Protein AF-A0A7G2EHH8-F1 (afdb_monomer)

Foldseek 3Di:
DPVVVVVVVVVVVVVVVPPQPCDPQDSCVPDPVNVVLLVLLLVQLVVLFDPPLLQQQFPPPPPDPPPPPPPPDDPVVVVLLVVLVVVLVLLPPDDPDLADDDDDDDDDDDDDPDPDPPDQDQADAQLCVQQVRDSCCSSVVQSSLCSDGHLLNPFSALSVHHEAEQEDLDQPDQADDDRSYPLVQQQEPHAYEYEYSEADEHAHAEERAGAERHEYEDRSYAYEHEPHAAYEDASHERYHYEQYEFAHFAKHQFQWGRNHPVDTDTGGIDHFERYEAHSYESYEYYNYEYEHTNDEPYEHEHLYASYEHELYEYEQDEQYYEQYDDLPRQSSLSHTYEYYLYEADYNYADPLPEYANYEYEYALYEHDHHNADNAAYDHQYAYEAFQAEEAYDQPDQDHDRYPPDDPVVCLQHQHDYYLYHYHNNDDDDGHHDPPPDPPDDQSRRSNHDRNVCSVSNSCSNDDPQFFDFDADVAGTWGKAWADDDQWIWIAIQQLRFTAFIWGAFPVRDTFTFWHHDPGVVVLLVDPPLARGKADDQFAPPDPAPPDDVNGDDSGHPPTRNGHGWDWPDFDRDDQKGKTKTWDWDDQDPDAAIKIKIWMWIDHDPQKIKIKIKMAGAPFWHQGKMKTWIWGANVHLPDQANQLKWKAFQFQWWFDADPVRHGPLDIDGCPPHQNPRNDTDGLPPCQVVDPQGFWIKGQHDDDAQDWDWGMWMARPPRQKIKIKIKNERMWTKHAAADDVPDPGHGRSGITIIGIHDDRPSDRPDIHGHPDMDMIMMMMGMDGDD

Sequence (784 aa):
METARLFKLVCVICIASLIPTIRANVAEETDEYWVNKANEARKHTLMAYHPDPYEIVDHFHERHYDNSTDVEGTEEEKAVAFEEEDVIEMISSPTNSTRRSLTGRGKGKGKGKWSKLTGPCTASNPIDKCWRCQPDWARRRKKLVHCVRGFGYRTTGGKRGRIYVVTSPRDDDMVNPRPGTLRHAVIQKEPLWIVFKHDMSIRLSQELMITSDKTIDARGANVHIAYGAGITMQYVHNIIIHGLHVHHIVKSSGGLIRDSINHFGHRGEADGDGISIFGATNIWLDHISMSKCQDGLIDAIMGSTAITISNSHFTHHNDVMLLGAQNNNMDDKKMQVTVAYNHFGKGLVQRMPRVRWGFVHVVNNDYTHWELYAIGGSQGPTILSHGNRFIAPPHKQHYRERDYASESEWKNWNWRSEKDVFMNNAYFRQSGNPHFKCSHSRQQMIKPKNGVMVSVSLADNNEEKSTDLKKFKGGTLRVHELKKGNLTVKFTNRGASIMSLLFPNINGKLEDIVLGYDSVNDHMSDTVFCGVTLARVASKKEKAAANDGKNTIHGGTKEFSDVIWTVKKHKHNGKKPYIVFTYTTSPDGDQGKLEVTVTYKLVGENRLKMVMQAKAKEKTTPLNLVHRSYWNLGGHNNEDIFSEEIQILGSGYTHLDDNLTPTGKILAVKGTPFDFRQLRPIKDNINELKTGYGINYCLDGVANKMRKVVELVDNKSKIKMELSTDQSGLRLKTTKPKNGSVHKAYSGLCLESHAINYQYRSSQIIEPGETYKHTMLFKFSFVP

Secondary str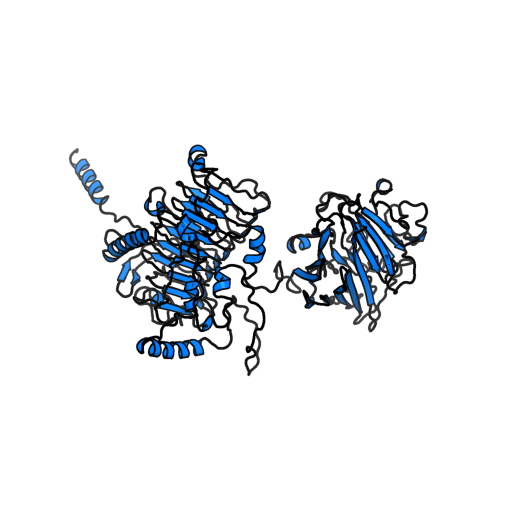ucture (DSSP, 8-state):
--HHHHHHHHHHHHHTT-S--EETTEETTT-HHHHHHHHHHHHHHHHH--SSTTTTT-TTS-----TT------HHHHHHHHHHHHHHHHH-SS----S----------S----S---S-----SHHHHHHHT-TTTTTSGGGGGGG--GGGTT--TTTTSEEEEE-B-----SSSPPTTBHHHHHT-SS-EEEEESS-EEE--SS-EE--SSEEEE-TTS-EEEESS--EEEES-EEEEEES-EEES---B--EEEEEETTEEEEE--B---SEEEES-EEEEEES-EEE--SSEEEEEETT-EEEEEES-EEESEEEEEEE---TT-GGGGG-EEEEES-EE-TTEEE-TTEEESSEEEEES-EEE-BSS-SSEEESS-EEEEES-EEE--TT-S---TTTTS-HHHHTTS-EEEES-EEETT-----BS-TT----S-TTSSS-PPPGGGHHHHSTTSSS-S-S---EETTEE--EEEEEETTEEEEEETBTTEEEEEEEE-TTS-EEE-B---SSHHHHHT-SS-TT-EE-----TTS-PPP-BTTB--TTSSS-SSSSB-EEEEEE-SSSS-EEEEEEE----GGG--EEEEEEEEE-SSSEEEEEEEEEESSS-EE---EE-PEE-TT-TTSS-STTEEEEE--SEEEEE-TTS-EEEEEEE-TTSTT--SS-EETTTTGGGSTTSSEEEEE-SS-TTS-EEEEEEEETTT-EEEEEEESSSEEEEEE----TT-SS-TTS-EEEEEE---GGGS-S-EE-TT--EEEEEEEEEEE--

Radius of gyration: 33.2 Å; Cα contacts (8 Å, |Δi|>4): 1936; chains: 1; bounding box: 104×71×96 Å

Nearest PDB structures (foldseek):
  1pxz-assembly2_B  TM=9.636E-01  e=1.527E-28  Juniperus ashei
  1so0-assembly4_D  TM=8.891E-01  e=4.828E-24  Homo sapiens
  1lur-assembly2_B  TM=8.958E-01  e=7.306E-21  Caenorhabditis elegans
  1z45-assembly1_A-2  TM=6.348E-01  e=3.189E-19  Saccharomyces cerevisiae
  2bsp-assembly1_A  TM=6.965E-01  e=2.309E-09  Bacillus subtilis

InterPro domains:
  IPR002022 Pectate lyase [PF00544] (208-391)
  IPR002022 Pectate lyase [SM00656] (199-396)
  IPR007524 Pectate lyase, N-terminal [PF04431] (29-102)
  IPR008183 Aldose 1-/Glucose-6-phosphate 1-epimerase [PF01263] (479-778)
  IPR011013 Galactose mutarotase-like domain superfamily [SSF74650] (472-781)
  IPR011050 Pectin lyase fold/virulence factor [SSF51126] (125-438)
  IPR012334 Pectin lyase fold [G3DSA:2.160.20.10] (124-463)
  IPR014718 Glycoside hydrolase-type carbohydrate-binding [G3DSA:2.70.98.10] (470-783)
  IPR018082 AmbAllergen [PR00807] (147-164)
  IPR018082 AmbAllergen [PR00807] (171-196)
  IPR018082 AmbAllergen [PR00807] (207-223)
  IPR018082 AmbAllergen [PR00807] (271-292)
  IPR018082 AmbAllergen [PR00807] (351-370)
  IPR018082 AmbAllergen [PR00807] (373-392)
  IPR018082 AmbAllergen [PR00807] (413-437)
  IPR045032 Pectin lyase family [PTHR31683] (91-455)
  IPR047215 Galactose mutarotase-like [cd09019] (480-780)

Solvent-accessible surface area (backbone atoms only — not comparable to full-atom values): 40810 Å² total; per-residue (Å²): 133,70,74,70,58,55,57,56,54,54,56,55,58,64,57,70,77,70,66,61,67,68,51,94,41,28,49,48,79,78,37,69,69,54,41,51,34,49,57,51,23,54,52,48,31,63,72,58,41,56,96,57,67,65,59,62,30,26,81,76,81,74,72,70,87,67,86,77,74,78,64,83,71,54,78,71,54,58,59,54,52,60,58,48,49,61,55,45,54,76,70,64,74,92,63,97,34,86,58,85,80,80,90,74,92,74,93,78,87,84,84,84,91,76,84,75,88,92,69,81,71,73,55,64,40,74,47,47,42,64,41,75,58,44,95,54,37,85,83,44,55,68,60,50,42,78,31,50,55,41,47,9,42,82,22,48,22,7,58,93,24,61,79,40,62,27,74,42,54,63,54,89,42,56,69,69,46,52,86,37,16,56,68,33,62,38,18,38,84,61,39,28,31,32,33,51,75,50,65,36,71,26,45,30,68,41,69,42,39,39,36,43,24,26,21,46,40,27,72,59,25,60,37,33,45,32,76,16,24,23,38,36,34,61,38,28,37,23,33,30,44,33,40,40,34,39,32,42,13,30,61,21,78,50,42,66,38,39,45,36,82,89,42,64,47,70,32,43,61,43,74,6,31,36,34,38,33,33,25,20,30,23,30,32,43,29,47,31,36,40,32,40,32,64,46,31,42,34,38,37,24,72,23,26,17,15,23,19,42,28,54,23,39,39,32,46,33,56,44,40,25,42,36,36,84,59,98,80,55,67,53,17,54,52,16,30,38,23,42,30,47,28,39,40,33,57,56,23,26,32,24,70,45,25,34,24,34,17,40,37,43,39,32,34,25,38,39,34,42,44,73,52,31,54,55,34,45,44,72,64,29,34,36,41,39,25,4,24,26,37,35,41,40,97,88,63,92,79,63,68,42,42,86,80,54,55,70,84,58,51,44,67,21,43,28,46,76,47,57,54,34,64,33,68,82,38,83,81,87,65,32,28,66,87,83,69,59,82,88,63,65,98,69,27,43,76,75,62,49,49,10,77,50,31,68,64,42,61,56,65,64,85,62,75,85,39,60,57,83,53,88,50,99,76,50,74,41,31,34,45,59,37,42,48,91,66,34,38,37,34,29,31,30,45,9,63,12,44,32,39,36,32,36,53,37,83,87,66,51,72,32,36,31,27,45,61,45,97,43,61,67,58,50,70,68,54,86,81,55,60,14,19,31,42,28,38,60,54,59,97,87,55,96,53,56,55,70,52,82,92,36,47,54,63,38,35,86,78,63,36,48,79,38,59,32,46,76,78,46,76,37,44,53,67,91,68,14,32,39,30,32,35,46,67,54,68,74,65,71,93,51,34,32,37,43,37,36,43,33,44,31,43,51,83,80,42,23,48,35,40,40,40,35,35,32,26,68,78,30,62,27,62,54,48,70,34,50,37,44,25,38,14,59,68,16,47,89,34,74,51,40,63,61,24,27,34,21,35,47,33,64,26,26,57,39,55,48,99,83,71,43,75,69,64,46,74,41,66,19,77,96,45,80,71,54,27,71,53,76,40,53,59,56,56,58,34,86,80,33,96,68,43,50,74,46,41,30,38,38,63,77,65,60,78,40,77,40,79,38,35,43,38,36,15,74,82,35,31,31,29,42,37,36,24,33,18,52,35,18,34,32,42,34,42,43,57,75,50,97,86,53,94,57,59,51,34,31,24,39,28,69,30,48,31,75,62,55,74,70,83,47,74,72,37,66,37,44,54,82,46,72,53,76,48,44,41,37,40,37,54,48,70,59,134

pLDDT: mean 78.96, std 21.88, range [23.11, 98.88]

Organism: Arabidopsis thaliana (NCBI:txid3702)

Mean predicted aligned error: 18.76 Å

Structure (mmCIF, N/CA/C/O backbone):
data_AF-A0A7G2EHH8-F1
#
_entry.id   AF-A0A7G2EHH8-F1
#
loop_
_atom_site.group_PDB
_atom_site.id
_atom_site.type_symbol
_atom_site.label_atom_id
_atom_site.label_alt_id
_atom_site.label_comp_id
_atom_site.label_asym_id
_atom_site.label_entity_id
_atom_site.label_seq_id
_atom_site.pdbx_PDB_ins_code
_atom_site.Cartn_x
_atom_site.Cartn_y
_atom_site.Cartn_z
_atom_site.occupancy
_atom_site.B_iso_or_equiv
_atom_site.auth_seq_id
_atom_site.auth_comp_id
_atom_site.auth_asym_id
_atom_site.auth_atom_id
_atom_site.pdbx_PDB_model_num
ATOM 1 N N . MET A 1 1 ? 68.563 24.458 -15.896 1.00 47.81 1 MET A N 1
ATOM 2 C CA . MET A 1 1 ? 67.618 23.691 -15.049 1.00 47.81 1 MET A CA 1
ATOM 3 C C . MET A 1 1 ? 66.205 24.287 -14.995 1.00 47.81 1 MET A C 1
ATOM 5 O O . MET A 1 1 ? 65.363 23.709 -14.323 1.00 47.81 1 MET A O 1
ATOM 9 N N . GLU A 1 2 ? 65.894 25.360 -15.737 1.00 46.41 2 GLU A N 1
ATOM 10 C CA . GLU A 1 2 ? 64.544 25.964 -15.740 1.00 46.41 2 GLU A CA 1
ATOM 11 C C . GLU A 1 2 ? 63.712 25.680 -17.000 1.00 46.41 2 GLU A C 1
ATOM 13 O O . GLU A 1 2 ? 62.490 25.772 -16.963 1.00 46.41 2 GLU A O 1
ATOM 18 N N . THR A 1 3 ? 64.314 25.201 -18.089 1.00 42.44 3 THR A N 1
ATOM 19 C CA . THR A 1 3 ? 63.587 24.858 -19.327 1.00 42.44 3 THR A CA 1
ATOM 20 C C . THR A 1 3 ? 62.887 23.490 -19.279 1.00 42.44 3 THR A C 1
ATOM 22 O O . THR A 1 3 ? 61.934 23.253 -20.015 1.00 42.44 3 THR A O 1
ATOM 25 N N . ALA A 1 4 ? 63.276 22.602 -18.356 1.00 40.41 4 ALA A N 1
ATOM 26 C CA . ALA A 1 4 ? 62.697 21.258 -18.221 1.00 40.41 4 ALA A CA 1
ATOM 27 C C . ALA A 1 4 ? 61.414 21.202 -17.361 1.00 40.41 4 ALA A C 1
ATOM 29 O O . ALA A 1 4 ? 60.696 20.200 -17.392 1.00 40.41 4 ALA A O 1
ATOM 30 N N . ARG A 1 5 ? 61.099 22.262 -16.599 1.00 40.59 5 ARG A N 1
ATOM 31 C CA . ARG A 1 5 ? 59.858 22.342 -15.802 1.00 40.59 5 ARG A CA 1
ATOM 32 C C . ARG A 1 5 ? 58.678 22.909 -16.590 1.00 40.59 5 ARG A C 1
ATOM 34 O O . ARG A 1 5 ? 57.549 22.514 -16.320 1.00 40.59 5 ARG A O 1
ATOM 41 N N . LEU A 1 6 ? 58.929 23.737 -17.606 1.00 38.91 6 LEU A N 1
ATOM 42 C CA . LEU A 1 6 ? 57.864 24.298 -18.441 1.00 38.91 6 LEU A CA 1
ATOM 43 C C . LEU A 1 6 ? 57.293 23.257 -19.424 1.00 38.91 6 LEU A C 1
ATOM 45 O O . LEU A 1 6 ? 56.083 23.190 -19.609 1.00 38.91 6 LEU A O 1
ATOM 49 N N . PHE A 1 7 ? 58.126 22.353 -19.953 1.00 37.44 7 PHE A N 1
ATOM 50 C CA . PHE A 1 7 ? 57.669 21.295 -20.868 1.00 37.44 7 PHE A CA 1
ATOM 51 C C . PHE A 1 7 ? 56.823 20.209 -20.174 1.00 37.44 7 PHE A C 1
ATOM 53 O O . PHE A 1 7 ? 55.897 19.666 -20.770 1.00 37.44 7 PHE A O 1
ATOM 60 N N . LYS A 1 8 ? 57.070 19.931 -18.883 1.00 34.81 8 LYS A N 1
ATOM 61 C CA . LYS A 1 8 ? 56.219 19.021 -18.091 1.00 34.81 8 LYS A CA 1
ATOM 62 C C . LYS A 1 8 ? 54.890 19.659 -17.677 1.00 34.81 8 LYS A C 1
ATOM 64 O O . LYS A 1 8 ? 53.907 18.938 -17.559 1.00 34.81 8 LYS A O 1
ATOM 69 N N . LEU A 1 9 ? 54.834 20.981 -17.504 1.00 36.00 9 LEU A N 1
ATOM 70 C CA . LEU A 1 9 ? 53.585 21.677 -17.182 1.00 36.00 9 LEU A CA 1
ATOM 71 C C . LEU A 1 9 ? 52.679 21.820 -18.419 1.00 36.00 9 LEU A C 1
ATOM 73 O O . LEU A 1 9 ? 51.471 21.646 -18.309 1.00 36.00 9 LEU A O 1
ATOM 77 N N . VAL A 1 10 ? 53.255 22.033 -19.608 1.00 38.06 10 VAL A N 1
ATOM 78 C CA . VAL A 1 10 ? 52.490 22.122 -20.867 1.00 38.06 10 VAL A CA 1
ATOM 79 C C . VAL A 1 10 ? 51.979 20.748 -21.330 1.00 38.06 10 VAL A C 1
ATOM 81 O O . VAL A 1 10 ? 50.833 20.645 -21.759 1.00 38.06 10 VAL A O 1
ATOM 84 N N . CYS A 1 11 ? 52.736 19.658 -21.147 1.00 34.34 11 CYS A N 1
ATOM 85 C CA . CYS A 1 11 ? 52.240 18.313 -21.483 1.00 34.34 11 CYS A CA 1
ATOM 86 C C . CYS A 1 11 ? 51.165 17.783 -20.513 1.00 34.34 11 CYS A C 1
ATOM 88 O O . CYS A 1 11 ? 50.312 17.005 -20.928 1.00 34.34 11 CYS A O 1
ATOM 90 N N . VAL A 1 12 ? 51.156 18.210 -19.244 1.00 35.38 12 VAL A N 1
ATOM 91 C CA . VAL A 1 12 ? 50.111 17.809 -18.277 1.00 35.38 12 VAL A CA 1
ATOM 92 C C . VAL A 1 12 ? 48.817 18.611 -18.472 1.00 35.38 12 VAL A C 1
ATOM 94 O O . VAL A 1 12 ? 47.735 18.081 -18.235 1.00 35.38 12 VAL A O 1
ATOM 97 N N . ILE A 1 13 ? 48.895 19.840 -18.994 1.00 35.41 13 ILE A N 1
ATOM 98 C CA . ILE A 1 13 ? 47.708 20.652 -19.311 1.00 35.41 13 ILE A CA 1
ATOM 99 C C . ILE A 1 13 ? 47.052 20.212 -20.636 1.00 35.41 13 ILE A C 1
ATOM 101 O O . ILE A 1 13 ? 45.831 20.267 -20.739 1.00 35.41 13 ILE A O 1
ATOM 105 N N . CYS A 1 14 ? 47.805 19.670 -21.602 1.00 32.69 14 CYS A N 1
ATOM 106 C CA . CYS A 1 14 ? 47.232 19.141 -22.853 1.00 32.69 14 CYS A CA 1
ATOM 107 C C . CYS A 1 14 ? 46.656 17.712 -22.752 1.00 32.69 14 CYS A C 1
ATOM 109 O O . CYS A 1 14 ? 45.901 17.305 -23.632 1.00 32.69 14 CYS A O 1
ATOM 111 N N . ILE A 1 15 ? 46.980 16.940 -21.705 1.00 34.94 15 ILE A N 1
ATOM 112 C CA . ILE A 1 15 ? 46.412 15.589 -21.488 1.00 34.94 15 ILE A CA 1
ATOM 113 C C . ILE A 1 15 ? 45.169 15.639 -20.578 1.00 34.94 15 ILE A C 1
ATOM 115 O O . ILE A 1 15 ? 44.313 14.760 -20.645 1.00 34.94 15 ILE A O 1
ATOM 119 N N . ALA A 1 16 ? 44.993 16.709 -19.795 1.00 33.81 16 ALA A N 1
ATOM 120 C CA . ALA A 1 16 ? 43.781 16.936 -19.004 1.00 33.81 16 ALA A CA 1
ATOM 121 C C . ALA A 1 16 ? 42.568 17.412 -19.838 1.00 33.81 16 ALA A C 1
ATOM 123 O O . ALA A 1 16 ? 41.455 17.446 -19.321 1.00 33.81 16 ALA A O 1
ATOM 124 N N . SER A 1 17 ? 42.757 17.753 -21.119 1.00 36.97 17 SER A N 1
ATOM 125 C CA . SER A 1 17 ? 41.707 18.242 -22.028 1.00 36.97 17 SER A CA 1
ATOM 126 C C . SER A 1 17 ? 41.137 17.183 -22.985 1.00 36.97 17 SER A C 1
ATOM 128 O O . SER A 1 17 ? 40.386 17.533 -23.889 1.00 36.97 17 SER A O 1
ATOM 130 N N . LEU A 1 18 ? 41.479 15.902 -22.807 1.00 34.50 18 LEU A N 1
ATOM 131 C CA . LEU A 1 18 ? 41.011 14.792 -23.657 1.00 34.50 18 LEU A CA 1
ATOM 132 C C . LEU A 1 18 ? 40.596 13.546 -22.851 1.00 34.50 18 LEU A C 1
ATOM 134 O O . LEU A 1 18 ? 40.626 12.433 -23.370 1.00 34.50 18 LEU A O 1
ATOM 138 N N . ILE A 1 19 ? 40.213 13.702 -21.579 1.00 37.66 19 ILE A N 1
ATOM 139 C CA . ILE A 1 19 ? 39.471 12.644 -20.881 1.00 37.66 19 ILE A CA 1
ATOM 140 C C . ILE A 1 19 ? 37.998 12.883 -21.223 1.00 37.66 19 ILE A C 1
ATOM 142 O O . ILE A 1 19 ? 37.441 13.846 -20.691 1.00 37.66 19 ILE A O 1
ATOM 146 N N . PRO A 1 20 ? 37.372 12.077 -22.105 1.00 41.44 20 PRO A N 1
ATOM 147 C CA . PRO A 1 20 ? 35.960 12.247 -22.411 1.00 41.44 20 PRO A CA 1
ATOM 148 C C . PRO A 1 20 ? 35.185 12.209 -21.099 1.00 41.44 20 PRO A C 1
ATOM 150 O O . PRO A 1 20 ? 35.374 11.289 -20.294 1.00 41.44 20 PRO A O 1
ATOM 153 N N . THR A 1 21 ? 34.351 13.219 -20.841 1.00 41.06 21 THR A N 1
ATOM 154 C CA . THR A 1 21 ? 33.505 13.171 -19.651 1.00 41.06 21 THR A CA 1
ATOM 155 C C . THR A 1 21 ? 32.557 11.981 -19.794 1.00 41.06 21 THR A C 1
ATOM 157 O O . THR A 1 21 ? 31.637 11.989 -20.606 1.00 41.06 21 THR A O 1
ATOM 160 N N . ILE A 1 22 ? 32.812 10.909 -19.036 1.00 47.94 22 ILE A N 1
ATOM 161 C CA . ILE A 1 22 ? 31.942 9.732 -19.021 1.00 47.94 22 ILE A CA 1
ATOM 162 C C . ILE A 1 22 ? 30.658 10.155 -18.310 1.00 47.94 22 ILE A C 1
ATOM 164 O O . ILE A 1 22 ? 30.603 10.246 -17.083 1.00 47.94 22 ILE A O 1
ATOM 168 N N . ARG A 1 23 ? 29.630 10.474 -19.092 1.00 57.91 23 ARG A N 1
ATOM 169 C CA . ARG A 1 23 ? 28.269 10.709 -18.612 1.00 57.91 23 ARG A CA 1
ATOM 170 C C . ARG A 1 23 ? 27.437 9.493 -18.997 1.00 57.91 23 ARG A C 1
ATOM 172 O O . ARG A 1 23 ? 27.596 8.953 -20.085 1.00 57.91 23 ARG A O 1
ATOM 179 N N . ALA A 1 24 ? 26.577 9.033 -18.089 1.00 61.50 24 ALA A N 1
ATOM 180 C CA . ALA A 1 24 ? 25.653 7.927 -18.365 1.00 61.50 24 ALA A CA 1
ATOM 181 C C . ALA A 1 24 ? 26.324 6.603 -18.794 1.00 61.50 24 ALA A C 1
ATOM 183 O O . ALA A 1 24 ? 25.794 5.891 -19.646 1.00 61.50 24 ALA A O 1
ATOM 184 N N . ASN A 1 25 ? 27.499 6.292 -18.238 1.00 61.97 25 ASN A N 1
ATOM 185 C CA . ASN A 1 25 ? 28.309 5.104 -18.548 1.00 61.97 25 ASN A CA 1
ATOM 186 C C . ASN A 1 25 ? 28.752 4.994 -20.022 1.00 61.97 25 ASN A C 1
ATOM 188 O O . ASN A 1 25 ? 29.104 3.905 -20.474 1.00 61.97 25 ASN A O 1
ATOM 192 N N . VAL A 1 26 ? 28.780 6.108 -20.764 1.00 62.94 26 VAL A N 1
ATOM 193 C CA . VAL A 1 26 ? 29.291 6.193 -22.142 1.00 62.94 26 VAL A CA 1
ATOM 194 C C . VAL A 1 26 ? 30.240 7.383 -22.277 1.00 62.94 26 VAL A C 1
ATOM 196 O O . VAL A 1 26 ? 30.090 8.400 -21.601 1.00 62.94 26 VAL A O 1
ATOM 199 N N . ALA A 1 27 ? 31.215 7.279 -23.177 1.00 59.12 27 ALA A N 1
ATOM 200 C CA . ALA A 1 27 ? 31.985 8.425 -23.647 1.00 59.12 27 ALA A CA 1
ATOM 201 C C . ALA A 1 27 ? 31.148 9.239 -24.660 1.00 59.12 27 ALA A C 1
ATOM 203 O O . ALA A 1 27 ? 31.315 9.110 -25.872 1.00 59.12 27 ALA A O 1
ATOM 204 N N . GLU A 1 28 ? 30.215 10.056 -24.156 1.00 57.19 28 GLU A N 1
ATOM 205 C CA . GLU A 1 28 ? 29.288 10.868 -24.970 1.00 57.19 28 GLU A CA 1
ATOM 206 C C . GLU A 1 28 ? 29.989 11.851 -25.920 1.00 57.19 28 GLU A C 1
ATOM 208 O O . GLU A 1 28 ? 29.366 12.335 -26.852 1.00 57.19 28 GLU A O 1
ATOM 213 N N . GLU A 1 29 ? 31.271 12.152 -25.718 1.00 58.72 29 GLU A N 1
ATOM 214 C CA . GLU A 1 29 ? 32.037 13.068 -26.575 1.00 58.72 29 GLU A CA 1
ATOM 215 C C . GLU A 1 29 ? 32.674 12.378 -27.795 1.00 58.72 29 GLU A C 1
ATOM 217 O O . GLU A 1 29 ? 33.087 13.058 -28.731 1.00 58.72 29 GLU A O 1
ATOM 222 N N . THR A 1 30 ? 32.748 11.042 -27.810 1.00 68.12 30 THR A N 1
ATOM 223 C CA . THR A 1 30 ? 33.445 10.276 -28.862 1.00 68.12 30 THR A CA 1
ATOM 224 C C . THR A 1 30 ? 32.533 9.361 -29.679 1.00 68.12 30 THR A C 1
ATOM 226 O O . THR A 1 30 ? 32.954 8.868 -30.721 1.00 68.12 30 THR A O 1
ATOM 229 N N . ASP A 1 31 ? 31.304 9.115 -29.220 1.00 81.75 31 ASP A N 1
ATOM 230 C CA . ASP A 1 31 ? 30.334 8.242 -29.886 1.00 81.75 31 ASP A CA 1
ATOM 231 C C . ASP A 1 31 ? 29.205 9.066 -30.533 1.00 81.75 31 ASP A C 1
ATOM 233 O O . ASP A 1 31 ? 28.297 9.565 -29.861 1.00 81.75 31 ASP A O 1
ATOM 237 N N . GLU A 1 32 ? 29.263 9.215 -31.860 1.00 86.06 32 GLU A N 1
ATOM 238 C CA . GLU A 1 32 ? 28.323 10.032 -32.639 1.00 86.06 32 GLU A CA 1
ATOM 239 C C . GLU A 1 32 ? 26.861 9.569 -32.489 1.00 86.06 32 GLU A C 1
ATOM 241 O O . GLU A 1 32 ? 25.939 10.394 -32.483 1.00 86.06 32 GLU A O 1
ATOM 246 N N . TYR A 1 33 ? 26.623 8.264 -32.312 1.00 89.12 33 TYR A N 1
ATOM 247 C CA . TYR A 1 33 ? 25.276 7.735 -32.103 1.00 89.12 33 TYR A CA 1
ATOM 248 C C . TYR A 1 33 ? 24.669 8.285 -30.807 1.00 89.12 33 TYR A C 1
ATOM 250 O O . TYR A 1 33 ? 23.529 8.767 -30.804 1.00 89.12 33 TYR A O 1
ATOM 258 N N . TRP A 1 34 ? 25.445 8.289 -29.720 1.00 89.25 34 TRP A N 1
ATOM 259 C CA . TRP A 1 34 ? 24.995 8.796 -28.425 1.00 89.25 34 TRP A CA 1
ATOM 260 C C . TRP A 1 34 ? 24.879 10.325 -28.383 1.00 89.25 34 TRP A C 1
ATOM 262 O O . TRP A 1 34 ? 23.925 10.832 -27.786 1.00 89.25 34 TRP A O 1
ATOM 272 N N . VAL A 1 35 ? 25.746 11.063 -29.091 1.00 88.38 35 VAL A N 1
ATOM 273 C CA . VAL A 1 35 ? 25.592 12.521 -29.288 1.00 88.38 35 VAL A CA 1
ATOM 274 C C . VAL A 1 35 ? 24.250 12.840 -29.950 1.00 88.38 35 VAL A C 1
ATOM 276 O O . VAL A 1 35 ? 23.495 13.698 -29.480 1.00 88.38 35 VAL A O 1
ATOM 279 N N . ASN A 1 36 ? 23.925 12.131 -31.033 1.00 90.56 36 ASN A N 1
ATOM 280 C CA . ASN A 1 36 ? 22.679 12.328 -31.767 1.00 90.56 36 ASN A CA 1
ATOM 281 C C . ASN A 1 36 ? 21.455 11.980 -30.911 1.00 90.56 36 ASN A C 1
ATOM 283 O O . ASN A 1 36 ? 20.508 12.769 -30.850 1.00 90.56 36 ASN A O 1
ATOM 287 N N . LYS A 1 37 ? 21.505 10.861 -30.177 1.00 92.06 37 LYS A N 1
ATOM 288 C CA . LYS A 1 37 ? 20.467 10.469 -29.211 1.00 92.06 37 LYS A CA 1
ATOM 289 C C . LYS A 1 37 ? 20.246 11.523 -28.128 1.00 92.06 37 LYS A C 1
ATOM 291 O O . LYS A 1 37 ? 19.103 11.897 -27.876 1.00 92.06 37 LYS A O 1
ATOM 296 N N . ALA A 1 38 ? 21.313 12.050 -27.531 1.00 91.44 38 ALA A N 1
ATOM 297 C CA . ALA A 1 38 ? 21.221 13.091 -26.510 1.00 91.44 38 ALA A CA 1
ATOM 298 C C . ALA A 1 38 ? 20.583 14.381 -27.058 1.00 91.44 38 ALA A C 1
ATOM 300 O O . ALA A 1 38 ? 19.726 14.990 -26.412 1.00 91.44 38 ALA A O 1
ATOM 301 N N . ASN A 1 39 ? 20.957 14.795 -28.272 1.00 90.31 39 ASN A N 1
ATOM 302 C CA . ASN A 1 39 ? 20.377 15.969 -28.929 1.00 90.31 39 ASN A CA 1
ATOM 303 C C . ASN A 1 39 ? 18.892 15.786 -29.261 1.00 90.31 39 ASN A C 1
ATOM 305 O O . ASN A 1 39 ? 18.101 16.716 -29.087 1.00 90.31 39 ASN A O 1
ATOM 309 N N . GLU A 1 40 ? 18.500 14.598 -29.717 1.00 93.00 40 GLU A N 1
ATOM 310 C CA . GLU A 1 40 ? 17.100 14.258 -29.955 1.00 93.00 40 GLU A CA 1
ATOM 311 C C . GLU A 1 40 ? 16.301 14.273 -28.646 1.00 93.00 40 GLU A C 1
ATOM 313 O O . GLU A 1 40 ? 15.265 14.933 -28.551 1.00 93.00 40 GLU A O 1
ATOM 318 N N . ALA A 1 41 ? 16.824 13.627 -27.603 1.00 93.50 41 ALA A N 1
ATOM 319 C CA . ALA A 1 41 ? 16.219 13.578 -26.279 1.00 93.50 41 ALA A CA 1
ATOM 320 C C . ALA A 1 41 ? 15.944 14.974 -25.703 1.00 93.50 41 ALA A C 1
ATOM 322 O O . ALA A 1 41 ? 14.847 15.221 -25.205 1.00 93.50 41 ALA A O 1
ATOM 323 N N . ARG A 1 42 ? 16.874 15.930 -25.851 1.00 91.12 42 ARG A N 1
ATOM 324 C CA . ARG A 1 42 ? 16.654 17.330 -25.437 1.00 91.12 42 ARG A CA 1
ATOM 325 C C . ARG A 1 42 ? 15.445 17.966 -26.128 1.00 91.12 42 ARG A C 1
ATOM 327 O O . ARG A 1 42 ? 14.686 18.685 -25.477 1.00 91.12 42 ARG A O 1
ATOM 334 N N . LYS A 1 43 ? 15.237 17.700 -27.424 1.00 92.88 43 LYS A N 1
ATOM 335 C CA . LYS A 1 43 ? 14.054 18.185 -28.161 1.00 92.88 43 LYS A CA 1
ATOM 336 C C . LYS A 1 43 ? 12.778 17.557 -27.605 1.00 92.88 43 LYS A C 1
ATOM 338 O O . LYS A 1 43 ? 11.822 18.279 -27.335 1.00 92.88 43 LYS A O 1
ATOM 343 N N . HIS A 1 44 ? 12.784 16.246 -27.363 1.00 93.31 44 HIS A N 1
ATOM 344 C CA . HIS A 1 44 ? 11.649 15.546 -26.753 1.00 93.31 44 HIS A CA 1
ATOM 345 C C . HIS A 1 44 ? 11.334 16.068 -25.346 1.00 93.31 44 HIS A C 1
ATOM 347 O O . HIS A 1 44 ? 10.164 16.267 -25.029 1.00 93.31 44 HIS A O 1
ATOM 353 N N . THR A 1 45 ? 12.343 16.378 -24.523 1.00 91.94 45 THR A N 1
ATOM 354 C CA . THR A 1 45 ? 12.150 17.022 -23.211 1.00 91.94 45 THR A CA 1
ATOM 355 C C . THR A 1 45 ? 11.439 18.361 -23.349 1.00 91.94 45 THR A C 1
ATOM 357 O O . THR A 1 45 ? 10.502 18.622 -22.600 1.00 91.94 45 THR A O 1
ATOM 360 N N . LEU A 1 46 ? 11.825 19.197 -24.318 1.00 90.75 46 LEU A N 1
ATOM 361 C CA . LEU A 1 46 ? 11.148 20.474 -24.570 1.00 90.75 46 LEU A CA 1
ATOM 362 C C . LEU A 1 46 ? 9.701 20.292 -25.048 1.00 90.75 46 LEU A C 1
ATOM 364 O O . LEU A 1 46 ? 8.839 21.065 -24.649 1.00 90.75 46 LEU A O 1
ATOM 368 N N . MET A 1 47 ? 9.426 19.272 -25.865 1.00 90.69 47 MET A N 1
ATOM 369 C CA . MET A 1 47 ? 8.074 18.965 -26.354 1.00 90.69 47 MET A CA 1
ATOM 370 C C . MET A 1 47 ? 7.161 18.362 -25.277 1.00 90.69 47 MET A C 1
ATOM 372 O O . MET A 1 47 ? 5.943 18.549 -25.311 1.00 90.69 47 MET A O 1
ATOM 376 N N . ALA A 1 48 ? 7.733 17.585 -24.358 1.00 89.12 48 ALA A N 1
ATOM 377 C CA . ALA A 1 48 ? 7.006 16.913 -23.287 1.00 89.12 48 ALA A CA 1
ATOM 378 C C . ALA A 1 48 ? 6.799 17.813 -22.059 1.00 89.12 48 ALA A C 1
ATOM 380 O O . ALA A 1 48 ? 5.821 17.640 -21.333 1.00 89.12 48 ALA A O 1
ATOM 381 N N . TYR A 1 49 ? 7.709 18.763 -21.831 1.00 88.62 49 TYR A N 1
ATOM 382 C CA . TYR A 1 49 ? 7.632 19.726 -20.742 1.00 88.62 49 TYR A CA 1
ATOM 383 C C . TYR A 1 49 ? 6.432 20.660 -20.898 1.00 88.62 49 TYR A C 1
ATOM 385 O O . TYR A 1 49 ? 6.232 21.269 -21.948 1.00 88.62 49 TYR A O 1
ATOM 393 N N . HIS A 1 50 ? 5.677 20.832 -19.814 1.00 83.69 50 HIS A N 1
ATOM 394 C CA . HIS A 1 50 ? 4.667 21.880 -19.735 1.00 83.69 50 HIS A CA 1
ATOM 395 C C . HIS A 1 50 ? 5.203 23.109 -19.005 1.00 83.69 50 HIS A C 1
ATOM 397 O O . HIS A 1 50 ? 5.649 22.961 -17.867 1.00 83.69 50 HIS A O 1
ATOM 403 N N . PRO A 1 51 ? 5.108 24.322 -19.569 1.00 80.50 51 PRO A N 1
ATOM 404 C CA . PRO A 1 51 ? 5.491 25.536 -18.847 1.00 80.50 51 PRO A CA 1
ATOM 405 C C . PRO A 1 51 ? 4.613 25.768 -17.610 1.00 80.50 51 PRO A C 1
ATOM 407 O O . PRO A 1 51 ? 5.095 26.284 -16.604 1.00 80.50 51 PRO A O 1
ATOM 410 N N . ASP A 1 52 ? 3.360 25.310 -17.663 1.00 76.88 52 ASP A N 1
ATOM 411 C CA . ASP A 1 52 ? 2.448 25.247 -16.524 1.00 76.88 52 ASP A CA 1
ATOM 412 C C . ASP A 1 52 ? 2.206 23.775 -16.111 1.00 76.88 52 ASP A C 1
ATOM 414 O O . ASP A 1 52 ? 1.236 23.162 -16.561 1.00 76.88 52 ASP A O 1
ATOM 418 N N . PRO A 1 53 ? 3.081 23.142 -15.301 1.00 65.88 53 PRO A N 1
ATOM 419 C CA . PRO A 1 53 ? 2.908 21.746 -14.877 1.00 65.88 53 PRO A CA 1
ATOM 420 C C . PRO A 1 53 ? 1.541 21.435 -14.256 1.00 65.88 53 PRO A C 1
ATOM 422 O O . PRO A 1 53 ? 1.168 20.265 -14.167 1.00 65.88 53 PRO A O 1
ATOM 425 N N . TYR A 1 54 ? 0.807 22.449 -13.801 1.00 62.97 54 TYR A N 1
ATOM 426 C CA . TYR A 1 54 ? -0.468 22.280 -13.128 1.00 62.97 54 TYR A CA 1
ATOM 427 C C . TYR A 1 54 ? -1.614 21.990 -14.121 1.00 62.97 54 TYR A C 1
ATOM 429 O O . TYR A 1 54 ? -2.578 21.340 -13.726 1.00 62.97 54 TYR A O 1
ATOM 437 N N . GLU A 1 55 ? -1.484 22.347 -15.409 1.00 59.62 55 GLU A N 1
ATOM 438 C CA . GLU A 1 55 ? -2.488 22.064 -16.458 1.00 59.62 55 GLU A CA 1
ATOM 439 C C . GLU A 1 55 ? -2.481 20.605 -16.954 1.00 59.62 55 GLU A C 1
ATOM 441 O O . GLU A 1 55 ? -3.530 20.032 -17.253 1.00 59.62 55 GLU A O 1
ATOM 446 N N . ILE A 1 56 ? -1.313 19.947 -17.018 1.00 54.12 56 ILE A N 1
ATOM 447 C CA . ILE A 1 56 ? -1.196 18.566 -17.541 1.00 54.12 56 ILE A CA 1
ATOM 448 C C . ILE A 1 56 ? -1.998 17.558 -16.718 1.00 54.12 56 ILE A C 1
ATOM 450 O O . ILE A 1 56 ? -2.393 16.494 -17.204 1.00 54.12 56 ILE A O 1
ATOM 454 N N . VAL A 1 57 ? -2.261 17.881 -15.462 1.00 52.72 57 VAL A N 1
ATOM 455 C CA . VAL A 1 57 ? -2.926 16.960 -14.560 1.00 52.72 57 VAL A CA 1
ATOM 456 C C . VAL A 1 57 ? -4.472 17.062 -14.696 1.00 52.72 57 VAL A C 1
ATOM 458 O O . VAL A 1 57 ? -5.179 16.278 -14.056 1.00 52.72 57 VAL A O 1
ATOM 461 N N . ASP A 1 58 ? -4.991 17.940 -15.580 1.00 43.91 58 ASP A N 1
ATOM 462 C CA . ASP A 1 58 ? -6.425 18.213 -15.816 1.00 43.91 58 ASP A CA 1
ATOM 463 C C . ASP A 1 58 ? -7.108 17.464 -16.936 1.00 43.91 58 ASP A C 1
ATOM 465 O O . ASP A 1 58 ? -8.322 17.283 -16.911 1.00 43.91 58 ASP A O 1
ATOM 469 N N . HIS A 1 59 ? -6.372 17.023 -17.946 1.00 41.19 59 HIS A N 1
ATOM 470 C CA . HIS A 1 59 ? -6.991 16.719 -19.237 1.00 41.19 59 HIS A CA 1
ATOM 471 C C . HIS A 1 59 ? -7.849 15.420 -19.258 1.00 41.19 59 HIS A C 1
ATOM 473 O O . HIS A 1 59 ? -8.035 14.789 -20.299 1.00 41.19 59 HIS A O 1
ATOM 479 N N . PHE A 1 60 ? -8.368 14.941 -18.123 1.00 47.06 60 PHE A N 1
ATOM 480 C CA . PHE A 1 60 ? -8.975 13.619 -17.995 1.00 47.06 60 PHE A CA 1
ATOM 481 C C . PHE A 1 60 ? -10.397 13.541 -17.433 1.00 47.06 60 PHE A C 1
ATOM 483 O O . PHE A 1 60 ? -10.833 12.442 -17.080 1.00 47.06 60 PHE A O 1
ATOM 490 N N . HIS A 1 61 ? -11.160 14.638 -17.433 1.00 37.94 61 HIS A N 1
ATOM 491 C CA . HIS A 1 61 ? -12.620 14.546 -17.279 1.00 37.94 61 HIS A CA 1
ATOM 492 C C . HIS A 1 61 ? -13.406 14.563 -18.605 1.00 37.94 61 HIS A C 1
ATOM 494 O O . HIS A 1 61 ? -14.543 14.102 -18.605 1.00 37.94 61 HIS A O 1
ATOM 500 N N . GLU A 1 62 ? -12.813 14.965 -19.739 1.00 35.56 62 GLU A N 1
ATOM 501 C CA . GLU A 1 62 ? -13.570 15.168 -20.993 1.00 35.56 62 GLU A CA 1
ATOM 502 C C . GLU A 1 62 ? -13.394 14.133 -22.109 1.00 35.56 62 GLU A C 1
ATOM 504 O O . GLU A 1 62 ? -14.078 14.229 -23.126 1.00 35.56 62 GLU A O 1
ATOM 509 N N . ARG A 1 63 ? -12.610 13.061 -21.935 1.00 36.69 63 ARG A N 1
ATOM 510 C CA . ARG A 1 63 ? -12.798 11.903 -22.827 1.00 36.69 63 ARG A CA 1
ATOM 511 C C . ARG A 1 63 ? -14.026 11.132 -22.375 1.00 36.69 63 ARG A C 1
ATOM 513 O O . ARG A 1 63 ? -13.927 10.163 -21.622 1.00 36.69 63 ARG A O 1
ATOM 520 N N . HIS A 1 64 ? -15.183 11.592 -22.852 1.00 33.72 64 HIS A N 1
ATOM 521 C CA . HIS A 1 64 ? -16.318 10.716 -23.086 1.00 33.72 64 HIS A CA 1
ATOM 522 C C . HIS A 1 64 ? -15.769 9.426 -23.700 1.00 33.72 64 HIS A C 1
ATOM 524 O O . HIS A 1 64 ? -14.987 9.461 -24.651 1.00 33.72 64 HIS A O 1
ATOM 530 N N . TYR A 1 65 ? -16.098 8.300 -23.072 1.00 35.94 65 TYR A N 1
ATOM 531 C CA . TYR A 1 65 ? -15.900 6.980 -23.650 1.00 35.94 65 TYR A CA 1
ATOM 532 C C . TYR A 1 65 ? -16.774 6.924 -24.901 1.00 35.94 65 TYR A C 1
ATOM 534 O O . TYR A 1 65 ? -17.931 6.517 -24.845 1.00 35.94 65 TYR A O 1
ATOM 542 N N . ASP A 1 66 ? -16.237 7.417 -26.007 1.00 28.77 66 ASP A N 1
ATOM 543 C CA . ASP A 1 66 ? -16.847 7.245 -27.300 1.00 28.77 66 ASP A CA 1
ATOM 544 C C . ASP A 1 66 ? -16.420 5.875 -27.828 1.00 28.77 66 ASP A C 1
ATOM 546 O O . ASP A 1 66 ? -15.281 5.664 -28.240 1.00 28.77 66 ASP A O 1
ATOM 550 N N . ASN A 1 67 ? -17.339 4.916 -27.741 1.00 34.06 67 ASN A N 1
ATOM 551 C CA . ASN A 1 67 ? -17.225 3.617 -28.400 1.00 34.06 67 ASN A CA 1
ATOM 552 C C . ASN A 1 67 ? -17.415 3.734 -29.933 1.00 34.06 67 ASN A C 1
ATOM 554 O O . ASN A 1 67 ? -17.482 2.699 -30.587 1.00 34.06 67 ASN A O 1
ATOM 558 N N . SER A 1 68 ? -17.549 4.939 -30.511 1.00 27.84 68 SER A N 1
ATOM 559 C CA . SER A 1 68 ? -17.893 5.134 -31.930 1.00 27.84 68 SER A CA 1
ATOM 560 C C . SER A 1 68 ? -16.725 5.435 -32.876 1.00 27.84 68 SER A C 1
ATOM 562 O O . SER A 1 68 ? -16.946 5.588 -34.071 1.00 27.84 68 SER A O 1
ATOM 564 N N . THR A 1 69 ? -15.474 5.441 -32.403 1.00 29.66 69 THR A N 1
ATOM 565 C CA . THR A 1 69 ? -14.291 5.545 -33.287 1.00 29.66 69 THR A CA 1
ATOM 566 C C . THR A 1 69 ? -13.453 4.269 -33.322 1.00 29.66 69 THR A C 1
ATOM 568 O O . THR A 1 69 ? -12.230 4.315 -33.435 1.00 29.66 69 THR A O 1
ATOM 571 N N . ASP A 1 70 ? -14.120 3.112 -33.317 1.00 33.25 70 ASP A N 1
ATOM 572 C CA . ASP A 1 70 ? -13.638 1.979 -34.115 1.00 33.25 70 ASP A CA 1
ATOM 573 C C . ASP A 1 70 ? -13.934 2.332 -35.588 1.00 33.25 70 ASP A C 1
ATOM 575 O O . ASP A 1 70 ? -14.907 1.871 -36.180 1.00 33.25 70 ASP A O 1
ATOM 579 N N . VAL A 1 71 ? -13.146 3.259 -36.148 1.00 31.95 71 VAL A N 1
ATOM 580 C CA . VAL A 1 71 ? -13.157 3.525 -37.590 1.00 31.95 71 VAL A CA 1
ATOM 581 C C . VAL A 1 71 ? -12.666 2.252 -38.262 1.00 31.95 71 VAL A C 1
ATOM 583 O O . VAL A 1 71 ? -11.615 1.730 -37.897 1.00 31.95 71 VAL A O 1
ATOM 586 N N . GLU A 1 72 ? -13.476 1.750 -39.190 1.00 33.56 72 GLU A N 1
ATOM 587 C CA . GLU A 1 72 ? -13.235 0.571 -40.014 1.00 33.56 72 GLU A CA 1
ATOM 588 C C . GLU A 1 72 ? -11.766 0.488 -40.454 1.00 33.56 72 GLU A C 1
ATOM 590 O O . GLU A 1 72 ? -11.302 1.262 -41.291 1.00 33.56 72 GLU A O 1
ATOM 595 N N . GLY A 1 73 ? -11.033 -0.448 -39.846 1.00 31.38 73 GLY A N 1
ATOM 596 C CA . GLY A 1 73 ? -9.642 -0.724 -40.178 1.00 31.38 73 GLY A CA 1
ATOM 597 C C . GLY A 1 73 ? -9.510 -1.198 -41.622 1.00 31.38 73 GLY A C 1
ATOM 598 O O . GLY A 1 73 ? -10.281 -2.045 -42.094 1.00 31.38 73 GLY A O 1
ATOM 599 N N . THR A 1 74 ? -8.528 -0.631 -42.319 1.00 38.28 74 THR A N 1
ATOM 600 C CA . THR A 1 74 ? -8.144 -0.981 -43.689 1.00 38.28 74 THR A CA 1
ATOM 601 C C . THR A 1 74 ? -7.719 -2.453 -43.785 1.00 38.28 74 THR A C 1
ATOM 603 O O . THR A 1 74 ? -7.396 -3.095 -42.786 1.00 38.28 74 THR A O 1
ATOM 606 N N . GLU A 1 75 ? -7.733 -3.025 -44.993 1.00 35.34 75 GLU A N 1
ATOM 607 C CA . GLU A 1 75 ? -7.473 -4.459 -45.228 1.00 35.34 75 GLU A CA 1
ATOM 608 C C . GLU A 1 75 ? -6.117 -4.958 -44.680 1.00 35.34 75 GLU A C 1
ATOM 610 O O . GLU A 1 75 ? -6.000 -6.134 -44.337 1.00 35.34 75 GLU A O 1
ATOM 615 N N . GLU A 1 76 ? -5.135 -4.072 -44.478 1.00 33.03 76 GLU A N 1
ATOM 616 C CA . GLU A 1 76 ? -3.863 -4.388 -43.809 1.00 33.03 76 GLU A CA 1
ATOM 617 C C . GLU A 1 76 ? -4.011 -4.652 -42.295 1.00 33.03 76 GLU A C 1
ATOM 619 O O . GLU A 1 76 ? -3.332 -5.528 -41.760 1.00 33.03 76 GLU A O 1
ATOM 624 N N . GLU A 1 77 ? -4.929 -3.979 -41.588 1.00 35.28 77 GLU A N 1
ATOM 625 C CA . GLU A 1 77 ? -5.166 -4.216 -40.150 1.00 35.28 77 GLU A CA 1
ATOM 626 C C . GLU A 1 77 ? -5.910 -5.539 -39.892 1.00 35.28 77 GLU A C 1
ATOM 628 O O . GLU A 1 77 ? -5.717 -6.173 -38.850 1.00 35.28 77 GLU A O 1
ATOM 633 N N . LYS A 1 78 ? -6.700 -6.016 -40.865 1.00 33.28 78 LYS A N 1
ATOM 634 C CA . LYS A 1 78 ? -7.394 -7.316 -40.791 1.00 33.28 78 LYS A CA 1
ATOM 635 C C . LYS A 1 78 ? -6.438 -8.508 -40.897 1.00 33.28 78 LYS A C 1
ATOM 637 O O . LYS A 1 78 ? -6.706 -9.544 -40.292 1.00 33.28 78 LYS A O 1
ATOM 642 N N . ALA A 1 79 ? -5.311 -8.359 -41.597 1.00 32.84 79 ALA A N 1
ATOM 643 C CA . ALA A 1 79 ? -4.277 -9.393 -41.675 1.00 32.84 79 ALA A CA 1
ATOM 644 C C . ALA A 1 79 ? -3.483 -9.531 -40.359 1.00 32.84 79 ALA A C 1
ATOM 646 O O . ALA A 1 79 ? -3.143 -10.640 -39.955 1.00 32.84 79 ALA A O 1
ATOM 647 N N . VAL A 1 80 ? -3.258 -8.423 -39.639 1.00 38.44 80 VAL A N 1
ATOM 648 C CA . VAL A 1 80 ? -2.556 -8.412 -38.337 1.00 38.44 80 VAL A CA 1
ATOM 649 C C . VAL A 1 80 ? -3.423 -8.991 -37.208 1.00 38.44 80 VAL A C 1
ATOM 651 O O . VAL A 1 80 ? -2.903 -9.630 -36.292 1.00 38.44 80 VAL A O 1
ATOM 654 N N . ALA A 1 81 ? -4.747 -8.820 -37.281 1.00 33.81 81 ALA A N 1
ATOM 655 C CA . ALA A 1 81 ? -5.687 -9.391 -36.314 1.00 33.81 81 ALA A CA 1
ATOM 656 C C . ALA A 1 81 ? -5.724 -10.934 -36.342 1.00 33.81 81 ALA A C 1
ATOM 658 O O . ALA A 1 81 ? -5.906 -11.556 -35.296 1.00 33.81 81 ALA A O 1
ATOM 659 N N . PHE A 1 82 ? -5.498 -11.546 -37.512 1.00 33.44 82 PHE A N 1
ATOM 660 C CA . PHE A 1 82 ? -5.494 -13.004 -37.688 1.00 33.44 82 PHE A CA 1
ATOM 661 C C . PHE A 1 82 ? -4.276 -13.682 -37.028 1.00 33.44 82 PHE A C 1
ATOM 663 O O . PHE A 1 82 ? -4.417 -14.763 -36.467 1.00 33.44 82 PHE A O 1
ATOM 670 N N . GLU A 1 83 ? -3.101 -13.035 -37.000 1.00 40.84 83 GLU A N 1
ATOM 671 C CA . GLU A 1 83 ? -1.926 -13.551 -36.267 1.00 40.84 83 GLU A CA 1
ATOM 672 C C . GLU A 1 83 ? -2.002 -13.296 -34.747 1.00 40.84 83 GLU A C 1
ATOM 674 O O . GLU A 1 83 ? -1.459 -14.070 -33.952 1.00 40.84 83 GLU A O 1
ATOM 679 N N . GLU A 1 84 ? -2.679 -12.227 -34.303 1.00 45.47 84 GLU A N 1
ATOM 680 C CA . GLU A 1 84 ? -2.888 -11.966 -32.871 1.00 45.47 84 GLU A CA 1
ATOM 681 C C . GLU A 1 84 ? -3.823 -13.001 -32.220 1.00 45.47 84 GLU A C 1
ATOM 683 O O . GLU A 1 84 ? -3.596 -13.347 -31.058 1.00 45.47 84 GLU A O 1
ATOM 688 N N . GLU A 1 85 ? -4.825 -13.539 -32.928 1.00 45.19 85 GLU A N 1
ATOM 689 C CA . GLU A 1 85 ? -5.737 -14.559 -32.381 1.00 45.19 85 GLU A CA 1
ATOM 690 C C . GLU A 1 85 ? -5.031 -15.880 -32.035 1.00 45.19 85 GLU A C 1
ATOM 692 O O . GLU A 1 85 ? -5.251 -16.394 -30.936 1.00 45.19 85 GLU A O 1
ATOM 697 N N . ASP A 1 86 ? -4.105 -16.365 -32.868 1.00 43.38 86 ASP A N 1
ATOM 698 C CA . ASP A 1 86 ? -3.334 -17.595 -32.606 1.00 43.38 86 ASP A CA 1
ATOM 699 C C . ASP A 1 86 ? -2.376 -17.445 -31.407 1.00 43.38 86 ASP A C 1
ATOM 701 O O . ASP A 1 86 ? -2.218 -18.347 -30.572 1.00 43.38 86 ASP A O 1
ATOM 705 N N . VAL A 1 87 ? -1.762 -16.265 -31.255 1.00 51.09 87 VAL A N 1
ATOM 706 C CA . VAL A 1 87 ? -0.917 -15.943 -30.091 1.00 51.09 87 VAL A CA 1
ATOM 707 C C . VAL A 1 87 ? -1.772 -15.781 -28.828 1.00 51.09 87 VAL A C 1
ATOM 709 O O . VAL A 1 87 ? -1.373 -16.214 -27.742 1.00 51.09 87 VAL A O 1
ATOM 712 N N . ILE A 1 88 ? -2.967 -15.196 -28.947 1.00 48.06 88 ILE A N 1
ATOM 713 C CA . ILE A 1 88 ? -3.924 -15.043 -27.846 1.00 48.06 88 ILE A CA 1
ATOM 714 C C . ILE A 1 88 ? -4.501 -16.403 -27.429 1.00 48.06 88 ILE A C 1
ATOM 716 O O . ILE A 1 88 ? -4.632 -16.630 -26.225 1.00 48.06 88 ILE A O 1
ATOM 720 N N . GLU A 1 89 ? -4.790 -17.333 -28.344 1.00 45.09 89 GLU A N 1
ATOM 721 C CA . GLU A 1 89 ? -5.211 -18.708 -28.025 1.00 45.09 89 GLU A CA 1
ATOM 722 C C . GLU A 1 89 ? -4.114 -19.496 -27.301 1.00 45.09 89 GLU A C 1
ATOM 724 O O . GLU A 1 89 ? -4.393 -20.113 -26.269 1.00 45.09 89 GLU A O 1
ATOM 729 N N . MET A 1 90 ? -2.847 -19.381 -27.723 1.00 46.03 90 MET A N 1
ATOM 730 C CA . MET A 1 90 ? -1.718 -19.994 -27.003 1.00 46.03 90 MET A CA 1
ATOM 731 C C . MET A 1 90 ? -1.533 -19.456 -25.574 1.00 46.03 90 MET A C 1
ATOM 733 O O . MET A 1 90 ? -1.065 -20.183 -24.696 1.00 46.03 90 MET A O 1
ATOM 737 N N . ILE A 1 91 ? -1.896 -18.194 -25.320 1.00 46.62 91 ILE A N 1
ATOM 738 C CA . ILE A 1 91 ? -1.801 -17.547 -23.999 1.00 46.62 91 ILE A CA 1
ATOM 739 C C . ILE A 1 91 ? -3.100 -17.739 -23.179 1.00 46.62 91 ILE A C 1
ATOM 741 O O . ILE A 1 91 ? -3.106 -17.538 -21.961 1.00 46.62 91 ILE A O 1
ATOM 745 N N . SER A 1 92 ? -4.210 -18.163 -23.802 1.00 40.31 92 SER A N 1
ATOM 746 C CA . SER A 1 92 ? -5.549 -18.195 -23.193 1.00 40.31 92 SER A CA 1
ATOM 747 C C . SER A 1 92 ? -6.107 -19.592 -22.861 1.00 40.31 92 SER A C 1
ATOM 749 O O . SER A 1 92 ? -7.272 -19.869 -23.116 1.00 40.31 92 SER A O 1
ATOM 751 N N . SER A 1 93 ? -5.367 -20.446 -22.130 1.00 36.16 93 SER A N 1
ATOM 752 C CA . SER A 1 93 ? -5.995 -21.416 -21.194 1.00 36.16 93 SER A CA 1
ATOM 753 C C . SER A 1 93 ? -5.019 -21.999 -20.140 1.00 36.16 93 SER A C 1
ATOM 755 O O . SER A 1 93 ? -3.899 -22.344 -20.503 1.00 36.16 93 SER A O 1
ATOM 757 N N . PRO A 1 94 ? -5.391 -22.214 -18.851 1.00 38.25 94 PRO A N 1
ATOM 758 C CA . PRO A 1 94 ? -6.400 -21.573 -18.020 1.00 38.25 94 PRO A CA 1
ATOM 759 C C . PRO A 1 94 ? -5.743 -20.881 -16.803 1.00 38.25 94 PRO A C 1
ATOM 761 O O . PRO A 1 94 ? -5.830 -21.369 -15.680 1.00 38.25 94 PRO A O 1
ATOM 764 N N . THR A 1 95 ? -5.150 -19.703 -16.979 1.00 34.34 95 THR A N 1
ATOM 765 C CA . THR A 1 95 ? -5.035 -18.722 -15.888 1.00 34.34 95 THR A CA 1
ATOM 766 C C . THR A 1 95 ? -5.294 -17.344 -16.464 1.00 34.34 95 THR A C 1
ATOM 768 O O . THR A 1 95 ? -4.375 -16.621 -16.833 1.00 34.34 95 THR A O 1
ATOM 771 N N . ASN A 1 96 ? -6.570 -16.969 -16.541 1.00 37.44 96 ASN A N 1
ATOM 772 C CA . ASN A 1 96 ? -6.974 -15.594 -16.816 1.00 37.44 96 ASN A CA 1
ATOM 773 C C . ASN A 1 96 ? -6.656 -14.744 -15.568 1.00 37.44 96 ASN A C 1
ATOM 775 O O . ASN A 1 96 ? -7.537 -14.378 -14.791 1.00 37.44 96 ASN A O 1
ATOM 779 N N . SER A 1 97 ? -5.361 -14.555 -15.304 1.00 36.12 97 SER A N 1
ATOM 780 C CA . SER A 1 97 ? -4.833 -13.985 -14.074 1.00 36.12 97 SER A CA 1
ATOM 781 C C . SER A 1 97 ? -3.997 -12.751 -14.375 1.00 36.12 97 SER A C 1
ATOM 783 O O . SER A 1 97 ? -2.824 -12.826 -14.717 1.00 36.12 97 SER A O 1
ATOM 785 N N . THR A 1 98 ? -4.589 -11.590 -14.134 1.00 36.41 98 THR A N 1
ATOM 786 C CA . THR A 1 98 ? -3.861 -10.382 -13.723 1.00 36.41 98 THR A CA 1
ATOM 787 C C . THR A 1 98 ? -3.655 -10.325 -12.210 1.00 36.41 98 THR A C 1
ATOM 789 O O . THR A 1 98 ? -3.368 -9.266 -11.653 1.00 36.41 98 THR A O 1
ATOM 792 N N . ARG A 1 99 ? -3.784 -11.465 -11.516 1.00 41.50 99 ARG A N 1
ATOM 793 C CA . ARG A 1 99 ? -3.495 -11.594 -10.088 1.00 41.50 99 ARG A CA 1
ATOM 794 C C . ARG A 1 99 ? -2.093 -12.181 -9.914 1.00 41.50 99 ARG A C 1
ATOM 796 O O . ARG A 1 99 ? -1.828 -13.289 -10.379 1.00 41.50 99 ARG A O 1
ATOM 803 N N . ARG A 1 100 ? -1.209 -11.434 -9.240 1.00 33.19 100 ARG A N 1
ATOM 804 C CA . ARG A 1 100 ? 0.091 -11.918 -8.733 1.00 33.19 100 ARG A CA 1
ATOM 805 C C . ARG A 1 100 ? -0.086 -13.332 -8.158 1.00 33.19 100 ARG A C 1
ATOM 807 O O . ARG A 1 100 ? -0.984 -13.548 -7.346 1.00 33.19 100 ARG A O 1
ATOM 814 N N . SER A 1 101 ? 0.688 -14.283 -8.678 1.00 26.53 101 SER A N 1
ATOM 815 C CA . SER A 1 101 ? 0.400 -15.722 -8.649 1.00 26.53 101 SER A CA 1
ATOM 816 C C . SER A 1 101 ? 0.114 -16.293 -7.248 1.00 26.53 101 SER A C 1
ATOM 818 O O . SER A 1 101 ? 0.853 -16.036 -6.300 1.00 26.53 101 SER A O 1
ATOM 820 N N . LEU A 1 102 ? -0.908 -17.150 -7.151 1.00 28.39 102 LEU A N 1
ATOM 821 C CA . LEU A 1 102 ? -0.997 -18.214 -6.149 1.00 28.39 102 LEU A CA 1
ATOM 822 C C . LEU A 1 102 ? -1.238 -19.526 -6.904 1.00 28.39 102 LEU A C 1
ATOM 824 O O . LEU A 1 102 ? -2.365 -19.863 -7.267 1.00 28.39 102 LEU A O 1
ATOM 828 N N . THR A 1 103 ? -0.159 -20.255 -7.173 1.00 24.91 103 THR A N 1
ATOM 829 C CA . THR A 1 103 ? -0.189 -21.619 -7.703 1.00 24.91 103 THR A CA 1
ATOM 830 C C . THR A 1 103 ? -0.727 -22.575 -6.632 1.00 24.91 103 THR A C 1
ATOM 832 O O . THR A 1 103 ? -0.037 -22.972 -5.696 1.00 24.91 103 THR A O 1
ATOM 835 N N . GLY A 1 104 ? -2.000 -22.956 -6.751 1.00 25.30 104 GLY A N 1
ATOM 836 C CA . GLY A 1 104 ? -2.592 -24.055 -5.988 1.00 25.30 104 GLY A CA 1
ATOM 837 C C . GLY A 1 104 ? -2.434 -25.374 -6.744 1.00 25.30 104 GLY A C 1
ATOM 838 O O . GLY A 1 104 ? -3.058 -25.567 -7.783 1.00 25.30 104 GLY A O 1
ATOM 839 N N . ARG A 1 105 ? -1.611 -26.295 -6.226 1.00 29.89 105 ARG A N 1
ATOM 840 C CA . ARG A 1 105 ? -1.527 -27.689 -6.700 1.00 29.89 105 ARG A CA 1
ATOM 841 C C . ARG A 1 105 ? -2.915 -28.344 -6.686 1.00 29.89 105 ARG A C 1
ATOM 843 O O . ARG A 1 105 ? -3.511 -28.484 -5.623 1.00 29.89 105 ARG A O 1
ATOM 850 N N . GLY A 1 106 ? -3.368 -28.842 -7.835 1.00 28.67 106 GLY A N 1
ATOM 851 C CA . GLY A 1 106 ? -4.531 -29.722 -7.940 1.00 28.67 106 GLY A CA 1
ATOM 852 C C . GLY A 1 106 ? -4.439 -30.617 -9.174 1.00 28.67 106 GLY A C 1
ATOM 853 O O . GLY A 1 106 ? -4.592 -30.148 -10.295 1.00 28.67 106 GLY A O 1
ATOM 854 N N . LYS A 1 107 ? -4.167 -31.910 -8.963 1.00 32.06 107 LYS A N 1
ATOM 855 C CA . LYS A 1 107 ? -4.265 -32.967 -9.980 1.00 32.06 107 LYS A CA 1
ATOM 856 C C . LYS A 1 107 ? -5.742 -33.166 -10.358 1.00 32.06 107 LYS A C 1
ATOM 858 O O . LYS A 1 107 ? -6.556 -33.363 -9.462 1.00 32.06 107 LYS A O 1
ATOM 863 N N . GLY A 1 108 ? -6.077 -33.202 -11.649 1.00 28.16 108 GLY A N 1
ATOM 864 C CA . GLY A 1 108 ? -7.385 -33.687 -12.113 1.00 28.16 108 GLY A CA 1
ATOM 865 C C . GLY A 1 108 ? -7.764 -33.210 -13.514 1.00 28.16 108 GLY A C 1
ATOM 866 O O . GLY A 1 108 ? -7.860 -32.014 -13.758 1.00 28.16 108 GLY A O 1
ATOM 867 N N . LYS A 1 109 ? -7.963 -34.160 -14.433 1.00 30.25 109 LYS A N 1
ATOM 868 C CA . LYS A 1 109 ? -8.270 -33.959 -15.857 1.00 30.25 109 LYS A CA 1
ATOM 869 C C . LYS A 1 109 ? -9.679 -33.382 -16.084 1.00 30.25 109 LYS A C 1
ATOM 871 O O . LYS A 1 109 ? -10.638 -33.883 -15.510 1.00 30.25 109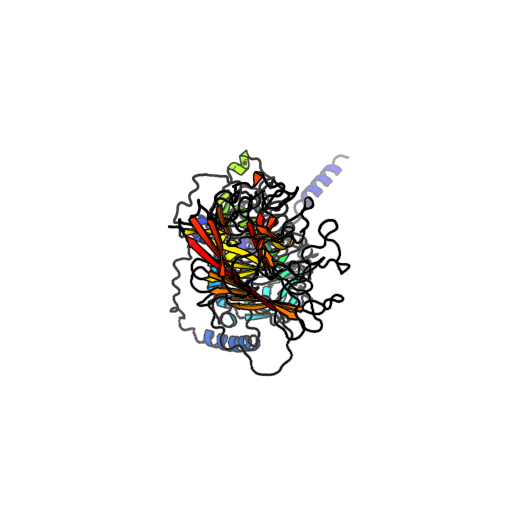 LYS A O 1
ATOM 876 N N . GLY A 1 110 ? -9.787 -32.459 -17.045 1.00 33.84 110 GLY A N 1
ATOM 877 C CA . GLY A 1 110 ? -10.964 -32.302 -17.910 1.00 33.84 110 GLY A CA 1
ATOM 878 C C . GLY A 1 110 ? -12.061 -31.328 -17.454 1.00 33.84 110 GLY A C 1
ATOM 879 O O . GLY A 1 110 ? -12.724 -31.551 -16.449 1.00 33.84 110 GLY A O 1
ATOM 880 N N . LYS A 1 111 ? -12.327 -30.336 -18.322 1.00 27.83 111 LYS A N 1
ATOM 881 C CA . LYS A 1 111 ? -13.441 -29.357 -18.347 1.00 27.83 111 LYS A CA 1
ATOM 882 C C . LYS A 1 111 ? -13.268 -28.121 -17.444 1.00 27.83 111 LYS A C 1
ATOM 884 O O . LYS A 1 111 ? -13.500 -28.141 -16.238 1.00 27.83 111 LYS A O 1
ATOM 889 N N . GLY A 1 112 ? -12.861 -27.015 -18.075 1.00 28.55 112 GLY A N 1
ATOM 890 C CA . GLY A 1 112 ? -12.578 -25.726 -17.445 1.00 28.55 112 GLY A CA 1
ATOM 891 C C . GLY A 1 112 ? -13.800 -25.082 -16.784 1.00 28.55 112 GLY A C 1
ATOM 892 O O . GLY A 1 112 ? -14.762 -24.705 -17.445 1.00 28.55 112 GLY A O 1
ATOM 893 N N . LYS A 1 113 ? -13.731 -24.892 -15.464 1.00 32.41 113 LYS A N 1
ATOM 894 C CA . LYS A 1 113 ? -14.659 -24.051 -14.695 1.00 32.41 113 LYS A CA 1
ATOM 895 C C . LYS A 1 113 ? -14.211 -22.587 -14.730 1.00 32.41 113 LYS A C 1
ATOM 897 O O . LYS A 1 113 ? -13.767 -22.069 -13.715 1.00 32.41 113 LYS A O 1
ATOM 902 N N . TRP A 1 114 ? -14.323 -21.914 -15.874 1.00 40.66 114 TRP A N 1
ATOM 903 C CA . TRP A 1 114 ? -14.105 -20.456 -15.942 1.00 40.66 114 TRP A CA 1
ATOM 904 C C . TRP A 1 114 ? -15.118 -19.712 -16.816 1.00 40.66 114 TRP A C 1
ATOM 906 O O . TRP A 1 114 ? -14.870 -18.594 -17.255 1.00 40.66 114 TRP A O 1
ATOM 916 N N . SER A 1 115 ? -16.312 -20.272 -17.010 1.00 33.94 115 SER A N 1
ATOM 917 C CA . SER A 1 115 ? -17.447 -19.490 -17.491 1.00 33.94 115 SER A CA 1
ATOM 918 C C . SER A 1 115 ? -18.119 -18.771 -16.311 1.00 33.94 115 SER A C 1
ATOM 920 O O . SER A 1 115 ? -18.794 -19.412 -15.506 1.00 33.94 115 SER A O 1
ATOM 922 N N . LYS A 1 116 ? -17.980 -17.436 -16.287 1.00 35.03 116 LYS A N 1
ATOM 923 C CA . LYS A 1 116 ? -18.751 -16.441 -15.507 1.00 35.03 116 LYS A CA 1
ATOM 924 C C . LYS A 1 116 ? -18.292 -16.170 -14.060 1.00 35.03 116 LYS A C 1
ATOM 926 O O . LYS A 1 116 ? -18.868 -16.667 -13.098 1.00 35.03 116 LYS A O 1
ATOM 931 N N . LEU A 1 117 ? -17.329 -15.253 -13.901 1.00 33.66 117 LEU A N 1
ATOM 932 C CA . LEU A 1 117 ? -17.215 -14.434 -12.685 1.00 33.66 117 LEU A CA 1
ATOM 933 C C . LEU A 1 117 ? -18.304 -13.340 -12.745 1.00 33.66 117 LEU A C 1
ATOM 935 O O . LEU A 1 117 ? -18.220 -12.438 -13.570 1.00 33.66 117 LEU A O 1
ATOM 939 N N . THR A 1 118 ? -19.335 -13.420 -11.902 1.00 35.34 118 THR A N 1
ATOM 940 C CA . THR A 1 118 ? -20.479 -12.478 -11.858 1.00 35.34 118 THR A CA 1
ATOM 941 C C . THR A 1 118 ? -20.436 -11.554 -10.629 1.00 35.34 118 THR A C 1
ATOM 943 O O . THR A 1 118 ? -21.435 -11.407 -9.926 1.00 35.34 118 THR A O 1
ATOM 946 N N . GLY A 1 119 ? -19.272 -10.980 -10.306 1.00 46.00 119 GLY A N 1
ATOM 947 C CA . GLY A 1 119 ? -19.106 -10.014 -9.206 1.00 46.00 119 GLY A CA 1
ATOM 948 C C . GLY A 1 119 ? -18.704 -8.621 -9.715 1.00 46.00 119 GLY A C 1
ATOM 949 O O . GLY A 1 119 ? -18.041 -8.545 -10.749 1.00 46.00 119 GLY A O 1
ATOM 950 N N . PRO A 1 120 ? -19.078 -7.519 -9.030 1.00 48.19 120 PRO A N 1
ATOM 951 C CA . PRO A 1 120 ? -18.669 -6.172 -9.429 1.00 48.19 120 PRO A CA 1
ATOM 952 C C . PRO A 1 120 ? -17.147 -6.004 -9.309 1.00 48.19 120 PRO A C 1
ATOM 954 O O . PRO A 1 120 ? -16.536 -6.507 -8.364 1.00 48.19 120 PRO A O 1
ATOM 957 N N . CYS A 1 121 ? -16.540 -5.288 -10.259 1.00 59.06 121 CYS A N 1
ATOM 958 C CA . CYS A 1 121 ? -15.115 -4.964 -10.219 1.00 59.06 121 CYS A CA 1
ATOM 959 C C . CYS A 1 121 ? -14.757 -4.211 -8.930 1.00 59.06 121 CYS A C 1
ATOM 961 O O . CYS A 1 121 ? -15.421 -3.233 -8.583 1.00 59.06 121 CYS A O 1
ATOM 963 N N . THR A 1 122 ? -13.707 -4.651 -8.231 1.00 62.34 122 THR A N 1
ATOM 964 C CA . THR A 1 122 ? -13.318 -4.071 -6.937 1.00 62.34 122 THR A CA 1
ATOM 965 C C . THR A 1 122 ? -12.306 -2.936 -7.046 1.00 62.34 122 THR A C 1
ATOM 967 O O . THR A 1 122 ? -12.220 -2.166 -6.100 1.00 62.34 122 THR A O 1
ATOM 970 N N . ALA A 1 123 ? -11.631 -2.770 -8.196 1.00 68.19 123 ALA A N 1
ATOM 971 C CA . ALA A 1 123 ? -10.624 -1.729 -8.406 1.00 68.19 123 ALA A CA 1
ATOM 972 C C . ALA A 1 123 ? -11.127 -0.343 -7.971 1.00 68.19 123 ALA A C 1
ATOM 974 O O . ALA A 1 123 ? -12.211 0.107 -8.348 1.00 68.19 123 ALA A O 1
ATOM 975 N N . SER A 1 124 ? -10.322 0.353 -7.180 1.00 70.94 124 SER A N 1
ATOM 976 C CA . SER A 1 124 ? -10.739 1.536 -6.419 1.00 70.94 124 SER A CA 1
ATOM 977 C C . SER A 1 124 ? -10.075 2.836 -6.881 1.00 70.94 124 SER A C 1
ATOM 979 O O . SER A 1 124 ? -10.687 3.911 -6.738 1.00 70.94 124 SER A O 1
ATOM 981 N N . ASN A 1 125 ? -8.872 2.756 -7.459 1.00 83.75 125 ASN A N 1
ATOM 982 C CA . ASN A 1 125 ? -8.153 3.893 -8.032 1.00 83.75 125 ASN A CA 1
ATOM 983 C C . ASN A 1 125 ? -8.441 4.053 -9.546 1.00 83.75 125 ASN A C 1
ATOM 985 O O . ASN A 1 125 ? -8.806 3.078 -10.203 1.00 83.75 125 ASN A O 1
ATOM 989 N N . PRO A 1 126 ? -8.337 5.271 -10.113 1.00 84.12 126 PRO A N 1
ATOM 990 C CA . PRO A 1 126 ? -8.732 5.553 -11.497 1.00 84.12 126 PRO A CA 1
ATOM 991 C C . PRO A 1 126 ? -7.930 4.801 -12.567 1.00 84.12 126 PRO A C 1
ATOM 993 O O . PRO A 1 126 ? -8.494 4.486 -13.614 1.00 84.12 126 PRO A O 1
ATOM 996 N N . ILE A 1 127 ? -6.649 4.512 -12.312 1.00 87.06 127 ILE A N 1
ATOM 997 C CA . ILE A 1 127 ? -5.781 3.783 -13.246 1.00 87.06 127 ILE A CA 1
ATOM 998 C C . ILE A 1 127 ? -6.254 2.331 -13.332 1.00 87.06 127 ILE A C 1
ATOM 1000 O O . ILE A 1 127 ? -6.594 1.847 -14.410 1.00 87.06 127 ILE A O 1
ATOM 1004 N N . ASP A 1 128 ? -6.382 1.659 -12.188 1.00 86.12 128 ASP A N 1
ATOM 1005 C CA . ASP A 1 128 ? -6.812 0.261 -12.143 1.00 86.12 128 ASP A CA 1
ATOM 1006 C C . ASP A 1 128 ? -8.257 0.083 -12.600 1.00 86.12 128 ASP A C 1
ATOM 1008 O O . ASP A 1 128 ? -8.552 -0.846 -13.350 1.00 86.12 128 ASP A O 1
ATOM 1012 N N . LYS A 1 129 ? -9.164 0.990 -12.214 1.00 82.25 129 LYS A N 1
ATOM 1013 C CA . LYS A 1 129 ? -10.562 0.967 -12.674 1.00 82.25 129 LYS A CA 1
ATOM 1014 C C . LYS A 1 129 ? -10.683 0.978 -14.192 1.00 82.25 129 LYS A C 1
ATOM 1016 O O . LYS A 1 129 ? -11.577 0.332 -14.731 1.00 82.25 129 LYS A O 1
ATOM 1021 N N . CYS A 1 130 ? -9.799 1.712 -14.864 1.00 84.94 130 CYS A N 1
ATOM 1022 C CA . CYS A 1 130 ? -9.840 1.878 -16.308 1.00 84.94 130 CYS A CA 1
ATOM 1023 C C . CYS A 1 130 ? -9.612 0.556 -17.062 1.00 84.94 130 CYS A C 1
ATOM 1025 O O . CYS A 1 130 ? -10.267 0.342 -18.079 1.00 84.94 130 CYS A O 1
ATOM 1027 N N . TRP A 1 131 ? -8.775 -0.361 -16.555 1.00 84.50 131 TRP A N 1
ATOM 1028 C CA . TRP A 1 131 ? -8.464 -1.615 -17.260 1.00 84.50 131 TRP A CA 1
ATOM 1029 C C . TRP A 1 131 ? -8.794 -2.901 -16.488 1.00 84.50 131 TRP A C 1
ATOM 1031 O O . TRP A 1 131 ? -9.261 -3.857 -17.102 1.00 84.50 131 TRP A O 1
ATOM 1041 N N . ARG A 1 132 ? -8.598 -2.967 -15.160 1.00 78.56 132 ARG A N 1
ATOM 1042 C CA . ARG A 1 132 ? -8.818 -4.203 -14.370 1.00 78.56 132 ARG A CA 1
ATOM 1043 C C . ARG A 1 132 ? -10.276 -4.641 -14.348 1.00 78.56 132 ARG A C 1
ATOM 1045 O O . ARG A 1 132 ? -10.561 -5.815 -14.129 1.00 78.56 132 ARG A O 1
ATOM 1052 N N . CYS A 1 133 ? -11.192 -3.703 -14.561 1.00 74.50 133 CYS A N 1
ATOM 1053 C CA . CYS A 1 133 ? -12.622 -3.976 -14.621 1.00 74.50 133 CYS A CA 1
ATOM 1054 C C . CYS A 1 133 ? -13.091 -4.528 -15.970 1.00 74.50 133 CYS A C 1
ATOM 1056 O O . CYS A 1 133 ? -14.258 -4.894 -16.091 1.00 74.50 133 CYS A O 1
ATOM 1058 N N . GLN A 1 134 ? -12.212 -4.592 -16.972 1.00 74.50 134 GLN A N 1
ATOM 1059 C CA . GLN A 1 134 ? -12.538 -5.135 -18.284 1.00 74.50 134 GLN A CA 1
ATOM 1060 C C . GLN A 1 134 ? -12.295 -6.657 -18.278 1.00 74.50 134 GLN A C 1
ATOM 1062 O O . GLN A 1 134 ? -11.150 -7.089 -18.118 1.00 74.50 134 GLN A O 1
ATOM 1067 N N . PRO A 1 135 ? -13.337 -7.499 -18.433 1.00 70.00 135 PRO A N 1
ATOM 1068 C CA . PRO A 1 135 ? -13.205 -8.959 -18.335 1.00 70.00 135 PRO A CA 1
ATOM 1069 C C . PRO A 1 135 ? -12.346 -9.577 -19.452 1.00 70.00 135 PRO A C 1
ATOM 1071 O O . PRO A 1 135 ? -11.878 -10.705 -19.322 1.00 70.00 135 PRO A O 1
ATOM 1074 N N . ASP A 1 136 ? -12.119 -8.835 -20.532 1.00 76.56 136 ASP A N 1
ATOM 1075 C CA . ASP A 1 136 ? -11.390 -9.227 -21.736 1.00 76.56 136 ASP A CA 1
ATOM 1076 C C . ASP A 1 136 ? -10.045 -8.495 -21.889 1.00 76.56 136 ASP A C 1
ATOM 1078 O O . ASP A 1 136 ? -9.483 -8.451 -22.985 1.00 76.56 136 ASP A O 1
ATOM 1082 N N . TRP A 1 137 ? -9.492 -7.950 -20.796 1.00 80.31 137 TRP A N 1
ATOM 1083 C CA . TRP A 1 137 ? -8.191 -7.265 -20.798 1.00 80.31 137 TRP A CA 1
ATOM 1084 C C . TRP A 1 137 ? -7.083 -8.096 -21.471 1.00 80.31 137 TRP A C 1
ATOM 1086 O O . TRP A 1 137 ? -6.183 -7.522 -22.072 1.00 80.31 137 TRP A O 1
ATOM 1096 N N . ALA A 1 138 ? -7.143 -9.433 -21.387 1.00 78.50 138 ALA A N 1
ATOM 1097 C CA . ALA A 1 138 ? -6.152 -10.337 -21.971 1.00 78.50 138 ALA A CA 1
ATOM 1098 C C . ALA A 1 138 ? -6.208 -10.363 -23.505 1.00 78.50 138 ALA A C 1
ATOM 1100 O O . ALA A 1 138 ? -5.165 -10.480 -24.141 1.00 78.50 138 ALA A O 1
ATOM 1101 N N . ARG A 1 139 ? -7.407 -10.212 -24.085 1.00 78.12 139 ARG A N 1
ATOM 1102 C CA . ARG A 1 139 ? -7.609 -10.052 -25.534 1.00 78.12 139 ARG A CA 1
ATOM 1103 C C . ARG A 1 139 ? -7.328 -8.621 -25.980 1.00 78.12 139 ARG A C 1
ATOM 1105 O O . ARG A 1 139 ? -6.886 -8.387 -27.090 1.00 78.12 139 ARG A O 1
ATOM 1112 N N . ARG A 1 140 ? -7.543 -7.651 -25.089 1.00 84.50 140 ARG A N 1
ATOM 1113 C CA . ARG A 1 140 ? -7.379 -6.216 -25.362 1.00 84.50 140 ARG A CA 1
ATOM 1114 C C . ARG A 1 140 ? -6.227 -5.605 -24.564 1.00 84.50 140 ARG A C 1
ATOM 1116 O O . ARG A 1 140 ? -6.360 -4.511 -24.016 1.00 84.50 140 ARG A O 1
ATOM 1123 N N . ARG A 1 141 ? -5.082 -6.299 -24.486 1.00 89.88 141 ARG A N 1
ATOM 1124 C CA . ARG A 1 141 ? -3.937 -5.927 -23.620 1.00 89.88 141 ARG A CA 1
ATOM 1125 C C . ARG A 1 141 ? -3.478 -4.493 -23.829 1.00 89.88 141 ARG A C 1
ATOM 1127 O O . ARG A 1 141 ? -3.269 -3.771 -22.850 1.00 89.88 141 ARG A O 1
ATOM 1134 N N . LYS A 1 142 ? -3.402 -4.081 -25.095 1.00 94.62 142 LYS A N 1
ATOM 1135 C CA . LYS A 1 142 ? -2.983 -2.748 -25.536 1.00 94.62 142 LYS A CA 1
ATOM 1136 C C . LYS A 1 142 ? -3.926 -1.626 -25.083 1.00 94.62 142 LYS A C 1
ATOM 1138 O O . LYS A 1 142 ? -3.501 -0.476 -25.049 1.00 94.62 142 LYS A O 1
ATOM 1143 N N . LYS A 1 143 ? -5.166 -1.913 -24.645 1.00 90.56 143 LYS A N 1
ATOM 1144 C CA . LYS A 1 143 ? -6.072 -0.885 -24.087 1.00 90.56 143 LYS A CA 1
ATOM 1145 C C . LYS A 1 143 ? -5.557 -0.263 -22.786 1.00 90.56 143 LYS A C 1
ATOM 1147 O O . LYS A 1 143 ? -5.997 0.826 -22.428 1.00 90.56 143 LYS A O 1
ATOM 1152 N N . LEU A 1 144 ? -4.587 -0.900 -22.121 1.00 92.50 144 LEU A N 1
ATOM 1153 C CA . LEU A 1 144 ? -3.924 -0.379 -20.920 1.00 92.50 144 LEU A CA 1
ATOM 1154 C C . LEU A 1 144 ? -3.391 1.057 -21.104 1.00 92.50 144 LEU A C 1
ATOM 1156 O O . LEU A 1 144 ? -3.454 1.856 -20.176 1.00 92.50 144 LEU A O 1
ATOM 1160 N N . VAL A 1 145 ? -2.938 1.413 -22.308 1.00 93.31 145 VAL A N 1
ATOM 1161 C CA . VAL A 1 145 ? -2.396 2.745 -22.646 1.00 93.31 145 VAL A CA 1
ATOM 1162 C C . VAL A 1 145 ? -3.392 3.893 -22.465 1.00 93.31 145 VAL A C 1
ATOM 1164 O O . VAL A 1 145 ? -3.001 5.049 -22.381 1.00 93.31 145 VAL A O 1
ATOM 1167 N N . HIS A 1 146 ? -4.693 3.608 -22.391 1.00 89.31 146 HIS A N 1
ATOM 1168 C CA . HIS A 1 146 ? -5.715 4.629 -22.141 1.00 89.31 146 HIS A CA 1
ATOM 1169 C C . HIS A 1 146 ? -5.872 4.965 -20.649 1.00 89.31 146 HIS A C 1
ATOM 1171 O O . HIS A 1 146 ? -6.589 5.902 -20.283 1.00 89.31 146 HIS A O 1
ATOM 1177 N N . CYS A 1 147 ? -5.196 4.204 -19.789 1.00 90.81 147 CYS A N 1
ATOM 1178 C CA . CYS A 1 147 ? -5.305 4.294 -18.343 1.00 90.81 147 CYS A CA 1
ATOM 1179 C C . CYS A 1 147 ? -4.156 5.062 -17.690 1.00 90.81 147 CYS A C 1
ATOM 1181 O O . CYS A 1 147 ? -4.210 5.275 -16.480 1.00 90.81 147 CYS A O 1
ATOM 1183 N N . VAL A 1 148 ? -3.158 5.512 -18.462 1.00 90.19 148 VAL A N 1
ATOM 1184 C CA . VAL A 1 148 ? -2.086 6.365 -17.937 1.00 90.19 148 VAL A CA 1
ATOM 1185 C C . VAL A 1 148 ? -2.687 7.677 -17.425 1.00 90.19 148 VAL A C 1
ATOM 1187 O O . VAL A 1 148 ? -3.657 8.212 -17.977 1.00 90.19 148 VAL A O 1
ATOM 1190 N N . ARG A 1 149 ? -2.147 8.179 -16.318 1.00 88.38 149 ARG A N 1
ATOM 1191 C CA . ARG A 1 149 ? -2.590 9.403 -15.634 1.00 88.38 149 ARG A CA 1
ATOM 1192 C C . ARG A 1 149 ? -1.370 10.198 -15.186 1.00 88.38 149 ARG A C 1
ATOM 1194 O O . ARG A 1 149 ? -0.293 9.632 -15.097 1.00 88.38 149 ARG A O 1
ATOM 1201 N N . GLY A 1 150 ? -1.553 11.474 -14.850 1.00 88.75 150 GLY A N 1
ATOM 1202 C CA . GLY A 1 150 ? -0.454 12.337 -14.406 1.00 88.75 150 GLY A CA 1
ATOM 1203 C C . GLY A 1 150 ? 0.461 12.762 -15.554 1.00 88.75 150 GLY A C 1
ATOM 1204 O O . GLY A 1 150 ? 0.064 12.715 -16.715 1.00 88.75 150 GLY A O 1
ATOM 1205 N N . PHE A 1 151 ? 1.692 13.162 -15.243 1.00 91.38 151 PHE A N 1
ATOM 1206 C CA . PHE A 1 151 ? 2.628 13.698 -16.240 1.00 91.38 151 PHE A CA 1
ATOM 1207 C C . PHE A 1 151 ? 2.978 12.718 -17.367 1.00 91.38 151 PHE A C 1
ATOM 1209 O O . PHE A 1 151 ? 3.295 13.147 -18.470 1.00 91.38 151 PHE A O 1
ATOM 1216 N N . GLY A 1 152 ? 2.855 11.411 -17.133 1.00 92.56 152 GLY A N 1
ATOM 1217 C CA . GLY A 1 152 ? 3.089 10.377 -18.138 1.00 92.56 152 GLY A CA 1
ATOM 1218 C C . GLY A 1 152 ? 1.900 10.110 -19.063 1.00 92.56 152 GLY A C 1
ATOM 1219 O O . GLY A 1 152 ? 1.971 9.171 -19.845 1.00 92.56 152 GLY A O 1
ATOM 1220 N N . TYR A 1 153 ? 0.801 10.872 -19.004 1.00 89.62 153 TYR A N 1
ATOM 1221 C CA . TYR A 1 153 ? -0.459 10.554 -19.703 1.00 89.62 153 TYR A CA 1
ATOM 1222 C C . TYR A 1 153 ? -0.357 10.356 -21.228 1.00 89.62 153 TYR A C 1
ATOM 1224 O O . TYR A 1 153 ? -1.222 9.702 -21.811 1.00 89.62 153 TYR A O 1
ATOM 1232 N N . ARG A 1 154 ? 0.666 10.924 -21.884 1.00 90.81 154 ARG A N 1
ATOM 1233 C CA . ARG A 1 154 ? 0.927 10.749 -23.326 1.00 90.81 154 ARG A CA 1
ATOM 1234 C C . ARG A 1 154 ? 1.635 9.433 -23.659 1.00 90.81 154 ARG A C 1
ATOM 1236 O O . ARG A 1 154 ? 1.812 9.123 -24.833 1.00 90.81 154 ARG A O 1
ATOM 1243 N N . THR A 1 155 ? 2.028 8.657 -22.655 1.00 96.06 155 THR A N 1
ATOM 1244 C CA . THR A 1 155 ? 2.743 7.395 -22.847 1.00 96.06 155 THR A CA 1
ATOM 1245 C C . THR A 1 155 ? 1.824 6.353 -23.478 1.00 96.06 155 THR A C 1
ATOM 1247 O O . THR A 1 155 ? 0.819 5.938 -22.905 1.00 96.06 155 THR A O 1
ATOM 1250 N N . THR A 1 156 ? 2.202 5.895 -24.662 1.00 96.94 156 THR A N 1
ATOM 1251 C CA . THR A 1 156 ? 1.538 4.834 -25.425 1.00 96.94 156 THR A CA 1
ATOM 1252 C C . THR A 1 156 ? 2.376 3.558 -25.519 1.00 96.94 156 THR A C 1
ATOM 1254 O O . THR A 1 156 ? 1.834 2.507 -25.854 1.00 96.94 156 THR A O 1
ATOM 1257 N N . GLY A 1 157 ? 3.670 3.609 -25.190 1.00 98.25 157 GLY A N 1
ATOM 1258 C CA . GLY A 1 157 ? 4.556 2.451 -25.251 1.00 98.25 157 GLY A CA 1
ATOM 1259 C C . GLY A 1 157 ? 4.572 1.813 -26.640 1.00 98.25 157 GLY A C 1
ATOM 1260 O O . GLY A 1 157 ? 4.511 2.491 -27.663 1.00 98.25 157 GLY A O 1
ATOM 1261 N N . GLY A 1 158 ? 4.550 0.483 -26.675 1.00 97.75 158 GLY A N 1
ATOM 1262 C CA . GLY A 1 158 ? 4.509 -0.313 -27.900 1.00 97.75 158 GLY A CA 1
ATOM 1263 C C . GLY A 1 158 ? 3.121 -0.501 -28.508 1.00 97.75 158 GLY A C 1
ATOM 1264 O O . GLY A 1 158 ? 2.911 -1.493 -29.201 1.00 97.75 158 GLY A O 1
ATOM 1265 N N . LYS A 1 159 ? 2.148 0.388 -28.242 1.00 96.81 159 LYS A N 1
ATOM 1266 C CA . LYS A 1 159 ? 0.741 0.229 -28.680 1.00 96.81 159 LYS A CA 1
ATOM 1267 C C . LYS A 1 159 ? 0.598 -0.115 -30.166 1.00 96.81 159 LYS A C 1
ATOM 1269 O O . LYS A 1 159 ? -0.199 -0.981 -30.508 1.00 96.81 159 LYS A O 1
ATOM 1274 N N . ARG A 1 160 ? 1.336 0.598 -31.023 1.00 95.81 160 ARG A N 1
ATOM 1275 C CA . ARG A 1 160 ? 1.288 0.469 -32.494 1.00 95.81 160 ARG A CA 1
ATOM 1276 C C . ARG A 1 160 ? 2.055 -0.748 -33.019 1.00 95.81 160 ARG A C 1
ATOM 1278 O O . ARG A 1 160 ? 2.046 -1.008 -34.211 1.00 95.81 160 ARG A O 1
ATOM 1285 N N . GLY A 1 161 ? 2.755 -1.446 -32.133 1.00 94.44 161 GLY A N 1
ATOM 1286 C CA . GLY A 1 161 ? 3.592 -2.585 -32.453 1.00 94.44 161 GLY A CA 1
ATOM 1287 C C . GLY A 1 161 ? 2.851 -3.904 -32.396 1.00 94.44 161 GLY A C 1
ATOM 1288 O O . GLY A 1 161 ? 1.843 -4.035 -31.699 1.00 94.44 161 GLY A O 1
ATOM 1289 N N . ARG A 1 162 ? 3.401 -4.924 -33.047 1.00 96.75 162 ARG A N 1
ATOM 1290 C CA . ARG A 1 162 ? 2.987 -6.316 -32.826 1.00 96.75 162 ARG A CA 1
ATOM 1291 C C . ARG A 1 162 ? 3.327 -6.781 -31.404 1.00 96.75 162 ARG A C 1
ATOM 1293 O O . ARG A 1 162 ? 4.158 -6.184 -30.708 1.00 96.75 162 ARG A O 1
ATOM 1300 N N . ILE A 1 163 ? 2.688 -7.866 -30.974 1.00 97.19 163 ILE A N 1
ATOM 1301 C CA . ILE A 1 163 ? 3.056 -8.547 -29.732 1.00 97.19 163 ILE A CA 1
ATOM 1302 C C . ILE A 1 163 ? 4.360 -9.320 -29.956 1.00 97.19 163 ILE A C 1
ATOM 1304 O O . ILE A 1 163 ? 4.492 -10.080 -30.913 1.00 97.19 163 ILE A O 1
ATOM 1308 N N . TYR A 1 164 ? 5.323 -9.145 -29.054 1.00 98.25 164 TYR A N 1
ATOM 1309 C CA . TYR A 1 164 ? 6.534 -9.957 -28.997 1.00 98.25 164 TYR A CA 1
ATOM 1310 C C . TYR A 1 164 ? 6.478 -10.843 -27.755 1.00 98.25 164 TYR A C 1
ATOM 1312 O O . TYR A 1 164 ? 6.361 -10.341 -26.639 1.00 98.25 164 TYR A O 1
ATOM 1320 N N . VAL A 1 165 ? 6.592 -12.159 -27.925 1.00 98.12 165 VAL A N 1
ATOM 1321 C CA . VAL A 1 165 ? 6.551 -13.106 -26.805 1.00 98.12 165 VAL A CA 1
ATOM 1322 C C . VAL A 1 165 ? 7.969 -13.506 -26.411 1.00 98.12 165 VAL A C 1
ATOM 1324 O O . VAL A 1 165 ? 8.672 -14.181 -27.161 1.00 98.12 165 VAL A O 1
ATOM 1327 N N . VAL A 1 166 ? 8.383 -13.132 -25.202 1.00 98.50 166 VAL A N 1
ATOM 1328 C CA . VAL A 1 166 ? 9.596 -13.657 -24.575 1.00 98.50 166 VAL A CA 1
ATOM 1329 C C . VAL A 1 166 ? 9.339 -15.112 -24.197 1.00 98.50 166 VAL A C 1
ATOM 1331 O O . VAL A 1 166 ? 8.405 -15.429 -23.455 1.00 98.50 166 VAL A O 1
ATOM 1334 N N . THR A 1 167 ? 10.173 -16.003 -24.722 1.00 97.81 167 THR A N 1
ATOM 1335 C CA . THR A 1 167 ? 10.108 -17.459 -24.530 1.00 97.81 167 THR A CA 1
ATOM 1336 C C . THR A 1 167 ? 11.311 -18.003 -23.767 1.00 97.81 167 THR A C 1
ATOM 1338 O O . THR A 1 167 ? 11.276 -19.141 -23.307 1.00 97.81 167 THR A O 1
ATOM 1341 N N . SER A 1 168 ? 12.359 -17.196 -23.598 1.00 97.38 168 SER A N 1
ATOM 1342 C CA . SER A 1 168 ? 13.603 -17.592 -22.946 1.00 97.38 168 SER A CA 1
ATOM 1343 C C . SER A 1 168 ? 14.051 -16.540 -21.927 1.00 97.38 168 SER A C 1
ATOM 1345 O O . SER A 1 168 ? 14.122 -15.360 -22.275 1.00 97.38 168 SER A O 1
ATOM 1347 N N . PRO A 1 169 ? 14.424 -16.946 -20.696 1.00 97.69 169 PRO A N 1
ATOM 1348 C CA . PRO A 1 169 ? 14.975 -16.041 -19.690 1.00 97.69 169 PRO A CA 1
ATOM 1349 C C . PRO A 1 169 ? 16.484 -15.786 -19.858 1.00 97.69 169 PRO A C 1
ATOM 1351 O O . PRO A 1 169 ? 17.099 -15.187 -18.978 1.00 97.69 169 PRO A O 1
ATOM 1354 N N . ARG A 1 170 ? 17.103 -16.301 -20.930 1.00 97.31 170 ARG A N 1
ATOM 1355 C CA . ARG A 1 170 ? 18.546 -16.183 -21.169 1.00 97.31 170 ARG A CA 1
ATOM 1356 C C . ARG A 1 170 ? 18.966 -14.749 -21.472 1.00 97.31 170 ARG A C 1
ATOM 1358 O O . ARG A 1 170 ? 18.250 -14.020 -22.154 1.00 97.31 170 ARG A O 1
ATOM 1365 N N . ASP A 1 171 ? 20.173 -14.430 -21.021 1.00 97.19 171 ASP A N 1
ATOM 1366 C CA . ASP A 1 171 ? 20.885 -13.188 -21.304 1.00 97.19 171 ASP A CA 1
ATOM 1367 C C . ASP A 1 171 ? 22.392 -13.477 -21.440 1.00 97.19 171 ASP A C 1
ATOM 1369 O O . ASP A 1 171 ? 23.215 -13.018 -20.652 1.00 97.19 171 ASP A O 1
ATOM 1373 N N . ASP A 1 172 ? 22.736 -14.367 -22.373 1.00 95.38 172 ASP A N 1
ATOM 1374 C CA . ASP A 1 172 ? 24.070 -14.962 -22.537 1.00 95.38 172 ASP A CA 1
ATOM 1375 C C . ASP A 1 172 ? 24.963 -14.248 -23.566 1.00 95.38 172 ASP A C 1
ATOM 1377 O O . ASP A 1 172 ? 26.177 -14.423 -23.527 1.00 95.38 172 ASP A O 1
ATOM 1381 N N . ASP A 1 173 ? 24.391 -13.426 -24.450 1.00 96.62 173 ASP A N 1
ATOM 1382 C CA . ASP A 1 173 ? 25.126 -12.659 -25.463 1.00 96.62 173 ASP A CA 1
ATOM 1383 C C . ASP A 1 173 ? 24.666 -11.192 -25.475 1.00 96.62 173 ASP A C 1
ATOM 1385 O O . ASP A 1 173 ? 23.516 -10.882 -25.804 1.00 96.62 173 ASP A O 1
ATOM 1389 N N . MET A 1 174 ? 25.567 -10.285 -25.081 1.00 96.94 174 MET A N 1
ATOM 1390 C CA . MET A 1 174 ? 25.285 -8.848 -24.972 1.00 96.94 174 MET A CA 1
ATOM 1391 C C . MET A 1 174 ? 25.307 -8.137 -26.324 1.00 96.94 174 MET A C 1
ATOM 1393 O O . MET A 1 174 ? 24.732 -7.056 -26.446 1.00 96.94 174 MET A O 1
ATOM 1397 N N . VAL A 1 175 ? 25.956 -8.732 -27.328 1.00 97.00 175 VAL A N 1
ATOM 1398 C CA . VAL A 1 175 ? 26.150 -8.140 -28.653 1.00 97.00 175 VAL A CA 1
ATOM 1399 C C . VAL A 1 175 ? 25.208 -8.763 -29.668 1.00 97.00 175 VAL A C 1
ATOM 1401 O O . VAL A 1 175 ? 24.762 -8.062 -30.559 1.00 97.00 175 VAL A O 1
ATOM 1404 N N . ASN A 1 176 ? 24.847 -10.038 -29.564 1.00 97.06 176 ASN A N 1
ATOM 1405 C CA . ASN A 1 176 ? 23.933 -10.700 -30.500 1.00 97.06 176 ASN A CA 1
ATOM 1406 C C . ASN A 1 176 ? 22.829 -11.449 -29.737 1.00 97.06 176 ASN A C 1
ATOM 1408 O O . ASN A 1 176 ? 22.776 -12.682 -29.743 1.00 97.06 176 ASN A O 1
ATOM 1412 N N . PRO A 1 177 ? 21.928 -10.718 -29.052 1.00 97.31 177 PRO A N 1
ATOM 1413 C CA . PRO A 1 177 ? 20.889 -11.343 -28.248 1.00 97.31 177 PRO A CA 1
ATOM 1414 C C . PRO A 1 177 ? 19.950 -12.175 -29.124 1.00 97.31 177 PRO A C 1
ATOM 1416 O O . PRO A 1 177 ? 19.499 -11.739 -30.183 1.00 97.31 177 PRO A O 1
ATOM 1419 N N . ARG A 1 178 ? 19.616 -13.384 -28.670 1.00 97.38 178 ARG A N 1
ATOM 1420 C CA . ARG A 1 178 ? 18.818 -14.330 -29.462 1.00 97.38 178 ARG A CA 1
ATOM 1421 C C . ARG A 1 178 ? 17.342 -13.914 -29.531 1.00 97.38 178 ARG A C 1
ATOM 1423 O O . ARG A 1 178 ? 16.785 -13.535 -28.490 1.00 97.38 178 ARG A O 1
ATOM 1430 N N . PRO A 1 179 ? 16.660 -14.073 -30.682 1.00 98.00 179 PRO A N 1
ATOM 1431 C CA . PRO A 1 179 ? 15.204 -13.985 -30.749 1.00 98.00 179 PRO A CA 1
ATOM 1432 C C . PRO A 1 179 ? 14.525 -14.871 -29.694 1.00 98.00 179 PRO A C 1
ATOM 1434 O O . PRO A 1 179 ? 15.001 -15.955 -29.358 1.00 98.00 179 PRO A O 1
ATOM 1437 N N . GLY A 1 180 ? 13.422 -14.384 -29.131 1.00 96.62 180 GLY A N 1
ATOM 1438 C CA . GLY A 1 180 ? 12.733 -14.986 -27.985 1.00 96.62 180 GLY A CA 1
ATOM 1439 C C . GLY A 1 180 ? 13.259 -14.559 -26.605 1.00 96.62 180 GLY A C 1
ATOM 1440 O O . GLY A 1 180 ? 12.607 -14.859 -25.606 1.00 96.62 180 GLY A O 1
ATOM 1441 N N . THR A 1 181 ? 14.380 -13.832 -26.513 1.00 98.69 181 THR A N 1
ATOM 1442 C CA . THR A 1 181 ? 14.859 -13.227 -25.249 1.00 98.69 181 THR A CA 1
ATOM 1443 C C . THR A 1 181 ? 14.313 -11.812 -25.045 1.00 98.69 181 THR A C 1
ATOM 1445 O O . THR A 1 181 ? 13.876 -11.160 -26.001 1.00 98.69 181 THR A O 1
ATOM 1448 N N . LEU A 1 182 ? 14.361 -11.323 -23.798 1.00 98.75 182 LEU A N 1
ATOM 1449 C CA . LEU A 1 182 ? 13.984 -9.947 -23.462 1.00 98.75 182 LEU A CA 1
ATOM 1450 C C . LEU A 1 182 ? 14.957 -8.924 -24.070 1.00 98.75 182 LEU A C 1
ATOM 1452 O O . LEU A 1 182 ? 14.492 -7.947 -24.651 1.00 98.75 182 LEU A O 1
ATOM 1456 N N . ARG A 1 183 ? 16.279 -9.164 -24.005 1.00 98.50 183 ARG A N 1
ATOM 1457 C CA . ARG A 1 183 ? 17.292 -8.267 -24.593 1.00 98.50 183 ARG A CA 1
ATOM 1458 C C . ARG A 1 183 ? 17.080 -8.070 -26.082 1.00 98.50 183 ARG A C 1
ATOM 1460 O O . ARG A 1 183 ? 17.095 -6.938 -26.543 1.00 98.50 183 ARG A O 1
ATOM 1467 N N . HIS A 1 184 ? 16.800 -9.145 -26.816 1.00 98.56 184 HIS A N 1
ATOM 1468 C CA . HIS A 1 184 ? 16.473 -9.026 -28.231 1.00 98.56 184 HIS A CA 1
ATOM 1469 C C . HIS A 1 184 ? 15.211 -8.181 -28.446 1.00 98.56 184 HIS A C 1
ATOM 1471 O O . HIS A 1 184 ? 15.201 -7.320 -29.315 1.00 98.56 184 HIS A O 1
ATOM 1477 N N . ALA A 1 185 ? 14.161 -8.378 -27.646 1.00 98.56 185 ALA A N 1
ATOM 1478 C CA . ALA A 1 185 ? 12.896 -7.661 -27.800 1.00 98.56 185 ALA A CA 1
ATOM 1479 C C . ALA A 1 185 ? 13.034 -6.137 -27.630 1.00 98.56 185 ALA A C 1
ATOM 1481 O O . ALA A 1 185 ? 12.491 -5.362 -28.414 1.00 98.56 185 ALA A O 1
ATOM 1482 N N . VAL A 1 186 ? 13.752 -5.692 -26.597 1.00 98.50 186 VAL A N 1
ATOM 1483 C CA . VAL A 1 186 ? 13.776 -4.271 -26.207 1.00 98.50 186 VAL A CA 1
ATOM 1484 C C . VAL A 1 186 ? 14.631 -3.388 -27.116 1.00 98.50 186 VAL A C 1
ATOM 1486 O O . VAL A 1 186 ? 14.436 -2.172 -27.132 1.00 98.50 186 VAL A O 1
ATOM 1489 N N . ILE A 1 187 ? 15.535 -3.977 -27.900 1.00 98.00 187 ILE A N 1
ATOM 1490 C CA . ILE A 1 187 ? 16.406 -3.242 -28.828 1.00 98.00 187 ILE A CA 1
ATOM 1491 C C . ILE A 1 187 ? 15.819 -3.095 -30.237 1.00 98.00 187 ILE A C 1
ATOM 1493 O O . ILE A 1 187 ? 16.436 -2.443 -31.081 1.00 98.00 187 ILE A O 1
ATOM 1497 N N . GLN A 1 188 ? 14.672 -3.729 -30.517 1.00 97.94 188 GLN A N 1
ATOM 1498 C CA . GLN A 1 188 ? 14.080 -3.709 -31.854 1.00 97.94 188 GLN A CA 1
ATOM 1499 C C . GLN A 1 188 ? 13.683 -2.291 -32.269 1.00 97.94 188 GLN A C 1
ATOM 1501 O O . GLN A 1 188 ? 13.282 -1.483 -31.431 1.00 97.94 188 GLN A O 1
ATOM 1506 N N . LYS A 1 189 ? 13.788 -1.981 -33.564 1.00 95.75 189 LYS A N 1
ATOM 1507 C CA . LYS A 1 189 ? 13.519 -0.633 -34.079 1.00 95.75 189 LYS A CA 1
ATOM 1508 C C . LYS A 1 189 ? 12.027 -0.315 -34.059 1.00 95.75 189 LYS A C 1
ATOM 1510 O O . LYS A 1 189 ? 11.650 0.813 -33.758 1.00 95.75 189 LYS A O 1
ATOM 1515 N N . GLU A 1 190 ? 11.185 -1.288 -34.388 1.00 96.56 190 GLU A N 1
ATOM 1516 C CA . GLU A 1 190 ? 9.741 -1.115 -34.394 1.00 96.56 190 GLU A CA 1
ATOM 1517 C C . GLU A 1 190 ? 9.169 -0.996 -32.970 1.00 96.56 190 GLU A C 1
ATOM 1519 O O . GLU A 1 190 ? 9.758 -1.499 -32.001 1.00 96.56 190 GLU A O 1
ATOM 1524 N N . PRO A 1 191 ? 8.000 -0.355 -32.807 1.00 98.50 191 PRO A N 1
ATOM 1525 C CA . PRO A 1 191 ? 7.265 -0.441 -31.558 1.00 98.50 191 PRO A CA 1
ATOM 1526 C C . PRO A 1 191 ? 6.947 -1.902 -31.231 1.00 98.50 191 PRO A C 1
ATOM 1528 O O . PRO A 1 191 ? 6.585 -2.658 -32.132 1.00 98.50 191 PRO A O 1
ATOM 1531 N N . LEU A 1 192 ? 7.035 -2.307 -29.961 1.00 98.56 192 LEU A N 1
ATOM 1532 C CA . LEU A 1 192 ? 6.699 -3.678 -29.549 1.00 98.56 192 LEU A CA 1
ATOM 1533 C C . LEU A 1 192 ? 5.951 -3.733 -28.221 1.00 98.56 192 LEU A C 1
ATOM 1535 O O . LEU A 1 192 ? 6.360 -3.120 -27.229 1.00 98.56 192 LEU A O 1
ATOM 1539 N N . TRP A 1 193 ? 4.896 -4.551 -28.193 1.00 98.69 193 TRP A N 1
ATOM 1540 C CA . TRP A 1 193 ? 4.214 -4.956 -26.967 1.00 98.69 193 TRP A CA 1
ATOM 1541 C C . TRP A 1 193 ? 4.778 -6.295 -26.483 1.00 98.69 193 TRP A C 1
ATOM 1543 O O . TRP A 1 193 ? 4.391 -7.365 -26.949 1.00 98.69 193 TRP A O 1
ATOM 1553 N N . ILE A 1 194 ? 5.735 -6.237 -25.567 1.00 98.81 194 ILE A N 1
ATOM 1554 C CA . ILE A 1 194 ? 6.514 -7.379 -25.094 1.00 98.81 194 ILE A CA 1
ATOM 1555 C C . ILE A 1 194 ? 5.764 -8.070 -23.950 1.00 98.81 194 ILE A C 1
ATOM 1557 O O . ILE A 1 194 ? 5.484 -7.453 -22.924 1.00 98.81 194 ILE A O 1
ATOM 1561 N N . VAL A 1 195 ? 5.464 -9.357 -24.115 1.00 98.19 195 VAL A N 1
ATOM 1562 C CA . VAL A 1 195 ? 4.815 -10.225 -23.116 1.00 98.19 195 VAL A CA 1
ATOM 1563 C C . VAL A 1 195 ? 5.672 -11.456 -22.837 1.00 98.19 195 VAL A C 1
ATOM 1565 O O . VAL A 1 195 ? 6.646 -11.717 -23.539 1.00 98.19 195 VAL A O 1
ATOM 1568 N N . PHE A 1 196 ? 5.300 -12.250 -21.836 1.00 97.69 196 PHE A N 1
ATOM 1569 C CA . PHE A 1 196 ? 6.063 -13.425 -21.414 1.00 97.69 196 PHE A CA 1
ATOM 1570 C C . PHE A 1 196 ? 5.218 -14.687 -21.545 1.00 97.69 196 PHE A C 1
ATOM 1572 O O . PHE A 1 196 ? 4.060 -14.711 -21.127 1.00 97.69 196 PHE A O 1
ATOM 1579 N N . LYS A 1 197 ? 5.802 -15.741 -22.126 1.00 92.75 197 LYS A N 1
ATOM 1580 C CA . LYS A 1 197 ? 5.108 -17.013 -22.378 1.00 92.75 197 LYS A CA 1
ATOM 1581 C C . LYS A 1 197 ? 4.699 -17.742 -21.093 1.00 92.75 197 LYS A C 1
ATOM 1583 O O . LYS A 1 197 ? 3.701 -18.452 -21.078 1.00 92.75 197 LYS A O 1
ATOM 1588 N N . HIS A 1 198 ? 5.494 -17.609 -20.039 1.00 90.06 198 HIS A N 1
ATOM 1589 C CA . HIS A 1 198 ? 5.297 -18.241 -18.736 1.00 90.06 198 HIS A CA 1
ATOM 1590 C C . HIS A 1 198 ? 6.046 -17.444 -17.664 1.00 90.06 198 HIS A C 1
ATOM 1592 O O . HIS A 1 198 ? 6.761 -16.493 -17.983 1.00 90.06 198 HIS A O 1
ATOM 1598 N N . ASP A 1 199 ? 5.910 -17.848 -16.401 1.00 93.44 199 ASP A N 1
ATOM 1599 C CA . ASP A 1 199 ? 6.717 -17.324 -15.298 1.00 93.44 199 ASP A CA 1
ATOM 1600 C C . ASP A 1 199 ? 8.214 -17.420 -15.636 1.00 93.44 199 ASP A C 1
ATOM 1602 O O . ASP A 1 199 ? 8.682 -18.419 -16.196 1.00 93.44 199 ASP A O 1
ATOM 1606 N N . MET A 1 200 ? 8.971 -16.370 -15.323 1.00 93.94 200 MET A N 1
ATOM 1607 C CA . MET A 1 200 ? 10.389 -16.269 -15.667 1.00 93.94 200 MET A CA 1
ATOM 1608 C C . MET A 1 200 ? 11.171 -15.557 -14.571 1.00 93.94 200 MET A C 1
ATOM 1610 O O . MET A 1 200 ? 10.730 -14.550 -14.028 1.00 93.94 200 MET A O 1
ATOM 1614 N N . SER A 1 201 ? 12.374 -16.054 -14.297 1.00 97.69 201 SER A N 1
ATOM 1615 C CA . SER A 1 201 ? 13.391 -15.332 -13.537 1.00 97.69 201 SER A CA 1
ATOM 1616 C C . SER A 1 201 ? 14.551 -15.040 -14.477 1.00 97.69 201 SER A C 1
ATOM 1618 O O . SER A 1 201 ? 15.277 -15.951 -14.868 1.00 97.69 201 SER A O 1
ATOM 1620 N N . ILE A 1 202 ? 14.686 -13.780 -14.867 1.00 98.62 202 ILE A N 1
ATOM 1621 C CA . ILE A 1 202 ? 15.681 -13.281 -15.809 1.00 98.62 202 ILE A CA 1
ATOM 1622 C C . ILE A 1 202 ? 16.822 -12.675 -14.999 1.00 98.62 202 ILE A C 1
ATOM 1624 O O . ILE A 1 202 ? 16.625 -11.741 -14.220 1.00 98.62 202 ILE A O 1
ATOM 1628 N N . ARG A 1 203 ? 18.022 -13.219 -15.185 1.00 98.50 203 ARG A N 1
ATOM 1629 C CA . ARG A 1 203 ? 19.254 -12.659 -14.636 1.00 98.50 203 ARG A CA 1
ATOM 1630 C C . ARG A 1 203 ? 19.988 -11.955 -15.766 1.00 98.50 203 ARG A C 1
ATOM 1632 O O . ARG A 1 203 ? 20.510 -12.628 -16.647 1.00 98.50 203 ARG A O 1
ATOM 1639 N N . LEU A 1 204 ? 19.992 -10.627 -15.739 1.00 98.44 204 LEU A N 1
ATOM 1640 C CA . LEU A 1 204 ? 20.691 -9.821 -16.736 1.00 98.44 204 LEU A CA 1
ATOM 1641 C C . LEU A 1 204 ? 22.198 -9.859 -16.471 1.00 98.44 204 LEU A C 1
ATOM 1643 O O . LEU A 1 204 ? 22.629 -9.620 -15.341 1.00 98.44 204 LEU A O 1
ATOM 1647 N N . SER A 1 205 ? 22.991 -10.172 -17.492 1.00 97.06 205 SER A N 1
ATOM 1648 C CA . SER A 1 205 ? 24.452 -10.262 -17.370 1.00 97.06 205 SER A CA 1
ATOM 1649 C C . SER A 1 205 ? 25.104 -8.879 -17.341 1.00 97.06 205 SER A C 1
ATOM 1651 O O . SER A 1 205 ? 26.047 -8.661 -16.587 1.00 97.06 205 SER A O 1
ATOM 1653 N N . GLN A 1 206 ? 24.575 -7.945 -18.132 1.00 97.44 206 GLN A N 1
ATOM 1654 C CA . GLN A 1 206 ? 24.930 -6.522 -18.147 1.00 97.44 206 GLN A CA 1
ATOM 1655 C C . GLN A 1 206 ? 23.653 -5.685 -18.262 1.00 97.44 206 GLN A C 1
ATOM 1657 O O . GLN A 1 206 ? 22.574 -6.241 -18.493 1.00 97.44 206 GLN A O 1
ATOM 1662 N N . GLU A 1 207 ? 23.747 -4.365 -18.105 1.00 95.31 207 GLU A N 1
ATOM 1663 C CA . GLU A 1 207 ? 22.576 -3.482 -18.156 1.00 95.31 207 GLU A CA 1
ATOM 1664 C C . GLU A 1 207 ? 21.701 -3.722 -19.402 1.00 95.31 207 GLU A C 1
ATOM 1666 O O . GLU A 1 207 ? 22.187 -3.980 -20.511 1.00 95.31 207 GLU A O 1
ATOM 1671 N N . LEU A 1 208 ? 20.382 -3.707 -19.209 1.00 98.12 208 LEU A N 1
ATOM 1672 C CA . LEU A 1 208 ? 19.408 -3.906 -20.278 1.00 98.12 208 LEU A CA 1
ATOM 1673 C C . LEU A 1 208 ? 19.018 -2.555 -20.875 1.00 98.12 208 LEU A C 1
ATOM 1675 O O . LEU A 1 208 ? 18.159 -1.859 -20.335 1.00 98.12 208 LEU A O 1
ATOM 1679 N N . MET A 1 209 ? 19.629 -2.220 -22.008 1.00 97.50 209 MET A N 1
ATOM 1680 C CA . MET A 1 209 ? 19.314 -1.018 -22.776 1.00 97.50 209 MET A CA 1
ATOM 1681 C C . MET A 1 209 ? 17.983 -1.187 -23.516 1.00 97.50 209 MET A C 1
ATOM 1683 O O . MET A 1 209 ? 17.799 -2.147 -24.267 1.00 97.50 209 MET A O 1
ATOM 1687 N N . ILE A 1 210 ? 17.052 -0.256 -23.309 1.00 97.94 210 ILE A N 1
ATOM 1688 C CA . ILE A 1 210 ? 15.730 -0.260 -23.949 1.00 97.94 210 ILE A CA 1
ATOM 1689 C C . ILE A 1 210 ? 15.644 0.879 -24.966 1.00 97.94 210 ILE A C 1
ATOM 1691 O O . ILE A 1 210 ? 15.980 2.013 -24.641 1.00 97.94 210 ILE A O 1
ATOM 1695 N N . THR A 1 211 ? 15.140 0.591 -26.170 1.00 97.69 211 THR A N 1
ATOM 1696 C CA . THR A 1 211 ? 14.832 1.600 -27.205 1.00 97.69 211 THR A CA 1
ATOM 1697 C C . THR A 1 211 ? 13.418 2.182 -27.051 1.00 97.69 211 THR A C 1
ATOM 1699 O O . THR A 1 211 ? 12.591 1.642 -26.319 1.00 97.69 211 THR A O 1
ATOM 1702 N N . SER A 1 212 ? 13.115 3.285 -27.744 1.00 98.31 212 SER A N 1
ATOM 1703 C CA . SER A 1 212 ? 11.791 3.928 -27.704 1.00 98.31 212 SER A CA 1
ATOM 1704 C C . SER A 1 212 ? 10.639 3.004 -28.140 1.00 98.31 212 SER A C 1
ATOM 1706 O O . SER A 1 212 ? 10.836 1.988 -28.818 1.00 98.31 212 SER A O 1
ATOM 1708 N N . ASP A 1 213 ? 9.417 3.395 -27.764 1.00 98.50 213 ASP A N 1
ATOM 1709 C CA . ASP A 1 213 ? 8.155 2.778 -28.202 1.00 98.50 213 ASP A CA 1
ATOM 1710 C C . ASP A 1 213 ? 8.013 1.307 -27.777 1.00 98.50 213 ASP A C 1
ATOM 1712 O O . ASP A 1 213 ? 7.600 0.428 -28.540 1.00 98.50 213 ASP A O 1
ATOM 1716 N N . LYS A 1 214 ? 8.360 1.020 -26.520 1.00 98.81 214 LYS A N 1
ATOM 1717 C CA . LYS A 1 214 ? 8.285 -0.327 -25.942 1.00 98.81 214 LYS A CA 1
ATOM 1718 C C . LYS A 1 214 ? 7.277 -0.399 -24.810 1.00 98.81 214 LYS A C 1
ATOM 1720 O O . LYS A 1 214 ? 7.152 0.505 -23.986 1.00 98.81 214 LYS A O 1
ATOM 1725 N N . THR A 1 215 ? 6.576 -1.522 -24.740 1.00 98.88 215 THR A N 1
ATOM 1726 C CA . THR A 1 215 ? 5.844 -1.920 -23.540 1.00 98.88 215 THR A CA 1
ATOM 1727 C C . THR A 1 215 ? 6.373 -3.257 -23.064 1.00 98.88 215 THR A C 1
ATOM 1729 O O . THR A 1 215 ? 6.339 -4.211 -23.828 1.00 98.88 215 THR A O 1
ATOM 1732 N N . ILE A 1 216 ? 6.814 -3.346 -21.811 1.00 98.88 216 ILE A N 1
ATOM 1733 C CA . ILE A 1 216 ? 7.074 -4.618 -21.133 1.00 98.88 216 ILE A CA 1
ATOM 1734 C C . ILE A 1 216 ? 5.873 -4.905 -20.231 1.00 98.88 216 ILE A C 1
ATOM 1736 O O . ILE A 1 216 ? 5.681 -4.240 -19.216 1.00 98.88 216 ILE A O 1
ATOM 1740 N N . ASP A 1 217 ? 5.044 -5.870 -20.624 1.00 98.56 217 ASP A N 1
ATOM 1741 C CA . ASP A 1 217 ? 3.789 -6.234 -19.966 1.00 98.56 217 ASP A CA 1
ATOM 1742 C C . ASP A 1 217 ? 3.880 -7.643 -19.368 1.00 98.56 217 ASP A C 1
ATOM 1744 O O . ASP A 1 217 ? 3.729 -8.653 -20.058 1.00 98.56 217 ASP A O 1
ATOM 1748 N N . ALA A 1 218 ? 4.085 -7.711 -18.054 1.00 96.88 218 ALA A N 1
ATOM 1749 C CA . ALA A 1 218 ? 4.169 -8.971 -17.323 1.00 96.88 218 ALA A CA 1
ATOM 1750 C C . ALA A 1 218 ? 2.799 -9.571 -16.958 1.00 96.88 218 ALA A C 1
ATOM 1752 O O . ALA A 1 218 ? 2.735 -10.608 -16.303 1.00 96.88 218 ALA A O 1
ATOM 1753 N N . ARG A 1 219 ? 1.664 -8.970 -17.351 1.00 93.06 219 ARG A N 1
ATOM 1754 C CA . ARG A 1 219 ? 0.346 -9.524 -16.991 1.00 93.06 219 ARG A CA 1
ATOM 1755 C C . ARG A 1 219 ? 0.170 -10.931 -17.560 1.00 93.06 219 ARG A C 1
ATOM 1757 O O . ARG A 1 219 ? 0.259 -11.143 -18.769 1.00 93.06 219 ARG A O 1
ATOM 1764 N N . GLY A 1 220 ? -0.188 -11.876 -16.697 1.00 85.56 220 GLY A N 1
ATOM 1765 C CA . GLY A 1 220 ? -0.344 -13.288 -17.054 1.00 85.56 220 GLY A CA 1
ATOM 1766 C C . GLY A 1 220 ? 0.886 -14.156 -16.775 1.00 85.56 220 GLY A C 1
ATOM 1767 O O . GLY A 1 220 ? 0.773 -15.367 -16.914 1.00 85.56 220 GLY A O 1
ATOM 1768 N N . ALA A 1 221 ? 2.005 -13.575 -16.332 1.00 87.94 221 ALA A N 1
ATOM 1769 C CA . ALA A 1 221 ? 3.199 -14.302 -15.908 1.00 87.94 221 ALA A CA 1
ATOM 1770 C C . ALA A 1 221 ? 3.827 -13.650 -14.665 1.00 87.94 221 ALA A C 1
ATOM 1772 O O . ALA A 1 221 ? 3.772 -12.436 -14.481 1.00 87.94 221 ALA A O 1
ATOM 1773 N N . ASN A 1 222 ? 4.447 -14.441 -13.796 1.00 90.69 222 ASN A N 1
ATOM 1774 C CA . ASN A 1 222 ? 5.267 -13.928 -12.707 1.00 90.69 222 ASN A CA 1
ATOM 1775 C C . ASN A 1 222 ? 6.713 -13.746 -13.188 1.00 90.69 222 ASN A C 1
ATOM 1777 O O . ASN A 1 222 ? 7.456 -14.721 -13.323 1.00 90.69 222 ASN A O 1
ATOM 1781 N N . VAL A 1 223 ? 7.095 -12.502 -13.479 1.00 97.75 223 VAL A N 1
ATOM 1782 C CA . VAL A 1 223 ? 8.376 -12.179 -14.120 1.00 97.75 223 VAL A CA 1
ATOM 1783 C C . VAL A 1 223 ? 9.272 -11.404 -13.167 1.00 97.75 223 VAL A C 1
ATOM 1785 O O . VAL A 1 223 ? 8.938 -10.295 -12.743 1.00 97.75 223 VAL A O 1
ATOM 1788 N N . HIS A 1 224 ? 10.425 -11.990 -12.868 1.00 98.62 224 HIS A N 1
ATOM 1789 C CA . HIS A 1 224 ? 11.456 -11.421 -12.015 1.00 98.62 224 HIS A CA 1
ATOM 1790 C C . HIS A 1 224 ? 12.674 -11.014 -12.849 1.00 98.62 224 HIS A C 1
ATOM 1792 O O . HIS A 1 224 ? 13.185 -11.829 -13.611 1.00 98.62 224 HIS A O 1
ATOM 1798 N N . ILE A 1 225 ? 13.168 -9.789 -12.673 1.00 98.69 225 ILE A N 1
ATOM 1799 C CA . ILE A 1 225 ? 14.503 -9.353 -13.099 1.00 98.69 225 ILE A CA 1
ATOM 1800 C C . ILE A 1 225 ? 15.344 -9.234 -11.832 1.00 98.69 225 ILE A C 1
ATOM 1802 O O . ILE A 1 225 ? 15.042 -8.416 -10.958 1.00 98.69 225 ILE A O 1
ATOM 1806 N N . ALA A 1 226 ? 16.326 -10.122 -11.673 1.00 98.38 226 ALA A N 1
ATOM 1807 C CA . ALA A 1 226 ? 16.995 -10.284 -10.390 1.00 98.38 226 ALA A CA 1
ATOM 1808 C C . ALA A 1 226 ? 18.395 -10.895 -10.461 1.00 98.38 226 ALA A C 1
ATOM 1810 O O . ALA A 1 226 ? 18.710 -11.656 -11.374 1.00 98.38 226 ALA A O 1
ATOM 1811 N N . TYR A 1 227 ? 19.196 -10.632 -9.421 1.00 98.00 227 TYR A N 1
ATOM 1812 C CA . TYR A 1 227 ? 20.519 -11.234 -9.187 1.00 98.00 227 TYR A CA 1
ATOM 1813 C C . TYR A 1 227 ? 21.561 -10.934 -10.278 1.00 98.00 227 TYR A C 1
ATOM 1815 O O . TYR A 1 227 ? 22.548 -11.658 -10.432 1.00 98.00 227 TYR A O 1
ATOM 1823 N N . GLY A 1 228 ? 21.322 -9.885 -11.057 1.00 97.62 228 GLY A N 1
ATOM 1824 C CA . GLY A 1 228 ? 22.144 -9.432 -12.172 1.00 97.62 228 GLY A CA 1
ATOM 1825 C C . GLY A 1 228 ? 22.040 -7.917 -12.316 1.00 97.62 228 GLY A C 1
ATOM 1826 O O . GLY A 1 228 ? 21.709 -7.243 -11.343 1.00 97.62 228 GLY A O 1
ATOM 1827 N N . ALA A 1 229 ? 22.299 -7.403 -13.512 1.00 98.00 229 ALA A N 1
ATOM 1828 C CA . ALA A 1 229 ? 22.244 -5.976 -13.814 1.00 98.00 229 ALA A CA 1
ATOM 1829 C C . ALA A 1 229 ? 20.807 -5.415 -13.890 1.00 98.00 229 ALA A C 1
ATOM 1831 O O . ALA A 1 229 ? 19.829 -6.167 -13.930 1.00 98.00 229 ALA A O 1
ATOM 1832 N N . GLY A 1 230 ? 20.700 -4.084 -13.911 1.00 97.75 230 GLY A N 1
ATOM 1833 C CA . GLY A 1 230 ? 19.443 -3.334 -13.973 1.00 97.75 230 GLY A CA 1
ATOM 1834 C C . GLY A 1 230 ? 18.939 -3.027 -15.386 1.00 97.75 230 GLY A C 1
ATOM 1835 O O . GLY A 1 230 ? 19.476 -3.501 -16.392 1.00 97.75 230 GLY A O 1
ATOM 1836 N N . ILE A 1 231 ? 17.877 -2.221 -15.448 1.00 98.62 231 ILE A N 1
ATOM 1837 C CA . ILE A 1 231 ? 17.251 -1.745 -16.690 1.00 98.62 231 ILE A CA 1
ATOM 1838 C C . ILE A 1 231 ? 17.621 -0.282 -16.928 1.00 98.62 231 ILE A C 1
ATOM 1840 O O . ILE A 1 231 ? 17.398 0.543 -16.046 1.00 98.62 231 ILE A O 1
ATOM 1844 N N . THR A 1 232 ? 18.053 0.054 -18.142 1.00 97.94 232 THR A N 1
ATOM 1845 C CA . THR A 1 232 ? 18.456 1.417 -18.505 1.00 97.94 232 THR A CA 1
ATOM 1846 C C . THR A 1 232 ? 17.617 1.944 -19.673 1.00 97.94 232 THR A C 1
ATOM 1848 O O . THR A 1 232 ? 17.572 1.367 -20.762 1.00 97.94 232 THR A O 1
ATOM 1851 N N . MET A 1 233 ? 16.958 3.082 -19.452 1.00 97.75 233 MET A N 1
ATOM 1852 C CA . MET A 1 233 ? 16.232 3.870 -20.448 1.00 97.75 233 MET A CA 1
ATOM 1853 C C . MET A 1 233 ? 16.978 5.185 -20.663 1.00 97.75 233 MET A C 1
ATOM 1855 O O . MET A 1 233 ? 16.724 6.167 -19.969 1.00 97.75 233 MET A O 1
ATOM 1859 N N . GLN A 1 234 ? 17.912 5.197 -21.611 1.00 96.00 234 GLN A N 1
ATOM 1860 C CA . GLN A 1 234 ? 18.774 6.347 -21.875 1.00 96.00 234 GLN A CA 1
ATOM 1861 C C . GLN A 1 234 ? 18.447 6.993 -23.220 1.00 96.00 234 GLN A C 1
ATOM 1863 O O . GLN A 1 234 ? 18.536 6.340 -24.255 1.00 96.00 234 GLN A O 1
ATOM 1868 N N . TYR A 1 235 ? 18.097 8.281 -23.198 1.00 96.69 235 TYR A N 1
ATOM 1869 C CA . TYR A 1 235 ? 17.781 9.101 -24.373 1.00 96.69 235 TYR A CA 1
ATOM 1870 C C . TYR A 1 235 ? 16.708 8.488 -25.277 1.00 96.69 235 TYR A C 1
ATOM 1872 O O . TYR A 1 235 ? 16.816 8.440 -26.505 1.00 96.69 235 TYR A O 1
ATOM 1880 N N . VAL A 1 236 ? 15.656 7.989 -24.637 1.00 97.88 236 VAL A N 1
ATOM 1881 C CA . VAL A 1 236 ? 14.527 7.314 -25.278 1.00 97.88 236 VAL A CA 1
ATOM 1882 C C . VAL A 1 236 ? 13.215 7.919 -24.822 1.00 97.88 236 VAL A C 1
ATOM 1884 O O . VAL A 1 236 ? 13.148 8.673 -23.853 1.00 97.88 236 VAL A O 1
ATOM 1887 N N . HIS A 1 237 ? 12.144 7.595 -25.530 1.00 98.31 237 HIS A N 1
ATOM 1888 C CA . HIS A 1 237 ? 10.820 8.074 -25.179 1.00 98.31 237 HIS A CA 1
ATOM 1889 C C . HIS A 1 237 ? 9.764 6.987 -25.329 1.00 98.31 237 HIS A C 1
ATOM 1891 O O . HIS A 1 237 ? 9.956 5.993 -26.030 1.00 98.31 237 HIS A O 1
ATOM 1897 N N . ASN A 1 238 ? 8.606 7.230 -24.722 1.00 98.38 238 ASN A N 1
ATOM 1898 C CA . ASN A 1 238 ? 7.399 6.437 -24.915 1.00 98.38 238 ASN A CA 1
ATOM 1899 C C . ASN A 1 238 ? 7.575 4.968 -24.484 1.00 98.38 238 ASN A C 1
ATOM 1901 O O . ASN A 1 238 ? 7.485 4.051 -25.300 1.00 98.38 238 ASN A O 1
ATOM 1905 N N . ILE A 1 239 ? 7.837 4.744 -23.193 1.00 98.88 239 ILE A N 1
ATOM 1906 C CA . ILE A 1 239 ? 8.075 3.404 -22.632 1.00 98.88 239 ILE A CA 1
ATOM 1907 C C . ILE A 1 239 ? 7.098 3.109 -21.493 1.00 98.88 239 ILE A C 1
ATOM 1909 O O . ILE A 1 239 ? 6.895 3.930 -20.600 1.00 98.88 239 ILE A O 1
ATOM 1913 N N . ILE A 1 240 ? 6.525 1.904 -21.504 1.00 98.88 240 ILE A N 1
ATOM 1914 C CA . ILE A 1 240 ? 5.702 1.369 -20.412 1.00 98.88 240 ILE A CA 1
ATOM 1915 C C . ILE A 1 240 ? 6.389 0.135 -19.831 1.00 98.88 240 ILE A C 1
ATOM 1917 O O . ILE A 1 240 ? 6.675 -0.812 -20.561 1.00 98.88 240 ILE A O 1
ATOM 1921 N N . ILE A 1 241 ? 6.578 0.099 -18.516 1.00 98.88 241 ILE A N 1
ATOM 1922 C CA . ILE A 1 241 ? 6.965 -1.114 -17.791 1.00 98.88 241 ILE A CA 1
ATOM 1923 C C . ILE A 1 241 ? 5.859 -1.430 -16.794 1.00 98.88 241 ILE A C 1
ATOM 1925 O O . ILE A 1 241 ? 5.597 -0.645 -15.884 1.00 98.88 241 ILE A O 1
ATOM 1929 N N . HIS A 1 242 ? 5.210 -2.581 -16.970 1.00 98.50 242 HIS A N 1
ATOM 1930 C CA . HIS A 1 242 ? 4.036 -2.956 -16.199 1.00 98.50 242 HIS A CA 1
ATOM 1931 C C . HIS A 1 242 ? 4.147 -4.363 -15.594 1.00 98.50 242 HIS A C 1
ATOM 1933 O O . HIS A 1 242 ? 4.294 -5.358 -16.305 1.00 98.50 242 HIS A O 1
ATOM 1939 N N . GLY A 1 243 ? 4.008 -4.452 -14.267 1.00 96.75 243 GLY A N 1
ATOM 1940 C CA . GLY A 1 243 ? 3.824 -5.717 -13.541 1.00 96.75 243 GLY A CA 1
ATOM 1941 C C . GLY A 1 243 ? 5.089 -6.528 -13.220 1.00 96.75 243 GLY A C 1
ATOM 1942 O O . GLY A 1 243 ? 4.963 -7.653 -12.743 1.00 96.75 243 GLY A O 1
ATOM 1943 N N . LEU A 1 244 ? 6.291 -5.995 -13.467 1.00 97.81 244 LEU A N 1
ATOM 1944 C CA . LEU A 1 244 ? 7.557 -6.686 -13.178 1.00 97.81 244 LEU A CA 1
ATOM 1945 C C . LEU A 1 244 ? 7.894 -6.744 -11.681 1.00 97.81 244 LEU A C 1
ATOM 1947 O O . LEU A 1 244 ? 7.582 -5.832 -10.913 1.00 97.81 244 LEU A O 1
ATOM 1951 N N . HIS A 1 245 ? 8.630 -7.783 -11.288 1.00 98.56 245 HIS A N 1
ATOM 1952 C CA . HIS A 1 245 ? 9.348 -7.858 -10.018 1.00 98.56 245 HIS A CA 1
ATOM 1953 C C . HIS A 1 245 ? 10.840 -7.581 -10.264 1.00 98.56 245 HIS A C 1
ATOM 1955 O O . HIS A 1 245 ? 11.492 -8.353 -10.954 1.00 98.56 245 HIS A O 1
ATOM 1961 N N . VAL A 1 246 ? 11.403 -6.505 -9.711 1.00 98.62 246 VAL A N 1
ATOM 1962 C CA . VAL A 1 246 ? 12.819 -6.125 -9.898 1.00 98.62 246 VAL A CA 1
ATOM 1963 C C . VAL A 1 246 ? 13.521 -6.102 -8.545 1.00 98.62 246 VAL A C 1
ATOM 1965 O O . VAL A 1 246 ? 13.163 -5.309 -7.677 1.00 98.62 246 VAL A O 1
ATOM 1968 N N . HIS A 1 247 ? 14.483 -6.992 -8.302 1.00 98.56 247 HIS A N 1
ATOM 1969 C CA . HIS A 1 247 ? 15.101 -7.079 -6.975 1.00 98.56 247 HIS A CA 1
ATOM 1970 C C . HIS A 1 247 ? 16.473 -7.738 -6.955 1.00 98.56 247 HIS A C 1
ATOM 1972 O O . HIS A 1 247 ? 16.758 -8.597 -7.782 1.00 98.56 247 HIS A O 1
ATOM 1978 N N . HIS A 1 248 ? 17.277 -7.469 -5.922 1.00 98.31 248 HIS A N 1
ATOM 1979 C CA . HIS A 1 248 ? 18.636 -8.026 -5.820 1.00 98.31 248 HIS A CA 1
ATOM 1980 C C . HIS A 1 248 ? 19.471 -7.692 -7.063 1.00 98.31 248 HIS A C 1
ATOM 1982 O O . HIS A 1 248 ? 20.204 -8.542 -7.566 1.00 98.31 248 HIS A O 1
ATOM 1988 N N . ILE A 1 249 ? 19.290 -6.483 -7.595 1.00 98.44 249 ILE A N 1
ATOM 1989 C CA . ILE A 1 249 ? 20.115 -5.968 -8.682 1.00 98.44 249 ILE A CA 1
ATOM 1990 C C . ILE A 1 249 ? 21.490 -5.634 -8.123 1.00 98.44 249 ILE A C 1
ATOM 1992 O O . ILE A 1 249 ? 21.596 -5.138 -7.002 1.00 98.44 249 ILE A O 1
ATOM 1996 N N . VAL A 1 250 ? 22.523 -5.964 -8.885 1.00 97.12 250 VAL A N 1
ATOM 1997 C CA . VAL A 1 250 ? 23.924 -5.786 -8.515 1.00 97.12 250 VAL A CA 1
ATOM 1998 C C . VAL A 1 250 ? 24.637 -4.940 -9.558 1.00 97.12 250 VAL A C 1
ATOM 2000 O O . VAL A 1 250 ? 24.195 -4.856 -10.707 1.00 97.12 250 VAL A O 1
ATOM 2003 N N . LYS A 1 251 ? 25.757 -4.339 -9.156 1.00 95.44 251 LYS A N 1
ATOM 2004 C CA . LYS A 1 251 ? 26.682 -3.665 -10.068 1.00 95.44 251 LYS A CA 1
ATOM 2005 C C . LYS A 1 251 ? 27.105 -4.603 -11.191 1.00 95.44 251 LYS A C 1
ATOM 2007 O O . LYS A 1 251 ? 27.340 -5.794 -10.965 1.00 95.44 251 LYS A O 1
ATOM 2012 N N . SER A 1 252 ? 27.240 -4.055 -12.392 1.00 93.44 252 SER A N 1
ATOM 2013 C CA . SER A 1 252 ? 27.743 -4.784 -13.553 1.00 93.44 252 SER A CA 1
ATOM 2014 C C . SER A 1 252 ? 28.935 -4.052 -14.145 1.00 93.44 252 SER A C 1
ATOM 2016 O O . SER A 1 252 ? 28.894 -2.834 -14.283 1.00 93.44 252 SER A O 1
ATOM 2018 N N . SER A 1 253 ? 29.978 -4.794 -14.514 1.00 92.06 253 SER A N 1
ATOM 2019 C CA . SER A 1 253 ? 31.258 -4.249 -14.988 1.00 92.06 253 SER A CA 1
ATOM 2020 C C . SER A 1 253 ? 31.164 -3.419 -16.272 1.00 92.06 253 SER A C 1
ATOM 2022 O O . SER A 1 253 ? 32.127 -2.743 -16.620 1.00 92.06 253 SER A O 1
ATOM 2024 N N . GLY A 1 254 ? 30.052 -3.515 -17.003 1.00 91.69 254 GLY A N 1
ATOM 2025 C CA . GLY A 1 254 ? 29.937 -2.981 -18.349 1.00 91.69 254 GLY A CA 1
ATOM 2026 C C . GLY A 1 254 ? 30.635 -3.880 -19.368 1.00 91.69 254 GLY A C 1
ATOM 2027 O O . GLY A 1 254 ? 30.815 -5.084 -19.153 1.00 91.69 254 GLY A O 1
ATOM 2028 N N . GLY A 1 255 ? 31.024 -3.282 -20.488 1.00 92.62 255 GLY A N 1
ATOM 2029 C CA . GLY A 1 255 ? 31.636 -3.949 -21.632 1.00 92.62 255 GLY A CA 1
ATOM 2030 C C . GLY A 1 255 ? 30.898 -3.639 -22.929 1.00 92.62 255 GLY A C 1
ATOM 2031 O O . GLY A 1 255 ? 30.182 -2.647 -23.037 1.00 92.62 255 GLY A O 1
ATOM 2032 N N . LEU A 1 256 ? 31.083 -4.487 -23.936 1.00 94.75 256 LEU A N 1
ATOM 2033 C CA . LEU A 1 256 ? 30.440 -4.321 -25.235 1.00 94.75 256 LEU A CA 1
ATOM 2034 C C . LEU A 1 256 ? 28.964 -4.741 -25.151 1.00 94.75 256 LEU A C 1
ATOM 2036 O O . LEU A 1 256 ? 28.663 -5.919 -24.949 1.00 94.75 256 LEU A O 1
ATOM 2040 N N . ILE A 1 257 ? 28.048 -3.782 -25.285 1.00 95.75 257 ILE A N 1
ATOM 2041 C CA . ILE A 1 257 ? 26.606 -3.996 -25.110 1.00 95.75 257 ILE A CA 1
ATOM 2042 C C . ILE A 1 257 ? 25.862 -3.442 -26.320 1.00 95.75 257 ILE A C 1
ATOM 2044 O O . ILE A 1 257 ? 26.090 -2.307 -26.737 1.00 95.75 257 ILE A O 1
ATOM 2048 N N . ARG A 1 258 ? 24.944 -4.238 -26.874 1.00 96.19 258 ARG A N 1
ATOM 2049 C CA . ARG A 1 258 ? 24.005 -3.784 -27.898 1.00 96.19 258 ARG A CA 1
ATOM 2050 C C . ARG A 1 258 ? 22.879 -2.967 -27.279 1.00 96.19 258 ARG A C 1
ATOM 2052 O O . ARG A 1 258 ? 22.162 -3.461 -26.409 1.00 96.19 258 ARG A O 1
ATOM 2059 N N . ASP A 1 259 ? 22.700 -1.750 -27.783 1.00 92.94 259 ASP A N 1
ATOM 2060 C CA . ASP A 1 259 ? 21.653 -0.816 -27.353 1.00 92.94 259 ASP A CA 1
ATOM 2061 C C . ASP A 1 259 ? 20.589 -0.548 -28.431 1.00 92.94 259 ASP A C 1
ATOM 2063 O O . ASP A 1 259 ? 19.489 -0.101 -28.107 1.00 92.94 259 ASP A O 1
ATOM 2067 N N . SER A 1 260 ? 20.853 -0.903 -29.693 1.00 94.44 260 SER A N 1
ATOM 2068 C CA . SER A 1 260 ? 19.849 -0.953 -30.761 1.00 94.44 260 SER A CA 1
ATOM 2069 C C . SER A 1 260 ? 20.196 -2.014 -31.813 1.00 94.44 260 SER A C 1
ATOM 2071 O O . SER A 1 260 ? 21.294 -2.573 -31.818 1.00 94.44 260 SER A O 1
ATOM 2073 N N . ILE A 1 261 ? 19.288 -2.288 -32.758 1.00 94.06 261 ILE A N 1
ATOM 2074 C CA . ILE A 1 261 ? 19.587 -3.185 -33.897 1.00 94.06 261 ILE A CA 1
ATOM 2075 C C . ILE A 1 261 ? 20.876 -2.763 -34.626 1.00 94.06 261 ILE A C 1
ATOM 2077 O O . ILE A 1 261 ? 21.672 -3.617 -35.008 1.00 94.06 261 ILE A O 1
ATOM 2081 N N . ASN A 1 262 ? 21.118 -1.458 -34.764 1.00 92.75 262 ASN A N 1
ATOM 2082 C CA . ASN A 1 262 ? 22.206 -0.926 -35.588 1.00 92.75 262 ASN A CA 1
ATOM 2083 C C . ASN A 1 262 ? 23.405 -0.427 -34.776 1.00 92.75 262 ASN A C 1
ATOM 2085 O O . ASN A 1 262 ? 24.360 0.065 -35.367 1.00 92.75 262 ASN A O 1
ATOM 2089 N N . HIS A 1 263 ? 23.363 -0.531 -33.447 1.00 95.12 263 HIS A N 1
ATOM 2090 C CA . HIS A 1 263 ? 24.400 0.024 -32.589 1.00 95.12 263 HIS A CA 1
ATOM 2091 C C . HIS A 1 263 ? 24.684 -0.867 -31.378 1.00 95.12 263 HIS A C 1
ATOM 2093 O O . HIS A 1 263 ? 23.777 -1.332 -30.682 1.00 95.12 263 HIS A O 1
ATOM 2099 N N . PHE A 1 264 ? 25.969 -1.098 -31.139 1.00 94.12 264 PHE A N 1
ATOM 2100 C CA . PHE A 1 264 ? 26.505 -1.647 -29.905 1.00 94.12 264 PHE A CA 1
ATOM 2101 C C . PHE A 1 264 ? 27.817 -0.926 -29.610 1.00 94.12 264 PHE A C 1
ATOM 2103 O O . PHE A 1 264 ? 28.580 -0.633 -30.529 1.00 94.12 264 PHE A O 1
ATOM 2110 N N . GLY A 1 265 ? 28.084 -0.656 -28.339 1.00 91.31 265 GLY A N 1
ATOM 2111 C CA . GLY A 1 265 ? 29.234 0.142 -27.926 1.00 91.31 265 GLY A CA 1
ATOM 2112 C C . GLY A 1 265 ? 29.792 -0.312 -26.588 1.00 91.31 265 GLY A C 1
ATOM 2113 O O . GLY A 1 265 ? 29.175 -1.109 -25.875 1.00 91.31 265 GLY A O 1
ATOM 2114 N N . HIS A 1 266 ? 30.995 0.162 -26.265 1.00 89.69 266 HIS A N 1
ATOM 2115 C CA . HIS A 1 266 ? 31.586 -0.091 -24.958 1.00 89.69 266 HIS A CA 1
ATOM 2116 C C . HIS A 1 266 ? 30.901 0.783 -23.908 1.00 89.69 266 HIS A C 1
ATOM 2118 O O . HIS A 1 266 ? 30.874 2.008 -24.026 1.00 89.69 266 HIS A O 1
ATOM 2124 N N . ARG A 1 267 ? 30.386 0.150 -22.857 1.00 90.44 267 ARG A N 1
ATOM 2125 C CA . ARG A 1 267 ? 29.728 0.801 -21.727 1.00 90.44 267 ARG A CA 1
ATOM 2126 C C . ARG A 1 267 ? 30.514 0.596 -20.440 1.00 90.44 267 ARG A C 1
ATOM 2128 O O . ARG A 1 267 ? 31.159 -0.436 -20.262 1.00 90.44 267 ARG A O 1
ATOM 2135 N N . GLY A 1 268 ? 30.510 1.613 -19.586 1.00 87.50 268 GLY A N 1
ATOM 2136 C CA . GLY A 1 268 ? 31.166 1.604 -18.279 1.00 87.50 268 GLY A CA 1
ATOM 2137 C C . GLY A 1 268 ? 30.415 0.779 -17.233 1.00 87.50 268 GLY A C 1
ATOM 2138 O O . GLY A 1 268 ? 29.397 0.152 -17.526 1.00 87.50 268 GLY A O 1
ATOM 2139 N N . GLU A 1 269 ? 30.924 0.796 -16.002 1.00 91.12 269 GLU A N 1
ATOM 2140 C CA . GLU A 1 269 ? 30.266 0.155 -14.861 1.00 91.12 269 GLU A CA 1
ATOM 2141 C C . GLU A 1 269 ? 28.873 0.759 -14.626 1.00 91.12 269 GLU A C 1
ATOM 2143 O O . GLU A 1 269 ? 28.716 1.977 -14.630 1.00 91.12 269 GLU A O 1
ATOM 2148 N N . ALA A 1 270 ? 27.874 -0.092 -14.391 1.00 90.50 270 ALA A N 1
ATOM 2149 C CA . ALA A 1 270 ? 26.556 0.332 -13.931 1.00 90.50 270 ALA A CA 1
ATOM 2150 C C . ALA A 1 270 ? 26.445 0.156 -12.412 1.00 90.50 270 ALA A C 1
ATOM 2152 O O . ALA A 1 270 ? 26.820 -0.891 -11.877 1.00 90.50 270 ALA A O 1
ATOM 2153 N N . ASP A 1 271 ? 25.867 1.148 -11.732 1.00 88.50 271 ASP A N 1
ATOM 2154 C CA . ASP A 1 271 ? 25.879 1.266 -10.267 1.00 88.50 271 ASP A CA 1
ATOM 2155 C C . ASP A 1 271 ? 25.026 0.234 -9.515 1.00 88.50 271 ASP A C 1
ATOM 2157 O O . ASP A 1 271 ? 25.191 0.046 -8.308 1.00 88.50 271 ASP A O 1
ATOM 2161 N N . GLY A 1 272 ? 24.190 -0.520 -10.229 1.00 94.06 272 GLY A N 1
ATOM 2162 C CA . GLY A 1 272 ? 23.313 -1.529 -9.637 1.00 94.06 272 GLY A CA 1
ATOM 2163 C C . GLY A 1 272 ? 21.942 -0.986 -9.237 1.00 94.06 272 GLY A C 1
ATOM 2164 O O . GLY A 1 272 ? 21.290 -1.564 -8.359 1.00 94.06 272 GLY A O 1
ATOM 2165 N N . ASP A 1 273 ? 21.507 0.094 -9.889 1.00 96.88 273 ASP A N 1
ATOM 2166 C CA . ASP A 1 273 ? 20.133 0.585 -9.849 1.00 96.88 273 ASP A CA 1
ATOM 2167 C C . ASP A 1 273 ? 19.149 -0.434 -10.420 1.00 96.88 273 ASP A C 1
ATOM 2169 O O . ASP A 1 273 ? 19.435 -1.130 -11.395 1.00 96.88 273 ASP A O 1
ATOM 2173 N N . GLY A 1 274 ? 17.940 -0.484 -9.862 1.00 98.06 274 GLY A N 1
ATOM 2174 C CA . GLY A 1 274 ? 16.863 -1.295 -10.427 1.00 98.06 274 GLY A CA 1
ATOM 2175 C C . GLY A 1 274 ? 16.453 -0.847 -11.833 1.00 98.06 274 GLY A C 1
ATOM 2176 O O . GLY A 1 274 ? 16.449 -1.646 -12.775 1.00 98.06 274 GLY A O 1
ATOM 2177 N N . ILE A 1 275 ? 16.065 0.423 -11.949 1.00 98.62 275 ILE A N 1
ATOM 2178 C CA . ILE A 1 275 ? 15.639 1.070 -13.191 1.00 98.62 275 ILE A CA 1
ATOM 2179 C C . ILE A 1 275 ? 16.252 2.473 -13.258 1.00 98.62 275 ILE A C 1
ATOM 2181 O O . ILE A 1 275 ? 15.913 3.330 -12.442 1.00 98.62 275 ILE A O 1
ATOM 2185 N N . SER A 1 276 ? 17.065 2.730 -14.279 1.00 97.94 276 SER A N 1
ATOM 2186 C CA . SER A 1 276 ? 17.667 4.038 -14.550 1.00 97.94 276 SER A CA 1
ATOM 2187 C C . SER A 1 276 ? 16.988 4.698 -15.758 1.00 97.94 276 SER A C 1
ATOM 2189 O O . SER A 1 276 ? 16.868 4.108 -16.832 1.00 97.94 276 SER A O 1
ATOM 2191 N N . ILE A 1 277 ? 16.527 5.936 -15.585 1.00 98.06 277 ILE A N 1
ATOM 2192 C CA . ILE A 1 277 ? 15.840 6.776 -16.571 1.00 98.06 277 ILE A CA 1
ATOM 2193 C C . ILE A 1 277 ? 16.708 8.013 -16.808 1.00 98.06 277 ILE A C 1
ATOM 2195 O O . ILE A 1 277 ? 16.862 8.872 -15.939 1.00 98.06 277 ILE A O 1
ATOM 2199 N N . PHE A 1 278 ? 17.286 8.111 -17.996 1.00 94.75 278 PHE A N 1
ATOM 2200 C CA . PHE A 1 278 ? 18.310 9.097 -18.304 1.00 94.75 278 PHE A CA 1
ATOM 2201 C C . PHE A 1 278 ? 17.916 9.897 -19.541 1.00 94.75 278 PHE A C 1
ATOM 2203 O O . PHE A 1 278 ? 17.844 9.343 -20.634 1.00 94.75 278 PHE A O 1
ATOM 2210 N N . GLY A 1 279 ? 17.654 11.197 -19.385 1.00 95.00 279 GLY A N 1
ATOM 2211 C CA . GLY A 1 279 ? 17.184 12.058 -20.476 1.00 95.00 279 GLY A CA 1
ATOM 2212 C C . GLY A 1 279 ? 16.013 11.469 -21.265 1.00 95.00 279 GLY A C 1
ATOM 2213 O O . GLY A 1 279 ? 15.990 11.568 -22.488 1.00 95.00 279 GLY A O 1
ATOM 2214 N N . ALA A 1 280 ? 15.078 10.797 -20.591 1.00 97.69 280 ALA A N 1
ATOM 2215 C CA . ALA A 1 280 ? 13.982 10.087 -21.239 1.00 97.69 280 ALA A CA 1
ATOM 2216 C C . ALA A 1 280 ? 12.627 10.756 -20.981 1.00 97.69 280 ALA A C 1
ATOM 2218 O O . ALA A 1 280 ? 12.421 11.417 -19.959 1.00 97.69 280 ALA A O 1
ATOM 2219 N N . THR A 1 281 ? 11.682 10.585 -21.909 1.00 98.31 281 THR A N 1
ATOM 2220 C CA . THR A 1 281 ? 10.374 11.259 -21.841 1.00 98.31 281 THR A CA 1
ATOM 2221 C C . THR A 1 281 ? 9.192 10.331 -22.069 1.00 98.31 281 THR A C 1
ATOM 2223 O O . THR A 1 281 ? 9.301 9.341 -22.786 1.00 98.31 281 THR A O 1
ATOM 2226 N N . ASN A 1 282 ? 8.030 10.664 -21.501 1.00 97.81 282 ASN A N 1
ATOM 2227 C CA . ASN A 1 282 ? 6.807 9.863 -21.639 1.00 97.81 282 ASN A CA 1
ATOM 2228 C C . ASN A 1 282 ? 7.043 8.423 -21.157 1.00 97.81 282 ASN A C 1
ATOM 2230 O O . ASN A 1 282 ? 7.057 7.473 -21.943 1.00 97.81 282 ASN A O 1
ATOM 2234 N N . ILE A 1 283 ? 7.302 8.289 -19.856 1.00 98.75 283 ILE A N 1
ATOM 2235 C CA . ILE A 1 283 ? 7.611 7.012 -19.208 1.00 98.75 283 ILE A CA 1
ATOM 2236 C C . ILE A 1 283 ? 6.509 6.668 -18.212 1.00 98.75 283 ILE A C 1
ATOM 2238 O O . ILE A 1 283 ? 6.114 7.500 -17.390 1.00 98.75 283 ILE A O 1
ATOM 2242 N N . TRP A 1 284 ? 6.046 5.420 -18.242 1.00 98.75 284 TRP A N 1
ATOM 2243 C CA . TRP A 1 284 ? 5.091 4.904 -17.269 1.00 98.75 284 TRP A CA 1
ATOM 2244 C C . TRP A 1 284 ? 5.587 3.610 -16.625 1.00 98.75 284 TRP A C 1
ATOM 2246 O O . TRP A 1 284 ? 5.661 2.562 -17.266 1.00 98.75 284 TRP A O 1
ATOM 2256 N N . LEU A 1 285 ? 5.912 3.697 -15.337 1.00 98.88 285 LEU A N 1
ATOM 2257 C CA . LEU A 1 285 ? 6.238 2.555 -14.489 1.00 98.88 285 LEU A CA 1
ATOM 2258 C C . LEU A 1 285 ? 5.012 2.220 -13.640 1.00 98.88 285 LEU A C 1
ATOM 2260 O O . LEU A 1 285 ? 4.588 3.039 -12.826 1.00 98.88 285 LEU A O 1
ATOM 2264 N N . ASP A 1 286 ? 4.424 1.043 -13.833 1.00 98.56 286 ASP A N 1
ATOM 2265 C CA . ASP A 1 286 ? 3.138 0.699 -13.224 1.00 98.56 286 ASP A CA 1
ATOM 2266 C C . ASP A 1 286 ? 3.104 -0.723 -12.665 1.00 98.56 286 ASP A C 1
ATOM 2268 O O . ASP A 1 286 ? 3.605 -1.665 -13.275 1.00 98.56 286 ASP A O 1
ATOM 2272 N N . HIS A 1 287 ? 2.481 -0.919 -11.502 1.00 97.19 287 HIS A N 1
ATOM 2273 C CA . HIS A 1 287 ? 2.335 -2.249 -10.881 1.00 97.19 287 HIS A CA 1
ATOM 2274 C C . HIS A 1 287 ? 3.649 -3.008 -10.622 1.00 97.19 287 HIS A C 1
ATOM 2276 O O . HIS A 1 287 ? 3.620 -4.221 -10.372 1.00 97.19 287 HIS A O 1
ATOM 2282 N N . ILE A 1 288 ? 4.796 -2.326 -10.618 1.00 97.75 288 ILE A N 1
ATOM 2283 C CA . ILE A 1 288 ? 6.091 -2.969 -10.383 1.00 97.75 288 ILE A CA 1
ATOM 2284 C C . ILE A 1 288 ? 6.314 -3.236 -8.890 1.00 97.75 288 ILE A C 1
ATOM 2286 O O . ILE A 1 288 ? 5.807 -2.527 -8.021 1.00 97.75 288 ILE A O 1
ATOM 2290 N N . SER A 1 289 ? 7.045 -4.301 -8.569 1.00 98.12 289 SER A N 1
ATOM 2291 C CA . SER A 1 289 ? 7.497 -4.598 -7.205 1.00 98.12 289 SER A CA 1
ATOM 2292 C C . SER A 1 289 ? 9.010 -4.508 -7.144 1.00 98.12 289 SER A C 1
ATOM 2294 O O . SER A 1 289 ? 9.672 -5.241 -7.874 1.00 98.12 289 SER A O 1
ATOM 2296 N N . MET A 1 290 ? 9.555 -3.663 -6.269 1.00 98.56 290 MET A N 1
ATOM 2297 C CA . MET A 1 290 ? 10.997 -3.435 -6.190 1.00 98.56 290 MET A CA 1
ATOM 2298 C C . MET A 1 290 ? 11.546 -3.537 -4.766 1.00 98.56 290 MET A C 1
ATOM 2300 O O . MET A 1 290 ? 10.887 -3.138 -3.801 1.00 98.56 290 MET A O 1
ATOM 2304 N N . SER A 1 291 ? 12.749 -4.098 -4.626 1.00 97.94 291 SER A N 1
ATOM 2305 C CA . SER A 1 291 ? 13.429 -4.238 -3.330 1.00 97.94 291 SER A CA 1
ATOM 2306 C C . SER A 1 291 ? 14.897 -4.623 -3.479 1.00 97.94 291 SER A C 1
ATOM 2308 O O . SER A 1 291 ? 15.232 -5.366 -4.398 1.00 97.94 291 SER A O 1
ATOM 2310 N N . LYS A 1 292 ? 15.738 -4.264 -2.502 1.00 97.25 292 LYS A N 1
ATOM 2311 C CA . LYS A 1 292 ? 17.101 -4.808 -2.357 1.00 97.25 292 LYS A CA 1
ATOM 2312 C C . LYS A 1 292 ? 17.985 -4.678 -3.611 1.00 97.25 292 LYS A C 1
ATOM 2314 O O . LYS A 1 292 ? 18.716 -5.611 -3.915 1.00 97.25 292 LYS A O 1
ATOM 2319 N N . CYS A 1 293 ? 17.902 -3.582 -4.360 1.00 97.75 293 CYS A N 1
ATOM 2320 C CA . CYS A 1 293 ? 18.949 -3.262 -5.338 1.00 97.75 293 CYS A CA 1
ATOM 2321 C C . CYS A 1 293 ? 20.233 -2.841 -4.608 1.00 97.75 293 CYS A C 1
ATOM 2323 O O . CYS A 1 293 ? 20.189 -2.583 -3.401 1.00 97.75 293 CYS A O 1
ATOM 2325 N N . GLN A 1 294 ? 21.363 -2.842 -5.311 1.00 97.31 294 GLN A N 1
ATOM 2326 C CA . GLN A 1 294 ? 22.656 -2.505 -4.725 1.00 97.31 294 GLN A CA 1
ATOM 2327 C C . GLN A 1 294 ? 22.811 -0.997 -4.505 1.00 97.31 294 GLN A C 1
ATOM 2329 O O . GLN A 1 294 ? 23.303 -0.628 -3.441 1.00 97.31 294 GLN A O 1
ATOM 2334 N N . ASP A 1 295 ? 22.369 -0.172 -5.461 1.00 95.31 295 ASP A N 1
ATOM 2335 C CA . ASP A 1 295 ? 22.310 1.289 -5.310 1.00 95.31 295 ASP A CA 1
ATOM 2336 C C . ASP A 1 295 ? 20.864 1.774 -5.134 1.00 95.31 295 ASP A C 1
ATOM 2338 O O . ASP A 1 295 ? 20.297 1.486 -4.083 1.00 95.31 295 ASP A O 1
ATOM 2342 N N . GLY A 1 296 ? 20.237 2.443 -6.110 1.00 96.25 296 GLY A N 1
ATOM 2343 C CA . GLY A 1 296 ? 18.841 2.886 -6.047 1.00 96.25 296 GLY A CA 1
ATOM 2344 C C . GLY A 1 296 ? 17.811 1.866 -6.563 1.00 96.25 296 GLY A C 1
ATOM 2345 O O . GLY A 1 296 ? 18.134 0.907 -7.270 1.00 96.25 296 GLY A O 1
ATOM 2346 N N . LEU A 1 297 ? 16.513 2.046 -6.256 1.00 98.31 297 LEU A N 1
ATOM 2347 C CA . LEU A 1 297 ? 15.463 1.311 -6.996 1.00 98.31 297 LEU A CA 1
ATOM 2348 C C . LEU A 1 297 ? 15.154 2.004 -8.322 1.00 98.31 297 LEU A C 1
ATOM 2350 O O . LEU A 1 297 ? 15.161 1.336 -9.353 1.00 98.31 297 LEU A O 1
ATOM 2354 N N . ILE A 1 298 ? 14.853 3.305 -8.293 1.00 98.56 298 ILE A N 1
ATOM 2355 C CA . ILE A 1 298 ? 14.515 4.090 -9.486 1.00 98.56 298 ILE A CA 1
ATOM 2356 C C . ILE A 1 298 ? 15.272 5.413 -9.477 1.00 98.56 298 ILE A C 1
ATOM 2358 O O . ILE A 1 298 ? 15.020 6.254 -8.614 1.00 98.56 298 ILE A O 1
ATOM 2362 N N . ASP A 1 299 ? 16.058 5.645 -10.520 1.00 96.88 299 ASP A N 1
ATOM 2363 C CA . ASP A 1 299 ? 16.774 6.899 -10.725 1.00 96.88 299 ASP A CA 1
ATOM 2364 C C . ASP A 1 299 ? 16.297 7.569 -12.013 1.00 96.88 299 ASP A C 1
ATOM 2366 O O . ASP A 1 299 ? 16.341 6.973 -13.084 1.00 96.88 299 ASP A O 1
ATOM 2370 N N . ALA A 1 300 ? 15.804 8.806 -11.922 1.00 96.31 300 ALA A N 1
ATOM 2371 C CA . ALA A 1 300 ? 15.388 9.607 -13.071 1.00 96.31 300 ALA A CA 1
ATOM 2372 C C . ALA A 1 300 ? 16.149 10.930 -13.101 1.00 96.31 300 ALA A C 1
ATOM 2374 O O . ALA A 1 300 ? 16.014 11.742 -12.186 1.00 96.31 300 ALA A O 1
ATOM 2375 N N . ILE A 1 301 ? 16.962 11.148 -14.136 1.00 93.56 301 ILE A N 1
ATOM 2376 C CA . ILE A 1 301 ? 17.944 12.242 -14.177 1.00 93.56 301 ILE A CA 1
ATOM 2377 C C . ILE A 1 301 ? 18.078 12.851 -15.578 1.00 93.56 301 ILE A C 1
ATOM 2379 O O . ILE A 1 301 ? 17.540 12.323 -16.555 1.00 93.56 301 ILE A O 1
ATOM 2383 N N . MET A 1 302 ? 18.835 13.946 -15.681 1.00 89.38 302 MET A N 1
ATOM 2384 C CA . MET A 1 302 ? 19.295 14.532 -16.948 1.00 89.38 302 MET A CA 1
ATOM 2385 C C . MET A 1 302 ? 18.161 15.030 -17.845 1.00 89.38 302 MET A C 1
ATOM 2387 O O . MET A 1 302 ? 18.112 14.745 -19.037 1.00 89.38 302 MET A O 1
ATOM 2391 N N . GLY A 1 303 ? 17.232 15.783 -17.256 1.00 87.31 303 GLY A N 1
ATOM 2392 C CA . GLY A 1 303 ? 16.102 16.364 -17.978 1.00 87.31 303 GLY A CA 1
ATOM 2393 C C . GLY A 1 303 ? 15.017 15.349 -18.335 1.00 87.31 303 GLY A C 1
ATOM 2394 O O . GLY A 1 303 ? 14.170 15.636 -19.185 1.00 87.31 303 GLY A O 1
ATOM 2395 N N . SER A 1 304 ? 15.022 14.173 -17.698 1.00 96.62 304 SER A N 1
ATOM 2396 C CA . SER A 1 304 ? 13.924 13.216 -17.832 1.00 96.62 304 SER A CA 1
ATOM 2397 C C . SER A 1 304 ? 12.617 13.840 -17.340 1.00 96.62 304 SER A C 1
ATOM 2399 O O . SER A 1 304 ? 12.576 14.462 -16.278 1.00 96.62 304 SER A O 1
ATOM 2401 N N . THR A 1 305 ? 11.539 13.708 -18.112 1.00 96.88 305 THR A N 1
ATOM 2402 C CA . THR A 1 305 ? 10.268 14.392 -17.824 1.00 96.88 305 THR A CA 1
ATOM 2403 C C . THR A 1 305 ? 9.064 13.641 -18.389 1.00 96.88 305 THR A C 1
ATOM 2405 O O . THR A 1 305 ? 9.219 12.633 -19.073 1.00 96.88 305 THR A O 1
ATOM 2408 N N . ALA A 1 306 ? 7.847 14.098 -18.089 1.00 95.12 306 ALA A N 1
ATOM 2409 C CA . ALA A 1 306 ? 6.608 13.404 -18.441 1.00 95.12 306 ALA A CA 1
ATOM 2410 C C . ALA A 1 306 ? 6.593 11.947 -17.933 1.00 95.12 306 ALA A C 1
ATOM 2412 O O . ALA A 1 306 ? 6.395 10.996 -18.692 1.00 95.12 306 ALA A O 1
ATOM 2413 N N . ILE A 1 307 ? 6.848 11.765 -16.632 1.00 98.38 307 ILE A N 1
ATOM 2414 C CA . ILE A 1 307 ? 6.959 10.440 -16.004 1.00 98.38 307 ILE A CA 1
ATOM 2415 C C . ILE A 1 307 ? 5.778 10.192 -15.069 1.00 98.38 307 ILE A C 1
ATOM 2417 O O . ILE A 1 307 ? 5.343 11.071 -14.322 1.00 98.38 307 ILE A O 1
ATOM 2421 N N . THR A 1 308 ? 5.261 8.967 -15.058 1.00 97.88 308 THR A N 1
ATOM 2422 C CA . THR A 1 308 ? 4.351 8.488 -14.013 1.00 97.88 308 THR A CA 1
ATOM 2423 C C . THR A 1 308 ? 4.842 7.179 -13.425 1.00 97.88 308 THR A C 1
ATOM 2425 O O . THR A 1 308 ? 5.144 6.237 -14.150 1.00 97.88 308 THR A O 1
ATOM 2428 N N . ILE A 1 309 ? 4.903 7.129 -12.098 1.00 98.75 309 ILE A N 1
ATOM 2429 C CA . ILE A 1 309 ? 5.246 5.946 -11.315 1.00 98.75 309 ILE A CA 1
ATOM 2430 C C . ILE A 1 309 ? 4.034 5.628 -10.452 1.00 98.75 309 ILE A C 1
ATOM 2432 O O . ILE A 1 309 ? 3.710 6.389 -9.530 1.00 98.75 309 ILE A O 1
ATOM 2436 N N . SER A 1 310 ? 3.328 4.545 -10.777 1.00 97.44 310 SER A N 1
ATOM 2437 C CA . SER A 1 310 ? 2.041 4.241 -10.161 1.00 97.44 310 SER A CA 1
ATOM 2438 C C . SER A 1 310 ? 1.820 2.797 -9.747 1.00 97.44 310 SER A C 1
ATOM 2440 O O . SER A 1 310 ? 2.468 1.880 -10.242 1.00 97.44 310 SER A O 1
ATOM 2442 N N . ASN A 1 311 ? 0.890 2.592 -8.808 1.00 96.25 311 ASN A N 1
ATOM 2443 C CA . ASN A 1 311 ? 0.443 1.273 -8.333 1.00 96.25 311 ASN A CA 1
ATOM 2444 C C . ASN A 1 311 ? 1.577 0.312 -7.926 1.00 96.25 311 ASN A C 1
ATOM 2446 O O . ASN A 1 311 ? 1.406 -0.908 -7.929 1.00 96.25 311 ASN A O 1
ATOM 2450 N N . SER A 1 312 ? 2.753 0.841 -7.604 1.00 97.75 312 SER A N 1
ATOM 2451 C CA . SER A 1 312 ? 3.960 0.050 -7.396 1.00 97.75 312 SER A CA 1
ATOM 2452 C C . SER A 1 312 ? 4.181 -0.248 -5.918 1.00 97.75 312 SER A C 1
ATOM 2454 O O . SER A 1 312 ? 3.602 0.390 -5.037 1.00 97.75 312 SER A O 1
ATOM 2456 N N . HIS A 1 313 ? 4.994 -1.262 -5.638 1.00 96.56 313 HIS A N 1
ATOM 2457 C CA . HIS A 1 313 ? 5.271 -1.739 -4.291 1.00 96.56 313 HIS A CA 1
ATOM 2458 C C . HIS A 1 313 ? 6.772 -1.744 -4.009 1.00 96.56 313 HIS A C 1
ATOM 2460 O O . HIS A 1 313 ? 7.518 -2.488 -4.644 1.00 96.56 313 HIS A O 1
ATOM 2466 N N . PHE A 1 314 ? 7.198 -0.963 -3.020 1.00 97.75 314 PHE A N 1
ATOM 2467 C CA . PHE A 1 314 ? 8.603 -0.792 -2.654 1.00 97.75 314 PHE A CA 1
ATOM 2468 C C . PHE A 1 314 ? 8.833 -1.288 -1.225 1.00 97.75 314 PHE A C 1
ATOM 2470 O O . PHE A 1 314 ? 8.056 -0.953 -0.332 1.00 97.75 314 PHE A O 1
ATOM 2477 N N . THR A 1 315 ? 9.872 -2.098 -0.989 1.00 94.94 315 THR A N 1
ATOM 2478 C CA . THR A 1 315 ? 10.231 -2.582 0.364 1.00 94.94 315 THR A CA 1
ATOM 2479 C C . THR A 1 315 ? 11.728 -2.868 0.502 1.00 94.94 315 THR A C 1
ATOM 2481 O O . THR A 1 315 ? 12.401 -3.083 -0.501 1.00 94.94 315 THR A O 1
ATOM 2484 N N . HIS A 1 316 ? 12.226 -2.967 1.741 1.00 94.75 316 HIS A N 1
ATOM 2485 C CA . HIS A 1 316 ? 13.576 -3.452 2.087 1.00 94.75 316 HIS A CA 1
ATOM 2486 C C . HIS A 1 316 ? 14.697 -2.815 1.254 1.00 94.75 316 HIS A C 1
ATOM 2488 O O . HIS A 1 316 ? 15.402 -3.510 0.514 1.00 94.75 316 HIS A O 1
ATOM 2494 N N . HIS A 1 317 ? 14.825 -1.494 1.320 1.00 97.12 317 HIS A N 1
ATOM 2495 C CA . HIS A 1 317 ? 15.809 -0.773 0.532 1.00 97.12 317 HIS A CA 1
ATOM 2496 C C . HIS A 1 317 ? 16.123 0.612 1.110 1.00 97.12 317 HIS A C 1
ATOM 2498 O O . HIS A 1 317 ? 15.251 1.263 1.683 1.00 97.12 317 HIS A O 1
ATOM 2504 N N . ASN A 1 318 ? 17.367 1.064 0.953 1.00 95.50 318 ASN A N 1
ATOM 2505 C CA . ASN A 1 318 ? 17.805 2.342 1.504 1.00 95.50 318 ASN A CA 1
ATOM 2506 C C . ASN A 1 318 ? 17.357 3.524 0.631 1.00 95.50 318 ASN A C 1
ATOM 2508 O O . ASN A 1 318 ? 16.570 4.361 1.076 1.00 95.50 318 ASN A O 1
ATOM 2512 N N . ASP A 1 319 ? 17.819 3.551 -0.620 1.00 95.12 319 ASP A N 1
ATOM 2513 C CA . ASP A 1 319 ? 17.683 4.680 -1.537 1.00 95.12 319 ASP A CA 1
ATOM 2514 C C . ASP A 1 319 ? 16.597 4.403 -2.586 1.00 95.12 319 ASP A C 1
ATOM 2516 O O . ASP A 1 319 ? 16.838 3.887 -3.667 1.00 95.12 319 ASP A O 1
ATOM 2520 N N . VAL A 1 320 ? 15.339 4.702 -2.248 1.00 97.19 320 VAL A N 1
ATOM 2521 C CA . VAL A 1 320 ? 14.194 4.230 -3.047 1.00 97.19 320 VAL A CA 1
ATOM 2522 C C . VAL A 1 320 ? 14.100 4.885 -4.424 1.00 97.19 320 VAL A C 1
ATOM 2524 O O . VAL A 1 320 ? 14.053 4.184 -5.428 1.00 97.19 320 VAL A O 1
ATOM 2527 N N . MET A 1 321 ? 14.004 6.210 -4.486 1.00 97.50 321 MET A N 1
ATOM 2528 C CA . MET A 1 321 ? 13.722 6.922 -5.729 1.00 97.50 321 MET A CA 1
ATOM 2529 C C . MET A 1 321 ? 14.415 8.282 -5.769 1.00 97.50 321 MET A C 1
ATOM 2531 O O . MET A 1 321 ? 14.058 9.190 -5.004 1.00 97.50 321 MET A O 1
ATOM 2535 N N . LEU A 1 322 ? 15.374 8.443 -6.681 1.00 96.38 322 LEU A N 1
ATOM 2536 C CA . LEU A 1 322 ? 16.063 9.706 -6.924 1.00 96.38 322 LEU A CA 1
ATOM 2537 C C . LEU A 1 322 ? 15.515 10.391 -8.178 1.00 96.38 322 LEU A C 1
ATOM 2539 O O . LEU A 1 322 ? 15.560 9.848 -9.276 1.00 96.38 322 LEU A O 1
ATOM 2543 N N . LEU A 1 323 ? 15.017 11.615 -8.016 1.00 96.19 323 LEU A N 1
ATOM 2544 C CA . LEU A 1 323 ? 14.502 12.444 -9.105 1.00 96.19 323 LEU A CA 1
ATOM 2545 C C . LEU A 1 323 ? 15.407 13.676 -9.239 1.00 96.19 323 LEU A C 1
ATOM 2547 O O . LEU A 1 323 ? 15.260 14.648 -8.498 1.00 96.19 323 LEU A O 1
ATOM 2551 N N . GLY A 1 324 ? 16.389 13.589 -10.135 1.00 90.94 324 GLY A N 1
ATOM 2552 C CA . GLY A 1 324 ? 17.460 14.564 -10.356 1.00 90.94 324 GLY A CA 1
ATOM 2553 C C . GLY A 1 324 ? 18.694 14.294 -9.486 1.00 90.94 324 GLY A C 1
ATOM 2554 O O . GLY A 1 324 ? 18.628 14.329 -8.253 1.00 90.94 324 GLY A O 1
ATOM 2555 N N . ALA A 1 325 ? 19.852 14.041 -10.109 1.00 82.88 325 ALA A N 1
ATOM 2556 C CA . ALA A 1 325 ? 21.069 13.583 -9.418 1.00 82.88 325 ALA A CA 1
ATOM 2557 C C . ALA A 1 325 ? 22.050 14.696 -9.024 1.00 82.88 325 ALA A C 1
ATOM 2559 O O . ALA A 1 325 ? 22.684 14.602 -7.972 1.00 82.88 325 ALA A O 1
ATOM 2560 N N . GLN A 1 326 ? 22.181 15.754 -9.828 1.00 82.06 326 GLN A N 1
ATOM 2561 C CA . GLN A 1 326 ? 23.281 16.715 -9.692 1.00 82.06 326 GLN A CA 1
ATOM 2562 C C . GLN A 1 326 ? 22.809 18.115 -9.287 1.00 82.06 326 GLN A C 1
ATOM 2564 O O . GLN A 1 326 ? 21.760 18.599 -9.711 1.00 82.06 326 GLN A O 1
ATOM 2569 N N . ASN A 1 327 ? 23.628 18.795 -8.480 1.00 82.38 327 ASN A N 1
ATOM 2570 C CA . ASN A 1 327 ? 23.326 20.135 -7.972 1.00 82.38 327 ASN A CA 1
ATOM 2571 C C . ASN A 1 327 ? 23.534 21.256 -9.000 1.00 82.38 327 ASN A C 1
ATOM 2573 O O . ASN A 1 327 ? 23.216 22.393 -8.699 1.00 82.38 327 ASN A O 1
ATOM 2577 N N . ASN A 1 328 ? 24.095 20.976 -10.175 1.00 81.19 328 ASN A N 1
ATOM 2578 C CA . ASN A 1 328 ? 24.370 21.964 -11.226 1.00 81.19 328 ASN A CA 1
ATOM 2579 C C . ASN A 1 328 ? 23.680 21.623 -12.557 1.00 81.19 328 ASN A C 1
ATOM 2581 O O . ASN A 1 328 ? 23.797 22.380 -13.519 1.00 81.19 328 ASN A O 1
ATOM 2585 N N . ASN A 1 329 ? 22.943 20.510 -12.621 1.00 80.56 329 ASN A N 1
ATOM 2586 C CA . ASN A 1 329 ? 22.233 20.122 -13.827 1.00 80.56 329 ASN A CA 1
ATOM 2587 C C . ASN A 1 329 ? 20.888 20.853 -13.922 1.00 80.56 329 ASN A C 1
ATOM 2589 O O . ASN A 1 329 ? 19.876 20.416 -13.380 1.00 80.56 329 ASN A O 1
ATOM 2593 N N . MET A 1 330 ? 20.889 21.990 -14.615 1.00 81.38 330 MET A N 1
ATOM 2594 C CA . MET A 1 330 ? 19.694 22.818 -14.778 1.00 81.38 330 MET A CA 1
ATOM 2595 C C . MET A 1 330 ? 18.640 22.207 -15.710 1.00 81.38 330 MET A C 1
ATOM 2597 O O . MET A 1 330 ? 17.503 22.681 -15.694 1.00 81.38 330 MET A O 1
ATOM 2601 N N . ASP A 1 331 ? 18.967 21.165 -16.482 1.00 85.62 331 ASP A N 1
ATOM 2602 C CA . ASP A 1 331 ? 17.986 20.490 -17.342 1.00 85.62 331 ASP A CA 1
ATOM 2603 C C . ASP A 1 331 ? 16.874 19.830 -16.511 1.00 85.62 331 ASP A C 1
ATOM 2605 O O . ASP A 1 331 ? 15.711 19.824 -16.922 1.00 85.62 331 ASP A O 1
ATOM 2609 N N . ASP A 1 332 ? 17.191 19.397 -15.286 1.00 89.31 332 ASP A N 1
ATOM 2610 C CA . ASP A 1 332 ? 16.230 18.822 -14.339 1.00 89.31 332 ASP A CA 1
ATOM 2611 C C . ASP A 1 332 ? 15.175 19.839 -13.855 1.00 89.31 332 ASP A C 1
ATOM 2613 O O . ASP A 1 332 ? 14.147 19.442 -13.313 1.00 89.31 332 ASP A O 1
ATOM 2617 N N . LYS A 1 333 ? 15.327 21.148 -14.118 1.00 90.31 333 LYS A N 1
ATOM 2618 C CA . LYS A 1 333 ? 14.241 22.128 -13.886 1.00 90.31 333 LYS A CA 1
ATOM 2619 C C . LYS A 1 333 ? 13.002 21.843 -14.739 1.00 90.31 333 LYS A C 1
ATOM 2621 O O . LYS A 1 333 ? 11.902 22.241 -14.366 1.00 90.31 333 LYS A O 1
ATOM 2626 N N . LYS A 1 334 ? 13.170 21.153 -15.874 1.00 91.38 334 LYS A N 1
ATOM 2627 C CA . LYS A 1 334 ? 12.067 20.726 -16.747 1.00 91.38 334 LYS A CA 1
ATOM 2628 C C . LYS A 1 334 ? 11.480 19.367 -16.353 1.00 91.38 334 LYS A C 1
ATOM 2630 O O . LYS A 1 334 ? 10.550 18.895 -17.005 1.00 91.38 334 LYS A O 1
ATOM 2635 N N . MET A 1 335 ? 12.001 18.723 -15.309 1.00 95.38 335 MET A N 1
ATOM 2636 C CA . MET A 1 335 ? 11.501 17.437 -14.834 1.00 95.38 335 MET A CA 1
ATOM 2637 C C . MET A 1 335 ? 10.096 17.583 -14.251 1.00 95.38 335 MET A C 1
ATOM 2639 O O . MET A 1 335 ? 9.848 18.442 -13.406 1.00 95.38 335 MET A O 1
ATOM 2643 N N . GLN A 1 336 ? 9.185 16.722 -14.700 1.00 94.56 336 GLN A N 1
ATOM 2644 C CA . GLN A 1 336 ? 7.801 16.655 -14.243 1.00 94.56 336 GLN A CA 1
ATOM 2645 C C . GLN A 1 336 ? 7.409 15.193 -14.019 1.00 94.56 336 GLN A C 1
ATOM 2647 O O . GLN A 1 336 ? 7.365 14.397 -14.964 1.00 94.56 336 GLN A O 1
ATOM 2652 N N . VAL A 1 337 ? 7.153 14.828 -12.759 1.00 96.94 337 VAL A N 1
ATOM 2653 C CA . VAL A 1 337 ? 6.920 13.433 -12.347 1.00 96.94 337 VAL A CA 1
ATOM 2654 C C . VAL A 1 337 ? 5.668 13.313 -11.487 1.00 96.94 337 VAL A C 1
ATOM 2656 O O . VAL A 1 337 ? 5.427 14.101 -10.574 1.00 96.94 337 VAL A O 1
ATOM 2659 N N . THR A 1 338 ? 4.845 12.306 -11.773 1.00 95.88 338 THR A N 1
ATOM 2660 C CA . THR A 1 338 ? 3.734 11.894 -10.911 1.00 95.88 338 THR A CA 1
ATOM 2661 C C . THR A 1 338 ? 4.097 10.604 -10.187 1.00 95.88 338 THR A C 1
ATOM 2663 O O . THR A 1 338 ? 4.398 9.601 -10.826 1.00 95.88 338 THR A O 1
ATOM 2666 N N . VAL A 1 339 ? 4.015 10.614 -8.859 1.00 98.06 339 VAL A N 1
ATOM 2667 C CA . VAL A 1 339 ? 4.170 9.436 -7.998 1.00 98.06 339 VAL A CA 1
ATOM 2668 C C . VAL A 1 339 ? 2.809 9.171 -7.366 1.00 98.06 339 VAL A C 1
ATOM 2670 O O . VAL A 1 339 ? 2.375 9.946 -6.513 1.00 98.06 339 VAL A O 1
ATOM 2673 N N . ALA A 1 340 ? 2.097 8.133 -7.813 1.00 95.19 340 ALA A N 1
ATOM 2674 C CA . ALA A 1 340 ? 0.690 7.942 -7.458 1.00 95.19 340 ALA A CA 1
ATOM 2675 C C . ALA A 1 340 ? 0.307 6.511 -7.072 1.00 95.19 340 ALA A C 1
ATOM 2677 O O . ALA A 1 340 ? 0.630 5.562 -7.775 1.00 95.19 340 ALA A O 1
ATOM 2678 N N . TYR A 1 341 ? -0.497 6.342 -6.022 1.00 94.69 341 TYR A N 1
ATOM 2679 C CA . TYR A 1 341 ? -1.041 5.028 -5.634 1.00 94.69 341 TYR A CA 1
ATOM 2680 C C . TYR A 1 341 ? 0.023 3.956 -5.342 1.00 94.69 341 TYR A C 1
ATOM 2682 O O . TYR A 1 341 ? -0.244 2.763 -5.469 1.00 94.69 341 TYR A O 1
ATOM 2690 N N . ASN A 1 342 ? 1.234 4.357 -4.966 1.00 96.94 342 ASN A N 1
ATOM 2691 C CA . ASN A 1 342 ? 2.285 3.421 -4.589 1.00 96.94 342 ASN A CA 1
ATOM 2692 C C . ASN A 1 342 ? 2.155 3.025 -3.116 1.00 96.94 342 ASN A C 1
ATOM 2694 O O . ASN A 1 342 ? 1.707 3.815 -2.281 1.00 96.94 342 ASN A O 1
ATOM 2698 N N . HIS A 1 343 ? 2.590 1.808 -2.797 1.00 94.94 343 HIS A N 1
ATOM 2699 C CA . HIS A 1 343 ? 2.800 1.355 -1.428 1.00 94.94 343 HIS A CA 1
ATOM 2700 C C . HIS A 1 343 ? 4.301 1.349 -1.120 1.00 94.94 343 HIS A C 1
ATOM 2702 O O . HIS A 1 343 ? 5.056 0.521 -1.641 1.00 94.94 343 HIS A O 1
ATOM 2708 N N . PHE A 1 344 ? 4.716 2.272 -0.259 1.00 94.88 344 PHE A N 1
ATOM 2709 C CA . PHE A 1 344 ? 6.042 2.342 0.338 1.00 94.88 344 PHE A CA 1
ATOM 2710 C C . PHE A 1 344 ? 5.999 1.604 1.678 1.00 94.88 344 PHE A C 1
ATOM 2712 O O . PHE A 1 344 ? 5.526 2.118 2.695 1.00 94.88 344 PHE A O 1
ATOM 2719 N N . GLY A 1 345 ? 6.406 0.338 1.630 1.00 87.19 345 GLY A N 1
ATOM 2720 C CA . GLY A 1 345 ? 6.253 -0.607 2.723 1.00 87.19 345 GLY A CA 1
ATOM 2721 C C . GLY A 1 345 ? 7.463 -0.686 3.652 1.00 87.19 345 GLY A C 1
ATOM 2722 O O . GLY A 1 345 ? 8.346 0.163 3.677 1.00 87.19 345 GLY A O 1
ATOM 2723 N N . LYS A 1 346 ? 7.508 -1.777 4.418 1.00 85.31 346 LYS A N 1
ATOM 2724 C CA . LYS A 1 346 ? 8.517 -2.009 5.458 1.00 85.31 346 LYS A CA 1
ATOM 2725 C C . LYS A 1 346 ? 9.964 -2.043 4.949 1.00 85.31 346 LYS A C 1
ATOM 2727 O O . LYS A 1 346 ? 10.247 -2.538 3.853 1.00 85.31 346 LYS A O 1
ATOM 2732 N N . GLY A 1 347 ? 10.877 -1.631 5.829 1.00 86.19 347 GLY A N 1
ATOM 2733 C CA . GLY A 1 347 ? 12.323 -1.694 5.610 1.00 86.19 347 GLY A CA 1
ATOM 2734 C C . GLY A 1 347 ? 12.820 -0.695 4.569 1.00 86.19 347 GLY A C 1
ATOM 2735 O O . GLY A 1 347 ? 13.847 -0.943 3.945 1.00 86.19 347 GLY A O 1
ATOM 2736 N N . LEU A 1 348 ? 12.061 0.372 4.315 1.00 92.88 348 LEU A N 1
ATOM 2737 C CA . LEU A 1 348 ? 12.517 1.491 3.503 1.00 92.88 348 LEU A CA 1
ATOM 2738 C C . LEU A 1 348 ? 13.194 2.529 4.393 1.00 92.88 348 LEU A C 1
ATOM 2740 O O . LEU A 1 348 ? 12.697 2.823 5.476 1.00 92.88 348 LEU A O 1
ATOM 2744 N N . VAL A 1 349 ? 14.302 3.113 3.947 1.00 92.19 349 VAL A N 1
ATOM 2745 C CA . VAL A 1 349 ? 15.012 4.118 4.754 1.00 92.19 349 VAL A CA 1
ATOM 2746 C C . VAL A 1 349 ? 14.644 5.532 4.318 1.00 92.19 349 VAL A C 1
ATOM 2748 O O . VAL A 1 349 ? 14.192 6.322 5.151 1.00 92.19 349 VAL A O 1
ATOM 2751 N N . GLN A 1 350 ? 14.810 5.853 3.030 1.00 92.62 350 GLN A N 1
ATOM 2752 C CA . GLN A 1 350 ? 14.658 7.214 2.512 1.00 92.62 350 GLN A CA 1
ATOM 2753 C C . GLN A 1 350 ? 14.301 7.293 1.014 1.00 92.62 350 GLN A C 1
ATOM 2755 O O . GLN A 1 350 ? 14.186 6.285 0.320 1.00 92.62 350 GLN A O 1
ATOM 2760 N N . ARG A 1 351 ? 14.156 8.529 0.511 1.00 94.88 351 ARG A N 1
ATOM 2761 C CA . ARG A 1 351 ? 13.979 8.892 -0.909 1.00 94.88 351 ARG A CA 1
ATOM 2762 C C . ARG A 1 351 ? 12.679 8.394 -1.551 1.00 94.88 351 ARG A C 1
ATOM 2764 O O . ARG A 1 351 ? 12.716 7.752 -2.589 1.00 94.88 351 ARG A O 1
ATOM 2771 N N . MET A 1 352 ? 11.514 8.724 -1.000 1.00 96.69 352 MET A N 1
ATOM 2772 C CA . MET A 1 352 ? 10.211 8.292 -1.538 1.00 96.69 352 MET A CA 1
ATOM 2773 C C . MET A 1 352 ? 9.272 9.452 -1.960 1.00 96.69 352 MET A C 1
ATOM 2775 O O . MET A 1 352 ? 8.122 9.506 -1.521 1.00 96.69 352 MET A O 1
ATOM 2779 N N . PRO A 1 353 ? 9.671 10.378 -2.849 1.00 96.50 353 PRO A N 1
ATOM 2780 C CA . PRO A 1 353 ? 10.955 10.469 -3.543 1.00 96.50 353 PRO A CA 1
ATOM 2781 C C . PRO A 1 353 ? 11.950 11.418 -2.851 1.00 96.50 353 PRO A C 1
ATOM 2783 O O . PRO A 1 353 ? 11.595 12.162 -1.933 1.00 96.50 353 PRO A O 1
ATOM 2786 N N . ARG A 1 354 ? 13.202 11.427 -3.330 1.00 95.25 354 ARG A N 1
ATOM 2787 C CA . ARG A 1 354 ? 14.160 12.524 -3.110 1.00 95.25 354 ARG A CA 1
ATOM 2788 C C . ARG A 1 354 ? 14.307 13.336 -4.398 1.00 95.25 354 ARG A C 1
ATOM 2790 O O . ARG A 1 354 ? 14.743 12.786 -5.403 1.00 95.25 354 ARG A O 1
ATOM 2797 N N . VAL A 1 355 ? 13.990 14.631 -4.359 1.00 94.25 355 VAL A N 1
ATOM 2798 C CA . VAL A 1 355 ? 13.853 15.471 -5.567 1.00 94.25 355 VAL A CA 1
ATOM 2799 C C . VAL A 1 355 ? 14.903 16.584 -5.638 1.00 94.25 355 VAL A C 1
ATOM 2801 O O . VAL A 1 355 ? 15.230 17.206 -4.623 1.00 94.25 355 VAL A O 1
ATOM 2804 N N . ARG A 1 356 ? 15.398 16.879 -6.843 1.00 92.56 356 ARG A N 1
ATOM 2805 C CA . ARG A 1 356 ? 16.159 18.089 -7.176 1.00 92.56 356 ARG A CA 1
ATOM 2806 C C . ARG A 1 356 ? 15.502 18.853 -8.321 1.00 92.56 356 ARG A C 1
ATOM 2808 O O . ARG A 1 356 ? 15.088 18.234 -9.293 1.00 92.56 356 ARG A O 1
ATOM 2815 N N . TRP A 1 357 ? 15.451 20.184 -8.208 1.00 91.31 357 TRP A N 1
ATOM 2816 C CA . TRP A 1 357 ? 14.971 21.139 -9.222 1.00 91.31 357 TRP A CA 1
ATOM 2817 C C . TRP A 1 357 ? 13.502 21.053 -9.647 1.00 91.31 357 TRP A C 1
ATOM 2819 O O . TRP A 1 357 ? 12.779 22.036 -9.526 1.00 91.31 357 TRP A O 1
ATOM 2829 N N . GLY A 1 358 ? 13.084 19.922 -10.207 1.00 91.31 358 GLY A N 1
ATOM 2830 C CA . GLY A 1 358 ? 11.845 19.787 -10.960 1.00 91.31 358 GLY A CA 1
ATOM 2831 C C . GLY A 1 358 ? 10.560 19.846 -10.138 1.00 91.31 358 GLY A C 1
ATOM 2832 O O . GLY A 1 358 ? 10.518 20.214 -8.960 1.00 91.31 358 GLY A O 1
ATOM 2833 N N . PHE A 1 359 ? 9.484 19.445 -10.803 1.00 92.69 359 PHE A N 1
ATOM 2834 C CA . PHE A 1 359 ? 8.131 19.428 -10.281 1.00 92.69 359 PHE A CA 1
ATOM 2835 C C . PHE A 1 359 ? 7.655 17.995 -10.040 1.00 92.69 359 PHE A C 1
ATOM 2837 O O . PHE A 1 359 ? 7.629 17.171 -10.959 1.00 92.69 359 PHE A O 1
ATOM 2844 N N . VAL A 1 360 ? 7.223 17.694 -8.815 1.00 94.44 360 VAL A N 1
ATOM 2845 C CA . VAL A 1 360 ? 6.733 16.358 -8.459 1.00 94.44 360 VAL A CA 1
ATOM 2846 C C . VAL A 1 360 ? 5.376 16.431 -7.774 1.00 94.44 360 VAL A C 1
ATOM 2848 O O . VAL A 1 360 ? 5.207 17.082 -6.742 1.00 94.44 360 VAL A O 1
ATOM 2851 N N . HIS A 1 361 ? 4.412 15.701 -8.335 1.00 92.62 361 HIS A N 1
ATOM 2852 C CA . HIS A 1 361 ? 3.106 15.477 -7.727 1.00 92.62 361 HIS A CA 1
ATOM 2853 C C . HIS A 1 361 ? 3.079 14.098 -7.063 1.00 92.62 361 HIS A C 1
ATOM 2855 O O . HIS A 1 361 ? 3.089 13.068 -7.739 1.00 92.62 361 HIS A O 1
ATOM 2861 N N . VAL A 1 362 ? 3.042 14.089 -5.734 1.00 95.38 362 VAL A N 1
ATOM 2862 C CA . VAL A 1 362 ? 2.982 12.894 -4.893 1.00 95.38 362 VAL A CA 1
ATOM 2863 C C . VAL A 1 362 ? 1.548 12.737 -4.402 1.00 95.38 362 VAL A C 1
ATOM 2865 O O . VAL A 1 362 ? 1.107 13.500 -3.546 1.00 95.38 362 VAL A O 1
ATOM 2868 N N . VAL A 1 363 ? 0.797 11.775 -4.942 1.00 91.56 363 VAL A N 1
ATOM 2869 C CA . VAL A 1 363 ? -0.657 11.701 -4.729 1.00 91.56 363 VAL A CA 1
ATOM 2870 C C . VAL A 1 363 ? -1.187 10.317 -4.359 1.00 91.56 363 VAL A C 1
ATOM 2872 O O . VAL A 1 363 ? -0.984 9.334 -5.067 1.00 91.56 363 VAL A O 1
ATOM 2875 N N . ASN A 1 364 ? -1.954 10.243 -3.267 1.00 91.56 364 ASN A N 1
ATOM 2876 C CA . ASN A 1 364 ? -2.615 9.023 -2.788 1.00 91.56 364 ASN A CA 1
ATOM 2877 C C . ASN A 1 364 ? -1.693 7.791 -2.642 1.00 91.56 364 ASN A C 1
ATOM 2879 O O . ASN A 1 364 ? -2.128 6.660 -2.864 1.00 91.56 364 ASN A O 1
ATOM 2883 N N . ASN A 1 365 ? -0.437 8.002 -2.251 1.00 94.69 365 ASN A N 1
ATOM 2884 C CA . ASN A 1 365 ? 0.495 6.944 -1.865 1.00 94.69 365 ASN A CA 1
ATOM 2885 C C . ASN A 1 365 ? 0.343 6.597 -0.378 1.00 94.69 365 ASN A C 1
ATOM 2887 O O . ASN A 1 365 ? -0.128 7.407 0.426 1.00 94.69 365 ASN A O 1
ATOM 2891 N N . ASP A 1 366 ? 0.772 5.393 -0.015 1.00 92.00 366 ASP A N 1
ATOM 2892 C CA . ASP A 1 366 ? 0.839 4.926 1.369 1.00 92.00 366 ASP A CA 1
ATOM 2893 C C . ASP A 1 366 ? 2.277 4.728 1.796 1.00 92.00 366 ASP A C 1
ATOM 2895 O O . ASP A 1 366 ? 3.013 3.954 1.186 1.00 92.00 366 ASP A O 1
ATOM 2899 N N . TYR A 1 367 ? 2.644 5.419 2.861 1.00 91.81 367 TYR A N 1
ATOM 2900 C CA . TYR A 1 367 ? 3.958 5.388 3.459 1.00 91.81 367 TYR A CA 1
ATOM 2901 C C . TYR A 1 367 ? 3.855 4.731 4.820 1.00 91.81 367 TYR A C 1
ATOM 2903 O O . TYR A 1 367 ? 3.156 5.216 5.715 1.00 91.81 367 TYR A O 1
ATOM 2911 N N . THR A 1 368 ? 4.585 3.638 4.993 1.00 83.12 368 THR A N 1
ATOM 2912 C CA . THR A 1 368 ? 4.630 2.923 6.261 1.00 83.12 368 THR A CA 1
ATOM 2913 C C . THR A 1 368 ? 6.075 2.591 6.610 1.00 83.12 368 THR A C 1
ATOM 2915 O O . THR A 1 368 ? 6.822 2.107 5.767 1.00 83.12 368 THR A O 1
ATOM 2918 N N . HIS A 1 369 ? 6.461 2.802 7.870 1.00 75.69 369 HIS A N 1
ATOM 2919 C CA . HIS A 1 369 ? 7.719 2.278 8.420 1.00 75.69 369 HIS A CA 1
ATOM 2920 C C . HIS A 1 369 ? 9.005 2.757 7.708 1.00 75.69 369 HIS A C 1
ATOM 2922 O O . HIS A 1 369 ? 9.935 1.963 7.559 1.00 75.69 369 HIS A O 1
ATOM 2928 N N . TRP A 1 370 ? 9.080 4.023 7.276 1.00 85.31 370 TRP A N 1
ATOM 2929 C CA . TRP A 1 370 ? 10.351 4.582 6.793 1.00 85.31 370 TRP A CA 1
ATOM 2930 C C . TRP A 1 370 ? 11.313 4.868 7.950 1.00 85.31 370 TRP A C 1
ATOM 2932 O O . TRP A 1 370 ? 10.879 5.282 9.023 1.00 85.31 370 TRP A O 1
ATOM 2942 N N . GLU A 1 371 ? 12.618 4.681 7.749 1.00 85.12 371 GLU A N 1
ATOM 2943 C CA . GLU A 1 371 ? 13.593 4.790 8.845 1.00 85.12 371 GLU A CA 1
ATOM 2944 C C . GLU A 1 371 ? 14.243 6.175 9.005 1.00 85.12 371 GLU A C 1
ATOM 2946 O O . GLU A 1 371 ? 14.651 6.508 10.128 1.00 85.12 371 GLU A O 1
ATOM 2951 N N . LEU A 1 372 ? 14.350 6.977 7.934 1.00 86.81 372 LEU A N 1
ATOM 2952 C CA . LEU A 1 372 ? 15.023 8.287 7.949 1.00 86.81 372 LEU A CA 1
ATOM 2953 C C . LEU A 1 372 ? 14.174 9.459 7.432 1.00 86.81 372 LEU A C 1
ATOM 2955 O O . LEU A 1 372 ? 14.126 10.485 8.096 1.00 86.81 372 LEU A O 1
ATOM 2959 N N . TYR A 1 373 ? 13.525 9.365 6.272 1.00 89.81 373 TYR A N 1
ATOM 2960 C CA . TYR A 1 373 ? 12.486 10.319 5.844 1.00 89.81 373 TYR A CA 1
ATOM 2961 C C . TYR A 1 373 ? 11.654 9.721 4.709 1.00 89.81 373 TYR A C 1
ATOM 2963 O O . TYR A 1 373 ? 12.147 8.899 3.944 1.00 89.81 373 TYR A O 1
ATOM 2971 N N . ALA A 1 374 ? 10.398 10.147 4.568 1.00 92.00 374 ALA A N 1
ATOM 2972 C CA . ALA A 1 374 ? 9.566 9.741 3.437 1.00 92.00 374 ALA A CA 1
ATOM 2973 C C . ALA A 1 374 ? 9.924 10.548 2.181 1.00 92.00 374 ALA A C 1
ATOM 2975 O O . ALA A 1 374 ? 10.532 10.029 1.249 1.00 92.00 374 ALA A O 1
ATOM 2976 N N . ILE A 1 375 ? 9.602 11.840 2.188 1.00 94.31 375 ILE A N 1
ATOM 2977 C CA . ILE A 1 375 ? 9.800 12.757 1.063 1.00 94.31 375 ILE A CA 1
ATOM 2978 C C . ILE A 1 375 ? 10.937 13.715 1.409 1.00 94.31 375 ILE A C 1
ATOM 2980 O O . ILE A 1 375 ? 10.994 14.232 2.524 1.00 94.31 375 ILE A O 1
ATOM 2984 N N . GLY A 1 376 ? 11.847 13.944 0.465 1.00 92.62 376 GLY A N 1
ATOM 2985 C CA . GLY A 1 376 ? 12.967 14.858 0.666 1.00 92.62 376 GLY A CA 1
ATOM 2986 C C . GLY A 1 376 ? 13.393 15.569 -0.610 1.00 92.62 376 GLY A C 1
ATOM 2987 O O . GLY A 1 376 ? 12.940 15.251 -1.710 1.00 92.62 376 GLY A O 1
ATOM 2988 N N . GLY A 1 377 ? 14.303 16.530 -0.483 1.00 91.75 377 GLY A N 1
ATOM 2989 C CA . GLY A 1 377 ? 14.832 17.221 -1.651 1.00 91.75 377 GLY A CA 1
ATOM 2990 C C . GLY A 1 377 ? 15.900 18.266 -1.360 1.00 91.75 377 GLY A C 1
ATOM 2991 O O . GLY A 1 377 ? 16.187 18.598 -0.212 1.00 91.75 377 GLY A O 1
ATOM 2992 N N . SER A 1 378 ? 16.507 18.759 -2.434 1.00 90.31 378 SER A N 1
ATOM 2993 C CA . SER A 1 378 ? 17.552 19.791 -2.434 1.00 90.31 378 SER A CA 1
ATOM 2994 C C . SER A 1 378 ? 17.492 20.595 -3.736 1.00 90.31 378 SER A C 1
ATOM 2996 O O . SER A 1 378 ? 16.995 20.059 -4.717 1.00 90.31 378 SER A O 1
ATOM 2998 N N . GLN A 1 379 ? 18.048 21.809 -3.805 1.00 91.38 379 GLN A N 1
ATOM 2999 C CA . GLN A 1 379 ? 18.055 22.632 -5.036 1.00 91.38 379 GLN A CA 1
ATOM 3000 C C . GLN A 1 379 ? 16.655 23.080 -5.503 1.00 91.38 379 GLN A C 1
ATOM 3002 O O . GLN A 1 379 ? 16.318 22.998 -6.681 1.00 91.38 379 GLN A O 1
ATOM 3007 N N . GLY A 1 380 ? 15.806 23.521 -4.572 1.00 89.62 380 GLY A N 1
ATOM 3008 C CA . GLY A 1 380 ? 14.548 24.202 -4.901 1.00 89.62 380 GLY A CA 1
ATOM 3009 C C . GLY A 1 380 ? 13.467 23.418 -5.659 1.00 89.62 380 GLY A C 1
ATOM 3010 O O . GLY A 1 380 ? 12.805 24.037 -6.490 1.00 89.62 380 GLY A O 1
ATOM 3011 N N . PRO A 1 381 ? 13.228 22.113 -5.407 1.00 92.75 381 PRO A N 1
ATOM 3012 C CA . PRO A 1 381 ? 12.164 21.390 -6.091 1.00 92.75 381 PRO A CA 1
ATOM 3013 C C . PRO A 1 381 ? 10.782 21.886 -5.656 1.00 92.75 381 PRO A C 1
ATOM 3015 O O . PRO A 1 381 ? 10.583 22.288 -4.503 1.00 92.75 381 PRO A O 1
ATOM 3018 N N . THR A 1 382 ? 9.805 21.769 -6.555 1.00 91.38 382 THR A N 1
ATOM 3019 C CA . THR A 1 382 ? 8.388 21.937 -6.215 1.00 91.38 382 THR A CA 1
ATOM 3020 C C . THR A 1 382 ? 7.769 20.576 -5.924 1.00 91.38 382 THR A C 1
ATOM 3022 O O . THR A 1 382 ? 7.771 19.695 -6.783 1.00 91.38 382 THR A O 1
ATOM 3025 N N . ILE A 1 383 ? 7.230 20.402 -4.716 1.00 92.25 383 ILE A N 1
ATOM 3026 C CA . ILE A 1 383 ? 6.620 19.146 -4.269 1.00 92.25 383 ILE A CA 1
ATOM 3027 C C . ILE A 1 383 ? 5.184 19.407 -3.827 1.00 92.25 383 ILE A C 1
ATOM 3029 O O . ILE A 1 383 ? 4.933 20.131 -2.861 1.00 92.25 383 ILE A O 1
ATOM 3033 N N . LEU A 1 384 ? 4.242 18.766 -4.512 1.00 90.06 384 LEU A N 1
ATOM 3034 C CA . LEU A 1 384 ? 2.841 18.735 -4.113 1.00 90.06 384 LEU A CA 1
ATOM 3035 C C . LEU A 1 384 ? 2.504 17.367 -3.525 1.00 90.06 384 LEU A C 1
ATOM 3037 O O . LEU A 1 384 ? 2.406 16.386 -4.259 1.00 90.06 384 LEU A O 1
ATOM 3041 N N . SER A 1 385 ? 2.318 17.310 -2.211 1.00 91.69 385 SER A N 1
ATOM 3042 C CA . SER A 1 385 ? 1.847 16.128 -1.494 1.00 91.69 385 SER A CA 1
ATOM 3043 C C . SER A 1 385 ? 0.333 16.209 -1.315 1.00 91.69 385 SER A C 1
ATOM 3045 O O . SER A 1 385 ? -0.169 17.099 -0.631 1.00 91.69 385 SER A O 1
ATOM 3047 N N . HIS A 1 386 ? -0.411 15.302 -1.948 1.00 89.00 386 HIS A N 1
ATOM 3048 C CA . HIS A 1 386 ? -1.865 15.295 -1.877 1.00 89.00 386 HIS A CA 1
ATOM 3049 C C . HIS A 1 386 ? -2.469 13.941 -1.520 1.00 89.00 386 HIS A C 1
ATOM 3051 O O . HIS A 1 386 ? -2.325 12.952 -2.239 1.00 89.00 386 HIS A O 1
ATOM 3057 N N . GLY A 1 387 ? -3.288 13.911 -0.470 1.00 84.44 387 GLY A N 1
ATOM 3058 C CA . GLY A 1 387 ? -4.089 12.736 -0.148 1.00 84.44 387 GLY A CA 1
ATOM 3059 C C . GLY A 1 387 ? -3.282 11.479 0.180 1.00 84.44 387 GLY A C 1
ATOM 3060 O O . GLY A 1 387 ? -3.805 10.378 0.040 1.00 84.44 387 GLY A O 1
ATOM 3061 N N . ASN A 1 388 ? -2.015 11.603 0.545 1.00 89.94 388 ASN A N 1
ATOM 3062 C CA . ASN A 1 388 ? -1.161 10.499 0.955 1.00 89.94 388 ASN A CA 1
ATOM 3063 C C . ASN A 1 388 ? -1.463 10.091 2.404 1.00 89.94 388 ASN A C 1
ATOM 3065 O O . ASN A 1 388 ? -2.035 10.861 3.181 1.00 89.94 388 ASN A O 1
ATOM 3069 N N . ARG A 1 389 ? -1.059 8.880 2.788 1.00 90.69 389 ARG A N 1
ATOM 3070 C CA . ARG A 1 389 ? -1.030 8.459 4.192 1.00 90.69 389 ARG A CA 1
ATOM 3071 C C . ARG A 1 389 ? 0.405 8.238 4.644 1.00 90.69 389 ARG A C 1
ATOM 3073 O O . ARG A 1 389 ? 1.148 7.523 3.987 1.00 90.69 389 ARG A O 1
ATOM 3080 N N . PHE A 1 390 ? 0.744 8.792 5.800 1.00 90.62 390 PHE A N 1
ATOM 3081 C CA . PHE A 1 390 ? 2.057 8.725 6.421 1.00 90.62 390 PHE A CA 1
ATOM 3082 C C . PHE A 1 390 ? 1.946 8.107 7.812 1.00 90.62 390 PHE A C 1
ATOM 3084 O O . PHE A 1 390 ? 1.361 8.708 8.710 1.00 90.62 390 PHE A O 1
ATOM 3091 N N . ILE A 1 391 ? 2.528 6.923 8.005 1.00 84.75 391 ILE A N 1
ATOM 3092 C CA . ILE A 1 391 ? 2.639 6.265 9.311 1.00 84.75 391 ILE A CA 1
ATOM 3093 C C . ILE A 1 391 ? 4.114 6.212 9.714 1.00 84.75 391 ILE A C 1
ATOM 3095 O O . ILE A 1 391 ? 4.864 5.344 9.255 1.00 84.75 391 ILE A O 1
ATOM 3099 N N . ALA A 1 392 ? 4.527 7.147 10.572 1.00 81.38 392 ALA A N 1
ATOM 3100 C CA . ALA A 1 392 ? 5.885 7.159 11.107 1.00 81.38 392 ALA A CA 1
ATOM 3101 C C . ALA A 1 392 ? 6.116 5.956 12.047 1.00 81.38 392 ALA A C 1
ATOM 3103 O O . ALA A 1 392 ? 5.166 5.463 12.659 1.00 81.38 392 ALA A O 1
ATOM 3104 N N . PRO A 1 393 ? 7.349 5.440 12.188 1.00 76.56 393 PRO A N 1
ATOM 3105 C CA . PRO A 1 393 ? 7.664 4.409 13.176 1.00 76.56 393 PRO A CA 1
ATOM 3106 C C . PRO A 1 393 ? 7.670 4.940 14.630 1.00 76.56 393 PRO A C 1
ATOM 3108 O O . PRO A 1 393 ? 7.982 6.109 14.855 1.00 76.56 393 PRO A O 1
ATOM 3111 N N . PRO A 1 394 ? 7.401 4.086 15.643 1.00 65.94 394 PRO A N 1
ATOM 3112 C CA . PRO A 1 394 ? 7.156 4.496 17.041 1.00 65.94 394 PRO A CA 1
ATOM 3113 C C . PRO A 1 394 ? 8.335 5.137 17.785 1.00 65.94 394 PRO A C 1
ATOM 3115 O O . PRO A 1 394 ? 8.141 5.721 18.846 1.00 65.94 394 PRO A O 1
ATOM 3118 N N . HIS A 1 395 ? 9.560 5.004 17.272 1.00 62.78 395 HIS A N 1
ATOM 3119 C CA . HIS A 1 395 ? 10.786 5.270 18.036 1.00 62.78 395 HIS A CA 1
ATOM 3120 C C . HIS A 1 395 ? 11.596 6.487 17.561 1.00 62.78 395 HIS A C 1
ATOM 3122 O O . HIS A 1 395 ? 12.727 6.662 18.008 1.00 62.78 395 HIS A O 1
ATOM 3128 N N . LYS A 1 396 ? 11.069 7.339 16.668 1.00 55.28 396 LYS A N 1
ATOM 3129 C CA . LYS A 1 396 ? 11.800 8.521 16.171 1.00 55.28 396 LYS A CA 1
ATOM 3130 C C . LYS A 1 396 ? 10.892 9.747 16.060 1.00 55.28 396 LYS A C 1
ATOM 3132 O O . LYS A 1 396 ? 9.877 9.711 15.376 1.00 55.28 396 LYS A O 1
ATOM 3137 N N . GLN A 1 397 ? 11.283 10.832 16.735 1.00 46.81 397 GLN A N 1
ATOM 3138 C CA . GLN A 1 397 ? 10.499 12.073 16.846 1.00 46.81 397 GLN A CA 1
ATOM 3139 C C . GLN A 1 397 ? 10.854 13.141 15.794 1.00 46.81 397 GLN A C 1
ATOM 3141 O O . GLN A 1 397 ? 10.137 14.132 15.665 1.00 46.81 397 GLN A O 1
ATOM 3146 N N . HIS A 1 398 ? 11.932 12.960 15.023 1.00 50.69 398 HIS A N 1
ATOM 3147 C CA . HIS A 1 398 ? 12.408 13.965 14.070 1.00 50.69 398 HIS A CA 1
ATOM 3148 C C . HIS A 1 398 ? 12.861 13.321 12.759 1.00 50.69 398 HIS A C 1
ATOM 3150 O O . HIS A 1 398 ? 13.764 12.486 12.755 1.00 50.69 398 HIS A O 1
ATOM 3156 N N . TYR A 1 399 ? 12.267 13.755 11.647 1.00 56.34 399 TYR A N 1
ATOM 3157 C CA . TYR A 1 399 ? 12.747 13.458 10.298 1.00 56.34 399 TYR A CA 1
ATOM 3158 C C . TYR A 1 399 ? 13.191 14.761 9.641 1.00 56.34 399 TYR A C 1
ATOM 3160 O O . TYR A 1 399 ? 12.498 15.782 9.722 1.00 56.34 399 TYR A O 1
ATOM 3168 N N . ARG A 1 400 ? 14.376 14.737 9.032 1.00 57.47 400 ARG A N 1
ATOM 3169 C CA . ARG A 1 400 ? 14.970 15.903 8.382 1.00 57.47 400 ARG A CA 1
ATOM 3170 C C . ARG A 1 400 ? 14.829 15.767 6.872 1.00 57.47 400 ARG A C 1
ATOM 3172 O O . ARG A 1 400 ? 15.631 15.138 6.198 1.00 57.47 400 ARG A O 1
ATOM 3179 N N . GLU A 1 401 ? 13.761 16.358 6.351 1.00 68.31 401 GLU A N 1
ATOM 3180 C CA . GLU A 1 401 ? 13.363 16.270 4.938 1.00 68.31 401 GLU A CA 1
ATOM 3181 C C . GLU A 1 401 ? 14.280 17.094 4.002 1.00 68.31 401 GLU A C 1
ATOM 3183 O O . GLU A 1 401 ? 14.245 16.927 2.781 1.00 68.31 401 GLU A O 1
ATOM 3188 N N . ARG A 1 402 ? 15.087 18.015 4.564 1.00 72.56 402 ARG A N 1
ATOM 3189 C CA . ARG A 1 402 ? 15.825 19.068 3.832 1.00 72.56 402 ARG A CA 1
ATOM 3190 C C . ARG A 1 402 ? 17.207 19.383 4.413 1.00 72.56 402 ARG A C 1
ATOM 3192 O O . ARG A 1 402 ? 17.643 20.526 4.363 1.00 72.56 402 ARG A O 1
ATOM 3199 N N . ASP A 1 403 ? 17.907 18.380 4.939 1.00 62.47 403 ASP A N 1
ATOM 3200 C CA . ASP A 1 403 ? 19.206 18.537 5.633 1.00 62.47 403 ASP A CA 1
ATOM 3201 C C . ASP A 1 403 ? 20.346 19.158 4.798 1.00 62.47 403 ASP A C 1
ATOM 3203 O O . ASP A 1 403 ? 21.442 19.377 5.303 1.00 62.47 403 ASP A O 1
ATOM 3207 N N . TYR A 1 404 ? 20.100 19.464 3.525 1.00 71.88 404 TYR A N 1
ATOM 3208 C CA . TYR A 1 404 ? 21.083 19.989 2.580 1.00 71.88 404 TYR A CA 1
ATOM 3209 C C . TYR A 1 404 ? 20.945 21.495 2.308 1.00 71.88 404 TYR A C 1
ATOM 3211 O O . TYR A 1 404 ? 21.687 22.011 1.479 1.00 71.88 404 TYR A O 1
ATOM 3219 N N . ALA A 1 405 ? 19.989 22.177 2.946 1.00 81.19 405 ALA A N 1
ATOM 3220 C CA . ALA A 1 405 ? 19.728 23.604 2.760 1.00 81.19 405 ALA A CA 1
ATOM 3221 C C . ALA A 1 405 ? 19.392 24.280 4.095 1.00 81.19 405 ALA A C 1
ATOM 3223 O O . ALA A 1 405 ? 18.757 23.683 4.969 1.00 81.19 405 ALA A O 1
ATOM 3224 N N . SER A 1 406 ? 19.788 25.544 4.249 1.00 85.69 406 SER A N 1
ATOM 3225 C CA . SER A 1 406 ? 19.418 26.337 5.424 1.00 85.69 406 SER A CA 1
ATOM 3226 C C . SER A 1 406 ? 17.919 26.654 5.418 1.00 85.69 406 SER A C 1
ATOM 3228 O O . SER A 1 406 ? 17.261 26.656 4.377 1.00 85.69 406 SER A O 1
ATOM 3230 N N . GLU A 1 407 ? 17.355 26.969 6.584 1.00 85.25 407 GLU A N 1
ATOM 3231 C CA . GLU A 1 407 ? 15.946 27.366 6.680 1.00 85.25 407 GLU A CA 1
ATOM 3232 C C . GLU A 1 407 ? 15.613 28.623 5.871 1.00 85.25 407 GLU A C 1
ATOM 3234 O O . GLU A 1 407 ? 14.530 28.699 5.294 1.00 85.25 407 GLU A O 1
ATOM 3239 N N . SER A 1 408 ? 16.543 29.575 5.756 1.00 87.62 408 SER A N 1
ATOM 3240 C CA . SER A 1 408 ? 16.365 30.756 4.903 1.00 87.62 408 SER A CA 1
ATOM 3241 C C . SER A 1 408 ? 16.285 30.405 3.415 1.00 87.62 408 SER A C 1
ATOM 3243 O O . SER A 1 408 ? 15.580 31.082 2.670 1.00 87.62 408 SER A O 1
ATOM 3245 N N . GLU A 1 409 ? 16.958 29.337 2.985 1.00 89.31 409 GLU A N 1
ATOM 3246 C CA . GLU A 1 409 ? 16.910 28.845 1.612 1.00 89.31 409 GLU A CA 1
ATOM 3247 C C . GLU A 1 409 ? 15.623 28.053 1.354 1.00 89.31 409 GLU A C 1
ATOM 3249 O O . GLU A 1 409 ? 14.831 28.413 0.476 1.00 89.31 409 GLU A O 1
ATOM 3254 N N . TRP A 1 410 ? 15.367 26.996 2.136 1.00 90.00 410 TRP A N 1
ATOM 3255 C CA . TRP A 1 410 ? 14.270 26.077 1.829 1.00 90.00 410 TRP A CA 1
ATOM 3256 C C . TRP A 1 410 ? 12.885 26.655 2.102 1.00 90.00 410 TRP A C 1
ATOM 3258 O O . TRP A 1 410 ? 11.906 26.159 1.537 1.00 90.00 410 TRP A O 1
ATOM 3268 N N . LYS A 1 411 ? 12.763 27.704 2.930 1.00 89.69 411 LYS A N 1
ATOM 3269 C CA . LYS A 1 411 ? 11.485 28.401 3.156 1.00 89.69 411 LYS A CA 1
ATOM 3270 C C . LYS A 1 411 ? 10.879 28.960 1.874 1.00 89.69 411 LYS A C 1
ATOM 3272 O O . LYS A 1 411 ? 9.660 29.088 1.811 1.00 89.69 411 LYS A O 1
ATOM 3277 N N . ASN A 1 412 ? 11.699 29.223 0.860 1.00 88.94 412 ASN A N 1
ATOM 3278 C CA . ASN A 1 412 ? 11.254 29.729 -0.437 1.00 88.94 412 ASN A CA 1
ATOM 3279 C C . ASN A 1 412 ? 10.842 28.615 -1.412 1.00 88.94 412 ASN A C 1
ATOM 3281 O O . ASN A 1 412 ? 10.303 28.901 -2.477 1.00 88.94 412 ASN A O 1
ATOM 3285 N N . TRP A 1 413 ? 11.082 27.343 -1.079 1.00 91.38 413 TRP A N 1
ATOM 3286 C CA . TRP A 1 413 ? 10.721 26.215 -1.940 1.00 91.38 413 TRP A CA 1
ATOM 3287 C C . TRP A 1 413 ? 9.236 25.892 -1.799 1.00 91.38 413 TRP A C 1
ATOM 3289 O O . TRP A 1 413 ? 8.714 25.837 -0.686 1.00 91.38 413 TRP A O 1
ATOM 3299 N N . ASN A 1 414 ? 8.550 25.618 -2.907 1.00 88.94 414 ASN A N 1
ATOM 3300 C CA . ASN A 1 414 ? 7.113 25.342 -2.898 1.00 88.94 414 ASN A CA 1
ATOM 3301 C C . ASN A 1 414 ? 6.835 23.879 -2.534 1.00 88.94 414 ASN A C 1
ATOM 3303 O O . ASN A 1 414 ? 6.745 23.013 -3.402 1.00 88.94 414 ASN A O 1
ATOM 3307 N N . TRP A 1 415 ? 6.712 23.604 -1.236 1.00 91.69 415 TRP A N 1
ATOM 3308 C CA . TRP A 1 415 ? 6.341 22.289 -0.710 1.00 91.69 415 TRP A CA 1
ATOM 3309 C C . TRP A 1 415 ? 5.002 22.399 -0.004 1.00 91.69 415 TRP A C 1
ATOM 3311 O O . TRP A 1 415 ? 4.872 23.106 1.001 1.00 91.69 415 TRP A O 1
ATOM 3321 N N . ARG A 1 416 ? 3.998 21.714 -0.545 1.00 87.81 416 ARG A N 1
ATOM 3322 C CA . ARG A 1 416 ? 2.600 21.846 -0.125 1.00 87.81 416 ARG A CA 1
ATOM 3323 C C . ARG A 1 416 ? 2.034 20.482 0.237 1.00 87.81 416 ARG A C 1
ATOM 3325 O O . ARG A 1 416 ? 2.366 19.492 -0.408 1.00 87.81 416 ARG A O 1
ATOM 3332 N N . SER A 1 417 ? 1.185 20.458 1.257 1.00 88.06 417 SER A N 1
ATOM 3333 C CA . SER A 1 417 ? 0.472 19.268 1.714 1.00 88.06 417 SER A CA 1
ATOM 3334 C C . SER A 1 417 ? -1.019 19.581 1.824 1.00 88.06 417 SER A C 1
ATOM 3336 O O . SER A 1 417 ? -1.410 20.524 2.512 1.00 88.06 417 SER A O 1
ATOM 3338 N N . GLU A 1 418 ? -1.859 18.802 1.141 1.00 84.25 418 GLU A N 1
ATOM 3339 C CA . GLU A 1 418 ? -3.320 18.930 1.201 1.00 84.25 418 GLU A CA 1
ATOM 3340 C C . GLU A 1 418 ? -3.976 17.548 1.289 1.00 84.25 418 GLU A C 1
ATOM 3342 O O . GLU A 1 418 ? -3.638 16.634 0.542 1.00 84.25 418 GLU A O 1
ATOM 3347 N N . LYS A 1 419 ? -4.969 17.386 2.171 1.00 82.31 419 LYS A N 1
ATOM 3348 C CA . LYS A 1 419 ? -5.718 16.125 2.374 1.00 82.31 419 LYS A CA 1
ATOM 3349 C C . LYS A 1 419 ? -4.874 14.910 2.795 1.00 82.31 419 LYS A C 1
ATOM 3351 O O . LYS A 1 419 ? -5.420 13.804 2.843 1.00 82.31 419 LYS A O 1
ATOM 3356 N N . ASP A 1 420 ? -3.591 15.099 3.085 1.00 85.25 420 ASP A N 1
ATOM 3357 C CA . ASP A 1 420 ? -2.724 14.062 3.635 1.00 85.25 420 ASP A CA 1
ATOM 3358 C C . ASP A 1 420 ? -3.179 13.655 5.042 1.00 85.25 420 ASP A C 1
ATOM 3360 O O . ASP A 1 420 ? -3.781 14.441 5.778 1.00 85.25 420 ASP A O 1
ATOM 3364 N N . VAL A 1 421 ? -2.880 12.414 5.417 1.00 83.88 421 VAL A N 1
ATOM 3365 C CA . VAL A 1 421 ? -3.102 11.895 6.767 1.00 83.88 421 VAL A CA 1
ATOM 3366 C C . VAL A 1 421 ? -1.777 11.507 7.379 1.00 83.88 421 VAL A C 1
ATOM 3368 O O . VAL A 1 421 ? -1.032 10.712 6.812 1.00 83.88 421 VAL A O 1
ATOM 3371 N N . PHE A 1 422 ? -1.526 12.034 8.570 1.00 84.94 422 PHE A N 1
ATOM 3372 C CA . PHE A 1 422 ? -0.323 11.776 9.340 1.00 84.94 422 PHE A CA 1
ATOM 3373 C C . PHE A 1 422 ? -0.674 11.004 10.607 1.00 84.94 422 PHE A C 1
ATOM 3375 O O . PHE A 1 422 ? -1.596 11.366 11.336 1.00 84.94 422 PHE A O 1
ATOM 3382 N N . MET A 1 423 ? 0.050 9.920 10.854 1.00 81.25 423 MET A N 1
ATOM 3383 C CA . MET A 1 423 ? -0.140 9.022 11.986 1.00 81.25 423 MET A CA 1
ATOM 3384 C C . MET A 1 423 ? 1.191 8.825 12.708 1.00 81.25 423 MET A C 1
ATOM 3386 O O . MET A 1 423 ? 2.260 8.895 12.097 1.00 81.25 423 MET A O 1
ATOM 3390 N N . ASN A 1 424 ? 1.115 8.551 14.012 1.00 79.38 424 ASN A N 1
ATOM 3391 C CA . ASN A 1 424 ? 2.274 8.292 14.868 1.00 79.38 424 ASN A CA 1
ATOM 3392 C C . ASN A 1 424 ? 3.318 9.430 14.859 1.00 79.38 424 ASN A C 1
ATOM 3394 O O . ASN A 1 424 ? 4.511 9.195 14.697 1.00 79.38 424 ASN A O 1
ATOM 3398 N N . ASN A 1 425 ? 2.853 10.677 14.995 1.00 80.38 425 ASN A N 1
ATOM 3399 C CA . ASN A 1 425 ? 3.672 11.900 14.964 1.00 80.38 425 ASN A CA 1
ATOM 3400 C C . ASN A 1 425 ? 4.394 12.180 13.636 1.00 80.38 425 ASN A C 1
ATOM 3402 O O . ASN A 1 425 ? 5.293 13.021 13.592 1.00 80.38 425 ASN A O 1
ATOM 3406 N N . ALA A 1 426 ? 3.993 11.528 12.540 1.00 84.69 426 ALA A N 1
ATOM 3407 C CA . ALA A 1 426 ? 4.358 12.017 11.218 1.00 84.69 426 ALA A CA 1
ATOM 3408 C C . ALA A 1 426 ? 3.876 13.472 11.051 1.00 84.69 426 ALA A C 1
ATOM 3410 O O . ALA A 1 426 ? 2.847 13.876 11.594 1.00 84.69 426 ALA A O 1
ATOM 3411 N N . TYR A 1 427 ? 4.621 14.263 10.292 1.00 86.12 427 TYR A N 1
ATOM 3412 C CA . TYR A 1 427 ? 4.250 15.621 9.913 1.00 86.12 427 TYR A CA 1
ATOM 3413 C C . TYR A 1 427 ? 4.854 15.926 8.545 1.00 86.12 427 TYR A C 1
ATOM 3415 O O . TYR A 1 427 ? 5.729 15.200 8.083 1.00 86.12 427 TYR A O 1
ATOM 3423 N N . PHE A 1 428 ? 4.408 17.014 7.923 1.00 88.56 428 PHE A N 1
ATOM 3424 C CA . PHE A 1 428 ? 5.000 17.551 6.702 1.00 88.56 428 PHE A CA 1
ATOM 3425 C C . PHE A 1 428 ? 5.256 19.043 6.895 1.00 88.56 428 PHE A C 1
ATOM 3427 O O . PHE A 1 428 ? 4.331 19.802 7.207 1.00 88.56 428 PHE A O 1
ATOM 3434 N N . ARG A 1 429 ? 6.506 19.489 6.728 1.00 89.75 429 ARG A N 1
ATOM 3435 C CA . ARG A 1 429 ? 6.841 20.916 6.854 1.00 89.75 429 ARG A CA 1
ATOM 3436 C C . ARG A 1 429 ? 6.580 21.614 5.532 1.00 89.75 429 ARG A C 1
ATOM 3438 O O . ARG A 1 429 ? 7.353 21.485 4.588 1.00 89.75 429 ARG A O 1
ATOM 3445 N N . GLN A 1 430 ? 5.484 22.362 5.469 1.00 90.19 430 GLN A N 1
ATOM 3446 C CA . GLN A 1 430 ? 5.155 23.178 4.303 1.00 90.19 430 GLN A CA 1
ATOM 3447 C C . GLN A 1 430 ? 6.052 24.420 4.213 1.00 90.19 430 GLN A C 1
ATOM 3449 O O . GLN A 1 430 ? 6.535 24.931 5.222 1.00 90.19 430 GLN A O 1
ATOM 3454 N N . SER A 1 431 ? 6.258 24.914 2.996 1.00 90.31 431 SER A N 1
ATOM 3455 C CA . SER A 1 431 ? 7.055 26.112 2.709 1.00 90.31 431 SER A CA 1
ATOM 3456 C C . SER A 1 431 ? 6.638 26.746 1.382 1.00 90.31 431 SER A C 1
ATOM 3458 O O . SER A 1 431 ? 5.779 26.215 0.670 1.00 90.31 431 SER A O 1
ATOM 3460 N N . GLY A 1 432 ? 7.259 27.872 1.043 1.00 88.06 432 GLY A N 1
ATOM 3461 C CA . GLY A 1 432 ? 6.931 28.653 -0.137 1.00 88.06 432 GLY A CA 1
ATOM 3462 C C . GLY A 1 432 ? 5.708 29.526 0.107 1.00 88.06 432 GLY A C 1
ATOM 3463 O O . GLY A 1 432 ? 5.333 29.813 1.246 1.00 88.06 432 GLY A O 1
ATOM 3464 N N . ASN A 1 433 ? 5.071 29.968 -0.971 1.00 79.62 433 ASN A N 1
ATOM 3465 C CA . ASN A 1 433 ? 3.967 30.916 -0.882 1.00 79.62 433 ASN A CA 1
ATOM 3466 C C . ASN A 1 433 ? 2.739 30.287 -0.159 1.00 79.62 433 ASN A C 1
ATOM 3468 O O . ASN A 1 433 ? 2.175 29.306 -0.643 1.00 79.62 433 ASN A O 1
ATOM 3472 N N . PRO A 1 434 ? 2.266 30.820 0.990 1.00 66.44 434 PRO A N 1
ATOM 3473 C CA . PRO A 1 434 ? 1.107 30.281 1.710 1.00 66.44 434 PRO A CA 1
ATOM 3474 C C . PRO A 1 434 ? -0.219 30.541 0.988 1.00 66.44 434 PRO A C 1
ATOM 3476 O O . PRO A 1 434 ? -1.140 29.731 1.098 1.00 66.44 434 PRO A O 1
ATOM 3479 N N . HIS A 1 435 ? -0.284 31.616 0.202 1.00 61.56 435 HIS A N 1
ATOM 3480 C CA . HIS A 1 435 ? -1.376 31.941 -0.713 1.00 61.56 435 HIS A CA 1
ATOM 3481 C C . HIS A 1 435 ? -1.181 31.328 -2.093 1.00 61.56 435 HIS A C 1
ATOM 3483 O O . HIS A 1 435 ? -1.919 31.674 -3.014 1.00 61.56 435 HIS A O 1
ATOM 3489 N N . PHE A 1 436 ? -0.220 30.410 -2.232 1.00 59.88 436 PHE A N 1
ATOM 3490 C CA . PHE A 1 436 ? -0.135 29.533 -3.381 1.00 59.88 436 PHE A CA 1
ATOM 3491 C C . PHE A 1 436 ? -1.454 28.767 -3.490 1.00 59.88 436 PHE A C 1
ATOM 3493 O O . PHE A 1 436 ? -1.692 27.771 -2.798 1.00 59.88 436 PHE A O 1
ATOM 3500 N N . LYS A 1 437 ? -2.343 29.317 -4.311 1.00 52.03 437 LYS A N 1
ATOM 3501 C CA . LYS A 1 437 ? -3.578 28.720 -4.780 1.00 52.03 437 LYS A CA 1
ATOM 3502 C C . LYS A 1 437 ? -3.265 28.241 -6.184 1.00 52.03 437 LYS A C 1
ATOM 3504 O O . LYS A 1 437 ? -2.780 29.027 -6.990 1.00 52.03 437 LYS A O 1
ATOM 3509 N N . CYS A 1 438 ? -3.557 26.977 -6.464 1.00 52.34 438 CYS A N 1
ATOM 3510 C CA . CYS A 1 438 ? -3.678 26.513 -7.840 1.00 52.34 438 CYS A CA 1
ATOM 3511 C C . CYS A 1 438 ? -4.734 27.423 -8.493 1.00 52.34 438 CYS A C 1
ATOM 3513 O O . CYS A 1 438 ? -5.901 27.374 -8.099 1.00 52.34 438 CYS A O 1
ATOM 3515 N N . SER A 1 439 ? -4.310 28.377 -9.327 1.00 39.72 439 SER A N 1
ATOM 3516 C CA . SER A 1 439 ? -5.151 29.505 -9.755 1.00 39.72 439 SER A CA 1
ATOM 3517 C C . SER A 1 439 ? -6.239 29.091 -10.738 1.00 39.72 439 SER A C 1
ATOM 3519 O O . SER A 1 439 ? -7.182 29.852 -10.949 1.00 39.72 439 SER A O 1
ATOM 3521 N N . HIS A 1 440 ? -6.171 27.877 -11.278 1.00 37.50 440 HIS A N 1
ATOM 3522 C CA . HIS A 1 440 ? -7.130 27.333 -12.230 1.00 37.50 440 HIS A CA 1
ATOM 3523 C C . HIS A 1 440 ? -7.689 25.980 -11.748 1.00 37.50 440 HIS A C 1
ATOM 3525 O O . HIS A 1 440 ? -7.216 25.408 -10.768 1.00 37.50 440 HIS A O 1
ATOM 3531 N N . SER A 1 441 ? -8.849 25.614 -12.297 1.00 37.81 441 SER A N 1
ATOM 3532 C CA . SER A 1 441 ? -9.985 24.963 -11.625 1.00 37.81 441 SER A CA 1
ATOM 3533 C C . SER A 1 441 ? -9.699 23.678 -10.805 1.00 37.81 441 SER A C 1
ATOM 3535 O O . SER A 1 441 ? -8.720 22.960 -10.943 1.00 37.81 441 SER A O 1
ATOM 3537 N N . ARG A 1 442 ? -10.615 23.301 -9.908 1.00 43.22 442 ARG A N 1
ATOM 3538 C CA . ARG A 1 442 ? -10.510 22.068 -9.091 1.00 43.22 442 ARG A CA 1
ATOM 3539 C C . ARG A 1 442 ? -10.641 20.755 -9.890 1.00 43.22 442 ARG A C 1
ATOM 3541 O O . ARG A 1 442 ? -10.719 19.687 -9.278 1.00 43.22 442 ARG A O 1
ATOM 3548 N N . GLN A 1 443 ? -10.722 20.814 -11.218 1.00 38.53 443 GLN A N 1
ATOM 3549 C CA . GLN A 1 443 ? -10.869 19.650 -12.099 1.00 38.53 443 GLN A CA 1
ATOM 3550 C C . GLN A 1 443 ? -9.508 19.063 -12.528 1.00 38.53 443 GLN A C 1
ATOM 3552 O O . GLN A 1 443 ? -9.477 17.920 -12.985 1.00 38.53 443 GLN A O 1
ATOM 3557 N N . GLN A 1 444 ? -8.416 19.767 -12.177 1.00 46.91 444 GLN A N 1
ATOM 3558 C CA . GLN A 1 444 ? -7.152 19.778 -12.904 1.00 46.91 444 GLN A CA 1
ATOM 3559 C C . GLN A 1 444 ? -5.995 18.908 -12.389 1.00 46.91 444 GLN A C 1
ATOM 3561 O O . GLN A 1 444 ? -4.859 19.090 -12.799 1.00 46.91 444 GLN A O 1
ATOM 3566 N N . MET A 1 445 ? -6.239 17.965 -11.475 1.00 60.41 445 MET A N 1
ATOM 3567 C CA . MET A 1 445 ? -5.216 17.017 -11.011 1.00 60.41 445 MET A CA 1
ATOM 3568 C C . MET A 1 445 ? -5.774 15.596 -10.916 1.00 60.41 445 MET A C 1
ATOM 3570 O O . MET A 1 445 ? -6.995 15.435 -10.873 1.00 60.41 445 MET A O 1
ATOM 3574 N N . ILE A 1 446 ? -4.913 14.559 -10.795 1.00 70.69 446 ILE A N 1
ATOM 3575 C CA . ILE A 1 446 ? -5.346 13.263 -10.244 1.00 70.69 446 ILE A CA 1
ATOM 3576 C C . ILE A 1 446 ? -6.072 13.619 -8.959 1.00 70.69 446 ILE A C 1
ATOM 3578 O O . ILE A 1 446 ? -5.431 14.046 -8.000 1.00 70.69 446 ILE A O 1
ATOM 3582 N N . LYS A 1 447 ? -7.406 13.523 -8.985 1.00 72.62 447 LYS A N 1
ATOM 3583 C CA . LYS A 1 447 ? -8.235 14.147 -7.963 1.00 72.62 447 LYS A CA 1
ATOM 3584 C C . LYS A 1 447 ? -7.886 13.502 -6.631 1.00 72.62 447 LYS A C 1
ATOM 3586 O O . LYS A 1 447 ? -8.224 12.326 -6.442 1.00 72.62 447 LYS A O 1
ATOM 3591 N N . PRO A 1 448 ? -7.227 14.234 -5.717 1.00 75.38 448 PRO A N 1
ATOM 3592 C CA . PRO A 1 448 ? -6.707 13.606 -4.530 1.00 75.38 448 PRO A CA 1
ATOM 3593 C C . PRO A 1 448 ? -7.884 13.215 -3.654 1.00 75.38 448 PRO A C 1
ATOM 3595 O O . PRO A 1 448 ? -8.695 14.051 -3.236 1.00 75.38 448 PRO A O 1
ATOM 3598 N N . LYS A 1 449 ? -7.999 11.914 -3.391 1.00 79.19 449 LYS A N 1
ATOM 3599 C CA . LYS A 1 449 ? -8.861 11.438 -2.312 1.00 79.19 449 LYS A CA 1
ATOM 3600 C C . LYS A 1 449 ? -8.210 11.791 -0.980 1.00 79.19 449 LYS A C 1
ATOM 3602 O O . LYS A 1 449 ? -7.009 12.015 -0.917 1.00 79.19 449 LYS A O 1
ATOM 3607 N N . ASN A 1 450 ? -8.996 11.838 0.085 1.00 77.69 450 ASN A N 1
ATOM 3608 C CA . ASN A 1 450 ? -8.444 12.003 1.426 1.00 77.69 450 ASN A CA 1
ATOM 3609 C C . ASN A 1 450 ? -7.485 10.841 1.761 1.00 77.69 450 ASN A C 1
ATOM 3611 O O . ASN A 1 450 ? -7.795 9.701 1.413 1.00 77.69 450 ASN A O 1
ATOM 3615 N N . GLY A 1 451 ? -6.370 11.113 2.448 1.00 68.56 451 GLY A N 1
ATOM 3616 C CA . GLY A 1 451 ? -5.379 10.111 2.861 1.00 68.56 451 GLY A CA 1
ATOM 3617 C C . GLY A 1 451 ? -5.949 8.935 3.659 1.00 68.56 451 GLY A C 1
ATOM 3618 O O . GLY A 1 451 ? -5.451 7.816 3.547 1.00 68.56 451 GLY A O 1
ATOM 3619 N N . VAL A 1 452 ? -7.074 9.121 4.365 1.00 68.19 452 VAL A N 1
ATOM 3620 C CA . VAL A 1 452 ? -7.804 8.019 5.019 1.00 68.19 452 VAL A CA 1
ATOM 3621 C C . VAL A 1 452 ? -8.239 6.962 3.997 1.00 68.19 452 VAL A C 1
ATOM 3623 O O . VAL A 1 452 ? -8.209 5.772 4.289 1.00 68.19 452 VAL A O 1
ATOM 3626 N N . MET A 1 453 ? -8.602 7.366 2.776 1.00 65.69 453 MET A N 1
ATOM 3627 C CA . MET A 1 453 ? -9.074 6.461 1.722 1.00 65.69 453 MET A CA 1
ATOM 3628 C C . MET A 1 453 ? -7.955 5.636 1.088 1.00 65.69 453 MET A C 1
ATOM 3630 O O . MET A 1 453 ? -8.256 4.689 0.365 1.00 65.69 453 MET A O 1
ATOM 3634 N N . VAL A 1 454 ? -6.684 5.948 1.359 1.00 59.50 454 VAL A N 1
ATOM 3635 C CA . VAL A 1 454 ? -5.552 5.187 0.819 1.00 59.50 454 VAL A CA 1
ATOM 3636 C C . VAL A 1 454 ? -5.561 3.734 1.328 1.00 59.50 454 VAL A C 1
ATOM 3638 O O . VAL A 1 454 ? -5.185 2.821 0.597 1.00 59.50 454 VAL A O 1
ATOM 3641 N N . SER A 1 455 ? -6.105 3.468 2.530 1.00 49.28 455 SER A N 1
ATOM 3642 C CA . SER A 1 455 ? -6.280 2.093 3.066 1.00 49.28 455 SER A CA 1
ATOM 3643 C C . SER A 1 455 ? -7.306 1.311 2.264 1.00 49.28 455 SER A C 1
ATOM 3645 O O . SER A 1 455 ? -7.213 0.094 2.160 1.00 49.28 455 SER A O 1
ATOM 3647 N N . VAL A 1 456 ? -8.272 2.019 1.683 1.00 38.06 456 VAL A N 1
ATOM 3648 C CA . VAL A 1 456 ? -9.325 1.461 0.842 1.00 38.06 456 VAL A CA 1
ATOM 3649 C C . VAL A 1 456 ? -8.844 1.338 -0.604 1.00 38.06 456 VAL A C 1
ATOM 3651 O O . VAL A 1 456 ? -9.275 0.419 -1.292 1.00 38.06 456 VAL A O 1
ATOM 3654 N N . SER A 1 457 ? -7.946 2.222 -1.071 1.00 32.66 457 SER A N 1
ATOM 3655 C CA . SER A 1 457 ? -7.521 2.249 -2.475 1.00 32.66 457 SER A CA 1
ATOM 3656 C C . SER A 1 457 ? -6.338 1.349 -2.842 1.00 32.66 457 SER A C 1
ATOM 3658 O O . SER A 1 457 ? -6.180 0.999 -4.008 1.00 32.66 457 SER A O 1
ATOM 3660 N N . LEU A 1 458 ? -5.503 0.972 -1.869 1.00 37.75 458 LEU A N 1
ATOM 3661 C CA . LEU A 1 458 ? -4.392 0.026 -2.069 1.00 37.75 458 LEU A CA 1
ATOM 3662 C C . LEU A 1 458 ? -4.753 -1.417 -1.691 1.00 37.75 458 LEU A C 1
ATOM 3664 O O . LEU A 1 458 ? -4.017 -2.349 -2.013 1.00 37.75 458 LEU A O 1
ATOM 3668 N N . ALA A 1 459 ? -5.915 -1.613 -1.065 1.00 31.30 459 ALA A N 1
ATOM 3669 C CA . ALA A 1 459 ? -6.450 -2.919 -0.688 1.00 31.30 459 ALA A CA 1
ATOM 3670 C C . ALA A 1 459 ? -6.951 -3.769 -1.879 1.00 31.30 459 ALA A C 1
ATOM 3672 O O . ALA A 1 459 ? -7.407 -4.891 -1.670 1.00 31.30 459 ALA A O 1
ATOM 3673 N N . ASP A 1 460 ? -6.846 -3.282 -3.123 1.00 32.78 460 ASP A N 1
ATOM 3674 C CA . ASP A 1 460 ? -7.180 -4.050 -4.337 1.00 32.78 460 ASP A CA 1
ATOM 3675 C C . ASP A 1 460 ? -6.030 -4.919 -4.878 1.00 32.78 460 ASP A C 1
ATOM 3677 O O . ASP A 1 460 ? -6.178 -5.624 -5.881 1.00 32.78 460 ASP A O 1
ATOM 3681 N N . ASN A 1 461 ? -4.891 -4.941 -4.188 1.00 30.67 461 ASN A N 1
ATOM 3682 C CA . ASN A 1 461 ? -3.874 -5.970 -4.367 1.00 30.67 461 ASN A CA 1
ATOM 3683 C C . ASN A 1 461 ? -4.288 -7.208 -3.557 1.00 30.67 461 ASN A C 1
ATOM 3685 O O . ASN A 1 461 ? -4.139 -7.232 -2.343 1.00 30.67 461 ASN A O 1
ATOM 3689 N N . ASN A 1 462 ? -4.869 -8.205 -4.234 1.00 27.17 462 ASN A N 1
ATOM 3690 C CA . ASN A 1 462 ? -5.474 -9.400 -3.629 1.00 27.17 462 ASN A CA 1
ATOM 3691 C C . ASN A 1 462 ? -4.714 -9.992 -2.432 1.00 27.17 462 ASN A C 1
ATOM 3693 O O . ASN A 1 462 ? -3.711 -10.671 -2.617 1.00 27.17 462 ASN A O 1
ATOM 3697 N N . GLU A 1 463 ? -5.346 -9.928 -1.267 1.00 23.11 463 GLU A N 1
ATOM 3698 C CA . GLU A 1 463 ? -5.838 -11.121 -0.579 1.00 23.11 463 GLU A CA 1
ATOM 3699 C C . GLU A 1 463 ? -7.302 -10.847 -0.187 1.00 23.11 463 GLU A C 1
ATOM 3701 O O . GLU A 1 463 ? -7.683 -9.704 0.069 1.00 23.11 463 GLU A O 1
ATOM 3706 N N . GLU A 1 464 ? -8.163 -11.872 -0.248 1.00 26.25 464 GLU A N 1
ATOM 3707 C CA . GLU A 1 464 ? -9.554 -11.810 0.232 1.00 26.25 464 GLU A CA 1
ATOM 3708 C C . GLU A 1 464 ? -9.631 -11.006 1.529 1.00 26.25 464 GLU A C 1
ATOM 3710 O O . GLU A 1 464 ? -8.835 -11.306 2.409 1.00 26.25 464 GLU A O 1
ATOM 3715 N N . LYS A 1 465 ? -10.574 -10.052 1.657 1.00 28.56 465 LYS A N 1
ATOM 3716 C CA . LYS A 1 465 ? -10.865 -9.280 2.888 1.00 28.56 465 LYS A CA 1
ATOM 3717 C C . LYS A 1 465 ? -10.373 -10.001 4.153 1.00 28.56 465 LYS A C 1
ATOM 3719 O O . LYS A 1 465 ? -11.038 -10.898 4.670 1.00 28.56 465 LYS A O 1
ATOM 3724 N N . SER A 1 466 ? -9.169 -9.619 4.559 1.00 30.53 466 SER A N 1
ATOM 3725 C CA . SER A 1 466 ? -8.380 -10.200 5.633 1.00 30.53 466 SER A CA 1
ATOM 3726 C C . SER A 1 466 ? -7.260 -9.211 5.906 1.00 30.53 466 SER A C 1
ATOM 3728 O O . SER A 1 466 ? -6.164 -9.333 5.362 1.00 30.53 466 SER A O 1
ATOM 3730 N N . THR A 1 467 ? -7.530 -8.181 6.698 1.00 32.31 467 THR A N 1
ATOM 3731 C CA . THR A 1 467 ? -6.428 -7.383 7.235 1.00 32.31 467 THR A CA 1
ATOM 3732 C C . THR A 1 467 ? -5.567 -8.290 8.133 1.00 32.31 467 THR A C 1
ATOM 3734 O O . THR A 1 467 ? -6.103 -9.131 8.858 1.00 32.31 467 THR A O 1
ATOM 3737 N N . ASP A 1 468 ? -4.246 -8.134 8.002 1.00 35.41 468 ASP A N 1
ATOM 3738 C CA . ASP A 1 468 ? -3.147 -8.771 8.752 1.00 35.41 468 ASP A CA 1
ATOM 3739 C C . ASP A 1 468 ? -2.807 -10.242 8.464 1.00 35.41 468 ASP A C 1
ATOM 3741 O O . ASP A 1 468 ? -3.059 -11.151 9.254 1.00 35.41 468 ASP A O 1
ATOM 3745 N N . LEU A 1 469 ? -2.094 -10.467 7.356 1.00 32.72 469 LEU A N 1
ATOM 3746 C CA . LEU A 1 469 ? -1.628 -11.787 6.935 1.00 32.72 469 LEU A CA 1
ATOM 3747 C C . LEU A 1 469 ? -0.195 -12.057 7.410 1.00 32.72 469 LEU A C 1
ATOM 3749 O O . LEU A 1 469 ? 0.796 -11.731 6.759 1.00 32.72 469 LEU A O 1
ATOM 3753 N N . LYS A 1 470 ? -0.097 -12.709 8.571 1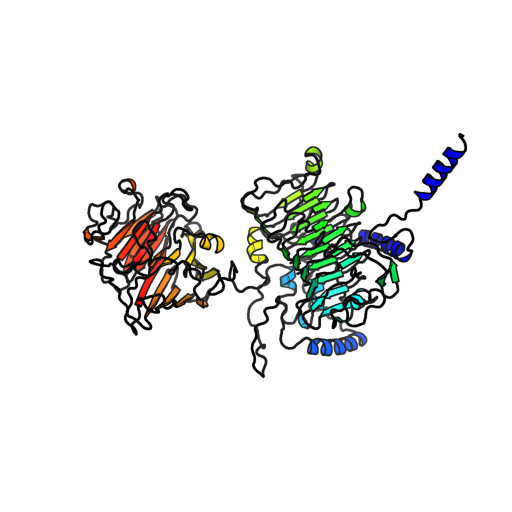.00 38.22 470 LYS A N 1
ATOM 3754 C CA . LYS A 1 470 ? 1.082 -13.466 9.019 1.00 38.22 470 LYS A CA 1
ATOM 3755 C C . LYS A 1 470 ? 0.727 -14.959 9.011 1.00 38.22 470 LYS A C 1
ATOM 3757 O O . LYS A 1 470 ? -0.346 -15.360 9.459 1.00 38.22 470 LYS A O 1
ATOM 3762 N N . LYS A 1 471 ? 1.625 -15.793 8.481 1.00 32.44 471 LYS A N 1
ATOM 3763 C CA . LYS A 1 471 ? 1.487 -17.258 8.461 1.00 32.44 471 LYS A CA 1
ATOM 3764 C C . LYS A 1 471 ? 1.920 -17.793 9.831 1.00 32.44 471 LYS A C 1
ATOM 3766 O O . LYS A 1 471 ? 3.090 -17.668 10.181 1.00 32.44 471 LYS A O 1
ATOM 3771 N N . PHE A 1 472 ? 1.005 -18.378 10.600 1.00 43.69 472 PHE A N 1
ATOM 3772 C CA . PHE A 1 472 ? 1.306 -18.992 11.900 1.00 43.69 472 PHE A CA 1
ATOM 3773 C C . PHE A 1 472 ? 1.008 -20.500 11.860 1.00 43.69 472 PHE A C 1
ATOM 3775 O O . PHE A 1 472 ? 0.250 -20.971 11.007 1.00 43.69 472 PHE A O 1
ATOM 3782 N N . LYS A 1 473 ? 1.587 -21.288 12.780 1.00 35.59 473 LYS A N 1
ATOM 3783 C CA . LYS A 1 473 ? 1.184 -22.696 12.966 1.00 35.59 473 LYS A CA 1
ATOM 3784 C C . LYS A 1 473 ? -0.321 -22.731 13.283 1.00 35.59 473 LYS A C 1
ATOM 3786 O O . LYS A 1 473 ? -0.722 -22.250 14.334 1.00 35.59 473 LYS A O 1
ATOM 3791 N N . GLY A 1 474 ? -1.137 -23.271 12.373 1.00 44.75 474 GLY A N 1
ATOM 3792 C CA . GLY A 1 474 ? -2.597 -23.390 12.531 1.00 44.75 474 GLY A CA 1
ATOM 3793 C C . GLY A 1 474 ? -3.441 -22.641 11.492 1.00 44.75 474 GLY A C 1
ATOM 3794 O O . GLY A 1 474 ? -4.637 -22.901 11.403 1.00 44.75 474 GLY A O 1
ATOM 3795 N N . GLY A 1 475 ? -2.845 -21.772 10.667 1.00 56.81 475 GLY A N 1
ATOM 3796 C CA . GLY A 1 475 ? -3.544 -21.123 9.556 1.00 56.81 475 GLY A CA 1
ATOM 3797 C C . GLY A 1 475 ? -3.198 -19.649 9.383 1.00 56.81 475 GLY A C 1
ATOM 3798 O O . GLY A 1 475 ? -2.173 -19.154 9.851 1.00 56.81 475 GLY A O 1
ATOM 3799 N N . THR A 1 476 ? -4.074 -18.963 8.663 1.00 68.31 476 THR A N 1
ATOM 3800 C CA . THR A 1 476 ? -3.907 -17.577 8.246 1.00 68.31 476 THR A CA 1
ATOM 3801 C C . THR A 1 476 ? -4.771 -16.669 9.120 1.00 68.31 476 THR A C 1
ATOM 3803 O O . THR A 1 476 ? -5.976 -16.895 9.222 1.00 68.31 476 THR A O 1
ATOM 3806 N N . LEU A 1 477 ? -4.163 -15.671 9.761 1.00 74.00 477 LEU A N 1
ATOM 3807 C CA . LEU A 1 477 ? -4.840 -14.679 10.602 1.00 74.00 477 LEU A CA 1
ATOM 3808 C C . LEU A 1 477 ? -5.573 -13.647 9.724 1.00 74.00 477 LEU A C 1
ATOM 3810 O O . LEU A 1 477 ? -5.029 -13.249 8.699 1.00 74.00 477 LEU A O 1
ATOM 3814 N N . ARG A 1 478 ? -6.815 -13.283 10.063 1.00 78.12 478 ARG A N 1
ATOM 3815 C CA . ARG A 1 478 ? -7.702 -12.472 9.213 1.00 78.12 478 ARG A CA 1
ATOM 3816 C C . ARG A 1 478 ? -8.683 -11.635 10.033 1.00 78.12 478 ARG A C 1
ATOM 3818 O O . ARG A 1 478 ? -9.232 -12.138 11.014 1.00 78.12 478 ARG A O 1
ATOM 3825 N N . VAL A 1 479 ? -9.008 -10.429 9.559 1.00 84.94 479 VAL A N 1
ATOM 3826 C CA . VAL A 1 479 ? -10.205 -9.684 10.000 1.00 84.94 479 VAL A CA 1
ATOM 3827 C C . VAL A 1 479 ? -11.389 -9.926 9.074 1.00 84.94 479 VAL A C 1
ATOM 3829 O O . VAL A 1 479 ? -11.272 -9.892 7.851 1.00 84.94 479 VAL A O 1
ATOM 3832 N N . HIS A 1 480 ? -12.559 -10.098 9.673 1.00 91.19 480 HIS A N 1
ATOM 3833 C CA . HIS A 1 480 ? -13.839 -10.289 9.013 1.00 91.19 480 HIS A CA 1
ATOM 3834 C C . HIS A 1 480 ? -14.835 -9.228 9.470 1.00 91.19 480 HIS A C 1
ATOM 3836 O O . HIS A 1 480 ? -14.771 -8.761 10.597 1.00 91.19 480 HIS A O 1
ATOM 3842 N N . GLU A 1 481 ? -15.807 -8.887 8.629 1.00 94.69 481 GLU A N 1
ATOM 3843 C CA . GLU A 1 481 ? -16.835 -7.896 8.966 1.00 94.69 481 GLU A CA 1
ATOM 3844 C C . GLU A 1 481 ? -18.241 -8.469 8.752 1.00 94.69 481 GLU A C 1
ATOM 3846 O O . GLU A 1 481 ? -18.474 -9.238 7.810 1.00 94.69 481 GLU A O 1
ATOM 3851 N N . LEU A 1 482 ? -19.182 -8.082 9.613 1.00 95.44 482 LEU A N 1
ATOM 3852 C CA . LEU A 1 482 ? -20.620 -8.192 9.381 1.00 95.44 482 LEU A CA 1
ATOM 3853 C C . LEU A 1 482 ? -21.242 -6.799 9.391 1.00 95.44 482 LEU A C 1
ATOM 3855 O O . LEU A 1 482 ? -20.997 -6.025 10.313 1.00 95.44 482 LEU A O 1
ATOM 3859 N N . LYS A 1 483 ? -22.098 -6.507 8.409 1.00 93.62 483 LYS A N 1
ATOM 3860 C CA . LYS A 1 483 ? -22.808 -5.227 8.327 1.00 93.62 483 LYS A CA 1
ATOM 3861 C C . LYS A 1 483 ? -24.302 -5.416 8.094 1.00 93.62 483 LYS A C 1
ATOM 3863 O O . LYS A 1 483 ? -24.709 -6.138 7.178 1.00 93.62 483 LYS A O 1
ATOM 3868 N N . LYS A 1 484 ? -25.122 -4.742 8.906 1.00 93.50 484 LYS A N 1
ATOM 3869 C CA . LYS A 1 484 ? -26.579 -4.670 8.739 1.00 93.50 484 LYS A CA 1
ATOM 3870 C C . LYS A 1 484 ? -27.154 -3.419 9.401 1.00 93.50 484 LYS A C 1
ATOM 3872 O O . LYS A 1 484 ? -27.090 -3.291 10.620 1.00 93.50 484 LYS A O 1
ATOM 3877 N N . GLY A 1 485 ? -27.791 -2.559 8.606 1.00 90.50 485 GLY A N 1
ATOM 3878 C CA . GLY A 1 485 ? -28.354 -1.302 9.102 1.00 90.50 485 GLY A CA 1
ATOM 3879 C C . GLY A 1 485 ? -27.280 -0.474 9.806 1.00 90.50 485 GLY A C 1
ATOM 3880 O O . GLY A 1 485 ? -26.199 -0.274 9.251 1.00 90.50 485 GLY A O 1
ATOM 3881 N N . ASN A 1 486 ? -27.566 -0.086 11.046 1.00 92.88 486 ASN A N 1
ATOM 3882 C CA . ASN A 1 486 ? -26.692 0.736 11.881 1.00 92.88 486 ASN A CA 1
ATOM 3883 C C . ASN A 1 486 ? -25.548 -0.040 12.551 1.00 92.88 486 ASN A C 1
ATOM 3885 O O . ASN A 1 486 ? -24.675 0.579 13.146 1.00 92.88 486 ASN A O 1
ATOM 3889 N N . LEU A 1 487 ? -25.533 -1.375 12.462 1.00 94.50 487 LEU A N 1
ATOM 3890 C CA . LEU A 1 487 ? -24.478 -2.198 13.048 1.00 94.50 487 LEU A CA 1
ATOM 3891 C C . LEU A 1 487 ? -23.432 -2.594 12.012 1.00 94.50 487 LEU A C 1
ATOM 3893 O O . LEU A 1 487 ? -23.744 -3.243 11.005 1.00 94.50 487 LEU A O 1
ATOM 3897 N N . THR A 1 488 ? -22.176 -2.286 12.325 1.00 94.88 488 THR A N 1
ATOM 3898 C CA . THR A 1 488 ? -21.002 -2.864 11.663 1.00 94.88 488 THR A CA 1
ATOM 3899 C C . THR A 1 488 ? -20.108 -3.489 12.725 1.00 94.88 488 THR A C 1
ATOM 3901 O O . THR A 1 488 ? -19.708 -2.808 13.657 1.00 94.88 488 THR A O 1
ATOM 3904 N N . VAL A 1 489 ? -19.804 -4.780 12.602 1.00 95.56 489 VAL A N 1
ATOM 3905 C CA . VAL A 1 489 ? -18.995 -5.517 13.585 1.00 95.56 489 VAL A CA 1
ATOM 3906 C C . VAL A 1 489 ? -17.799 -6.134 12.880 1.00 95.56 489 VAL A C 1
ATOM 3908 O O . VAL A 1 489 ? -17.981 -6.842 11.885 1.00 95.56 489 VAL A O 1
ATOM 3911 N N . LYS A 1 490 ? -16.593 -5.884 13.391 1.00 93.88 490 LYS A N 1
ATOM 3912 C CA . LYS A 1 490 ? -15.351 -6.495 12.916 1.00 93.88 490 LYS A CA 1
ATOM 3913 C C . LYS A 1 490 ? -14.895 -7.581 13.881 1.00 93.88 490 LYS A C 1
ATOM 3915 O O . LYS A 1 490 ? -14.982 -7.431 15.098 1.00 93.88 490 LYS A O 1
ATOM 3920 N N . PHE A 1 491 ? -14.375 -8.660 13.321 1.00 93.69 491 PHE A N 1
ATOM 3921 C CA . PHE A 1 491 ? -13.926 -9.844 14.037 1.00 93.69 491 PHE A CA 1
ATOM 3922 C C . PHE A 1 491 ? -12.532 -10.241 13.578 1.00 93.69 491 PHE A C 1
ATOM 3924 O O . PHE A 1 491 ? -12.229 -10.056 12.407 1.00 93.69 491 PHE A O 1
ATOM 3931 N N . THR A 1 492 ? -11.744 -10.900 14.421 1.00 90.88 492 THR A N 1
ATOM 3932 C CA . THR A 1 492 ? -10.562 -11.657 13.980 1.00 90.88 492 THR A CA 1
ATOM 3933 C C . THR A 1 492 ? -10.728 -13.139 14.267 1.00 90.88 492 THR A C 1
ATOM 3935 O O . THR A 1 492 ? -11.386 -13.539 15.229 1.00 90.88 492 THR A O 1
ATOM 3938 N N . ASN A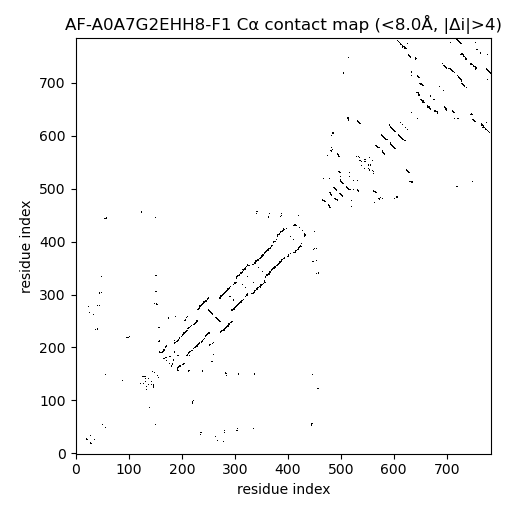 1 493 ? -10.141 -13.981 13.419 1.00 90.56 493 ASN A N 1
ATOM 3939 C CA . ASN A 1 493 ? -10.161 -15.420 13.636 1.00 90.56 493 ASN A CA 1
ATOM 3940 C C . ASN A 1 493 ? -9.195 -15.890 14.739 1.00 90.56 493 ASN A C 1
ATOM 3942 O O . ASN A 1 493 ? -9.322 -17.033 15.170 1.00 90.56 493 ASN A O 1
ATOM 3946 N N . ARG A 1 494 ? -8.302 -15.049 15.283 1.00 87.75 494 ARG A N 1
ATOM 3947 C CA . ARG A 1 494 ? -7.662 -15.352 16.579 1.00 87.75 494 ARG A CA 1
ATOM 3948 C C . ARG A 1 494 ? -8.683 -15.213 17.700 1.00 87.75 494 ARG A C 1
ATOM 3950 O O . ARG A 1 494 ? -9.342 -14.182 17.797 1.00 87.75 494 ARG A O 1
ATOM 3957 N N . GLY A 1 495 ? -8.855 -16.249 18.515 1.00 88.50 495 GLY A N 1
ATOM 3958 C CA . GLY A 1 495 ? -9.813 -16.232 19.627 1.00 88.50 495 GLY A CA 1
ATOM 3959 C C . GLY A 1 495 ? -11.292 -16.120 19.236 1.00 88.50 495 GLY A C 1
ATOM 3960 O O . GLY A 1 495 ? -12.125 -15.921 20.119 1.00 88.50 495 GLY A O 1
ATOM 3961 N N . ALA A 1 496 ? -11.626 -16.214 17.939 1.00 92.44 496 ALA A N 1
ATOM 3962 C CA . ALA A 1 496 ? -12.954 -15.892 17.403 1.00 92.44 496 ALA A CA 1
ATOM 3963 C C . ALA A 1 496 ? -13.478 -14.540 17.937 1.00 92.44 496 ALA A C 1
ATOM 3965 O O . ALA A 1 496 ? -14.591 -14.460 18.466 1.00 92.44 496 ALA A O 1
ATOM 3966 N N . SER A 1 497 ? -12.641 -13.503 17.856 1.00 91.50 497 SER A N 1
ATOM 3967 C CA . SER A 1 497 ? -12.768 -12.297 18.681 1.00 91.50 497 SER A C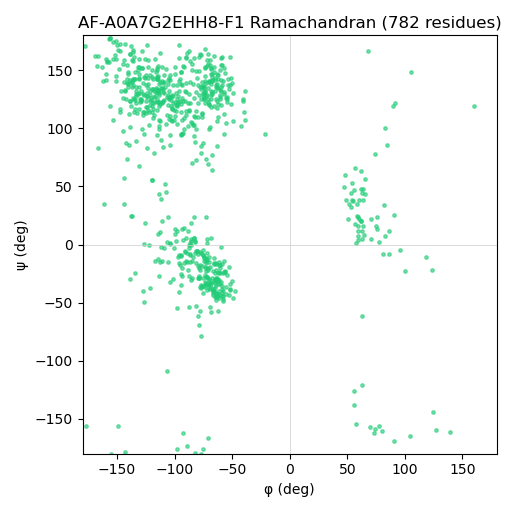A 1
ATOM 3968 C C . SER A 1 497 ? -13.545 -11.174 18.004 1.00 91.50 497 SER A C 1
ATOM 3970 O O . SER A 1 497 ? -13.439 -11.023 16.789 1.00 91.50 497 SER A O 1
ATOM 3972 N N . ILE A 1 498 ? -14.264 -10.352 18.775 1.00 93.25 498 ILE A N 1
ATOM 3973 C CA . ILE A 1 498 ? -14.774 -9.042 18.329 1.00 93.25 498 ILE A CA 1
ATOM 3974 C C . ILE A 1 498 ? -13.654 -8.014 18.496 1.00 93.25 498 ILE A C 1
ATOM 3976 O O . ILE A 1 498 ? -13.119 -7.876 19.587 1.00 93.25 498 ILE A O 1
ATOM 3980 N N . MET A 1 499 ? -13.316 -7.292 17.428 1.00 88.38 499 MET A N 1
ATOM 3981 C CA . MET A 1 499 ? -12.304 -6.225 17.465 1.00 88.38 499 MET A CA 1
ATOM 3982 C C . MET A 1 499 ? -12.907 -4.826 17.521 1.00 88.38 499 MET A C 1
ATOM 3984 O O . MET A 1 499 ? -12.264 -3.912 18.014 1.00 88.38 499 MET A O 1
ATOM 3988 N N . SER A 1 500 ? -14.093 -4.652 16.942 1.00 91.00 500 SER A N 1
ATOM 3989 C CA . SER A 1 500 ? -14.755 -3.356 16.800 1.00 91.00 500 SER A CA 1
ATOM 3990 C C . SER A 1 500 ? -16.244 -3.577 16.570 1.00 91.00 500 SER A C 1
ATOM 3992 O O . SER A 1 500 ? -16.638 -4.512 15.857 1.00 91.00 500 SER A O 1
ATOM 3994 N N . LEU A 1 501 ? -17.077 -2.726 17.158 1.00 95.12 501 LEU A N 1
ATOM 3995 C CA . LEU A 1 501 ? -18.523 -2.735 16.999 1.00 95.12 501 LEU A CA 1
ATOM 3996 C C . LEU A 1 501 ? -19.008 -1.293 16.876 1.00 95.12 501 LEU A C 1
ATOM 3998 O O . LEU A 1 501 ? -19.171 -0.583 17.859 1.00 95.12 501 LEU A O 1
ATOM 4002 N N . LEU A 1 502 ? -19.275 -0.881 15.640 1.00 94.44 502 LEU A N 1
ATOM 4003 C CA . LEU A 1 502 ? -19.732 0.462 15.318 1.00 94.44 502 LEU A CA 1
ATOM 4004 C C . LEU A 1 502 ? -21.254 0.559 15.418 1.00 94.44 502 LEU A C 1
ATOM 4006 O O . LEU A 1 502 ? -21.973 -0.223 14.778 1.00 94.44 502 LEU A O 1
ATOM 4010 N N . PHE A 1 503 ? -21.721 1.567 16.152 1.00 95.31 503 PHE A N 1
ATOM 4011 C CA . PHE A 1 503 ? -23.125 1.959 16.249 1.00 95.31 503 PHE A CA 1
ATOM 4012 C C . PHE A 1 503 ? -23.239 3.495 16.236 1.00 95.31 503 PHE A C 1
ATOM 4014 O O . PHE A 1 503 ? -22.373 4.168 16.793 1.00 95.31 503 PHE A O 1
ATOM 4021 N N . PRO A 1 504 ? -24.245 4.091 15.569 1.00 91.81 504 PRO A N 1
ATOM 4022 C CA . PRO A 1 504 ? -24.404 5.536 15.553 1.00 91.81 504 PRO A CA 1
ATOM 4023 C C . PRO A 1 504 ? -24.770 6.060 16.942 1.00 91.81 504 PRO A C 1
ATOM 4025 O O . PRO A 1 504 ? -25.532 5.427 17.667 1.00 91.81 504 PRO A O 1
ATOM 4028 N N . ASN A 1 505 ? -24.261 7.238 17.281 1.00 83.62 505 ASN A N 1
ATOM 4029 C CA . ASN A 1 505 ? -24.753 8.043 18.392 1.00 83.62 505 ASN A CA 1
ATOM 4030 C C . ASN A 1 505 ? -25.992 8.862 17.972 1.00 83.62 505 ASN A C 1
ATOM 4032 O O . ASN A 1 505 ? -26.434 8.797 16.821 1.00 83.62 505 ASN A O 1
ATOM 4036 N N . ILE A 1 506 ? -26.539 9.658 18.897 1.00 82.50 506 ILE A N 1
ATOM 4037 C CA . ILE A 1 506 ? -27.728 10.498 18.657 1.00 82.50 506 ILE A CA 1
ATOM 4038 C C . ILE A 1 506 ? -27.572 11.492 17.488 1.00 82.50 506 ILE A C 1
ATOM 4040 O O . ILE A 1 506 ? -28.557 11.860 16.857 1.00 82.50 506 ILE A O 1
ATOM 4044 N N . ASN A 1 507 ? -26.337 11.866 17.138 1.00 81.81 507 ASN A N 1
ATOM 4045 C CA . ASN A 1 507 ? -26.027 12.756 16.014 1.00 81.81 507 ASN A CA 1
ATOM 4046 C C . ASN A 1 507 ? -25.795 11.995 14.692 1.00 81.81 507 ASN A C 1
ATOM 4048 O O . ASN A 1 507 ? -25.370 12.586 13.700 1.00 81.81 507 ASN A O 1
ATOM 4052 N N . GLY A 1 508 ? -26.000 10.674 14.670 1.00 82.38 508 GLY A N 1
ATOM 4053 C CA . GLY A 1 508 ? -25.775 9.817 13.502 1.00 82.38 508 GLY A CA 1
ATOM 4054 C C . GLY A 1 508 ? -24.306 9.472 13.225 1.00 82.38 508 GLY A C 1
ATOM 4055 O O . GLY A 1 508 ? -24.020 8.760 12.260 1.00 82.38 508 GLY A O 1
ATOM 4056 N N . LYS A 1 509 ? -23.362 9.927 14.060 1.00 83.94 509 LYS A N 1
ATOM 4057 C CA . LYS A 1 509 ? -21.936 9.591 13.935 1.00 83.94 509 LYS A CA 1
ATOM 4058 C C . LYS A 1 509 ? -21.691 8.190 14.495 1.00 83.94 509 LYS A C 1
ATOM 4060 O O . LYS A 1 509 ? -22.090 7.905 15.617 1.00 83.94 509 LYS A O 1
ATOM 4065 N N . LEU A 1 510 ? -21.037 7.322 13.720 1.00 87.81 510 LEU A N 1
ATOM 4066 C CA . LEU A 1 510 ? -20.641 5.984 14.172 1.00 87.81 510 LEU A CA 1
ATOM 4067 C C . LEU A 1 510 ? -19.551 6.083 15.243 1.00 87.81 510 LEU A C 1
ATOM 4069 O O . LEU A 1 510 ? -18.496 6.659 14.985 1.00 87.81 510 LEU A O 1
ATOM 4073 N N . GLU A 1 511 ? -19.802 5.472 16.395 1.00 87.06 511 GLU A N 1
ATOM 4074 C CA . GLU A 1 511 ? -18.841 5.300 17.483 1.00 87.06 511 GLU A CA 1
ATOM 4075 C C . GLU A 1 511 ? -18.566 3.805 17.674 1.00 87.06 511 GLU A C 1
ATOM 4077 O O . GLU A 1 511 ? -19.463 2.973 17.500 1.00 87.06 511 GLU A O 1
ATOM 4082 N N . ASP A 1 512 ? -17.323 3.454 18.002 1.00 92.44 512 ASP A N 1
ATOM 4083 C CA . ASP A 1 512 ? -16.971 2.085 18.377 1.00 92.44 512 ASP A CA 1
ATOM 4084 C C . ASP A 1 512 ? -17.317 1.862 19.842 1.00 92.44 512 ASP A C 1
ATOM 4086 O O . ASP A 1 512 ? -16.684 2.453 20.710 1.00 92.44 512 ASP A O 1
ATOM 4090 N N . ILE A 1 513 ? -18.336 1.055 20.122 1.00 94.25 513 ILE A N 1
ATOM 4091 C CA . ILE A 1 513 ? -18.875 0.895 21.480 1.00 94.25 513 ILE A CA 1
ATOM 4092 C C . ILE A 1 513 ? -18.269 -0.289 22.246 1.00 94.25 513 ILE A C 1
ATOM 4094 O O . ILE A 1 513 ? -18.789 -0.711 23.285 1.00 94.25 513 ILE A O 1
ATOM 4098 N N . VAL A 1 514 ? -17.167 -0.839 21.733 1.00 91.94 514 VAL A N 1
ATOM 4099 C CA . VAL A 1 514 ? -16.316 -1.799 22.439 1.00 91.94 514 VAL A CA 1
ATOM 4100 C C . VAL A 1 514 ? -14.876 -1.299 22.468 1.00 91.94 514 VAL A C 1
ATOM 4102 O O . VAL A 1 514 ? -14.390 -0.692 21.515 1.00 91.94 514 VAL A O 1
ATOM 4105 N N . LEU A 1 515 ? -14.166 -1.591 23.557 1.00 87.44 515 LEU A N 1
ATOM 4106 C CA . LEU A 1 515 ? -12.711 -1.526 23.531 1.00 87.44 515 LEU A CA 1
ATOM 4107 C C . LEU A 1 515 ? -12.202 -2.632 22.611 1.00 87.44 515 LEU A C 1
ATOM 4109 O O . LEU A 1 515 ? -12.795 -3.709 22.511 1.00 87.44 515 LEU A O 1
ATOM 4113 N N . GLY A 1 516 ? -11.096 -2.367 21.936 1.00 78.75 516 GLY A N 1
ATOM 4114 C CA . GLY A 1 516 ? -10.596 -3.257 20.907 1.00 78.75 516 GLY A CA 1
ATOM 4115 C C . GLY A 1 516 ? -9.283 -2.773 20.327 1.00 78.75 516 GLY A C 1
ATOM 4116 O O . GLY A 1 516 ? -8.542 -2.033 20.970 1.00 78.75 516 GLY A O 1
ATOM 4117 N N . TYR A 1 517 ? -9.000 -3.207 19.110 1.00 69.94 517 TYR A N 1
ATOM 4118 C CA . TYR A 1 517 ? -7.720 -2.986 18.458 1.00 69.94 517 TYR A CA 1
ATOM 4119 C C . TYR A 1 517 ? -7.938 -2.587 17.005 1.00 69.94 517 TYR A C 1
ATOM 4121 O O . TYR A 1 517 ? -8.788 -3.165 16.323 1.00 69.94 517 TYR A O 1
ATOM 4129 N N . ASP A 1 518 ? -7.137 -1.640 16.518 1.00 66.25 518 ASP A N 1
ATOM 4130 C CA . ASP A 1 518 ? -7.210 -1.183 15.128 1.00 66.25 518 ASP A CA 1
ATOM 4131 C C . ASP A 1 518 ? -6.652 -2.226 14.149 1.00 66.25 518 ASP A C 1
ATOM 4133 O O . ASP A 1 518 ? -7.105 -2.314 13.003 1.00 66.25 518 ASP A O 1
ATOM 4137 N N . SER A 1 519 ? -5.707 -3.055 14.606 1.00 63.72 519 SER A N 1
ATOM 4138 C CA . SER A 1 519 ? -5.101 -4.136 13.828 1.00 63.72 519 SER A CA 1
ATOM 4139 C C . SER A 1 519 ? -5.085 -5.467 14.581 1.00 63.72 519 SER A C 1
ATOM 4141 O O . SER A 1 519 ? -5.161 -5.537 15.810 1.00 63.72 519 SER A O 1
ATOM 4143 N N . VAL A 1 520 ? -4.945 -6.570 13.847 1.00 65.19 520 VAL A N 1
ATOM 4144 C CA . VAL A 1 520 ? -4.749 -7.884 14.463 1.00 65.19 520 VAL A CA 1
ATOM 4145 C C . VAL A 1 520 ? -3.360 -8.005 15.091 1.00 65.19 520 VAL A C 1
ATOM 4147 O O . VAL A 1 520 ? -3.176 -8.827 15.982 1.00 65.19 520 VAL A O 1
ATOM 4150 N N . ASN A 1 521 ? -2.377 -7.197 14.677 1.00 65.56 521 ASN A N 1
ATOM 4151 C CA . ASN A 1 521 ? -1.075 -7.171 15.349 1.00 65.56 521 ASN A CA 1
ATOM 4152 C C . ASN A 1 521 ? -1.192 -6.615 16.772 1.00 65.56 521 ASN A C 1
ATOM 4154 O O . ASN A 1 521 ? -0.621 -7.208 17.684 1.00 65.56 521 ASN A O 1
ATOM 4158 N N . ASP A 1 522 ? -1.981 -5.561 16.972 1.00 65.69 522 ASP A N 1
ATOM 4159 C CA . ASP A 1 522 ? -2.230 -5.022 18.314 1.00 65.69 522 ASP A CA 1
ATOM 4160 C C . ASP A 1 522 ? -3.033 -6.029 19.148 1.00 65.69 522 ASP A C 1
ATOM 4162 O O . ASP A 1 522 ? -2.700 -6.291 20.306 1.00 65.69 522 ASP A O 1
ATOM 4166 N N . HIS A 1 523 ? -3.999 -6.708 18.511 1.00 67.75 523 HIS A N 1
ATOM 4167 C CA . HIS A 1 523 ? -4.714 -7.829 19.126 1.00 67.75 523 HIS A CA 1
ATOM 4168 C C . HIS A 1 523 ? -3.759 -8.952 19.548 1.00 67.75 523 HIS A C 1
ATOM 4170 O O . HIS A 1 523 ? -3.945 -9.542 20.601 1.00 67.75 523 HIS A O 1
ATOM 4176 N N . MET A 1 524 ? -2.706 -9.265 18.783 1.00 67.31 524 MET A N 1
ATOM 4177 C CA . MET A 1 524 ? -1.711 -10.295 19.148 1.00 67.31 524 MET A CA 1
ATOM 4178 C C . MET A 1 524 ? -0.908 -9.945 20.406 1.00 67.31 524 MET A C 1
ATOM 4180 O O . MET A 1 524 ? -0.493 -10.856 21.118 1.00 67.31 524 MET A O 1
ATOM 4184 N N . SER A 1 525 ? -0.702 -8.656 20.682 1.00 64.00 525 SER A N 1
ATOM 4185 C CA . SER A 1 525 ? -0.089 -8.166 21.924 1.00 64.00 525 SER A CA 1
ATOM 4186 C C . SER A 1 525 ? -1.086 -7.977 23.073 1.00 64.00 525 SER A C 1
ATOM 4188 O O . SER A 1 525 ? -0.706 -7.488 24.137 1.00 64.00 525 SER A O 1
ATOM 4190 N N . ASP A 1 526 ? -2.351 -8.356 22.875 1.00 64.62 526 ASP A N 1
ATOM 4191 C CA . ASP A 1 526 ? -3.383 -8.283 23.900 1.00 64.62 526 ASP A CA 1
ATOM 4192 C C . ASP A 1 526 ? -3.014 -9.134 25.121 1.00 64.62 526 ASP A C 1
ATOM 4194 O O . ASP A 1 526 ? -2.846 -10.352 25.043 1.00 64.62 526 ASP A O 1
ATOM 4198 N N . THR A 1 527 ? -2.918 -8.462 26.264 1.00 59.88 527 THR A N 1
ATOM 4199 C CA . THR A 1 527 ? -2.663 -9.054 27.583 1.00 59.88 527 THR A CA 1
ATOM 4200 C C . THR A 1 527 ? -3.895 -9.013 28.493 1.00 59.88 527 THR A C 1
ATOM 4202 O O . THR A 1 527 ? -3.858 -9.521 29.615 1.00 59.88 527 THR A O 1
ATOM 4205 N N . VAL A 1 528 ? -4.997 -8.411 28.035 1.00 64.88 528 VAL A N 1
ATOM 4206 C CA . VAL A 1 528 ? -6.238 -8.193 28.794 1.00 64.88 528 VAL A CA 1
ATOM 4207 C C . VAL A 1 528 ? -7.428 -9.014 28.278 1.00 64.88 528 VAL A C 1
ATOM 4209 O O . VAL A 1 528 ? -8.490 -9.002 28.917 1.00 64.88 528 VAL A O 1
ATOM 4212 N N . PHE A 1 529 ? -7.229 -9.785 27.203 1.00 68.62 529 PHE A N 1
ATOM 4213 C CA . PHE A 1 529 ? -8.195 -10.701 26.590 1.00 68.62 529 PHE A CA 1
ATOM 4214 C C . PHE A 1 529 ? -9.439 -9.971 26.064 1.00 68.62 529 PHE A C 1
ATOM 4216 O O . PHE A 1 529 ? -10.569 -10.360 26.356 1.00 68.62 529 PHE A O 1
ATOM 4223 N N . CYS A 1 530 ? -9.243 -8.884 25.327 1.00 79.06 530 CYS A N 1
ATOM 4224 C CA . CYS A 1 530 ? -10.306 -8.052 24.793 1.00 79.06 530 CYS A CA 1
ATOM 4225 C C . CYS A 1 530 ? -11.028 -8.732 23.620 1.00 79.06 530 CYS A C 1
ATOM 4227 O O . CYS A 1 530 ? -10.434 -9.110 22.616 1.00 79.06 530 CYS A O 1
ATOM 4229 N N . GLY A 1 531 ? -12.337 -8.917 23.747 1.00 78.69 531 GLY A N 1
ATOM 4230 C CA . GLY A 1 531 ? -13.209 -9.439 22.698 1.00 78.69 531 GLY A CA 1
ATOM 4231 C C . GLY A 1 531 ? -13.033 -10.920 22.366 1.00 78.69 531 GLY A C 1
ATOM 4232 O O . GLY A 1 531 ? -13.690 -11.394 21.443 1.00 78.69 531 GLY A O 1
ATOM 4233 N N . VAL A 1 532 ? -12.189 -11.669 23.083 1.00 84.69 532 VAL A N 1
ATOM 4234 C CA . VAL A 1 532 ? -11.871 -13.078 22.783 1.00 84.69 532 VAL A CA 1
ATOM 4235 C C . VAL A 1 532 ? -12.906 -14.065 23.346 1.00 84.69 532 VAL A C 1
ATOM 4237 O O . VAL A 1 532 ? -13.660 -13.761 24.276 1.00 84.69 532 VAL A O 1
ATOM 4240 N N . THR A 1 533 ? -12.922 -15.284 22.800 1.00 86.44 533 THR A N 1
ATOM 4241 C CA . THR A 1 533 ? -13.601 -16.453 23.387 1.00 86.44 533 THR A CA 1
ATOM 4242 C C . THR A 1 533 ? -12.641 -17.210 24.307 1.00 86.44 533 THR A C 1
ATOM 4244 O O . THR A 1 533 ? -11.524 -17.529 23.901 1.00 86.44 533 THR A O 1
ATOM 4247 N N . LEU A 1 534 ? -13.081 -17.534 25.525 1.00 81.81 534 LEU A N 1
ATOM 4248 C CA . LEU A 1 534 ? -12.295 -18.256 26.531 1.00 81.81 534 LEU A CA 1
ATOM 4249 C C . LEU A 1 534 ? -12.969 -19.579 26.925 1.00 81.81 534 LEU A C 1
ATOM 4251 O O . LEU A 1 534 ? -14.194 -19.674 27.008 1.00 81.81 534 LEU A O 1
ATOM 4255 N N . ALA A 1 535 ? -12.130 -20.582 27.168 1.00 74.12 535 ALA A N 1
ATOM 4256 C CA . ALA A 1 535 ? -12.384 -21.915 27.729 1.00 74.12 535 ALA A CA 1
ATOM 4257 C C . ALA A 1 535 ? -11.003 -22.533 28.022 1.00 74.12 535 ALA A C 1
ATOM 4259 O O . ALA A 1 535 ? -10.043 -22.086 27.419 1.00 74.12 535 ALA A O 1
ATOM 4260 N N . ARG A 1 536 ? -10.818 -23.568 28.843 1.00 67.62 536 ARG A N 1
ATOM 4261 C CA . ARG A 1 536 ? -11.794 -24.374 29.600 1.00 67.62 536 ARG A CA 1
ATOM 4262 C C . ARG A 1 536 ? -11.904 -23.886 31.054 1.00 67.62 536 ARG A C 1
ATOM 4264 O O . ARG A 1 536 ? -11.331 -22.868 31.434 1.00 67.62 536 ARG A O 1
ATOM 4271 N N . VAL A 1 537 ? -12.686 -24.585 31.877 1.00 61.06 537 VAL A N 1
ATOM 4272 C CA . VAL A 1 537 ? -12.751 -24.308 33.321 1.00 61.06 537 VAL A CA 1
ATOM 4273 C C . VAL A 1 537 ? -11.448 -24.772 33.970 1.00 61.06 537 VAL A C 1
ATOM 4275 O O . VAL A 1 537 ? -11.071 -25.928 33.811 1.00 61.06 537 VAL A O 1
ATOM 4278 N N . ALA A 1 538 ? -10.795 -23.909 34.744 1.00 43.91 538 ALA A N 1
ATOM 4279 C CA . ALA A 1 538 ? -9.696 -24.329 35.605 1.00 43.91 538 ALA A CA 1
ATOM 4280 C C . ALA A 1 538 ? -10.236 -25.177 36.771 1.00 43.91 538 ALA A C 1
ATOM 4282 O O . ALA A 1 538 ? -11.084 -24.713 37.538 1.00 43.91 538 ALA A O 1
ATOM 4283 N N . SER A 1 539 ? -9.774 -26.423 36.900 1.00 36.78 539 SER A N 1
ATOM 4284 C CA . SER A 1 539 ? -10.150 -27.325 37.993 1.00 36.78 539 SER A CA 1
ATOM 4285 C C . SER A 1 539 ? -9.004 -27.453 39.007 1.00 36.78 539 SER A C 1
ATOM 4287 O O . SER A 1 539 ? -7.834 -27.490 38.640 1.00 36.78 539 SER A O 1
ATOM 4289 N N . LYS A 1 540 ? -9.325 -27.542 40.307 1.00 34.41 540 LYS A N 1
ATOM 4290 C CA . LYS A 1 540 ? -8.338 -27.701 41.400 1.00 34.41 540 LYS A CA 1
ATOM 4291 C C . LYS A 1 540 ? -7.703 -29.107 41.440 1.00 34.41 540 LYS A C 1
ATOM 4293 O O . LYS A 1 540 ? -6.818 -29.348 42.254 1.00 34.41 540 LYS A O 1
ATOM 4298 N N . LYS A 1 541 ? -8.198 -30.048 40.623 1.00 35.84 541 LYS A N 1
ATOM 4299 C CA . LYS A 1 541 ? -7.805 -31.470 40.632 1.00 35.84 541 LYS A CA 1
ATOM 4300 C C . LYS A 1 541 ? -6.742 -31.826 39.595 1.00 35.84 541 LYS A C 1
ATOM 4302 O O . LYS A 1 541 ? -6.185 -32.915 39.671 1.00 35.84 541 LYS A O 1
ATOM 4307 N N . GLU A 1 542 ? -6.442 -30.934 38.663 1.00 41.09 542 GLU A N 1
ATOM 4308 C CA . GLU A 1 542 ? -5.466 -31.182 37.608 1.00 41.09 542 GLU A CA 1
ATOM 4309 C C . GLU A 1 542 ? -4.260 -30.273 37.818 1.00 41.09 542 GLU A C 1
ATOM 4311 O O . GLU A 1 542 ? -4.404 -29.106 38.180 1.00 41.09 542 GLU A O 1
ATOM 4316 N N . LYS A 1 543 ? -3.056 -30.810 37.595 1.00 40.19 543 LYS A N 1
ATOM 4317 C CA . LYS A 1 543 ? -1.814 -30.031 37.509 1.00 40.19 543 LYS A CA 1
ATOM 4318 C C . LYS A 1 543 ? -1.852 -29.148 36.249 1.00 40.19 543 LYS A C 1
ATOM 4320 O O . LYS A 1 543 ? -1.086 -29.365 35.317 1.00 40.19 543 LYS A O 1
ATOM 4325 N N . ALA A 1 544 ? -2.774 -28.194 36.186 1.00 44.94 544 ALA A N 1
ATOM 4326 C CA . ALA A 1 544 ? -2.752 -27.137 35.192 1.00 44.94 544 ALA A CA 1
ATOM 4327 C C . ALA A 1 544 ? -1.682 -26.111 35.599 1.00 44.94 544 ALA A C 1
ATOM 4329 O O . ALA A 1 544 ? -1.493 -25.830 36.786 1.00 44.94 544 ALA A O 1
ATOM 4330 N N . ALA A 1 545 ? -0.929 -25.600 34.624 1.00 45.19 545 ALA A N 1
ATOM 4331 C CA . ALA A 1 545 ? 0.098 -24.599 34.884 1.00 45.19 545 ALA A CA 1
ATOM 4332 C C . ALA A 1 545 ? -0.558 -23.324 35.438 1.00 45.19 545 ALA A C 1
ATOM 4334 O O . ALA A 1 545 ? -1.432 -22.747 34.789 1.00 45.19 545 ALA A O 1
ATOM 4335 N N . ALA A 1 546 ? -0.130 -22.885 36.625 1.00 46.78 546 ALA A N 1
ATOM 4336 C CA . ALA A 1 546 ? -0.606 -21.638 37.211 1.00 46.78 546 ALA A CA 1
ATOM 4337 C C . ALA A 1 546 ? -0.256 -20.458 36.289 1.00 46.78 546 ALA A C 1
ATOM 4339 O O . ALA A 1 546 ? 0.890 -20.315 35.863 1.00 46.78 546 ALA A O 1
ATOM 4340 N N . ASN A 1 547 ? -1.250 -19.629 35.971 1.00 50.34 547 ASN A N 1
ATOM 4341 C CA . ASN A 1 547 ? -1.124 -18.483 35.065 1.00 50.34 547 ASN A CA 1
ATOM 4342 C C . ASN A 1 547 ? -1.626 -17.160 35.688 1.00 50.34 547 ASN A C 1
ATOM 4344 O O . ASN A 1 547 ? -1.536 -16.117 35.047 1.00 50.34 547 ASN A O 1
ATOM 4348 N N . ASP A 1 548 ? -2.099 -17.183 36.940 1.00 39.66 548 ASP A N 1
ATOM 4349 C CA . ASP A 1 548 ? -2.423 -16.002 37.754 1.00 39.66 548 ASP A CA 1
ATOM 4350 C C . ASP A 1 548 ? -2.018 -16.245 39.218 1.00 39.66 548 ASP A C 1
ATOM 4352 O O . ASP A 1 548 ? -2.773 -16.775 40.039 1.00 39.66 548 ASP A O 1
ATOM 4356 N N . GLY A 1 549 ? -0.762 -15.929 39.544 1.00 50.62 549 GLY A N 1
ATOM 4357 C CA . GLY A 1 549 ? -0.176 -16.240 40.849 1.00 50.62 549 GLY A CA 1
ATOM 4358 C C . GLY A 1 549 ? -0.108 -17.751 41.101 1.00 50.62 549 GLY A C 1
ATOM 4359 O O . GLY A 1 549 ? 0.521 -18.481 40.342 1.00 50.62 549 GLY A O 1
ATOM 4360 N N . LYS A 1 550 ? -0.751 -18.227 42.178 1.00 41.19 550 LYS A N 1
ATOM 4361 C CA . LYS A 1 550 ? -0.881 -19.666 42.497 1.00 41.19 550 LYS A CA 1
ATOM 4362 C C . LYS A 1 550 ? -2.104 -20.320 41.837 1.00 41.19 550 LYS A C 1
ATOM 4364 O O . LYS A 1 550 ? -2.313 -21.520 42.006 1.00 41.19 550 LYS A O 1
ATOM 4369 N N . ASN A 1 551 ? -2.920 -19.544 41.125 1.00 42.31 551 ASN A N 1
ATOM 4370 C CA . ASN A 1 551 ? -4.166 -20.002 40.531 1.00 42.31 551 ASN A CA 1
ATOM 4371 C C . ASN A 1 551 ? -3.988 -20.312 39.041 1.00 42.31 551 ASN A C 1
ATOM 4373 O O . ASN A 1 551 ? -3.157 -19.727 38.345 1.00 42.31 551 ASN A O 1
ATOM 4377 N N . THR A 1 552 ? -4.826 -21.220 38.548 1.00 44.09 552 THR A N 1
ATOM 4378 C CA . THR A 1 552 ? -5.093 -21.367 37.117 1.00 44.09 552 THR A CA 1
ATOM 4379 C C . THR A 1 552 ? -6.412 -20.660 36.834 1.00 44.09 552 THR A C 1
ATOM 4381 O O . THR A 1 552 ? -7.431 -20.978 37.447 1.00 44.09 552 THR A O 1
ATOM 4384 N N . ILE A 1 553 ? -6.405 -19.693 35.929 1.00 50.81 553 ILE A N 1
ATOM 4385 C CA . ILE A 1 553 ? -7.596 -19.000 35.436 1.00 50.81 553 ILE A CA 1
ATOM 4386 C C . ILE A 1 553 ? -7.706 -19.221 33.931 1.00 50.81 553 ILE A C 1
ATOM 4388 O O . ILE A 1 553 ? -6.705 -19.410 33.252 1.00 50.81 553 ILE A O 1
ATOM 4392 N N . HIS A 1 554 ? -8.925 -19.229 33.397 1.00 53.34 554 HIS A N 1
ATOM 4393 C CA . HIS A 1 554 ? -9.192 -19.391 31.958 1.00 53.34 554 HIS A CA 1
ATOM 4394 C C . HIS A 1 554 ? -8.683 -20.695 31.296 1.00 53.34 554 HIS A C 1
ATOM 4396 O O . HIS A 1 554 ? -8.927 -20.869 30.108 1.00 53.34 554 HIS A O 1
ATOM 4402 N N . GLY A 1 555 ? -8.117 -21.622 32.082 1.00 52.00 555 GLY A N 1
ATOM 4403 C CA . GLY A 1 555 ? -7.788 -23.002 31.716 1.00 52.00 555 GLY A CA 1
ATOM 4404 C C . GLY A 1 555 ? -6.309 -23.402 31.913 1.00 52.00 555 GLY A C 1
ATOM 4405 O O . GLY A 1 555 ? -6.066 -24.593 32.079 1.00 52.00 555 GLY A O 1
ATOM 4406 N N . GLY A 1 556 ? -5.355 -22.452 31.951 1.00 53.44 556 GLY A N 1
ATOM 4407 C CA . GLY A 1 556 ? -3.914 -22.733 31.769 1.00 53.44 556 GLY A CA 1
ATOM 4408 C C . GLY A 1 556 ? -3.223 -21.933 30.633 1.00 53.44 556 GLY A C 1
ATOM 4409 O O . GLY A 1 556 ? -3.462 -20.737 30.458 1.00 53.44 556 GLY A O 1
ATOM 4410 N N . THR A 1 557 ? -2.261 -22.546 29.916 1.00 44.84 557 THR A N 1
ATOM 4411 C CA . THR A 1 557 ? -1.463 -21.884 28.850 1.00 44.84 557 THR A CA 1
ATOM 4412 C C . THR A 1 557 ? -1.763 -22.464 27.457 1.00 44.84 557 THR A C 1
ATOM 4414 O O . THR A 1 557 ? -1.644 -23.668 27.251 1.00 44.84 557 THR A O 1
ATOM 4417 N N . LYS A 1 558 ? -2.067 -21.570 26.489 1.00 53.41 558 LYS A N 1
ATOM 4418 C CA . LYS A 1 558 ? -2.443 -21.784 25.059 1.00 53.41 558 LYS A CA 1
ATOM 4419 C C . LYS A 1 558 ? -3.909 -22.150 24.749 1.00 53.41 558 LYS A C 1
ATOM 4421 O O . LYS A 1 558 ? -4.174 -22.876 23.794 1.00 53.41 558 LYS A O 1
ATOM 4426 N N . GLU A 1 559 ? -4.876 -21.635 25.502 1.00 68.00 559 GLU A N 1
ATOM 4427 C CA . GLU A 1 559 ? -6.225 -22.213 25.511 1.00 68.00 559 GLU A CA 1
ATOM 4428 C C . GLU A 1 559 ? -7.153 -21.919 24.321 1.00 68.00 559 GLU A C 1
ATOM 4430 O O . GLU A 1 559 ? -7.374 -22.798 23.500 1.00 68.00 559 GLU A O 1
ATOM 4435 N N . PHE A 1 560 ? -7.798 -20.761 24.218 1.00 74.69 560 PHE A N 1
ATOM 4436 C CA . PHE A 1 560 ? -8.840 -20.523 23.196 1.00 74.69 560 PHE A CA 1
ATOM 4437 C C . PHE A 1 560 ? -8.720 -19.122 22.593 1.00 74.69 560 PHE A C 1
ATOM 4439 O O . PHE A 1 560 ? -8.996 -18.942 21.406 1.00 74.69 560 PHE A O 1
ATOM 4446 N N . SER A 1 561 ? -8.220 -18.167 23.380 1.00 76.00 561 SER A N 1
ATOM 4447 C CA . SER A 1 561 ? -7.906 -16.790 22.992 1.00 76.00 561 SER A CA 1
ATOM 4448 C C . SER A 1 561 ? -6.715 -16.677 22.043 1.00 76.00 561 SER A C 1
ATOM 4450 O O . SER A 1 561 ? -6.726 -15.832 21.151 1.00 76.00 561 SER A O 1
ATOM 4452 N N . ASP A 1 562 ? -5.702 -17.529 22.215 1.00 75.38 562 ASP A N 1
ATOM 4453 C CA . ASP A 1 562 ? -4.405 -17.383 21.539 1.00 75.38 562 ASP A CA 1
ATOM 4454 C C . ASP A 1 562 ? -4.275 -18.174 20.236 1.00 75.38 562 ASP A C 1
ATOM 4456 O O . ASP A 1 562 ? -3.319 -17.981 19.484 1.00 75.38 562 ASP A O 1
ATOM 4460 N N . VAL A 1 563 ? -5.240 -19.047 19.946 1.00 79.94 563 VAL A N 1
ATOM 4461 C CA . VAL A 1 563 ? -5.235 -19.898 18.752 1.00 79.94 563 VAL A CA 1
ATOM 4462 C C . VAL A 1 563 ? -5.963 -19.241 17.584 1.00 79.94 563 VAL A C 1
ATOM 4464 O O . VAL A 1 563 ? -6.886 -18.439 17.757 1.00 79.94 563 VAL A O 1
ATOM 4467 N N . ILE A 1 564 ? -5.563 -19.618 16.371 1.00 86.25 564 ILE A N 1
ATOM 4468 C CA . ILE A 1 564 ? -6.227 -19.205 15.134 1.00 86.25 564 ILE A CA 1
ATOM 4469 C C . ILE A 1 564 ? -7.354 -20.191 14.830 1.00 86.25 564 ILE A C 1
ATOM 4471 O O . ILE A 1 564 ? -7.123 -21.368 14.559 1.00 86.25 564 ILE A O 1
ATOM 4475 N N . TRP A 1 565 ? -8.585 -19.695 14.855 1.00 89.81 565 TRP A N 1
ATOM 4476 C CA . TRP A 1 565 ? -9.780 -20.448 14.509 1.00 89.81 565 TRP A CA 1
ATOM 4477 C C . TRP A 1 565 ? -9.957 -20.495 12.990 1.00 89.81 565 TRP A C 1
ATOM 4479 O O . TRP A 1 565 ? -9.627 -19.563 12.253 1.00 89.81 565 TRP A O 1
ATOM 4489 N N . THR A 1 566 ? -10.551 -21.578 12.504 1.00 91.12 566 THR A N 1
ATOM 4490 C CA . THR A 1 566 ? -10.936 -21.708 11.098 1.00 91.12 566 THR A CA 1
ATOM 4491 C C . THR A 1 566 ? -12.258 -20.988 10.852 1.00 91.12 566 THR A C 1
ATOM 4493 O O . THR A 1 566 ? -13.239 -21.220 11.558 1.00 91.12 566 THR A O 1
ATOM 4496 N N . VAL A 1 567 ? -12.333 -20.152 9.817 1.00 93.25 567 VAL A N 1
ATOM 4497 C CA . VAL A 1 567 ? -13.600 -19.541 9.385 1.00 93.25 567 VAL A CA 1
ATOM 4498 C C . VAL A 1 567 ? -14.338 -20.521 8.476 1.00 93.25 567 VAL A C 1
ATOM 4500 O O . VAL A 1 567 ? -13.990 -20.692 7.313 1.00 93.25 567 VAL A O 1
ATOM 4503 N N . LYS A 1 568 ? -15.366 -21.189 9.009 1.00 90.94 568 LYS A N 1
ATOM 4504 C CA . LYS A 1 568 ? -16.126 -22.233 8.300 1.00 90.94 568 LYS A CA 1
ATOM 4505 C C . LYS A 1 568 ? -17.130 -21.654 7.307 1.00 90.94 568 LYS A C 1
ATOM 4507 O O . LYS A 1 568 ? -17.386 -22.251 6.265 1.00 90.94 568 LYS A O 1
ATOM 4512 N N . LYS A 1 569 ? -17.760 -20.528 7.657 1.00 90.81 569 LYS A N 1
ATOM 4513 C CA . LYS A 1 569 ? -18.740 -19.816 6.820 1.00 90.81 569 LYS A CA 1
ATOM 4514 C C . LYS A 1 569 ? -18.701 -18.328 7.133 1.00 90.81 569 LYS A C 1
ATOM 4516 O O . LYS A 1 569 ? -18.650 -17.960 8.303 1.00 90.81 569 LYS A O 1
ATOM 4521 N N . HIS A 1 570 ? -18.820 -17.484 6.113 1.00 94.31 570 HIS A N 1
ATOM 4522 C CA . HIS A 1 570 ? -18.914 -16.034 6.273 1.00 94.31 570 HIS A CA 1
ATOM 4523 C C . HIS A 1 570 ? -19.854 -15.445 5.222 1.00 94.31 570 HIS A C 1
ATOM 4525 O O . HIS A 1 570 ? -19.705 -15.678 4.027 1.00 94.31 570 HIS A O 1
ATOM 4531 N N . LYS A 1 571 ? -20.846 -14.689 5.685 1.00 91.94 571 LYS A N 1
ATOM 4532 C CA . LYS A 1 571 ? -21.752 -13.886 4.873 1.00 91.94 571 LYS A CA 1
ATOM 4533 C C . LYS A 1 571 ? -21.756 -12.466 5.425 1.00 91.94 571 LYS A C 1
ATOM 4535 O O . LYS A 1 571 ? -22.440 -12.191 6.407 1.00 91.94 571 LYS A O 1
ATOM 4540 N N . HIS A 1 572 ? -20.991 -11.597 4.770 1.00 85.12 572 HIS A N 1
ATOM 4541 C CA . HIS A 1 572 ? -20.731 -10.212 5.177 1.00 85.12 572 HIS A CA 1
ATOM 4542 C C . HIS A 1 572 ? -21.997 -9.346 5.308 1.00 85.12 572 HIS A C 1
ATOM 4544 O O . HIS A 1 572 ? -22.128 -8.601 6.277 1.00 85.12 572 HIS A O 1
ATOM 4550 N N . ASN A 1 573 ? -22.945 -9.464 4.371 1.00 83.38 573 ASN A N 1
ATOM 4551 C CA . ASN A 1 573 ? -24.137 -8.613 4.299 1.00 83.38 573 ASN A CA 1
ATOM 4552 C C . ASN A 1 573 ? -25.407 -9.379 3.850 1.00 83.38 573 ASN A C 1
ATOM 4554 O O . ASN A 1 573 ? -25.418 -10.603 3.669 1.00 83.38 573 ASN A O 1
ATOM 4558 N N . GLY A 1 574 ? -26.522 -8.653 3.727 1.00 84.12 574 GLY A N 1
ATOM 4559 C CA . GLY A 1 574 ? -27.832 -9.170 3.320 1.00 84.12 574 GLY A CA 1
ATOM 4560 C C . GLY A 1 574 ? -28.824 -9.312 4.480 1.00 84.12 574 GLY A C 1
ATOM 4561 O O . GLY A 1 574 ? -28.624 -8.774 5.563 1.00 84.12 574 GLY A O 1
ATOM 4562 N N . LYS A 1 575 ? -29.924 -10.053 4.271 1.00 83.31 575 LYS A N 1
ATOM 4563 C CA . LYS A 1 575 ? -31.030 -10.144 5.253 1.00 83.31 575 LYS A CA 1
ATOM 4564 C C . LYS A 1 575 ? -30.615 -10.748 6.609 1.00 83.31 575 LYS A C 1
ATOM 4566 O O . LYS A 1 575 ? -31.160 -10.373 7.649 1.00 83.31 575 LYS A O 1
ATOM 4571 N N . LYS A 1 576 ? -29.670 -11.696 6.601 1.00 87.81 576 LYS A N 1
ATOM 4572 C CA . LYS A 1 576 ? -29.157 -12.408 7.788 1.00 87.81 576 LYS A CA 1
ATOM 4573 C C . LYS A 1 576 ? -27.635 -12.621 7.662 1.00 87.81 576 LYS A C 1
ATOM 4575 O O . LYS A 1 576 ? -27.233 -13.734 7.322 1.00 87.81 576 LYS A O 1
ATOM 4580 N N . PRO A 1 577 ? -26.798 -11.582 7.833 1.00 94.88 577 PRO A N 1
ATOM 4581 C CA . PRO A 1 577 ? -25.340 -11.709 7.819 1.00 94.88 577 PRO A CA 1
ATOM 4582 C C . PRO A 1 577 ? -24.857 -12.558 8.996 1.00 94.88 577 PRO A C 1
ATOM 4584 O O . PRO A 1 577 ? -25.442 -12.497 10.083 1.00 94.88 577 PRO A O 1
ATOM 4587 N N . TYR A 1 578 ? -23.819 -13.365 8.784 1.00 97.06 578 TYR A N 1
ATOM 4588 C CA . TYR A 1 578 ? -23.267 -14.239 9.820 1.00 97.06 578 TYR A CA 1
ATOM 4589 C C . TYR A 1 578 ? -21.822 -14.658 9.545 1.00 97.06 578 TYR A C 1
ATOM 4591 O O . TYR A 1 578 ? -21.391 -14.710 8.396 1.00 97.06 578 TYR A O 1
ATOM 4599 N N . ILE A 1 579 ? -21.093 -15.028 10.594 1.00 97.06 579 ILE A N 1
ATOM 4600 C CA . ILE A 1 579 ? -19.780 -15.674 10.514 1.00 97.06 579 ILE A CA 1
ATOM 4601 C C . ILE A 1 579 ? -19.712 -16.840 11.503 1.00 97.06 579 ILE A C 1
ATOM 4603 O O . ILE A 1 579 ? -20.298 -16.774 12.582 1.00 97.06 579 ILE A O 1
ATOM 4607 N N . VAL A 1 580 ? -19.046 -17.924 11.105 1.00 97.25 580 VAL A N 1
ATOM 4608 C CA . VAL A 1 580 ? -18.872 -19.150 11.891 1.00 97.25 580 VAL A CA 1
ATOM 4609 C C . VAL A 1 580 ? -17.384 -19.454 12.010 1.00 97.25 580 VAL A C 1
ATOM 4611 O O . VAL A 1 580 ? -16.751 -19.808 11.014 1.00 97.25 580 VAL A O 1
ATOM 4614 N N . PHE A 1 581 ? -16.853 -19.366 13.223 1.00 95.81 581 PHE A N 1
ATOM 4615 C CA . PHE A 1 581 ? -15.513 -19.814 13.585 1.00 95.81 581 PHE A CA 1
ATOM 4616 C C . PHE A 1 581 ? -15.580 -21.229 14.153 1.00 95.81 581 PHE A C 1
ATOM 4618 O O . PHE A 1 581 ? -16.513 -21.558 14.882 1.00 95.81 581 PHE A O 1
ATOM 4625 N N . THR A 1 582 ? -14.598 -22.068 13.842 1.00 93.44 582 THR A N 1
ATOM 4626 C CA . THR A 1 582 ? -14.465 -23.410 14.408 1.00 93.44 582 THR A CA 1
ATOM 4627 C C . THR A 1 582 ? -13.026 -23.696 14.806 1.00 93.44 582 THR A C 1
ATOM 4629 O O . THR A 1 582 ? -12.088 -23.282 14.126 1.00 93.44 582 THR A O 1
ATOM 4632 N N . TYR A 1 583 ? -12.862 -24.394 15.920 1.00 88.94 583 TYR A N 1
ATOM 4633 C CA . TYR A 1 583 ? -11.577 -24.844 16.424 1.00 88.94 583 TYR A CA 1
ATOM 4634 C C . TYR A 1 583 ? -11.747 -26.242 17.008 1.00 88.94 583 TYR A C 1
ATOM 4636 O O . TYR A 1 583 ? -12.757 -26.543 17.641 1.00 88.94 583 TYR A O 1
ATOM 4644 N N . THR A 1 584 ? -10.779 -27.114 16.752 1.00 85.81 584 THR A N 1
ATOM 4645 C CA . THR A 1 584 ? -10.722 -28.447 17.353 1.00 85.81 584 THR A CA 1
ATOM 4646 C C . THR A 1 584 ? -9.445 -28.518 18.163 1.00 85.81 584 THR A C 1
ATOM 4648 O O . THR A 1 584 ? -8.369 -28.306 17.605 1.00 85.81 584 THR A O 1
ATOM 4651 N N . THR A 1 585 ? -9.559 -28.793 19.460 1.00 77.62 585 THR A N 1
ATOM 4652 C CA . THR A 1 585 ? -8.382 -28.901 20.326 1.00 77.62 585 THR A CA 1
ATOM 4653 C C . THR A 1 585 ? -7.529 -30.101 19.912 1.00 77.62 585 THR A C 1
ATOM 4655 O O . THR A 1 585 ? -8.057 -31.127 19.467 1.00 77.62 585 THR A O 1
ATOM 4658 N N . SER A 1 586 ? -6.212 -29.993 20.091 1.00 65.12 586 SER A N 1
ATOM 4659 C CA . SER A 1 586 ? -5.341 -31.171 20.168 1.00 65.12 586 SER A CA 1
ATOM 4660 C C . SER A 1 586 ? -5.830 -32.087 21.307 1.00 65.12 586 SER A C 1
ATOM 4662 O O . SER A 1 586 ? -6.463 -31.588 22.250 1.00 65.12 586 SER A O 1
ATOM 4664 N N . PRO A 1 587 ? -5.619 -33.413 21.241 1.00 58.59 587 PRO A N 1
ATOM 4665 C CA . PRO A 1 587 ? -5.731 -34.272 22.414 1.00 58.59 587 PRO A CA 1
ATOM 4666 C C . PRO A 1 587 ? -4.598 -33.931 23.397 1.00 58.59 587 PRO A C 1
ATOM 4668 O O . PRO A 1 587 ? -3.589 -34.622 23.465 1.00 58.59 587 PRO A O 1
ATOM 4671 N N . ASP A 1 588 ? -4.742 -32.830 24.132 1.00 43.56 588 ASP A N 1
ATOM 4672 C CA . ASP A 1 588 ? -3.780 -32.432 25.158 1.00 43.56 588 ASP A CA 1
ATOM 4673 C C . ASP A 1 588 ? -4.248 -32.977 26.517 1.00 43.56 588 ASP A C 1
ATOM 4675 O O . ASP A 1 588 ? -5.224 -32.502 27.100 1.00 43.56 588 ASP A O 1
ATOM 4679 N N . GLY A 1 589 ? -3.554 -34.006 27.011 1.00 54.66 589 GLY A N 1
ATOM 4680 C CA . GLY A 1 589 ? -3.753 -34.569 28.351 1.00 54.66 589 GLY A CA 1
ATOM 4681 C C . GLY A 1 589 ? -5.074 -35.322 28.567 1.00 54.66 589 GLY A C 1
ATOM 4682 O O . GLY A 1 589 ? -5.707 -35.834 27.641 1.00 54.66 589 GLY A O 1
ATOM 4683 N N . ASP A 1 590 ? -5.493 -35.418 29.831 1.00 53.78 590 ASP A N 1
ATOM 4684 C CA . ASP A 1 590 ? -6.620 -36.259 30.257 1.00 53.78 590 ASP A CA 1
ATOM 4685 C C . ASP A 1 590 ? -8.003 -35.732 29.843 1.00 53.78 590 ASP A C 1
ATOM 4687 O O . ASP A 1 590 ? -8.973 -36.491 29.852 1.00 53.78 590 ASP A O 1
ATOM 4691 N N . GLN A 1 591 ? -8.108 -34.471 29.405 1.00 60.59 591 GLN A N 1
ATOM 4692 C CA . GLN A 1 591 ? -9.398 -33.814 29.180 1.00 60.59 591 GLN A CA 1
ATOM 4693 C C . GLN A 1 591 ? -10.037 -34.039 27.796 1.00 60.59 591 GLN A C 1
ATOM 4695 O O . GLN A 1 591 ? -11.105 -33.482 27.523 1.00 60.59 591 GLN A O 1
ATOM 4700 N N . GLY A 1 592 ? -9.406 -34.817 26.913 1.00 68.75 592 GLY A N 1
ATOM 4701 C CA . GLY A 1 592 ? -9.978 -35.259 25.635 1.00 68.75 592 GLY A CA 1
ATOM 4702 C C . GLY A 1 592 ? -10.205 -34.172 24.571 1.00 68.75 592 GLY A C 1
ATOM 4703 O O . GLY A 1 592 ? -10.165 -32.961 24.816 1.00 68.75 592 GLY A O 1
ATOM 4704 N N . LYS A 1 593 ? -10.455 -34.625 23.338 1.00 81.69 593 LYS A N 1
ATOM 4705 C CA . LYS A 1 593 ? -10.646 -33.777 22.152 1.00 81.69 593 LYS A CA 1
ATOM 4706 C C . LYS A 1 593 ? -12.018 -33.090 22.130 1.00 81.69 593 LYS A C 1
ATOM 4708 O O . LYS A 1 593 ? -13.053 -33.753 22.243 1.00 81.69 593 LYS A O 1
ATOM 4713 N N . LEU A 1 594 ? -12.022 -31.773 21.903 1.00 84.38 594 LEU A N 1
ATOM 4714 C CA . LEU A 1 594 ? -13.223 -30.934 21.858 1.00 84.38 594 LEU A CA 1
ATOM 4715 C C . LEU A 1 594 ? -13.316 -30.176 20.525 1.00 84.38 594 LEU A C 1
ATOM 4717 O O . LEU A 1 594 ? -12.381 -29.481 20.130 1.00 84.38 594 LEU A O 1
ATOM 4721 N N . GLU A 1 595 ? -14.455 -30.287 19.839 1.00 89.38 595 GLU A N 1
ATOM 4722 C CA . GLU A 1 595 ? -14.784 -29.485 18.653 1.00 89.38 595 GLU A CA 1
ATOM 4723 C C . GLU A 1 595 ? -15.677 -28.319 19.076 1.00 89.38 595 GLU A C 1
ATOM 4725 O O . GLU A 1 595 ? -16.773 -28.540 19.586 1.00 89.38 595 GLU A O 1
ATOM 4730 N N . VAL A 1 596 ? -15.227 -27.084 18.859 1.00 91.50 596 VAL A N 1
ATOM 4731 C CA . VAL A 1 596 ? -15.921 -25.862 19.279 1.00 91.50 596 VAL A CA 1
ATOM 4732 C C . VAL A 1 596 ? -16.272 -25.007 18.068 1.00 91.50 596 VAL A C 1
ATOM 4734 O O . VAL A 1 596 ? -15.536 -24.934 17.081 1.00 91.50 596 VAL A O 1
ATOM 4737 N N . THR A 1 597 ? -17.439 -24.373 18.120 1.00 95.19 597 THR A N 1
ATOM 4738 C CA . THR A 1 597 ? -17.951 -23.467 17.095 1.00 95.19 597 THR A CA 1
ATOM 4739 C C . THR A 1 597 ? -18.491 -22.197 17.738 1.00 95.19 597 THR A C 1
ATOM 4741 O O . THR A 1 597 ? -19.334 -22.264 18.629 1.00 95.19 597 THR A O 1
ATOM 4744 N N . VAL A 1 598 ? -18.064 -21.040 17.236 1.00 97.12 598 VAL A N 1
ATOM 4745 C CA . VAL A 1 598 ? -18.590 -19.725 17.618 1.00 97.12 598 VAL A CA 1
ATOM 4746 C C . VAL A 1 598 ? -19.261 -19.104 16.403 1.00 97.12 598 VAL A C 1
ATOM 4748 O O . VAL A 1 598 ? -18.651 -18.954 15.348 1.00 97.12 598 VAL A O 1
ATOM 4751 N N . THR A 1 599 ? -20.537 -18.757 16.531 1.00 98.06 599 THR A N 1
ATOM 4752 C CA . THR A 1 599 ? -21.313 -18.148 15.452 1.00 98.06 599 THR A CA 1
ATOM 4753 C C . THR A 1 599 ? -21.819 -16.772 15.850 1.00 98.06 599 THR A C 1
ATOM 4755 O O . THR A 1 599 ? -22.650 -16.670 16.750 1.00 98.06 599 THR A O 1
ATOM 4758 N N . TYR A 1 600 ? -21.420 -15.741 15.109 1.00 98.12 600 TYR A N 1
ATOM 4759 C CA . TYR A 1 600 ? -21.975 -14.391 15.222 1.00 98.12 600 TYR A CA 1
ATOM 4760 C C . TYR A 1 600 ? -22.966 -14.130 14.086 1.00 98.12 600 TYR A C 1
ATOM 4762 O O . TYR A 1 600 ? -22.710 -14.497 12.936 1.00 98.12 600 TYR A O 1
ATOM 4770 N N . LYS A 1 601 ? -24.116 -13.515 14.385 1.00 97.56 601 LYS A N 1
ATOM 4771 C CA . LYS A 1 601 ? -25.168 -13.191 13.406 1.00 97.56 601 LYS A CA 1
ATOM 4772 C C . LYS A 1 601 ? -25.787 -11.828 13.686 1.00 97.56 601 LYS A C 1
ATOM 4774 O O . LYS A 1 601 ? -26.141 -11.549 14.826 1.00 97.56 601 LYS A O 1
ATOM 4779 N N . LEU A 1 602 ? -26.039 -11.045 12.639 1.00 96.69 602 LEU A N 1
ATOM 4780 C CA . LEU A 1 602 ? -26.877 -9.845 12.734 1.00 96.69 602 LEU A CA 1
ATOM 4781 C C . LEU A 1 602 ? -28.333 -10.218 12.413 1.00 96.69 602 LEU A C 1
ATOM 4783 O O . LEU A 1 602 ? -28.672 -10.561 11.274 1.00 96.69 602 LEU A O 1
ATOM 4787 N N . VAL A 1 603 ? -29.198 -10.207 13.432 1.00 92.00 603 VAL A N 1
ATOM 4788 C CA . VAL A 1 603 ? -30.592 -10.688 13.357 1.00 92.00 603 VAL A CA 1
ATOM 4789 C C . VAL A 1 603 ? -31.572 -9.545 13.601 1.00 92.00 603 VAL A C 1
ATOM 4791 O O . VAL A 1 603 ? -31.425 -8.802 14.553 1.00 92.00 603 VAL A O 1
ATOM 4794 N N . GLY A 1 604 ? -32.591 -9.379 12.751 1.00 88.88 604 GLY A N 1
ATOM 4795 C CA . GLY A 1 604 ? -33.446 -8.181 12.829 1.00 88.88 604 GLY A CA 1
ATOM 4796 C C . GLY A 1 604 ? -32.640 -6.883 12.675 1.00 88.88 604 GLY A C 1
ATOM 4797 O O . GLY A 1 604 ? -31.583 -6.902 12.038 1.00 88.88 604 GLY A O 1
ATOM 4798 N N . GLU A 1 605 ? -33.146 -5.786 13.225 1.00 89.94 605 GLU A N 1
ATOM 4799 C CA . GLU A 1 605 ? -32.450 -4.498 13.293 1.00 89.94 605 GLU A CA 1
ATOM 4800 C C . GLU A 1 605 ? -31.705 -4.362 14.614 1.00 89.94 605 GLU A C 1
ATOM 4802 O O . GLU A 1 605 ? -32.241 -4.724 15.661 1.00 89.94 605 GLU A O 1
ATOM 4807 N N . ASN A 1 606 ? -30.477 -3.846 14.549 1.00 94.44 606 ASN A N 1
ATOM 4808 C CA . ASN A 1 606 ? -29.657 -3.489 15.706 1.00 94.44 606 ASN A CA 1
ATOM 4809 C C . ASN A 1 606 ? -29.480 -4.614 16.742 1.00 94.44 606 ASN A C 1
ATOM 4811 O O . ASN A 1 606 ? -29.370 -4.342 17.935 1.00 94.44 606 ASN A O 1
ATOM 4815 N N . ARG A 1 607 ? -29.445 -5.887 16.312 1.00 97.00 607 ARG A N 1
ATOM 4816 C CA . ARG A 1 607 ? -29.155 -7.013 17.215 1.00 97.00 607 ARG A CA 1
ATOM 4817 C C . ARG A 1 607 ? -28.016 -7.891 16.718 1.00 97.00 607 ARG A C 1
ATOM 4819 O O . ARG A 1 607 ? -28.057 -8.412 15.598 1.00 97.00 607 ARG A O 1
ATOM 4826 N N . LEU A 1 608 ? -27.054 -8.122 17.604 1.00 97.88 608 LEU A N 1
ATOM 4827 C CA . LEU A 1 608 ? -25.961 -9.073 17.440 1.00 97.88 608 LEU A CA 1
ATOM 4828 C C . LEU A 1 608 ? -26.260 -10.321 18.276 1.00 97.88 608 LEU A C 1
ATOM 4830 O O . LEU A 1 608 ? -26.385 -10.255 19.494 1.00 97.88 608 LEU A O 1
ATOM 4834 N N . LYS A 1 609 ? -26.376 -11.475 17.620 1.00 98.12 609 LYS A N 1
ATOM 4835 C CA . LYS A 1 609 ? -26.549 -12.777 18.268 1.00 98.12 609 LYS A CA 1
ATOM 4836 C C . LYS A 1 609 ? -25.254 -13.575 18.199 1.00 98.12 609 LYS A C 1
ATOM 4838 O O . LYS A 1 609 ? -24.741 -13.793 17.103 1.00 98.12 609 LYS A O 1
ATOM 4843 N N . MET A 1 610 ? -24.800 -14.077 19.339 1.00 97.69 610 MET A N 1
ATOM 4844 C CA . MET A 1 610 ? -23.669 -14.991 19.467 1.00 97.69 610 MET A CA 1
ATOM 4845 C C . MET A 1 610 ? -24.172 -16.369 19.909 1.00 97.69 610 MET A C 1
ATOM 4847 O O . MET A 1 610 ? -25.024 -16.474 20.789 1.00 97.69 610 MET A O 1
ATOM 4851 N N . VAL A 1 611 ? -23.679 -17.432 19.276 1.00 97.75 611 VAL A N 1
ATOM 4852 C CA . VAL A 1 611 ? -23.963 -18.822 19.659 1.00 97.75 611 VAL A CA 1
ATOM 4853 C C . VAL A 1 611 ? -22.645 -19.577 19.745 1.00 97.75 611 VAL A C 1
ATOM 4855 O O . VAL A 1 611 ? -21.964 -19.741 18.733 1.00 97.75 611 VAL A O 1
ATOM 4858 N N . MET A 1 612 ? -22.309 -20.044 20.939 1.00 95.31 612 MET A N 1
ATOM 4859 C CA . MET A 1 612 ? -21.159 -20.892 21.224 1.00 95.31 612 MET A CA 1
ATOM 4860 C C . MET A 1 612 ? -21.637 -22.331 21.391 1.00 95.31 612 MET A C 1
ATOM 4862 O O . MET A 1 612 ? -22.588 -22.593 22.127 1.00 95.31 612 MET A O 1
ATOM 4866 N N . GLN A 1 613 ? -21.011 -23.263 20.682 1.00 94.75 613 GLN A N 1
ATOM 4867 C CA . GLN A 1 613 ? -21.336 -24.684 20.743 1.00 94.75 613 GLN A CA 1
ATOM 4868 C C . GLN A 1 613 ? -20.069 -25.509 20.858 1.00 94.75 613 GLN A C 1
ATOM 4870 O O . GLN A 1 613 ? -19.053 -25.151 20.265 1.00 94.75 613 GLN A O 1
ATOM 4875 N N . ALA A 1 614 ? -20.150 -26.642 21.545 1.00 91.25 614 ALA A N 1
ATOM 4876 C CA . ALA A 1 614 ? -19.051 -27.590 21.595 1.00 91.25 614 ALA A CA 1
ATOM 4877 C C . ALA A 1 614 ? -19.536 -29.037 21.632 1.00 91.25 614 ALA A C 1
ATOM 4879 O O . ALA A 1 614 ? -20.658 -29.308 22.062 1.00 91.25 614 ALA A O 1
ATOM 4880 N N . LYS A 1 615 ? -18.678 -29.953 21.179 1.00 90.94 615 LYS A N 1
ATOM 4881 C CA . LYS A 1 615 ? -18.890 -31.402 21.225 1.00 90.94 615 LYS A CA 1
ATOM 4882 C C . LYS A 1 615 ? -17.630 -32.107 21.706 1.00 90.94 615 LYS A C 1
ATOM 4884 O O . LYS A 1 615 ? -16.568 -31.935 21.100 1.00 90.94 615 LYS A O 1
ATOM 4889 N N . ALA A 1 616 ? -17.760 -32.916 22.752 1.00 87.44 616 ALA A N 1
ATOM 4890 C CA . ALA A 1 616 ? -16.724 -33.850 23.170 1.00 87.44 616 ALA A CA 1
ATOM 4891 C C . ALA A 1 616 ? -16.684 -35.033 22.193 1.00 87.44 616 ALA A C 1
ATOM 4893 O O . ALA A 1 616 ? -17.733 -35.518 21.763 1.00 87.44 616 ALA A O 1
ATOM 4894 N N . LYS A 1 617 ? -15.485 -35.467 21.789 1.00 82.44 617 LYS A N 1
ATOM 4895 C CA . LYS A 1 617 ? -15.330 -36.586 20.839 1.00 82.44 617 LYS A CA 1
ATOM 4896 C C . LYS A 1 617 ? -15.077 -37.924 21.519 1.00 82.44 617 LYS A C 1
ATOM 4898 O O . LYS A 1 617 ? -15.615 -38.925 21.070 1.00 82.44 617 LYS A O 1
ATOM 4903 N N . GLU A 1 618 ? -14.247 -37.934 22.556 1.00 79.38 618 GLU A N 1
ATOM 4904 C CA . GLU A 1 618 ? -13.665 -39.175 23.092 1.00 79.38 618 GLU A CA 1
ATOM 4905 C C . GLU A 1 618 ? -13.886 -39.329 24.595 1.00 79.38 618 GLU A C 1
ATOM 4907 O O . GLU A 1 618 ? -14.178 -40.422 25.064 1.00 79.38 618 GLU A O 1
ATOM 4912 N N . LYS A 1 619 ? -13.760 -38.237 25.357 1.00 79.56 619 LYS A N 1
ATOM 4913 C CA . LYS A 1 619 ? -13.867 -38.248 26.816 1.00 79.56 619 LYS A CA 1
ATOM 4914 C C . LYS A 1 619 ? -14.808 -37.161 27.293 1.00 79.56 619 LYS A C 1
ATOM 4916 O O . LYS A 1 619 ? -14.852 -36.070 26.723 1.00 79.56 619 LYS A O 1
ATOM 4921 N N . THR A 1 620 ? -15.503 -37.472 28.374 1.00 81.44 620 THR A N 1
ATOM 4922 C CA . THR A 1 620 ? -16.271 -36.521 29.163 1.00 81.44 620 THR A CA 1
ATOM 4923 C C . THR A 1 620 ? -15.365 -35.384 29.641 1.00 81.44 620 THR A C 1
ATOM 4925 O O . THR A 1 620 ? -14.283 -35.646 30.166 1.00 81.44 620 THR A O 1
ATOM 4928 N N . THR A 1 621 ? -15.766 -34.125 29.438 1.00 77.25 621 THR A N 1
ATOM 4929 C CA . THR A 1 621 ? -14.893 -32.973 29.726 1.00 77.25 621 THR A CA 1
ATOM 4930 C C . THR A 1 621 ? -15.630 -31.798 30.374 1.00 77.25 621 THR A C 1
ATOM 4932 O O . THR A 1 621 ? -16.760 -31.502 29.983 1.00 77.25 621 THR A O 1
ATOM 4935 N N . PRO A 1 622 ? -15.041 -31.111 31.373 1.00 76.06 622 PRO A N 1
ATOM 4936 C CA . PRO A 1 622 ? -15.616 -29.888 31.919 1.00 76.06 622 PRO A CA 1
ATOM 4937 C C . PRO A 1 622 ? -15.436 -28.715 30.943 1.00 76.06 622 PRO A C 1
ATOM 4939 O O . PRO A 1 622 ? -14.338 -28.444 30.454 1.00 76.06 622 PRO A O 1
ATOM 4942 N N . LEU A 1 623 ? -16.508 -27.968 30.682 1.00 79.81 623 LEU A N 1
ATOM 4943 C CA . LEU A 1 623 ? -16.508 -26.868 29.724 1.00 79.81 623 LEU A CA 1
ATOM 4944 C C . LEU A 1 623 ? -17.378 -25.699 30.186 1.00 79.81 623 LEU A C 1
ATOM 4946 O O . LEU A 1 623 ? -18.546 -25.869 30.502 1.00 79.81 623 LEU A O 1
ATOM 4950 N N . ASN A 1 624 ? -16.833 -24.487 30.118 1.00 82.56 624 ASN A N 1
ATOM 4951 C CA . ASN A 1 624 ? -17.588 -23.244 30.245 1.00 82.56 624 ASN A CA 1
ATOM 4952 C C . ASN A 1 624 ? -17.020 -22.264 29.218 1.00 82.56 624 ASN A C 1
ATOM 4954 O O . ASN A 1 624 ? -15.851 -21.889 29.314 1.00 82.56 624 ASN A O 1
ATOM 4958 N N . LEU A 1 625 ? -17.814 -21.930 28.201 1.00 87.31 625 LEU A N 1
ATOM 4959 C CA . LEU A 1 625 ? -17.415 -20.997 27.148 1.00 87.31 625 LEU A CA 1
ATOM 4960 C C . LEU A 1 625 ? -17.888 -19.599 27.519 1.00 87.31 625 LEU A C 1
ATOM 4962 O O . LEU A 1 625 ? -19.082 -19.400 27.747 1.00 87.31 625 LEU A O 1
ATOM 4966 N N . VAL A 1 626 ? -16.971 -18.635 27.527 1.00 88.12 626 VAL A N 1
ATOM 4967 C CA . VAL A 1 626 ? -17.277 -17.231 27.828 1.00 88.12 626 VAL A CA 1
ATOM 4968 C C . VAL A 1 626 ? -16.723 -16.306 26.749 1.00 88.12 626 VAL A C 1
ATOM 4970 O O . VAL A 1 626 ? -15.727 -16.615 26.096 1.00 88.12 626 VAL A O 1
ATOM 4973 N N . HIS A 1 627 ? -17.374 -15.160 26.569 1.00 90.50 627 HIS A N 1
ATOM 4974 C CA . HIS A 1 627 ? -16.952 -14.110 25.648 1.00 90.50 627 HIS A CA 1
ATOM 4975 C C . HIS A 1 627 ? -16.595 -12.845 26.424 1.00 90.50 627 HIS A C 1
ATOM 4977 O O . HIS A 1 627 ? -17.345 -12.452 27.321 1.00 90.50 627 HIS A O 1
ATOM 4983 N N . ARG A 1 628 ? -15.464 -12.217 26.085 1.00 88.81 628 ARG A N 1
ATOM 4984 C CA . ARG A 1 628 ? -14.862 -11.156 26.901 1.00 88.81 628 ARG A CA 1
ATOM 4985 C C . ARG A 1 628 ? -14.720 -9.805 26.193 1.00 88.81 628 ARG A C 1
ATOM 4987 O O . ARG A 1 628 ? -13.632 -9.244 26.132 1.00 88.81 628 ARG A O 1
ATOM 4994 N N . SER A 1 629 ? -15.802 -9.251 25.661 1.00 90.62 629 SER A N 1
ATOM 4995 C CA . SER A 1 629 ? -15.790 -7.857 25.184 1.00 90.62 629 SER A CA 1
ATOM 4996 C C . SER A 1 629 ? -15.892 -6.861 26.337 1.00 90.62 629 SER A C 1
ATOM 4998 O O . SER A 1 629 ? -16.743 -7.018 27.215 1.00 90.62 629 SER A O 1
ATOM 5000 N N . TYR A 1 630 ? -15.064 -5.815 26.292 1.00 92.00 630 TYR A N 1
ATOM 5001 C CA . TYR A 1 630 ? -15.212 -4.636 27.143 1.00 92.00 630 TYR A CA 1
ATOM 5002 C C . TYR A 1 630 ? -16.045 -3.591 26.396 1.00 92.00 630 TYR A C 1
ATOM 5004 O O . TYR A 1 630 ? -15.705 -3.209 25.282 1.00 92.00 630 TYR A O 1
ATOM 5012 N N . TRP A 1 631 ? -17.140 -3.159 27.000 1.00 94.94 631 TRP A N 1
ATOM 5013 C CA . TRP A 1 631 ? -18.113 -2.219 26.462 1.00 94.94 631 TRP A CA 1
ATOM 5014 C C . TRP A 1 631 ? -17.819 -0.807 26.966 1.00 94.94 631 TRP A C 1
ATOM 5016 O O . TRP A 1 631 ? -17.462 -0.637 28.135 1.00 94.94 631 TRP A O 1
ATOM 5026 N N . ASN A 1 632 ? -17.980 0.170 26.074 1.00 94.69 632 ASN A N 1
ATOM 5027 C CA . ASN A 1 632 ? -18.074 1.593 26.389 1.00 94.69 632 ASN A CA 1
ATOM 5028 C C . ASN A 1 632 ? -19.057 2.220 25.391 1.00 94.69 632 ASN A C 1
ATOM 5030 O O . ASN A 1 632 ? -18.704 2.495 24.246 1.00 94.69 632 ASN A O 1
ATOM 5034 N N . LEU A 1 633 ? -20.314 2.396 25.793 1.00 94.88 633 LEU A N 1
ATOM 5035 C CA . LEU A 1 633 ? -21.382 2.937 24.950 1.00 94.88 633 LEU A CA 1
ATOM 5036 C C . LEU A 1 633 ? -21.198 4.434 24.651 1.00 94.88 633 LEU A C 1
ATOM 5038 O O . LEU A 1 633 ? -21.825 4.948 23.723 1.00 94.88 633 LEU A O 1
ATOM 5042 N N . GLY A 1 634 ? -20.336 5.131 25.395 1.00 89.19 634 GLY A N 1
ATOM 5043 C CA . GLY A 1 634 ? -19.859 6.476 25.058 1.00 89.19 634 GLY A CA 1
ATOM 5044 C C . GLY A 1 634 ? -18.835 6.494 23.912 1.00 89.19 634 GLY A C 1
ATOM 5045 O O . GLY A 1 634 ? -18.543 7.556 23.363 1.00 89.19 634 GLY A O 1
ATOM 5046 N N . GLY A 1 635 ? -18.328 5.321 23.524 1.00 87.75 635 GLY A N 1
ATOM 5047 C CA . GLY A 1 635 ? -17.309 5.117 22.502 1.00 87.75 635 GLY A CA 1
ATOM 5048 C C . GLY A 1 635 ? -15.950 4.765 23.109 1.00 87.75 635 GLY A C 1
ATOM 5049 O O . GLY A 1 635 ? -15.593 5.243 24.178 1.00 87.75 635 GLY A O 1
ATOM 5050 N N . HIS A 1 636 ? -15.147 3.970 22.404 1.00 81.62 636 HIS A N 1
ATOM 5051 C CA . HIS A 1 636 ? -13.819 3.515 22.835 1.00 81.62 636 HIS A CA 1
ATOM 5052 C C . HIS A 1 636 ? -12.918 4.677 23.279 1.00 81.62 636 HIS A C 1
ATOM 5054 O O . HIS A 1 636 ? -12.202 4.564 24.267 1.00 81.62 636 HIS A O 1
ATOM 5060 N N . ASN A 1 637 ? -12.976 5.812 22.578 1.00 80.19 637 ASN A N 1
ATOM 5061 C CA . ASN A 1 637 ? -12.159 6.992 22.880 1.00 80.19 637 ASN A CA 1
ATOM 5062 C C . ASN A 1 637 ? -12.636 7.788 24.108 1.00 80.19 637 ASN A C 1
ATOM 5064 O O . ASN A 1 637 ? -11.995 8.775 24.470 1.00 80.19 637 ASN A O 1
ATOM 5068 N N . ASN A 1 638 ? -13.762 7.411 24.717 1.00 80.81 638 ASN A N 1
ATOM 5069 C CA . ASN A 1 638 ? -14.237 8.024 25.947 1.00 80.81 638 ASN A CA 1
ATOM 5070 C C . ASN A 1 638 ? -13.313 7.632 27.112 1.00 80.81 638 ASN A C 1
ATOM 5072 O O . ASN A 1 638 ? -12.828 6.503 27.188 1.00 80.81 638 ASN A O 1
ATOM 5076 N N . GLU A 1 639 ? -13.034 8.574 28.013 1.00 80.56 639 GLU A N 1
ATOM 5077 C CA . GLU A 1 639 ? -11.998 8.379 29.036 1.00 80.56 639 GLU A CA 1
ATOM 5078 C C . GLU A 1 639 ? -12.378 7.322 30.080 1.00 80.56 639 GLU A C 1
ATOM 5080 O O . GLU A 1 639 ? -11.504 6.601 30.569 1.00 80.56 639 GLU A O 1
ATOM 5085 N N . ASP A 1 640 ? -13.673 7.216 30.383 1.00 90.12 640 ASP A N 1
ATOM 5086 C CA . ASP A 1 640 ? -14.244 6.315 31.379 1.00 90.12 640 ASP A CA 1
ATOM 5087 C C . ASP A 1 640 ? -15.684 5.889 31.022 1.00 90.12 640 ASP A C 1
ATOM 5089 O O . ASP A 1 640 ? -16.270 6.350 30.042 1.00 90.12 640 ASP A O 1
ATOM 5093 N N . ILE A 1 641 ? -16.246 4.984 31.825 1.00 93.12 641 ILE A N 1
ATOM 5094 C CA . ILE A 1 641 ? -17.642 4.516 31.761 1.00 93.12 641 ILE A CA 1
ATOM 5095 C C . ILE A 1 641 ? -18.560 5.225 32.770 1.00 93.12 641 ILE A C 1
ATOM 5097 O O . ILE A 1 641 ? -19.669 4.770 33.013 1.00 93.12 641 ILE A O 1
ATOM 5101 N N . PHE A 1 642 ? -18.140 6.306 33.431 1.00 93.25 642 PHE A N 1
ATOM 5102 C CA . PHE A 1 642 ? -18.884 6.862 34.572 1.00 93.25 642 PHE A CA 1
ATOM 5103 C C . PHE A 1 642 ? -20.182 7.584 34.202 1.00 93.25 642 PHE A C 1
ATOM 5105 O O . PHE A 1 642 ? -20.989 7.877 35.090 1.00 93.25 642 PHE A O 1
ATOM 5112 N N . SER A 1 643 ? -20.400 7.869 32.916 1.00 92.38 643 SER A N 1
ATOM 5113 C CA . SER A 1 643 ? -21.702 8.295 32.395 1.00 92.38 643 SER A CA 1
ATOM 5114 C C . SER A 1 643 ? -22.666 7.137 32.127 1.00 92.38 643 SER A C 1
ATOM 5116 O O . SER A 1 643 ? -23.829 7.400 31.811 1.00 92.38 643 SER A O 1
ATOM 5118 N N . GLU A 1 644 ? -22.215 5.890 32.277 1.00 96.31 644 GLU A N 1
ATOM 5119 C CA . GLU A 1 644 ? -23.038 4.708 32.069 1.00 96.31 644 GLU A CA 1
ATOM 5120 C C . GLU A 1 644 ? -23.820 4.309 33.322 1.00 96.31 644 GLU A C 1
ATOM 5122 O O . GLU A 1 644 ? -23.316 4.311 34.449 1.00 96.31 644 GLU A O 1
ATOM 5127 N N . GLU A 1 645 ? -25.062 3.903 33.101 1.00 97.75 645 GLU A N 1
ATOM 5128 C CA . GLU A 1 645 ? -25.947 3.300 34.082 1.00 97.75 645 GLU A CA 1
ATOM 5129 C C . GLU A 1 645 ? -26.225 1.854 33.698 1.00 97.75 645 GLU A C 1
ATOM 5131 O O . GLU A 1 645 ? -26.458 1.542 32.529 1.00 97.75 645 GLU A O 1
ATOM 5136 N N . ILE A 1 646 ? -26.219 0.963 34.686 1.00 98.12 646 ILE A N 1
ATOM 5137 C CA . ILE A 1 646 ? -26.434 -0.464 34.477 1.00 98.12 646 ILE A CA 1
ATOM 5138 C C . ILE A 1 646 ? -27.542 -0.992 35.384 1.00 98.12 646 ILE A C 1
ATOM 5140 O O . ILE A 1 646 ? -27.636 -0.650 36.561 1.00 98.12 646 ILE A O 1
ATOM 5144 N N . GLN A 1 647 ? -28.374 -1.857 34.816 1.00 98.25 647 GLN A N 1
ATOM 5145 C CA . GLN A 1 647 ? -29.285 -2.738 35.525 1.00 98.25 647 GLN A CA 1
ATOM 5146 C C . GLN A 1 647 ? -28.858 -4.183 35.268 1.00 98.25 647 GLN A C 1
ATOM 5148 O O . GLN A 1 647 ? -28.686 -4.577 34.116 1.00 98.25 647 GLN A O 1
ATOM 5153 N N . ILE A 1 648 ? -28.744 -4.992 36.316 1.00 98.19 648 ILE A N 1
ATOM 5154 C CA . ILE A 1 648 ? -28.484 -6.430 36.249 1.00 98.19 648 ILE A CA 1
ATOM 5155 C C . ILE A 1 648 ? -29.625 -7.164 36.953 1.00 98.19 648 ILE A C 1
ATOM 5157 O O . ILE A 1 648 ? -29.853 -6.992 38.150 1.00 98.19 648 ILE A O 1
ATOM 5161 N N . LEU A 1 649 ? -30.325 -8.028 36.218 1.00 97.50 649 LEU A N 1
ATOM 5162 C CA . LEU A 1 649 ? -31.379 -8.890 36.756 1.00 97.50 649 LEU A CA 1
ATOM 5163 C C . LEU A 1 649 ? -30.758 -10.134 37.406 1.00 97.50 649 LEU A C 1
ATOM 5165 O O . LEU A 1 649 ? -30.784 -11.236 36.852 1.00 97.50 649 LEU A O 1
ATOM 5169 N N . GLY A 1 650 ? -30.142 -9.926 38.568 1.00 95.25 650 GLY A N 1
ATOM 5170 C CA . GLY A 1 650 ? -29.573 -10.981 39.396 1.00 95.25 650 GLY A CA 1
ATOM 5171 C C . GLY A 1 650 ? -29.666 -10.646 40.879 1.00 95.25 650 GLY A C 1
ATOM 5172 O O . GLY A 1 650 ? -29.062 -9.682 41.346 1.00 95.25 650 GLY A O 1
ATOM 5173 N N . SER A 1 651 ? -30.420 -11.450 41.627 1.00 93.94 651 SER A N 1
ATOM 5174 C CA . SER A 1 651 ? -30.721 -11.197 43.040 1.00 93.94 651 SER A CA 1
ATOM 5175 C C . SER A 1 651 ? -29.642 -11.684 44.011 1.00 93.94 651 SER A C 1
ATOM 5177 O O . SER A 1 651 ? -29.669 -11.323 45.191 1.00 93.94 651 SER A O 1
ATOM 5179 N N . GLY A 1 652 ? -28.666 -12.460 43.534 1.00 93.69 652 GLY A N 1
ATOM 5180 C CA . GLY A 1 652 ? -27.537 -12.925 44.338 1.00 93.69 652 GLY A CA 1
ATOM 5181 C C . GLY A 1 652 ? -26.198 -12.828 43.615 1.00 93.69 652 GLY A C 1
ATOM 5182 O O . GLY A 1 652 ? -26.150 -12.640 42.403 1.00 93.69 652 GLY A O 1
ATOM 5183 N N . TYR A 1 653 ? -25.100 -12.983 44.349 1.00 92.50 653 TYR A N 1
ATOM 5184 C CA . TYR A 1 653 ? -23.744 -13.004 43.802 1.00 92.50 653 TYR A CA 1
ATOM 5185 C C . TYR A 1 653 ? -22.861 -14.036 44.512 1.00 92.50 653 TYR A C 1
ATOM 5187 O O . TYR A 1 653 ? -23.106 -14.396 45.665 1.00 92.50 653 TYR A O 1
ATOM 5195 N N . THR A 1 654 ? -21.823 -14.529 43.829 1.00 87.69 654 THR A N 1
ATOM 5196 C CA . THR A 1 654 ? -20.850 -15.458 44.424 1.00 87.69 654 THR A CA 1
ATOM 5197 C C . THR A 1 654 ? -19.895 -14.694 45.334 1.00 87.69 654 THR A C 1
ATOM 5199 O O . THR A 1 654 ? -19.093 -13.899 44.845 1.00 87.69 654 THR A O 1
ATOM 5202 N N . HIS A 1 655 ? -19.947 -14.944 46.639 1.00 86.94 655 HIS A N 1
ATOM 5203 C CA . HIS A 1 655 ? -19.105 -14.251 47.609 1.00 86.94 655 HIS A CA 1
ATOM 5204 C C . HIS A 1 655 ? -17.628 -14.633 47.449 1.00 86.94 655 HIS A C 1
ATOM 5206 O O . HIS A 1 655 ? -17.302 -15.825 47.390 1.00 86.94 655 HIS A O 1
ATOM 5212 N N . LEU A 1 656 ? -16.751 -13.629 47.421 1.00 83.44 656 LEU A N 1
ATOM 5213 C CA . LEU A 1 656 ? -15.295 -13.776 47.400 1.00 83.44 656 LEU A CA 1
ATOM 5214 C C . LEU A 1 656 ? -14.725 -13.465 48.789 1.00 83.44 656 LEU A C 1
ATOM 5216 O O . LEU A 1 656 ? -15.260 -12.604 49.480 1.00 83.44 656 LEU A O 1
ATOM 5220 N N . ASP A 1 657 ? -13.662 -14.154 49.190 1.00 78.81 657 ASP A N 1
ATOM 5221 C CA . ASP A 1 657 ? -12.883 -13.785 50.374 1.00 78.81 657 ASP A CA 1
ATOM 5222 C C . ASP A 1 657 ? -11.945 -12.591 50.099 1.00 78.81 657 ASP A C 1
ATOM 5224 O O . ASP A 1 657 ? -11.882 -12.066 48.982 1.00 78.81 657 ASP A O 1
ATOM 5228 N N . ASP A 1 658 ? -11.185 -12.174 51.114 1.00 78.38 658 ASP A N 1
ATOM 5229 C CA . ASP A 1 658 ? -10.229 -11.061 51.017 1.00 78.38 658 ASP A CA 1
ATOM 5230 C C . ASP A 1 658 ? -9.117 -11.288 49.980 1.00 78.38 658 ASP A C 1
ATOM 5232 O O . ASP A 1 658 ? -8.515 -10.330 49.492 1.00 78.38 658 ASP A O 1
ATOM 5236 N N . ASN A 1 659 ? -8.876 -12.546 49.598 1.00 72.94 659 ASN A N 1
ATOM 5237 C CA . ASN A 1 659 ? -7.932 -12.936 48.554 1.00 72.94 659 ASN A CA 1
ATOM 5238 C C . ASN A 1 659 ? -8.602 -13.040 47.172 1.00 72.94 659 ASN A C 1
ATOM 5240 O O . ASN A 1 659 ? -8.024 -13.621 46.252 1.00 72.94 659 ASN A O 1
ATOM 5244 N N . LEU A 1 660 ? -9.821 -12.506 47.015 1.00 71.69 660 LEU A N 1
ATOM 5245 C CA . LEU A 1 660 ? -10.634 -12.561 45.794 1.00 71.69 660 LEU A CA 1
ATOM 5246 C C . LEU A 1 660 ? -10.963 -13.993 45.340 1.00 71.69 660 LEU A C 1
ATOM 5248 O O . LEU A 1 660 ? -11.255 -14.232 44.165 1.00 71.69 660 LEU A O 1
ATOM 5252 N N . THR A 1 661 ? -10.941 -14.953 46.266 1.00 71.62 661 THR A N 1
ATOM 5253 C CA . THR A 1 661 ? -11.221 -16.362 45.991 1.00 71.62 661 THR A CA 1
ATOM 5254 C C . THR A 1 661 ? -12.685 -16.672 46.304 1.00 71.62 661 THR A C 1
ATOM 5256 O O . THR A 1 661 ? -13.174 -16.305 47.373 1.00 71.62 661 THR A O 1
ATOM 5259 N N . PRO A 1 662 ? -13.433 -17.353 45.415 1.00 73.25 662 PRO A N 1
ATOM 5260 C CA . PRO A 1 662 ? -14.820 -17.691 45.708 1.00 73.25 662 PRO A CA 1
ATOM 5261 C C . PRO A 1 662 ? -14.957 -18.561 46.967 1.00 73.25 662 PRO A C 1
ATOM 5263 O O . PRO A 1 662 ? -14.299 -19.580 47.143 1.00 73.25 662 PRO A O 1
ATOM 5266 N N . THR A 1 663 ? -15.865 -18.198 47.858 1.00 79.94 663 THR A N 1
ATOM 5267 C CA . THR A 1 663 ? -16.106 -18.953 49.103 1.00 79.94 663 THR A CA 1
ATOM 5268 C C . THR A 1 663 ? -17.111 -20.092 48.925 1.00 79.94 663 THR A C 1
ATOM 5270 O O . THR A 1 663 ? -17.327 -20.885 49.836 1.00 79.94 663 THR A O 1
ATOM 5273 N N . GLY A 1 664 ? -17.773 -20.158 47.764 1.00 75.12 664 GLY A N 1
ATOM 5274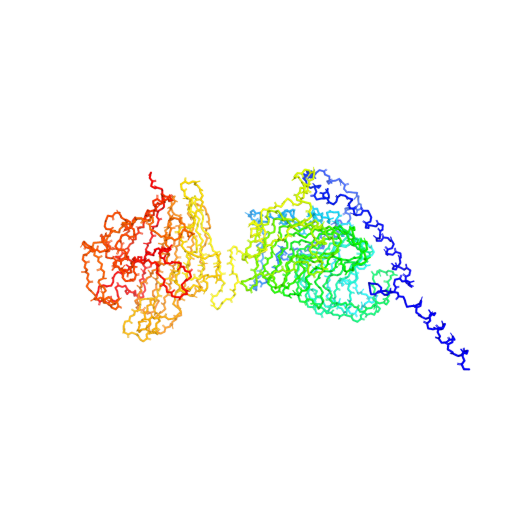 C CA . GLY A 1 664 ? -18.890 -21.067 47.497 1.00 75.12 664 GLY A CA 1
ATOM 5275 C C . GLY A 1 664 ? -20.241 -20.588 48.044 1.00 75.12 664 GLY A C 1
ATOM 5276 O O . GLY A 1 664 ? -21.263 -21.180 47.706 1.00 75.12 664 GLY A O 1
ATOM 5277 N N . LYS A 1 665 ? -20.273 -19.507 48.838 1.00 84.00 665 LYS A N 1
ATOM 5278 C CA . LYS A 1 665 ? -21.513 -18.884 49.323 1.00 84.00 665 LYS A CA 1
ATOM 5279 C C . LYS A 1 665 ? -22.133 -17.986 48.252 1.00 84.00 665 LYS A C 1
ATOM 5281 O O . LYS A 1 665 ? -21.423 -17.279 47.534 1.00 84.00 665 LYS A O 1
ATOM 5286 N N . ILE A 1 666 ? -23.461 -17.982 48.195 1.00 88.12 666 ILE A N 1
ATOM 5287 C CA . ILE A 1 666 ? -24.247 -17.006 47.438 1.00 88.12 666 ILE A CA 1
ATOM 5288 C C . ILE A 1 666 ? -24.839 -16.039 48.451 1.00 88.12 666 ILE A C 1
ATOM 5290 O O . ILE A 1 666 ? -25.489 -16.479 49.398 1.00 88.12 666 ILE A O 1
ATOM 5294 N N . LEU A 1 667 ? -24.624 -14.745 48.254 1.00 93.00 667 LEU A N 1
ATOM 5295 C CA . LEU A 1 667 ? -25.227 -13.705 49.083 1.00 93.00 667 LEU A CA 1
ATOM 5296 C C . LEU A 1 667 ? -26.194 -12.873 48.250 1.00 93.00 667 LEU A C 1
ATOM 5298 O O . LEU A 1 667 ? -26.044 -12.782 47.032 1.00 93.00 667 LEU A O 1
ATOM 5302 N N . ALA A 1 668 ? -27.189 -12.278 48.902 1.00 96.06 668 ALA A N 1
ATOM 5303 C CA . ALA A 1 668 ? -28.096 -11.349 48.246 1.00 96.06 668 ALA A CA 1
ATOM 5304 C C . ALA A 1 668 ? -27.341 -10.075 47.845 1.00 96.06 668 ALA A C 1
ATOM 5306 O O . ALA A 1 668 ? -26.528 -9.569 48.614 1.00 96.06 668 ALA A O 1
ATOM 5307 N N . VAL A 1 669 ? -27.642 -9.524 46.667 1.00 96.19 669 VAL A N 1
ATOM 5308 C CA . VAL A 1 669 ? -27.081 -8.218 46.265 1.00 96.19 669 VAL A CA 1
ATOM 5309 C C . VAL A 1 669 ? -27.713 -7.062 47.044 1.00 96.19 669 VAL A C 1
ATOM 5311 O O . VAL A 1 669 ? -27.102 -6.004 47.166 1.00 96.19 669 VAL A O 1
ATOM 5314 N N . LYS A 1 670 ? -28.923 -7.261 47.592 1.00 96.00 670 LYS A N 1
ATOM 5315 C CA . LYS A 1 670 ? -29.687 -6.236 48.316 1.00 96.00 670 LYS A CA 1
ATOM 5316 C C . LYS A 1 670 ? -28.866 -5.632 49.454 1.00 96.00 670 LYS A C 1
ATOM 5318 O O . LYS A 1 670 ? -28.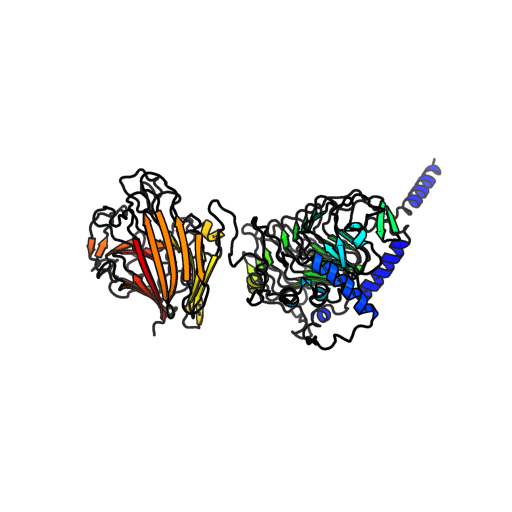435 -6.354 50.345 1.00 96.00 670 LYS A O 1
ATOM 5323 N N . GLY A 1 671 ? -28.730 -4.305 49.446 1.00 91.38 671 GLY A N 1
ATOM 5324 C CA . GLY A 1 671 ? -28.002 -3.570 50.488 1.00 91.38 671 GLY A CA 1
ATOM 5325 C C . GLY A 1 671 ? -26.478 -3.667 50.379 1.00 91.38 671 GLY A C 1
ATOM 5326 O O . GLY A 1 671 ? -25.784 -3.300 51.319 1.00 91.38 671 GLY A O 1
ATOM 5327 N N . THR A 1 672 ? -25.953 -4.153 49.252 1.00 93.88 672 THR A N 1
ATOM 5328 C CA . THR A 1 672 ? -24.510 -4.217 48.981 1.00 93.88 672 THR A CA 1
ATOM 5329 C C . THR A 1 672 ? -24.122 -3.258 47.846 1.00 93.88 672 THR A C 1
ATOM 5331 O O . THR A 1 672 ? -24.988 -2.856 47.061 1.00 93.88 672 THR A O 1
ATOM 5334 N N . PRO A 1 673 ? -22.824 -2.948 47.668 1.00 92.81 673 PRO A N 1
ATOM 5335 C CA . PRO A 1 673 ? -22.320 -2.211 46.501 1.00 92.81 673 PRO A CA 1
ATOM 5336 C C . PRO A 1 673 ? -22.630 -2.853 45.142 1.00 92.81 673 PRO A C 1
ATOM 5338 O O . PRO A 1 673 ? -22.468 -2.209 44.108 1.00 92.81 673 PRO A O 1
ATOM 5341 N N . PHE A 1 674 ? -23.057 -4.118 45.139 1.00 94.44 674 PHE A N 1
ATOM 5342 C CA . PHE A 1 674 ? -23.407 -4.896 43.954 1.00 94.44 674 PHE A CA 1
ATOM 5343 C C . PHE A 1 674 ? -24.905 -4.814 43.604 1.00 94.44 674 PHE A C 1
ATOM 5345 O O . PHE A 1 674 ? -25.353 -5.492 42.684 1.00 94.44 674 PHE A O 1
ATOM 5352 N N . ASP A 1 675 ? -25.715 -4.025 44.321 1.00 96.06 675 ASP A N 1
ATOM 5353 C CA . ASP A 1 675 ? -27.145 -3.896 44.018 1.00 96.06 675 ASP A CA 1
ATOM 5354 C C . ASP A 1 675 ? -27.398 -3.028 42.772 1.00 96.06 675 ASP A C 1
ATOM 5356 O O . ASP A 1 675 ? -27.624 -1.820 42.869 1.00 96.06 675 ASP A O 1
ATOM 5360 N N . PHE A 1 676 ? -27.379 -3.673 41.603 1.00 97.06 676 PHE A N 1
ATOM 5361 C CA . PHE A 1 676 ? -27.776 -3.112 40.306 1.00 97.06 676 PHE A CA 1
ATOM 5362 C C . PHE A 1 676 ? -29.132 -3.647 39.829 1.00 97.06 676 PHE A C 1
ATOM 5364 O O . PHE A 1 676 ? -29.414 -3.659 38.635 1.00 97.06 676 PHE A O 1
ATOM 5371 N N . ARG A 1 677 ? -30.008 -4.126 40.724 1.00 96.56 677 ARG A N 1
ATOM 5372 C CA . ARG A 1 677 ? -31.337 -4.622 40.301 1.00 96.56 677 ARG A CA 1
ATOM 5373 C C . ARG A 1 677 ? -32.213 -3.518 39.706 1.00 96.56 677 ARG A C 1
ATOM 5375 O O . ARG A 1 677 ? -33.134 -3.803 38.943 1.00 96.56 677 ARG A O 1
ATOM 5382 N N . GLN A 1 678 ? -31.914 -2.267 40.041 1.00 96.31 678 GLN A N 1
ATOM 5383 C CA . GLN A 1 678 ? -32.449 -1.068 39.402 1.00 96.31 678 GLN A CA 1
ATOM 5384 C C . GLN A 1 678 ? -31.359 -0.407 38.558 1.00 96.31 678 GLN A C 1
ATOM 5386 O O 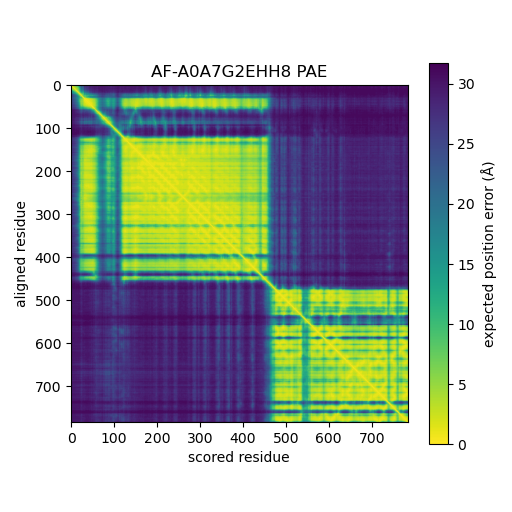. GLN A 1 678 ? -30.177 -0.534 38.880 1.00 96.31 678 GLN A O 1
ATOM 5391 N N . LEU A 1 679 ? -31.768 0.286 37.493 1.00 96.50 679 LEU A N 1
ATOM 5392 C CA . LEU A 1 679 ? -30.858 1.063 36.655 1.00 96.50 679 LEU A CA 1
ATOM 5393 C C . LEU A 1 679 ? -30.223 2.172 37.502 1.00 96.50 679 LEU A C 1
ATOM 5395 O O . LEU A 1 679 ? -30.938 2.978 38.099 1.00 96.50 679 LEU A O 1
ATOM 5399 N N . ARG A 1 680 ? -28.893 2.174 37.594 1.00 95.56 680 ARG A N 1
ATOM 5400 C CA . ARG A 1 680 ? -28.136 3.175 38.354 1.00 95.56 680 ARG A CA 1
ATOM 5401 C C . ARG A 1 680 ? -26.718 3.347 37.802 1.00 95.56 680 ARG A C 1
ATOM 5403 O O . ARG A 1 680 ? -26.224 2.425 37.146 1.00 95.56 680 ARG A O 1
ATOM 5410 N N . PRO A 1 681 ? -26.037 4.469 38.087 1.00 95.44 681 PRO A N 1
ATOM 5411 C CA . PRO A 1 681 ? -24.689 4.723 37.589 1.00 95.44 681 PRO A CA 1
ATOM 5412 C C . PRO A 1 681 ? -23.666 3.668 38.020 1.00 95.44 681 PRO A C 1
ATOM 5414 O O . PRO A 1 681 ? -23.604 3.284 39.187 1.00 95.44 681 PRO A O 1
ATOM 5417 N N . ILE A 1 682 ? -22.794 3.254 37.097 1.00 93.31 682 ILE A N 1
ATOM 5418 C CA . ILE A 1 682 ? -21.696 2.314 37.387 1.00 93.31 682 ILE A CA 1
ATOM 5419 C C . ILE A 1 682 ? -20.638 2.915 38.324 1.00 93.31 682 ILE A C 1
ATOM 5421 O O . ILE A 1 682 ? -19.892 2.189 38.971 1.00 93.31 682 ILE A O 1
ATOM 5425 N N . LYS A 1 683 ? -20.548 4.248 38.395 1.00 92.44 683 LYS A N 1
ATOM 5426 C CA . LYS A 1 683 ? -19.624 4.952 39.296 1.00 92.44 683 LYS A CA 1
ATOM 5427 C C . LYS A 1 683 ? -20.033 4.852 40.765 1.00 92.44 683 LYS A C 1
ATOM 5429 O O . LYS A 1 683 ? -19.207 5.107 41.640 1.00 92.44 683 LYS A O 1
ATOM 5434 N N . ASP A 1 684 ? -21.295 4.539 41.041 1.00 89.81 684 ASP A N 1
ATOM 5435 C CA . ASP A 1 684 ? -21.776 4.467 42.411 1.00 89.81 684 ASP A CA 1
ATOM 5436 C C . ASP A 1 684 ? -21.049 3.352 43.155 1.00 89.81 684 ASP A C 1
ATOM 5438 O O . ASP A 1 684 ? -20.876 2.270 42.615 1.00 89.81 684 ASP A O 1
ATOM 5442 N N . ASN A 1 685 ? -20.634 3.596 44.396 1.00 83.81 685 ASN A N 1
ATOM 5443 C CA . ASN A 1 685 ? -20.020 2.609 45.294 1.00 83.81 685 ASN A CA 1
ATOM 5444 C C . ASN A 1 685 ? -18.735 1.930 44.755 1.00 83.81 685 ASN A C 1
ATOM 5446 O O . ASN A 1 685 ? -18.127 1.116 45.449 1.00 83.81 685 ASN A O 1
ATOM 5450 N N . ILE A 1 686 ? -18.244 2.286 43.559 1.00 86.06 686 ILE A N 1
ATOM 5451 C CA . ILE A 1 686 ? -17.039 1.690 42.961 1.00 86.06 686 ILE A CA 1
ATOM 5452 C C . ILE A 1 686 ? -15.778 1.987 43.785 1.00 86.06 686 ILE A C 1
ATOM 5454 O O . ILE A 1 686 ? -14.843 1.185 43.811 1.00 86.06 686 ILE A O 1
ATOM 5458 N N . ASN A 1 687 ? -15.774 3.120 44.493 1.00 82.94 687 ASN A N 1
ATOM 5459 C CA . ASN A 1 687 ? -14.694 3.545 45.384 1.00 82.94 687 ASN A CA 1
ATOM 5460 C C . ASN A 1 687 ? -14.654 2.747 46.696 1.00 82.94 687 ASN A C 1
ATOM 5462 O O . ASN A 1 687 ? -13.606 2.688 47.333 1.00 82.94 687 ASN A O 1
ATOM 5466 N N . GLU A 1 688 ? -15.750 2.083 47.073 1.00 85.19 688 GLU A N 1
ATOM 5467 C CA . GLU A 1 688 ? -15.788 1.160 48.218 1.00 85.19 688 GLU A CA 1
ATOM 5468 C C . GLU A 1 688 ? -15.091 -0.172 47.885 1.00 85.19 688 GLU A C 1
ATOM 5470 O O . GLU A 1 688 ? -14.762 -0.965 48.767 1.00 85.19 688 GLU A O 1
ATOM 5475 N N . LEU A 1 689 ? -14.831 -0.424 46.597 1.00 83.88 689 LEU A N 1
ATOM 5476 C CA . LEU A 1 689 ? -14.260 -1.666 46.099 1.00 83.88 689 LEU A CA 1
ATOM 5477 C C . LEU A 1 689 ? -12.771 -1.502 45.774 1.00 83.88 689 LEU A C 1
ATOM 5479 O O . LEU A 1 689 ? -12.380 -0.822 44.816 1.00 83.88 689 LEU A O 1
ATOM 5483 N N . LYS A 1 690 ? -11.917 -2.247 46.491 1.00 74.44 690 LYS A N 1
ATOM 5484 C CA . LYS A 1 690 ? -10.450 -2.269 46.288 1.00 74.44 690 LYS A CA 1
ATOM 5485 C C . LYS A 1 690 ? -10.054 -2.435 44.815 1.00 74.44 690 LYS A C 1
ATOM 5487 O O . LYS A 1 690 ? -9.165 -1.741 44.325 1.00 74.44 690 LYS A O 1
ATOM 5492 N N . THR A 1 691 ? -10.766 -3.280 44.068 1.00 72.56 691 THR A N 1
ATOM 5493 C CA . THR A 1 691 ? -10.462 -3.631 42.668 1.00 72.56 691 THR A CA 1
ATOM 5494 C C . THR A 1 691 ? -11.514 -3.166 41.653 1.00 72.56 691 THR A C 1
ATOM 5496 O O . THR A 1 691 ? -11.393 -3.479 40.470 1.00 72.56 691 THR A O 1
ATOM 5499 N N . GLY A 1 692 ? -12.486 -2.347 42.073 1.00 85.19 692 GLY A N 1
ATOM 5500 C CA . GLY A 1 692 ? -13.653 -2.029 41.247 1.00 85.19 692 GLY A CA 1
ATOM 5501 C C . GLY A 1 692 ? -14.592 -3.233 41.183 1.00 85.19 692 GLY A C 1
ATOM 5502 O O . GLY A 1 692 ? -14.497 -4.146 42.006 1.00 85.19 692 GLY A O 1
ATOM 5503 N N . TYR A 1 693 ? -15.494 -3.265 40.206 1.00 88.62 693 TYR A N 1
ATOM 5504 C CA . TYR A 1 693 ? -16.374 -4.416 40.041 1.00 88.62 693 TYR A CA 1
ATOM 5505 C C . TYR A 1 693 ? -15.617 -5.602 39.443 1.00 88.62 693 TYR A C 1
ATOM 5507 O O . TYR A 1 693 ? -14.869 -5.462 38.476 1.00 88.62 693 TYR A O 1
ATOM 5515 N N . GLY A 1 694 ? -15.827 -6.785 40.022 1.00 86.62 694 GLY A N 1
ATOM 5516 C CA . GLY A 1 694 ? -15.165 -8.028 39.620 1.00 86.62 694 GLY A CA 1
ATOM 5517 C C . GLY A 1 694 ? -15.893 -9.280 40.109 1.00 86.62 694 GLY A C 1
ATOM 5518 O O . GLY A 1 694 ? -15.238 -10.261 40.460 1.00 86.62 694 GLY A O 1
ATOM 5519 N N . ILE A 1 695 ? -17.227 -9.240 40.157 1.00 87.81 695 ILE A N 1
ATOM 5520 C CA . ILE A 1 695 ? -18.081 -10.214 40.851 1.00 87.81 695 ILE A CA 1
ATOM 5521 C C . ILE A 1 695 ? -18.974 -10.996 39.876 1.00 87.81 695 ILE A C 1
ATOM 5523 O O . ILE A 1 695 ? -19.337 -10.480 38.815 1.00 87.81 695 ILE A O 1
ATOM 5527 N N . ASN A 1 696 ? -19.342 -12.235 40.228 1.00 90.38 696 ASN A N 1
ATOM 5528 C CA . ASN A 1 696 ? -20.314 -13.024 39.462 1.00 90.38 696 ASN A CA 1
ATOM 5529 C C . ASN A 1 696 ? -21.708 -12.909 40.084 1.00 90.38 696 ASN A C 1
ATOM 5531 O O . ASN A 1 696 ? -21.905 -13.287 41.238 1.00 90.38 696 ASN A O 1
ATOM 5535 N N . TYR A 1 697 ? -22.672 -12.452 39.296 1.00 93.62 697 TYR A N 1
ATOM 5536 C CA . TYR A 1 697 ? -24.093 -12.424 39.618 1.00 93.62 697 TYR A CA 1
ATOM 5537 C C . TYR A 1 697 ? -24.747 -13.765 39.301 1.00 93.62 697 TYR A C 1
ATOM 5539 O O . TYR A 1 697 ? -24.509 -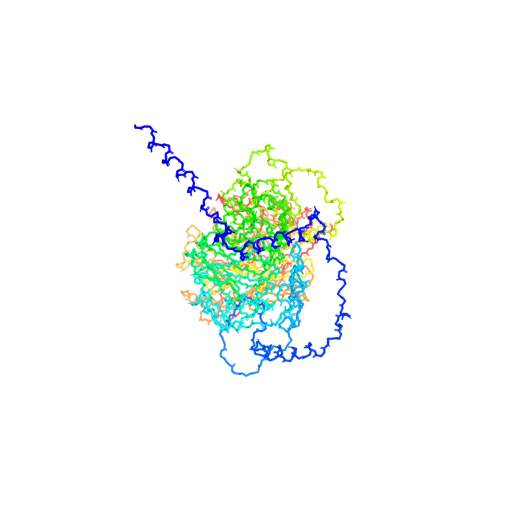14.336 38.237 1.00 93.62 697 TYR A O 1
ATOM 5547 N N . CYS A 1 698 ? -25.615 -14.214 40.204 1.00 92.56 698 CYS A N 1
ATOM 5548 C CA . CYS A 1 698 ? -26.639 -15.227 39.975 1.00 92.56 698 CYS A CA 1
ATOM 5549 C C . CYS A 1 698 ? -27.820 -14.568 39.275 1.00 92.56 698 CYS A C 1
ATOM 5551 O O . CYS A 1 698 ? -28.502 -13.743 39.876 1.00 92.56 698 CYS A O 1
ATOM 5553 N N . LEU A 1 699 ? -28.023 -14.906 38.003 1.00 94.06 699 LEU A N 1
ATOM 5554 C CA . LEU A 1 699 ? -29.050 -14.296 37.167 1.00 94.06 699 LEU A CA 1
ATOM 5555 C C . LEU A 1 699 ? -30.428 -14.858 37.503 1.00 94.06 699 LEU A C 1
ATOM 5557 O O . LEU A 1 699 ? -30.614 -16.076 37.529 1.00 94.06 699 LEU A O 1
ATOM 5561 N N . ASP A 1 700 ? -31.404 -13.970 37.647 1.00 92.88 700 ASP A N 1
ATOM 5562 C CA . ASP A 1 700 ? -32.782 -14.339 37.958 1.00 92.88 700 ASP A CA 1
ATOM 5563 C C . ASP A 1 700 ? -33.445 -15.056 36.769 1.00 92.88 700 ASP A C 1
ATOM 5565 O O . ASP A 1 700 ? -33.076 -14.865 35.607 1.00 92.88 700 ASP A O 1
ATOM 5569 N N . GLY A 1 701 ? -34.447 -15.893 37.046 1.00 89.88 701 GLY A N 1
ATOM 5570 C CA . GLY A 1 701 ? -35.185 -16.658 36.037 1.00 89.88 701 GLY A CA 1
ATOM 5571 C C . GLY A 1 701 ? -34.607 -18.047 35.735 1.00 89.88 701 GLY A C 1
ATOM 5572 O O . GLY A 1 701 ? -33.761 -18.575 36.450 1.00 89.88 701 GLY A O 1
ATOM 5573 N N . VAL A 1 702 ? -35.114 -18.680 34.674 1.00 85.50 702 VAL A N 1
ATOM 5574 C CA . VAL A 1 702 ? -34.819 -20.089 34.359 1.00 85.50 702 VAL A CA 1
ATOM 5575 C C . VAL A 1 702 ? -33.559 -20.202 33.497 1.00 85.50 702 VAL A C 1
ATOM 5577 O O . VAL A 1 702 ? -33.512 -19.671 32.385 1.00 85.50 702 VAL A O 1
ATOM 5580 N N . ALA A 1 703 ? -32.554 -20.933 33.986 1.00 82.38 703 ALA A N 1
ATOM 5581 C CA . ALA A 1 703 ? -31.358 -21.278 33.217 1.00 82.38 703 ALA A CA 1
ATOM 5582 C C . ALA A 1 703 ? -31.707 -22.069 31.939 1.00 82.38 703 ALA A C 1
ATOM 5584 O O . ALA A 1 703 ? -32.738 -22.734 31.859 1.00 82.38 703 ALA A O 1
ATOM 5585 N N . ASN A 1 704 ? -30.850 -21.994 30.920 1.00 85.25 704 ASN A N 1
ATOM 5586 C CA . ASN A 1 704 ? -31.039 -22.559 29.577 1.00 85.25 704 ASN A CA 1
ATOM 5587 C C . ASN A 1 704 ? -32.223 -21.975 28.777 1.00 85.25 704 ASN A C 1
ATOM 5589 O O . ASN A 1 704 ? -32.489 -22.414 27.655 1.00 85.25 704 ASN A O 1
ATOM 5593 N N . LYS A 1 705 ? -32.918 -20.956 29.303 1.00 91.06 705 LYS A N 1
ATOM 5594 C CA . LYS A 1 705 ? -33.895 -20.151 28.560 1.00 91.06 705 LYS A CA 1
ATOM 5595 C C . LYS A 1 705 ? -33.348 -18.743 28.343 1.00 91.06 705 LYS A C 1
ATOM 5597 O O . LYS A 1 705 ? -32.888 -18.091 29.279 1.00 91.06 705 LYS A O 1
ATOM 5602 N N . MET A 1 706 ? -33.429 -18.273 27.096 1.00 96.12 706 MET A N 1
ATOM 5603 C CA . MET A 1 706 ? -33.062 -16.902 26.736 1.00 96.12 706 MET A CA 1
ATOM 5604 C C . MET A 1 706 ? -33.938 -15.906 27.492 1.00 96.12 706 MET A C 1
ATOM 5606 O O . MET A 1 706 ? -35.162 -15.953 27.374 1.00 96.12 706 MET A O 1
ATOM 5610 N N . ARG A 1 707 ? -33.307 -14.976 28.208 1.00 97.06 707 ARG A N 1
ATOM 5611 C CA . ARG A 1 707 ? -33.980 -13.893 28.936 1.00 97.06 707 ARG A CA 1
ATOM 5612 C C . ARG A 1 707 ? -33.105 -12.647 28.976 1.00 97.06 707 ARG A C 1
ATOM 5614 O O . ARG A 1 707 ? -31.883 -12.786 28.928 1.00 97.06 707 ARG A O 1
ATOM 5621 N N . LYS A 1 708 ? -33.714 -11.456 29.039 1.00 97.69 708 LYS A N 1
ATOM 5622 C CA . LYS A 1 708 ? -32.983 -10.202 29.289 1.00 97.69 708 LYS A CA 1
ATOM 5623 C C . LYS A 1 708 ? -32.372 -10.277 30.683 1.00 97.69 708 LYS A C 1
ATOM 5625 O O . LYS A 1 708 ? -33.039 -10.733 31.604 1.00 97.69 708 LYS A O 1
ATOM 5630 N N . VAL A 1 709 ? -31.116 -9.868 30.811 1.00 98.19 709 VAL A N 1
ATOM 5631 C CA . VAL A 1 709 ? -30.360 -9.945 32.069 1.00 98.19 709 VAL A CA 1
ATOM 5632 C C . VAL A 1 709 ? -29.603 -8.667 32.391 1.00 98.19 709 VAL A C 1
ATOM 5634 O O . VAL A 1 709 ? -29.342 -8.420 33.561 1.00 98.19 709 VAL A O 1
ATOM 5637 N N . VAL A 1 710 ? -29.275 -7.856 31.381 1.00 98.44 710 VAL A N 1
ATOM 5638 C CA . VAL A 1 710 ? -28.649 -6.546 31.577 1.00 98.44 710 VAL A CA 1
ATOM 5639 C C . VAL A 1 710 ? -29.329 -5.507 30.706 1.00 98.44 710 VAL A C 1
ATOM 5641 O O . VAL A 1 710 ? -29.672 -5.783 29.552 1.00 98.44 710 VAL A O 1
ATOM 5644 N N . GLU A 1 711 ? -29.458 -4.311 31.259 1.00 98.50 711 GLU A N 1
ATOM 5645 C CA . GLU A 1 711 ? -29.662 -3.069 30.527 1.00 98.50 711 GLU A CA 1
ATOM 5646 C C . GLU A 1 711 ? -28.498 -2.132 30.859 1.00 98.50 711 GLU A C 1
ATOM 5648 O O . GLU A 1 711 ? -28.190 -1.935 32.028 1.00 98.50 711 GLU A O 1
ATOM 5653 N N . LEU A 1 712 ? -27.816 -1.621 29.839 1.00 98.25 712 LEU A N 1
ATOM 5654 C CA . LEU A 1 712 ? -26.708 -0.679 29.959 1.00 98.25 712 LEU A CA 1
ATOM 5655 C C . LEU A 1 712 ? -27.046 0.557 29.130 1.00 98.25 712 LEU A C 1
ATOM 5657 O O . LEU A 1 712 ? -27.432 0.424 27.968 1.00 98.25 712 LEU A O 1
ATOM 5661 N N . VAL A 1 713 ? -26.919 1.739 29.713 1.00 97.12 713 VAL A N 1
ATOM 5662 C CA . VAL A 1 713 ? -27.288 3.013 29.093 1.00 97.12 713 VAL A CA 1
ATOM 5663 C C . VAL A 1 713 ? -26.146 3.990 29.284 1.00 97.12 713 VAL A C 1
ATOM 5665 O O . VAL A 1 713 ? -25.714 4.174 30.410 1.00 97.12 713 VAL A O 1
ATOM 5668 N N . ASP A 1 714 ? -25.690 4.658 28.226 1.00 95.31 714 ASP A N 1
ATOM 5669 C CA . ASP A 1 714 ? -24.823 5.829 28.380 1.00 95.31 714 ASP A CA 1
ATOM 5670 C C . ASP A 1 714 ? -25.638 7.119 28.307 1.00 95.31 714 ASP A C 1
ATOM 5672 O O . ASP A 1 714 ? -26.301 7.421 27.309 1.00 95.31 714 ASP A O 1
ATOM 5676 N N . ASN A 1 715 ? -25.567 7.915 29.372 1.00 90.94 715 ASN A N 1
ATOM 5677 C CA . ASN A 1 715 ? -26.353 9.137 29.486 1.00 90.94 715 ASN A CA 1
ATOM 5678 C C . ASN A 1 715 ? -25.912 10.244 28.518 1.00 90.94 715 ASN A C 1
ATOM 5680 O O . ASN A 1 715 ? -26.709 11.153 28.259 1.00 90.94 715 ASN A O 1
ATOM 5684 N N . LYS A 1 716 ? -24.683 10.183 27.982 1.00 89.19 716 LYS A N 1
ATOM 5685 C CA . LYS A 1 716 ? -24.142 11.177 27.042 1.00 89.19 716 LYS A CA 1
ATOM 5686 C C . LYS A 1 716 ? -24.491 10.843 25.590 1.00 89.19 716 LYS A C 1
ATOM 5688 O O . LYS A 1 716 ? -25.065 11.677 24.897 1.00 89.19 716 LYS A O 1
ATOM 5693 N N . SER A 1 717 ? -24.173 9.635 25.129 1.00 90.38 717 SER A N 1
ATOM 5694 C CA . SER A 1 717 ? -24.415 9.171 23.757 1.00 90.38 717 SER A CA 1
ATOM 5695 C C . SER A 1 717 ? -25.870 8.777 23.505 1.00 90.38 717 SER A C 1
ATOM 5697 O O . SER A 1 717 ? -26.287 8.680 22.346 1.00 90.38 717 SER A O 1
ATOM 5699 N N . LYS A 1 718 ? -26.632 8.556 24.588 1.00 92.19 718 LYS A N 1
ATOM 5700 C CA . LYS A 1 718 ? -28.002 8.023 24.609 1.00 92.19 718 LYS A CA 1
ATOM 5701 C C . LYS A 1 718 ? -28.120 6.607 24.053 1.00 92.19 718 LYS A C 1
ATOM 5703 O O . LYS A 1 718 ? -29.233 6.129 23.829 1.00 92.19 718 LYS A O 1
ATOM 5708 N N . ILE A 1 719 ? -27.002 5.913 23.840 1.00 95.44 719 ILE A N 1
ATOM 5709 C CA . ILE A 1 719 ? -27.003 4.523 23.393 1.00 95.44 719 ILE A CA 1
ATOM 5710 C C . ILE A 1 719 ? -27.420 3.632 24.566 1.00 95.44 719 ILE A C 1
ATOM 5712 O O . ILE A 1 719 ? -26.898 3.735 25.674 1.00 95.44 719 ILE A O 1
ATOM 5716 N N . LYS A 1 720 ? -28.355 2.723 24.291 1.00 96.56 720 LYS A N 1
ATOM 5717 C CA . LYS A 1 720 ? -28.790 1.650 25.183 1.00 96.56 720 LYS A CA 1
ATOM 5718 C C . LYS A 1 720 ? -28.431 0.295 24.592 1.00 96.56 720 LYS A C 1
ATOM 5720 O O . LYS A 1 720 ? -28.767 0.019 23.438 1.00 96.56 720 LYS A O 1
ATOM 5725 N N . MET A 1 721 ? -27.839 -0.568 25.410 1.00 98.06 721 MET A N 1
ATOM 5726 C CA . MET A 1 721 ? -27.592 -1.976 25.128 1.00 98.06 721 MET A CA 1
ATOM 5727 C C . MET A 1 721 ? -28.392 -2.869 26.083 1.00 98.06 721 MET A C 1
ATOM 5729 O O . MET A 1 721 ? -28.249 -2.795 27.298 1.00 98.06 721 MET A O 1
ATOM 5733 N N . GLU A 1 722 ? -29.187 -3.781 25.530 1.00 98.50 722 GLU A N 1
ATOM 5734 C CA . GLU A 1 722 ? -29.820 -4.871 26.277 1.00 98.50 722 GLU A CA 1
ATOM 5735 C C . GLU A 1 722 ? -29.085 -6.187 25.980 1.00 98.50 722 GLU A C 1
ATOM 5737 O O . GLU A 1 722 ? -28.971 -6.585 24.816 1.00 98.50 722 GLU A O 1
ATOM 5742 N N . LEU A 1 723 ? -28.628 -6.893 27.018 1.00 98.44 723 LEU A N 1
ATOM 5743 C CA . LEU A 1 723 ? -28.070 -8.244 26.900 1.00 98.44 723 LEU A CA 1
ATOM 5744 C C . LEU A 1 723 ? -29.103 -9.267 27.368 1.00 98.44 723 LEU A C 1
ATOM 5746 O O . LEU A 1 723 ? -29.621 -9.199 28.483 1.00 98.44 723 LEU A O 1
ATOM 5750 N N . SER A 1 724 ? -29.365 -10.254 26.515 1.00 98.44 724 SER A N 1
ATOM 5751 C CA . SER A 1 724 ? -30.077 -11.479 26.868 1.00 98.44 724 SER A CA 1
ATOM 5752 C C . SER A 1 724 ? -29.163 -12.696 26.758 1.00 98.44 724 SER A C 1
ATOM 5754 O O . SER A 1 724 ? -28.381 -12.789 25.813 1.00 98.44 724 SER A O 1
ATOM 5756 N N . THR A 1 725 ? -29.292 -13.660 27.667 1.00 97.44 725 THR A N 1
ATOM 5757 C CA . THR A 1 725 ? -28.499 -14.903 27.661 1.00 97.44 725 THR A CA 1
ATOM 5758 C C . THR A 1 725 ? -29.329 -16.097 28.129 1.00 97.44 725 THR A C 1
ATOM 5760 O O . THR A 1 725 ? -30.357 -15.924 28.787 1.00 97.44 725 THR A O 1
ATOM 5763 N N . ASP A 1 726 ? -28.903 -17.306 27.762 1.00 95.06 726 ASP A N 1
ATOM 5764 C CA . ASP A 1 726 ? -29.433 -18.567 28.292 1.00 95.06 726 ASP A CA 1
ATOM 5765 C C . ASP A 1 726 ? -28.669 -19.071 29.532 1.00 95.06 726 ASP A C 1
ATOM 5767 O O . ASP A 1 726 ? -29.116 -20.011 30.182 1.00 95.06 726 ASP A O 1
ATOM 5771 N N . GLN A 1 727 ? -27.568 -18.429 29.927 1.00 93.00 727 GLN A N 1
ATOM 5772 C CA . GLN A 1 727 ? -26.759 -18.862 31.072 1.00 93.00 727 GLN A CA 1
ATOM 5773 C C . GLN A 1 727 ? -27.353 -18.482 32.436 1.00 93.00 727 GLN A C 1
ATOM 5775 O O . GLN A 1 727 ? -28.254 -17.647 32.536 1.00 93.00 727 GLN A O 1
ATOM 5780 N N . SER A 1 728 ? -26.857 -19.114 33.505 1.00 91.31 728 SER A N 1
ATOM 5781 C CA . SER A 1 728 ? -27.287 -18.875 34.893 1.00 91.31 728 SER A CA 1
ATOM 5782 C C . SER A 1 728 ? -26.508 -17.769 35.611 1.00 91.31 728 SER A C 1
ATOM 5784 O O . SER A 1 728 ? -26.968 -17.288 36.644 1.00 91.31 728 SER A O 1
ATOM 5786 N N . GLY A 1 729 ? -25.362 -17.343 35.077 1.00 91.75 729 GLY A N 1
ATOM 5787 C CA . GLY A 1 729 ? -24.505 -16.336 35.692 1.00 91.75 729 GLY A CA 1
ATOM 5788 C C . GLY A 1 729 ? -23.994 -15.273 34.739 1.00 91.75 729 GLY A C 1
ATOM 5789 O O . GLY A 1 729 ? -23.989 -15.445 33.518 1.00 91.75 729 GLY A O 1
ATOM 5790 N N . LEU A 1 730 ? -23.547 -14.169 35.331 1.00 93.81 730 LEU A N 1
ATOM 5791 C CA . LEU A 1 730 ? -22.936 -13.037 34.647 1.00 93.81 730 LEU A CA 1
ATOM 5792 C C . LEU A 1 730 ? -21.803 -12.469 35.493 1.00 93.81 730 LEU A C 1
ATOM 5794 O O . LEU A 1 730 ? -22.022 -12.091 36.639 1.00 93.81 730 LEU A O 1
ATOM 5798 N N . ARG A 1 731 ? -20.603 -12.356 34.930 1.00 91.62 731 ARG A N 1
ATOM 5799 C CA . ARG A 1 731 ? -19.511 -11.621 35.565 1.00 91.62 731 ARG A CA 1
ATOM 5800 C C . ARG A 1 731 ? -19.534 -10.171 35.111 1.00 91.62 731 ARG A C 1
ATOM 5802 O O . ARG A 1 731 ? -19.424 -9.921 33.913 1.00 91.62 731 ARG A O 1
ATOM 5809 N N . LEU A 1 732 ? -19.618 -9.246 36.066 1.00 92.62 732 LEU A N 1
ATOM 5810 C CA . LEU A 1 732 ? -19.341 -7.829 35.838 1.00 92.62 732 LEU A CA 1
ATOM 5811 C C . LEU A 1 732 ? -17.891 -7.551 36.224 1.00 92.62 732 LEU A C 1
ATOM 5813 O O . LEU A 1 732 ? -17.490 -7.811 37.363 1.00 92.62 732 LEU A O 1
ATOM 5817 N N . LYS A 1 733 ? -17.115 -7.008 35.287 1.00 89.12 733 LYS A N 1
ATOM 5818 C CA . LYS A 1 733 ? -15.731 -6.601 35.535 1.00 89.12 733 LYS A CA 1
ATOM 5819 C C . LYS A 1 733 ? -15.449 -5.222 34.951 1.00 89.12 733 LYS A C 1
ATOM 5821 O O . LYS A 1 733 ? -15.595 -5.047 33.750 1.00 89.12 733 LYS A O 1
ATOM 5826 N N . THR A 1 734 ? -14.976 -4.280 35.758 1.00 88.56 734 THR A N 1
ATOM 5827 C CA . THR A 1 734 ? -14.502 -2.966 35.283 1.00 88.56 734 THR A CA 1
ATOM 5828 C C . THR A 1 734 ? -12.990 -2.968 35.065 1.00 88.56 734 THR A C 1
ATOM 5830 O O . THR A 1 734 ? -12.261 -3.662 35.779 1.00 88.56 734 THR A O 1
ATOM 5833 N N . THR A 1 735 ? -12.490 -2.193 34.098 1.00 78.44 735 THR A N 1
ATOM 5834 C CA . THR A 1 735 ? -11.042 -1.985 33.935 1.00 78.44 735 THR A CA 1
ATOM 5835 C C . THR A 1 735 ? -10.481 -1.172 35.114 1.00 78.44 735 THR A C 1
ATOM 5837 O O . THR A 1 735 ? -11.097 -0.218 35.577 1.00 78.44 735 THR A O 1
ATOM 5840 N N . LYS A 1 736 ? -9.308 -1.540 35.639 1.00 65.31 736 LYS A N 1
ATOM 5841 C CA . LYS A 1 736 ? -8.556 -0.791 36.668 1.00 65.31 736 LYS A CA 1
ATOM 5842 C C . LYS A 1 736 ? -7.067 -0.784 36.295 1.00 65.31 736 LYS A C 1
ATOM 5844 O O . LYS A 1 736 ? -6.651 -1.663 35.537 1.00 65.31 736 LYS A O 1
ATOM 5849 N N . PRO A 1 737 ? -6.257 0.158 36.811 1.00 42.66 737 PRO A N 1
ATOM 5850 C CA . PRO A 1 737 ? -4.855 0.251 36.439 1.00 42.66 737 PRO A CA 1
ATOM 5851 C C . PRO A 1 737 ? -4.058 -0.902 37.067 1.00 42.66 737 PRO A C 1
ATOM 5853 O O . PRO A 1 737 ? -4.096 -1.123 38.277 1.00 42.66 737 PRO A O 1
ATOM 5856 N N . LYS A 1 738 ? -3.307 -1.622 36.233 1.00 44.00 738 LYS A N 1
ATOM 5857 C CA . LYS A 1 738 ? -2.053 -2.283 36.628 1.00 44.00 738 LYS A CA 1
ATOM 5858 C C . LYS A 1 738 ? -0.933 -1.490 35.949 1.00 44.00 738 LYS A C 1
ATOM 5860 O O . LYS A 1 738 ? -1.150 -0.994 34.846 1.00 44.00 738 LYS A O 1
ATOM 5865 N N . ASN A 1 739 ? 0.241 -1.351 36.567 1.00 35.53 739 ASN A N 1
ATOM 5866 C CA . ASN A 1 739 ? 1.387 -0.718 35.898 1.00 35.53 739 ASN A CA 1
ATOM 5867 C C . ASN A 1 739 ? 1.602 -1.369 34.518 1.00 35.53 739 ASN A C 1
ATOM 5869 O O . ASN A 1 739 ? 1.776 -2.583 34.439 1.00 35.53 739 ASN A O 1
ATOM 5873 N N . GLY A 1 740 ? 1.533 -0.570 33.448 1.00 37.41 740 GLY A N 1
ATOM 5874 C CA . GLY A 1 740 ? 1.643 -1.049 32.065 1.00 37.41 740 GLY A CA 1
ATOM 5875 C C . GLY A 1 740 ? 0.344 -1.537 31.404 1.00 37.41 740 GLY A C 1
ATOM 5876 O O . GLY A 1 740 ? 0.418 -2.141 30.338 1.00 37.41 740 GLY A O 1
ATOM 5877 N N . SER A 1 741 ? -0.844 -1.307 31.984 1.00 46.59 741 SER A N 1
ATOM 5878 C CA . SER A 1 741 ? -2.113 -1.654 31.326 1.00 46.59 741 SER A CA 1
ATOM 5879 C C . SER A 1 741 ? -2.385 -0.770 30.101 1.00 46.59 741 SER A C 1
ATOM 5881 O O . SER A 1 741 ? -2.376 0.453 30.209 1.00 46.59 741 SER A O 1
ATOM 5883 N N . VAL A 1 742 ? -2.691 -1.396 28.957 1.00 54.34 742 VAL A N 1
ATOM 5884 C CA . VAL A 1 742 ? -2.952 -0.730 27.661 1.00 54.34 742 VAL A CA 1
ATOM 5885 C C . VAL A 1 742 ? -4.155 0.223 27.715 1.00 54.34 742 VAL A C 1
ATOM 5887 O O . VAL A 1 742 ? -4.167 1.244 27.033 1.00 54.34 742 VAL A O 1
ATOM 5890 N N . HIS A 1 743 ? -5.150 -0.074 28.554 1.00 62.00 743 HIS A N 1
ATOM 5891 C CA . HIS A 1 743 ? -6.329 0.770 28.734 1.00 62.00 743 HIS A CA 1
ATOM 5892 C C . HIS A 1 743 ? -6.286 1.527 30.066 1.00 62.00 743 HIS A C 1
ATOM 5894 O O . HIS A 1 743 ? -5.877 0.976 31.095 1.00 62.00 743 HIS A O 1
ATOM 5900 N N . LYS A 1 744 ? -6.750 2.785 30.046 1.00 68.62 744 LYS A N 1
ATOM 5901 C CA . LYS A 1 744 ? -6.915 3.620 31.246 1.00 68.62 744 LYS A CA 1
ATOM 5902 C C . LYS A 1 744 ? -7.892 2.962 32.231 1.00 68.62 744 LYS A C 1
ATOM 5904 O O . LYS A 1 744 ? -8.760 2.176 31.839 1.00 68.62 744 LYS A O 1
ATOM 5909 N N . ALA A 1 745 ? -7.753 3.288 33.513 1.00 77.81 745 ALA A N 1
ATOM 5910 C CA . ALA A 1 745 ? -8.688 2.859 34.549 1.00 77.81 745 ALA A CA 1
ATOM 5911 C C . ALA A 1 745 ? -10.131 3.225 34.166 1.00 77.81 745 ALA A C 1
ATOM 5913 O O . ALA A 1 745 ? -10.378 4.344 33.737 1.00 77.81 745 ALA A O 1
ATOM 5914 N N . TYR A 1 746 ? -11.059 2.283 34.327 1.00 86.12 746 TYR A N 1
ATOM 5915 C CA . TYR A 1 746 ? -12.495 2.438 34.071 1.00 86.12 746 TYR A CA 1
ATOM 5916 C C . TYR A 1 746 ? -12.892 2.821 32.639 1.00 86.12 746 TYR A C 1
ATOM 5918 O O . TYR A 1 746 ? -14.031 3.189 32.400 1.00 86.12 746 TYR A O 1
ATOM 5926 N N . SER A 1 747 ? -11.998 2.669 31.667 1.00 87.69 747 SER A N 1
ATOM 5927 C CA . SER A 1 747 ? -12.279 2.841 30.232 1.00 87.69 747 SER A CA 1
ATOM 5928 C C . SER A 1 747 ? -13.349 1.901 29.657 1.00 87.69 747 SER A C 1
ATOM 5930 O O . SER A 1 747 ? -13.853 2.155 28.568 1.00 87.69 747 SER A O 1
ATOM 5932 N N . GLY A 1 748 ? -13.689 0.800 30.337 1.00 91.00 748 GLY A N 1
ATOM 5933 C CA . GLY A 1 748 ? -14.687 -0.154 29.856 1.00 91.00 748 GLY A CA 1
ATOM 5934 C C . GLY A 1 748 ? -15.146 -1.148 30.920 1.00 91.00 748 GLY A C 1
ATOM 5935 O O . GLY A 1 748 ? -14.464 -1.378 31.928 1.00 91.00 748 GLY A O 1
ATOM 5936 N N . LEU A 1 749 ? -16.291 -1.788 30.670 1.00 92.69 749 LEU A N 1
ATOM 5937 C CA . LEU A 1 749 ? -16.832 -2.868 31.502 1.00 92.69 749 LEU A CA 1
ATOM 5938 C C . LEU A 1 749 ? -17.070 -4.143 30.697 1.00 92.69 749 LEU A C 1
ATOM 5940 O O . LEU A 1 749 ? -17.486 -4.105 29.548 1.00 92.69 749 LEU A O 1
ATOM 5944 N N . CYS A 1 750 ? -16.832 -5.299 31.298 1.00 92.44 750 CYS A N 1
ATOM 5945 C CA . CYS A 1 750 ? -17.038 -6.601 30.682 1.00 92.44 750 CYS A CA 1
ATOM 5946 C C . CYS A 1 750 ? -18.243 -7.311 31.308 1.00 92.44 750 CYS A C 1
ATOM 5948 O O . CYS A 1 750 ? -18.418 -7.285 32.529 1.00 92.44 750 CYS A O 1
ATOM 5950 N N . LEU A 1 751 ? -19.038 -7.969 30.457 1.00 94.38 751 LEU A N 1
ATOM 5951 C CA . LEU A 1 751 ? -20.269 -8.690 30.798 1.00 94.38 751 LEU A CA 1
ATOM 5952 C C . LEU A 1 751 ? -20.162 -10.151 30.330 1.00 94.38 751 LEU A C 1
ATOM 5954 O O . LEU A 1 751 ? -20.613 -10.505 29.240 1.00 94.38 751 LEU A O 1
ATOM 5958 N N . GLU A 1 752 ? -19.527 -11.000 31.141 1.00 91.94 752 GLU A N 1
ATOM 5959 C CA . GLU A 1 752 ? -19.220 -12.394 30.779 1.00 91.94 752 GLU A CA 1
ATOM 5960 C C . GLU A 1 752 ? -20.348 -13.319 31.280 1.00 91.94 752 GLU A C 1
ATOM 5962 O O . GLU A 1 752 ? -20.354 -13.723 32.450 1.00 91.94 752 GLU A O 1
ATOM 5967 N N . SER A 1 753 ? -21.337 -13.657 30.438 1.00 92.06 753 SER A N 1
ATOM 5968 C CA . SER A 1 753 ? -22.326 -14.672 30.835 1.00 92.06 753 SER A CA 1
ATOM 5969 C C . SER A 1 753 ? -21.689 -16.055 30.878 1.00 92.06 753 SER A C 1
ATOM 5971 O O . SER A 1 753 ? -20.856 -16.381 30.038 1.00 92.06 753 SER A O 1
ATOM 5973 N N . HIS A 1 754 ? -22.042 -16.857 31.874 1.00 87.25 754 HIS A N 1
ATOM 5974 C CA . HIS A 1 754 ? -21.409 -18.148 32.136 1.00 87.25 754 HIS A CA 1
ATOM 5975 C C . HIS A 1 754 ? -22.322 -19.033 32.984 1.00 87.25 754 HIS A C 1
ATOM 5977 O O . HIS A 1 754 ? -23.208 -18.537 33.682 1.00 87.25 754 HIS A O 1
ATOM 5983 N N . ALA A 1 755 ? -22.099 -20.343 32.974 1.00 82.31 755 ALA A N 1
ATOM 5984 C CA . ALA A 1 755 ? -22.773 -21.221 33.921 1.00 82.31 755 ALA A CA 1
ATOM 5985 C C . ALA A 1 755 ? -22.169 -21.067 35.320 1.00 82.31 755 ALA A C 1
ATOM 5987 O O . ALA A 1 755 ? -20.955 -21.197 35.498 1.00 82.31 755 ALA A O 1
ATOM 5988 N N . ILE A 1 756 ? -23.014 -20.811 36.320 1.00 72.38 756 ILE A N 1
ATOM 5989 C CA . ILE A 1 756 ? -22.580 -20.762 37.717 1.00 72.38 756 ILE A CA 1
ATOM 5990 C C . ILE A 1 756 ? -22.254 -22.162 38.205 1.00 72.38 756 ILE A C 1
ATOM 5992 O O . ILE A 1 756 ? -23.001 -23.120 37.994 1.00 72.38 756 ILE A O 1
ATOM 5996 N N . ASN A 1 757 ? -21.120 -22.260 38.884 1.00 65.50 757 ASN A N 1
ATOM 5997 C CA . ASN A 1 757 ? -20.687 -23.453 39.575 1.00 65.50 757 ASN A CA 1
ATOM 5998 C C . ASN A 1 757 ? -21.040 -23.315 41.061 1.00 65.50 757 ASN A C 1
ATOM 6000 O O . ASN A 1 757 ? -20.377 -22.588 41.803 1.00 65.50 757 ASN A O 1
ATOM 6004 N N . TYR A 1 758 ? -22.096 -24.003 41.491 1.00 52.38 758 TYR A N 1
ATOM 6005 C CA . TYR A 1 758 ? -22.393 -24.159 42.908 1.00 52.38 758 TYR A CA 1
ATOM 6006 C C . TYR A 1 758 ? -21.488 -25.271 43.463 1.00 52.38 758 TYR A C 1
ATOM 6008 O O . TYR A 1 758 ? -21.525 -26.397 42.979 1.00 52.38 758 TYR A O 1
ATOM 6016 N N . GLN A 1 759 ? -20.672 -24.952 44.476 1.00 44.75 759 GLN A N 1
ATOM 6017 C CA . GLN A 1 759 ? -19.756 -25.875 45.180 1.00 44.75 759 GLN A CA 1
ATOM 6018 C C . GLN A 1 759 ? -18.445 -26.285 44.473 1.00 44.75 759 GLN A C 1
ATOM 6020 O O . GLN A 1 759 ? -17.877 -27.321 44.817 1.00 44.75 759 GLN A O 1
ATOM 6025 N N . TYR A 1 760 ? -17.913 -25.506 43.524 1.00 43.81 760 TYR A N 1
ATOM 6026 C CA . TYR A 1 760 ? -16.656 -25.834 42.817 1.00 43.81 760 TYR A CA 1
ATOM 6027 C C . TYR A 1 760 ? -16.662 -27.172 42.043 1.00 43.81 760 TYR A C 1
ATOM 6029 O O . TYR A 1 760 ? -15.624 -27.604 41.539 1.00 43.81 760 TYR A O 1
ATOM 6037 N N . ARG A 1 761 ? -17.824 -27.810 41.864 1.00 41.72 761 ARG A N 1
ATOM 6038 C CA . ARG A 1 761 ? -18.012 -28.969 40.984 1.00 41.72 761 ARG A CA 1
ATOM 6039 C C . ARG A 1 761 ? -18.385 -28.469 39.596 1.00 41.72 761 ARG A C 1
ATOM 6041 O O . ARG A 1 761 ? -19.420 -27.840 39.441 1.00 41.72 761 ARG A O 1
ATOM 6048 N N . SER A 1 762 ? -17.524 -28.697 38.603 1.00 45.81 762 SER A N 1
ATOM 6049 C CA . SER A 1 762 ? -17.720 -28.261 37.210 1.00 45.81 762 SER A CA 1
ATOM 6050 C C . SER A 1 762 ? -19.162 -28.499 36.748 1.00 45.81 762 SER A C 1
ATOM 6052 O O . SER A 1 762 ? -19.536 -29.631 36.463 1.00 45.81 762 SER A O 1
ATOM 6054 N N . SER A 1 763 ? -19.986 -27.450 36.704 1.00 51.59 763 SER A N 1
ATOM 6055 C CA . SER A 1 763 ? -21.434 -27.584 36.487 1.00 51.59 763 SER A CA 1
ATOM 6056 C C . SER A 1 763 ? -21.821 -27.738 35.016 1.00 51.59 763 SER A C 1
ATOM 6058 O O . SER A 1 763 ? -23.000 -27.844 34.696 1.00 51.59 763 SER A O 1
ATOM 6060 N N . GLN A 1 764 ? -20.842 -27.794 34.115 1.00 67.69 764 GLN A N 1
ATOM 6061 C CA . GLN A 1 764 ? -21.047 -28.165 32.721 1.00 67.69 764 GLN A CA 1
ATOM 6062 C C . GLN A 1 764 ? -19.980 -29.181 32.335 1.00 67.69 764 GLN A C 1
ATOM 6064 O O . GLN A 1 764 ? -18.872 -28.845 31.924 1.00 67.69 764 GLN A O 1
ATOM 6069 N N . ILE A 1 765 ? -20.327 -30.441 32.556 1.00 77.25 765 ILE A N 1
ATOM 6070 C CA . ILE A 1 765 ? -19.635 -31.594 32.004 1.00 77.25 765 ILE A CA 1
ATOM 6071 C C . ILE A 1 765 ? -20.332 -31.915 30.681 1.00 77.25 765 ILE A C 1
ATOM 6073 O O . ILE A 1 765 ? -21.557 -31.923 30.633 1.00 77.25 765 ILE A O 1
ATOM 6077 N N . ILE A 1 766 ? -19.566 -32.125 29.613 1.00 81.69 766 ILE A N 1
ATOM 6078 C CA . ILE A 1 766 ? -20.090 -32.581 28.323 1.00 81.69 766 ILE A CA 1
ATOM 6079 C C . ILE A 1 766 ? -19.614 -34.010 28.067 1.00 81.69 766 ILE A C 1
ATOM 6081 O O . ILE A 1 766 ? -18.406 -34.260 28.037 1.00 81.69 766 ILE A O 1
ATOM 6085 N N . GLU A 1 767 ? -20.553 -34.933 27.868 1.00 85.69 767 GLU A N 1
ATOM 6086 C CA . GLU A 1 767 ? -20.253 -36.317 27.493 1.00 85.69 767 GLU A CA 1
ATOM 6087 C C . GLU A 1 767 ? -20.082 -36.476 25.969 1.00 85.69 767 GLU A C 1
ATOM 6089 O O . GLU A 1 767 ? -20.608 -35.674 25.183 1.00 85.69 767 GLU A O 1
ATOM 6094 N N . PRO A 1 768 ? -19.339 -37.496 25.494 1.00 86.62 768 PRO A N 1
ATOM 6095 C CA . PRO A 1 768 ? -19.283 -37.817 24.071 1.00 86.62 768 PRO A CA 1
ATOM 6096 C C . PRO A 1 768 ? -20.684 -38.056 23.487 1.00 86.62 768 PRO A C 1
ATOM 6098 O O . PRO A 1 768 ? -21.447 -38.879 23.976 1.00 86.62 768 PRO A O 1
ATOM 6101 N N . GLY A 1 769 ? -21.021 -37.335 22.415 1.00 82.06 769 GLY A N 1
ATOM 6102 C CA . GLY A 1 769 ? -22.344 -37.388 21.774 1.00 82.06 769 GLY A CA 1
ATOM 6103 C C . GLY A 1 769 ? -23.277 -36.236 22.160 1.00 82.06 769 GLY A C 1
ATOM 6104 O O . GLY A 1 769 ? -24.131 -35.850 21.356 1.00 82.06 769 GLY A O 1
ATOM 6105 N N . GLU A 1 770 ? -23.058 -35.600 23.311 1.00 87.69 770 GLU A N 1
ATOM 6106 C CA . GLU A 1 770 ? -23.807 -34.414 23.715 1.00 87.69 770 GLU A CA 1
ATOM 6107 C C . GLU A 1 770 ? -23.332 -33.148 22.984 1.00 87.69 770 GLU A C 1
ATOM 6109 O O . GLU A 1 770 ? -22.266 -33.087 22.361 1.00 87.69 770 GLU A O 1
ATOM 6114 N N . THR A 1 771 ? -24.159 -32.101 23.015 1.00 89.00 771 THR A N 1
ATOM 6115 C CA . THR A 1 771 ? -23.820 -30.796 22.439 1.00 89.00 771 THR A CA 1
ATOM 6116 C C . THR A 1 771 ? -24.019 -29.700 23.470 1.00 89.00 771 THR A C 1
ATOM 6118 O O . THR A 1 771 ? -25.146 -29.373 23.833 1.00 89.00 771 THR A O 1
ATOM 6121 N N . TYR A 1 772 ? -22.916 -29.068 23.860 1.00 90.62 772 TYR A N 1
ATOM 6122 C CA . TYR A 1 772 ? -22.939 -27.831 24.624 1.00 90.62 772 TYR A CA 1
ATOM 6123 C C . TYR A 1 772 ? -23.500 -26.691 23.775 1.00 90.62 772 TYR A C 1
ATOM 6125 O O . TYR A 1 772 ? -23.171 -26.576 22.586 1.00 90.62 772 TYR A O 1
ATOM 6133 N N . LYS A 1 773 ? -24.291 -25.806 24.386 1.00 92.50 773 LYS A N 1
ATOM 6134 C CA . LYS A 1 773 ? -24.792 -24.593 23.739 1.00 92.50 773 LYS A CA 1
ATOM 6135 C C . LYS A 1 773 ? -24.923 -23.445 24.737 1.00 92.50 773 LYS A C 1
ATOM 6137 O O . LYS A 1 773 ? -25.531 -23.604 25.786 1.00 92.50 773 LYS A O 1
ATOM 6142 N N . HIS A 1 774 ? -24.408 -22.286 24.347 1.00 94.06 774 HIS A N 1
ATOM 6143 C CA . HIS A 1 774 ? -24.521 -21.022 25.066 1.00 94.06 774 HIS A CA 1
ATOM 6144 C C . HIS A 1 774 ? -24.848 -19.922 24.053 1.00 94.06 774 HIS A C 1
ATOM 6146 O O . HIS A 1 774 ? -24.173 -19.770 23.031 1.00 94.06 774 HIS A O 1
ATOM 6152 N N . THR A 1 775 ? -25.918 -19.175 24.303 1.00 96.94 775 THR A N 1
ATOM 6153 C CA . THR A 1 775 ? -26.430 -18.128 23.421 1.00 96.94 775 THR A CA 1
ATOM 6154 C C . THR A 1 775 ? -26.464 -16.775 24.123 1.00 96.94 775 THR A C 1
ATOM 6156 O O . THR A 1 775 ? -27.041 -16.649 25.197 1.00 96.94 775 THR A O 1
ATOM 6159 N N . MET A 1 776 ? -25.945 -15.741 23.458 1.00 97.94 776 MET A N 1
ATOM 6160 C CA . MET A 1 776 ? -26.070 -14.339 23.868 1.00 97.94 776 MET A CA 1
ATOM 6161 C C . MET A 1 776 ? -26.752 -13.529 22.758 1.00 97.94 776 MET A C 1
ATOM 6163 O O . MET A 1 776 ? -26.572 -13.797 21.565 1.00 97.94 776 MET A O 1
ATOM 6167 N N . LEU A 1 777 ? -27.550 -12.534 23.135 1.00 98.31 777 LEU A N 1
ATOM 6168 C CA . LEU A 1 777 ? -28.187 -11.587 22.223 1.00 98.31 777 LEU A CA 1
ATOM 6169 C C . LEU A 1 777 ? -28.021 -10.173 22.774 1.00 98.31 777 LEU A C 1
ATOM 6171 O O . LEU A 1 777 ? -28.581 -9.854 23.817 1.00 98.31 777 LEU A O 1
ATOM 6175 N N . PHE A 1 778 ? -27.305 -9.342 22.029 1.00 98.31 778 PHE A N 1
ATOM 6176 C CA . PHE A 1 778 ? -27.150 -7.917 22.288 1.00 98.31 778 PHE A CA 1
ATOM 6177 C C . PHE A 1 778 ? -28.120 -7.151 21.394 1.00 98.31 778 PHE A C 1
ATOM 6179 O O . PHE A 1 778 ? -28.172 -7.409 20.187 1.00 98.31 778 PHE A O 1
ATOM 6186 N N . LYS A 1 779 ? -28.891 -6.230 21.965 1.00 98.00 779 LYS A N 1
ATOM 6187 C CA . LYS A 1 779 ? -29.789 -5.326 21.239 1.00 98.00 779 LYS A CA 1
ATOM 6188 C C . LYS A 1 779 ? -29.396 -3.888 21.543 1.00 98.00 779 LYS A C 1
ATOM 6190 O O . LYS A 1 779 ? -29.312 -3.524 22.707 1.00 98.00 779 LYS A O 1
ATOM 6195 N N . PHE A 1 780 ? -29.213 -3.093 20.496 1.00 97.06 780 PHE A N 1
ATOM 6196 C CA . PHE A 1 780 ? -28.834 -1.688 20.590 1.00 97.06 780 PHE A CA 1
ATOM 6197 C C . PHE A 1 780 ? -29.997 -0.790 20.162 1.00 97.06 780 PHE A C 1
ATOM 6199 O O . PHE A 1 780 ? -30.718 -1.086 19.204 1.00 97.06 780 PHE A O 1
ATOM 6206 N N . SER A 1 781 ? -30.194 0.302 20.886 1.00 95.19 781 SER A N 1
ATOM 6207 C CA . SER A 1 781 ? -31.232 1.305 20.633 1.00 95.19 781 SER A CA 1
ATOM 6208 C C . SER A 1 781 ? -30.816 2.647 21.228 1.00 95.19 781 SER A C 1
ATOM 6210 O O . SER A 1 781 ? -29.792 2.718 21.898 1.00 95.19 781 SER A O 1
ATOM 6212 N N . PHE A 1 782 ? -31.628 3.680 21.036 1.00 92.94 782 PHE A N 1
ATOM 6213 C CA . PHE A 1 782 ? -31.490 4.935 21.768 1.00 92.94 782 PHE A CA 1
ATOM 6214 C C . PHE A 1 782 ? -32.491 4.992 22.922 1.00 92.94 782 PHE A C 1
ATOM 6216 O O . PHE A 1 782 ? -33.584 4.422 22.822 1.00 92.94 782 PHE A O 1
ATOM 6223 N N . VAL A 1 783 ? -32.107 5.638 24.019 1.00 89.12 783 VAL A N 1
ATOM 6224 C CA . VAL A 1 783 ? -33.068 6.097 25.028 1.00 89.12 783 VAL A CA 1
ATOM 6225 C C . VAL A 1 783 ? -33.782 7.333 24.463 1.00 89.12 783 VAL A C 1
ATOM 6227 O O . VAL A 1 783 ? -33.098 8.144 23.835 1.00 89.12 783 VAL A O 1
ATOM 6230 N N . PRO A 1 784 ? -35.119 7.436 24.605 1.00 67.50 784 PRO A N 1
ATOM 6231 C CA . PRO A 1 784 ? -35.887 8.601 24.169 1.00 67.50 784 PRO A CA 1
ATOM 6232 C C . PRO A 1 784 ? -35.365 9.934 24.706 1.00 67.50 784 PRO A C 1
ATOM 6234 O O . PRO A 1 784 ? -34.820 9.946 25.837 1.00 67.50 784 PRO A O 1
#